Protein AF-0000000074165238 (afdb_homodimer)

Nearest PDB structures (foldseek):
  6v9z-assembly1_B  TM=7.334E-01  e=9.864E-16  Acetivibrio thermocellus ATCC 27405
  8vp5-assembly1_B  TM=7.350E-01  e=1.050E-14  Acetivibrio thermocellus ATCC 27405
  8vp8-assembly1_B  TM=8.083E-01  e=1.462E-13  Acetivibrio thermocellus ATCC 27405
  8vp6-assembly1_A  TM=7.340E-01  e=4.082E-13  Acetivibrio thermocellus ATCC 27405
  4ry2-assembly1_B  TM=6.539E-01  e=1.191E-12  Acetivibrio thermocellus ATCC 27405

Foldseek 3Di:
DLVVLVCVQLVDDPVLLVLLLVLLLLLLVLVCLVVVLVLVVVVPVVVDVDCVVVVVSVVVSVVSVVVSVVSLVVSVVSLVVSLVVSLVVLVVLLVVLVLQFAPVCVVVDDLVLLVVLNVLSVLLSVLSCCCSPQVSNLVSNLVVLLVVQVVQDVVSVVLSVVLVVLLCCLPPVLLVVLLVLLLQLVVLVSVLVVVVCVLCLPVVNNVVDDPVVVVVVSVVSVVSNVVSVVSNVVSLVVSVVSLVVSLVVSLVVLVVVLVVCVVVVNHDPSSSVSSNVSVVSSSVSSVVVSVCPVSVSSNSSSSVSSVVSSCSNVPPPDPPPQAADAPPDQFQKKWFADPPDPIDIDGCVVPLEAEDEDAPVRVVVVVSCLSPLPNPPGMDTPNHTNNNHDNVRSPLAEDEQDFQDFDWWFLVCLQAVPDPDPVLVVVLCVLCVLLVNNVCVVSVVVRDISSCLVVPVVNPRSNSSSSSVSSRVSSVHSEYEYEPAPCVVVPPPPRVVVSVVVVSRRYYYYYHD/DLVVLVCVQLVDDPVLLVLLLVLLLLLLVLVCLVVVLVLVVVVDVVVDVDCVVVVVSVVVSVVSVVVSVVSLVVSVVSLVVSLVVSLVVLVVLLVVLVLQFAPVCVVVDVLVLLCVLNVLSVLLSVLSCCCSPQVSNLVSNLVVLLVVQCVQDVVSVVLSVVLVVLLCCLPPVLLVVLLVLLLQLVVLVSVLVVVVCVLCLPVVNNVVDDPVVVVVVSVVSVVSNVVSVVSNVVSLVVSVVSLVVSLVVSLVVLVVVLVVCVVVVNHDPSSSVSSNVSVVSSSVSSVVVSVCPVSVSSNSSSSVSSVVSSCSNVPPPDPPPQAADAPPDQFQKKWFDDPPDPIDIDGCVVPLEAEAEDAPVRVVVVVSCLSPLPNPPGMATPNHTNNNHDNVNSPLAEDEQDFLDFDWWFLVCSQAVPDPDPVLVVVLCVLCVLLVNNVCVVSVVVRDIRSCLVVPVVNDRSNSSSSSVSSRVSSVHSEYEYECPPCPVVPPPPRVVVSVVVVSRRYYYYYHD

Solvent-accessible surface area (backbone atoms only — not comparable to full-atom values): 53451 Å² total; per-residue (Å²): 112,67,66,60,48,46,50,68,62,50,66,70,59,67,67,59,54,50,52,50,50,50,44,36,50,52,40,37,59,44,62,45,49,60,65,52,51,52,53,51,47,55,58,40,54,73,72,44,75,60,65,66,66,51,52,54,50,50,52,52,50,50,52,47,49,52,50,40,45,53,46,49,53,50,47,52,53,52,50,50,49,49,41,53,48,34,52,53,52,44,53,54,47,41,54,55,23,60,71,52,43,53,72,76,49,42,63,75,41,62,62,58,66,45,52,60,38,57,61,31,52,62,52,35,43,58,27,48,50,44,47,68,48,51,49,42,38,41,51,42,36,36,51,52,37,50,54,56,43,40,72,73,38,71,70,40,39,58,50,42,53,50,51,51,52,51,52,51,49,49,58,56,64,53,41,64,61,35,44,54,27,44,41,50,28,51,49,36,52,53,49,53,53,47,48,50,45,31,44,49,70,35,48,70,65,42,61,39,41,48,64,65,61,54,48,51,54,49,47,54,50,48,50,52,30,49,51,29,43,51,53,28,46,51,48,52,48,51,41,47,49,48,48,48,50,48,50,49,50,51,54,51,50,47,56,51,52,48,50,54,34,38,64,70,65,76,41,54,72,67,55,44,53,51,48,50,52,40,51,46,51,39,47,49,38,51,54,52,47,60,73,42,45,65,46,53,44,47,32,56,40,28,46,51,44,42,49,55,46,48,50,62,24,75,66,74,62,69,75,68,82,45,49,84,49,74,83,82,61,77,59,42,30,41,35,39,42,47,95,92,43,75,73,43,77,44,56,38,79,84,38,42,67,46,77,43,81,31,42,38,68,53,47,43,52,50,55,39,38,75,71,37,78,77,42,75,73,32,41,24,48,64,86,34,47,54,54,34,34,36,67,57,55,44,25,55,30,39,33,74,37,59,63,74,57,68,45,61,39,28,49,49,39,53,44,44,63,86,56,82,45,67,68,52,49,52,50,47,54,52,47,25,52,72,71,68,48,52,70,55,58,63,38,45,79,64,58,36,50,24,60,26,32,78,71,31,55,78,42,29,57,62,51,34,32,49,45,39,44,50,27,42,54,72,58,62,36,49,34,35,35,35,45,32,68,75,44,54,76,71,39,84,53,59,55,58,62,48,48,43,58,72,65,65,46,36,30,42,36,37,36,61,102,112,68,64,60,49,46,50,67,63,51,63,71,58,66,68,58,52,50,51,50,50,50,45,36,50,53,40,36,60,45,63,45,50,60,64,52,50,52,53,52,47,55,57,40,53,72,70,44,76,59,65,66,67,52,54,55,48,51,50,52,49,51,52,47,49,52,51,40,46,52,46,47,52,51,46,52,52,51,49,51,49,48,41,52,48,33,52,53,53,44,52,54,47,41,55,53,21,61,71,51,41,52,70,76,48,43,61,75,42,62,62,61,66,46,53,58,40,58,59,32,51,62,51,35,44,58,28,48,50,45,48,69,48,53,48,43,37,42,51,43,34,36,51,52,36,50,55,57,42,39,71,73,37,72,68,40,39,58,50,42,52,52,52,53,52,51,52,50,48,52,58,56,66,53,41,63,60,36,43,55,28,43,41,51,26,51,51,36,51,52,49,52,51,47,49,52,44,30,43,49,70,34,49,70,64,43,62,40,40,48,65,64,60,54,48,51,53,48,47,53,50,47,50,53,30,50,53,28,43,52,51,27,46,51,46,51,48,51,42,47,50,48,48,48,50,48,50,50,51,51,53,51,49,48,55,50,53,48,50,53,33,38,66,71,67,74,41,53,73,69,56,46,53,51,48,50,53,39,52,46,52,39,47,49,37,51,53,52,46,61,72,42,45,65,45,51,42,47,33,56,40,28,47,52,45,43,48,53,45,47,49,61,23,75,67,74,63,69,77,66,79,43,50,82,51,73,82,82,61,77,59,42,32,41,36,40,40,47,96,92,42,77,72,44,74,44,58,38,80,85,39,41,66,46,78,42,80,32,42,36,69,56,46,43,52,49,54,41,39,74,71,38,78,78,41,76,74,32,43,24,48,64,86,33,47,54,54,35,34,35,66,59,55,44,27,56,31,39,35,72,36,60,64,72,56,65,46,59,40,28,49,50,40,52,44,43,64,84,57,81,43,68,71,51,49,51,49,46,54,52,48,26,52,72,70,68,48,52,71,53,57,63,37,42,77,64,59,36,50,25,59,28,32,78,72,27,54,79,41,30,60,61,51,34,32,50,47,39,44,49,26,43,53,73,57,61,36,49,33,34,36,37,46,32,65,75,43,54,77,72,38,85,52,58,55,60,62,48,48,42,58,69,65,66,46,37,30,42,36,36,39,62,101

Secondary structure (DSSP, 8-state):
-HHHHHHHHH---HHHHHHHHHHHHHHHHHTTHHHHHHHHHHHHHHH---SHHHHHHHHHHHHHHHHHHHHHHHHHHHHHHHHHHHHHHHHHHHHHHHHT--GGGGGT--HHHHHGGGGHHHHHHHHHHIIIIIIHHHHHHHHHHHHHHHHH-HHHHHHHHHHHHHHHHHHHTTHHHHHHHHHHHHHHHHHHHHHHHHHHHTHHHHHHS-HHHHHHHHHHHHHHHHHHHHHHHHHHHHHHHHHHHHHHHHHHHHHHHHHHHHHTTSS-HHHHHHHHHHHHHHHHHHHHHHHTHHHHHHHHHHHHHHHHHHTT------------B---S---EEEE--TTSPPEEEETTT-SEEEEEE-HHHHHHHHHHHH-TT--SSEEETTEEGGGB-HHHHHHHEEEEESS---SSBHHHHHHTT---HHHHHHHHHHHHHTT-GGGHHHHHTT-BGGGGGT-TTS-HHHHHHHHHHHHHHT--SEEEEEETT-TTTSS-THHHHHHHHHT--EEEEEE-/-HHHHHHHHH---HHHHHHHHHHHHHHHHHTTHHHHHHHHHHHHHHH---SHHHHHHHHHHHHHHHHHHHHHHHHHHHHHHHHHHHHHHHHHHHHHHHHT--HHHHTT--HHHHHGGGGHHHHHHHHHHIIIIIIHHHHHHHHHHHHHHHHH-HHHHHHHHHHHHHHHHHHHTTHHHHHHHHHHHHHHHHHHHHHHHHHHHTHHHHHHS-HHHHHHHHHHHHHHHHHHHHHHHHHHHHHHHHHHHHHHHHHHHHHHHHHHHHHTTSS-HHHHHHHHHHHHHHHHHHHHHHHTHHHHHHHHHHHHHHHHHHTT------------B---S---EEEE--TTS--EEEETTT-SEEEEEE-HHHHHHHHHHHH-TT--SSEEETTEEGGGB-HHHHHHHEEEEESS---SSBHHHHHHTT---HHHHHHHHHHHHHHT-GGGHHHHHTT-BGGGGGT-TTS-HHHHHHHHHHHHHHT--SEEEEEETT-TTTSS-THHHHHHHHHT--EEEEEE-

Organism: Francisella tularensis subsp. tularensis (strain SCHU S4 / Schu 4) (NCBI:txid177416)

Sequence (1026 aa):
MLYRQIKTVLKIPKHTVYSLVIYSILLGFLSLTVPVSVQTLVNLVGVSLSIRPVISLITILFIFLTAAFFVRIFQLKLVEDIQRKVFVETVLRIISAIYKVDFNDLIRVNVREKINRAFELKFLQKSVSVIFIILLDIFLQTLFCVIILAFYHPMFLVFDILLITCIVLVIFVPMRAGYEAGLKESTNIYDIVYWFEEKTAEFLSFRQRPEESSVKKVDAKLCNYLDARANFFSVVLRQHVYIGLTYIFINILLLGIGSYLIINGQLSIGQLIAAEILVNIVLLGLLKFSQYLYDCYGFMVAVRKILDLLEISKKDSPTSEHKNAKLETEVTSLEIALPDYQKARFDYTQNHFNNLCLTRQQAQKLLNAFFDDNSEEIIKINNVCLSNYSKEEICNKIHIASGIEVVAGTVLDNLCENDFSQEKLKYLSELLDAFGVSFLEKYFEKKIDSQTIKYNLEFDTMVVLKMNLIRAILKHPKLLILIDSYGLTNRSNMTITQILQKLAVPTLIISIQMLYRQIKTVLKIPKHTVYSLVIYSILLGFLSLTVPVSVQTLVNLVGVSLSIRPVISLITILFIFLTAAFFVRIFQLKLVEDIQRKVFVETVLRIISAIYKVDFNDLIRVNVREKINRAFELKFLQKSVSVIFIILLDIFLQTLFCVIILAFYHPMFLVFDILLITCIVLVIFVPMRAGYEAGLKESTNIYDIVYWFEEKTAEFLSFRQRPEESSVKKVDAKLCNYLDARANFFSVVLRQHVYIGLTYIFINILLLGIGSYLIINGQLSIGQLIAAEILVNIVLLGLLKFSQYLYDCYGFMVAVRKILDLLEISKKDSPTSEHKNAKLETEVTSLEIALPDYQKARFDYTQNHFNNLCLTRQQAQKLLNAFFDDNSEEIIKINNVCLSNYSKEEICNKIHIASGIEVVAGTVLDNLCENDFSQEKLKYLSELLDAFGVSFLEKYFEKKIDSQTIKYNLEFDTMVVLKMNLIRAILKHPKLLILIDSYGLTNRSNMTITQILQKLAVPTLIISIQ

Structure (mmCIF, N/CA/C/O backbone):
data_AF-0000000074165238-model_v1
#
loop_
_entity.id
_entity.type
_entity.pdbx_description
1 polymer 'Conserved hypothetical membrane protein'
#
loop_
_atom_site.group_PDB
_atom_site.id
_atom_site.type_symbol
_atom_site.label_atom_id
_atom_site.label_alt_id
_atom_site.label_comp_id
_atom_site.label_asym_id
_atom_site.label_entity_id
_atom_site.label_seq_id
_atom_site.pdbx_PDB_ins_code
_atom_site.Cartn_x
_atom_site.Cartn_y
_atom_site.Cartn_z
_atom_site.occupancy
_atom_site.B_iso_or_equiv
_atom_site.auth_seq_id
_atom_site.auth_comp_id
_atom_site.auth_asym_id
_atom_site.auth_atom_id
_atom_site.pdbx_PDB_model_num
ATOM 1 N N . MET A 1 1 ? 7.246 3.232 -24.578 1 67.06 1 MET A N 1
ATOM 2 C CA . MET A 1 1 ? 6.926 4.184 -23.531 1 67.06 1 MET A CA 1
ATOM 3 C C . MET A 1 1 ? 6.941 3.506 -22.156 1 67.06 1 MET A C 1
ATOM 5 O O . MET A 1 1 ? 7.672 3.928 -21.266 1 67.06 1 MET A O 1
ATOM 9 N N . LEU A 1 2 ? 6.398 2.256 -22.047 1 76.62 2 LEU A N 1
ATOM 10 C CA . LEU A 1 2 ? 6.34 1.551 -20.781 1 76.62 2 LEU A CA 1
ATOM 11 C C . LEU A 1 2 ? 7.719 1.035 -20.375 1 76.62 2 LEU A C 1
ATOM 13 O O . LEU A 1 2 ? 8.109 1.132 -19.219 1 76.62 2 LEU A O 1
ATOM 17 N N . TYR A 1 3 ? 8.438 0.688 -21.391 1 79.62 3 TYR A N 1
ATOM 18 C CA . TYR A 1 3 ? 9.766 0.15 -21.141 1 79.62 3 TYR A CA 1
ATOM 19 C C . TYR A 1 3 ? 10.688 1.218 -20.562 1 79.62 3 TYR A C 1
ATOM 21 O O . TYR A 1 3 ? 11.43 0.955 -19.609 1 79.62 3 TYR A O 1
ATOM 29 N N . ARG A 1 4 ? 10.633 2.359 -21.031 1 81.75 4 ARG A N 1
ATOM 30 C CA . ARG A 1 4 ? 11.469 3.457 -20.547 1 81.75 4 ARG A CA 1
ATOM 31 C C . ARG A 1 4 ? 11.102 3.84 -19.125 1 81.75 4 ARG A C 1
ATOM 33 O O . ARG A 1 4 ? 11.977 4.141 -18.297 1 81.75 4 ARG A O 1
ATOM 40 N N . GLN A 1 5 ? 9.859 3.717 -18.812 1 87.12 5 GLN A N 1
ATOM 41 C CA . GLN A 1 5 ? 9.383 4.039 -17.484 1 87.12 5 GLN A CA 1
ATOM 42 C C . GLN A 1 5 ? 9.883 3.018 -16.453 1 87.12 5 GLN A C 1
ATOM 44 O O . GLN A 1 5 ? 10.328 3.385 -15.375 1 87.12 5 GLN A O 1
ATOM 49 N N . ILE A 1 6 ? 9.844 1.865 -16.938 1 88.25 6 ILE A N 1
ATOM 50 C CA . ILE A 1 6 ? 10.258 0.778 -16.047 1 88.25 6 ILE A CA 1
ATOM 51 C C . ILE A 1 6 ? 11.766 0.869 -15.797 1 88.25 6 ILE A C 1
ATOM 53 O O . ILE A 1 6 ? 12.211 0.72 -14.656 1 88.25 6 ILE A O 1
ATOM 57 N N . LYS A 1 7 ? 12.461 1.187 -16.812 1 87.12 7 LYS A N 1
ATOM 58 C CA . LYS A 1 7 ? 13.914 1.293 -16.703 1 87.12 7 LYS A CA 1
ATOM 59 C C . LYS A 1 7 ? 14.312 2.465 -15.805 1 87.12 7 LYS A C 1
ATOM 61 O O . LYS A 1 7 ? 15.289 2.379 -15.055 1 87.12 7 LYS A O 1
ATOM 66 N N . THR A 1 8 ? 13.547 3.439 -15.773 1 85.44 8 THR A N 1
ATOM 67 C CA . THR A 1 8 ? 13.844 4.633 -14.984 1 85.44 8 THR A CA 1
ATOM 68 C C . THR A 1 8 ? 13.586 4.383 -13.5 1 85.44 8 THR A C 1
ATOM 70 O O . THR A 1 8 ? 14.336 4.863 -12.648 1 85.44 8 THR A O 1
ATOM 73 N N . VAL A 1 9 ? 12.625 3.602 -13.273 1 87.69 9 VAL A N 1
ATOM 74 C CA . VAL A 1 9 ? 12.242 3.395 -11.875 1 87.69 9 VAL A CA 1
ATOM 75 C C . VAL A 1 9 ? 13.109 2.297 -11.258 1 87.69 9 VAL A C 1
ATOM 77 O O . VAL A 1 9 ? 13.609 2.447 -10.141 1 87.69 9 VAL A O 1
ATOM 80 N N . LEU A 1 10 ? 13.328 1.205 -11.922 1 88.19 10 LEU A N 1
ATOM 81 C CA . LEU A 1 10 ? 14.023 0.057 -11.352 1 88.19 10 LEU A CA 1
ATOM 82 C C . LEU A 1 10 ? 15.531 0.23 -11.453 1 88.19 10 LEU A C 1
ATOM 84 O O . LEU A 1 10 ? 16.266 -0.161 -10.539 1 88.19 10 LEU A O 1
ATOM 88 N N . LYS A 1 11 ? 16.094 0.854 -12.391 1 86.5 11 LYS A N 1
ATOM 89 C CA . LYS A 1 11 ? 17.516 1.073 -12.633 1 86.5 11 LYS A CA 1
ATOM 90 C C . LYS A 1 11 ? 18.328 -0.158 -12.25 1 86.5 11 LYS A C 1
ATOM 92 O O . LYS A 1 11 ? 19.297 -0.058 -11.492 1 86.5 11 LYS A O 1
ATOM 97 N N . ILE A 1 12 ? 18 -1.318 -12.734 1 87 12 ILE A N 1
ATOM 98 C CA . ILE A 1 12 ? 18.719 -2.564 -12.469 1 87 12 ILE A CA 1
ATOM 99 C C . ILE A 1 12 ? 19.938 -2.668 -13.383 1 87 12 ILE A C 1
ATOM 101 O O . ILE A 1 12 ? 19.828 -2.469 -14.594 1 87 12 ILE A O 1
ATOM 105 N N . PRO A 1 13 ? 21 -2.994 -12.805 1 86.44 13 PRO A N 1
ATOM 106 C CA . PRO A 1 13 ? 22.188 -3.16 -13.648 1 86.44 13 PRO A CA 1
ATOM 107 C C . PRO A 1 13 ? 22.047 -4.289 -14.664 1 86.44 13 PRO A C 1
ATOM 109 O O . PRO A 1 13 ? 21.422 -5.312 -14.367 1 86.44 13 PRO A O 1
ATOM 112 N N . LYS A 1 14 ? 22.703 -4.156 -15.773 1 87.31 14 LYS A N 1
ATOM 113 C CA . LYS A 1 14 ? 22.578 -5.109 -16.875 1 87.31 14 LYS A CA 1
ATOM 114 C C . LYS A 1 14 ? 23.156 -6.469 -16.484 1 87.31 14 LYS A C 1
ATOM 116 O O . LYS A 1 14 ? 22.609 -7.508 -16.859 1 87.31 14 LYS A O 1
ATOM 121 N N . HIS A 1 15 ? 24.125 -6.492 -15.719 1 90.19 15 HIS A N 1
ATOM 122 C CA . HIS A 1 15 ? 24.766 -7.746 -15.336 1 90.19 15 HIS A CA 1
ATOM 123 C C . HIS A 1 15 ? 23.844 -8.594 -14.477 1 90.19 15 HIS A C 1
ATOM 125 O O . HIS A 1 15 ? 23.828 -9.82 -14.578 1 90.19 15 HIS A O 1
ATOM 131 N N . THR A 1 16 ? 23.141 -7.973 -13.742 1 89.75 16 THR A N 1
ATOM 132 C CA . THR A 1 16 ? 22.203 -8.688 -12.875 1 89.75 16 THR A CA 1
ATOM 133 C C . THR A 1 16 ? 21.062 -9.273 -13.688 1 89.75 16 THR A C 1
ATOM 135 O O . THR A 1 16 ? 20.594 -10.383 -13.414 1 89.75 16 THR A O 1
ATOM 138 N N . VAL A 1 17 ? 20.672 -8.57 -14.641 1 85.94 17 VAL A N 1
ATOM 139 C CA . VAL A 1 17 ? 19.594 -9.062 -15.5 1 85.94 17 VAL A CA 1
ATOM 140 C C . VAL A 1 17 ? 20.094 -10.273 -16.297 1 85.94 17 VAL A C 1
ATOM 142 O O . VAL A 1 17 ? 19.359 -11.25 -16.453 1 85.94 17 VAL A O 1
ATOM 145 N N . TYR A 1 18 ? 21.281 -10.234 -16.688 1 90.12 18 TYR A N 1
ATOM 146 C CA . TYR A 1 18 ? 21.844 -11.352 -17.438 1 90.12 18 TYR A CA 1
ATOM 147 C C . TYR A 1 18 ? 21.953 -12.594 -16.562 1 90.12 18 TYR A C 1
ATOM 149 O O . TYR A 1 18 ? 21.672 -13.703 -17.016 1 90.12 18 TYR A O 1
ATOM 157 N N . SER A 1 19 ? 22.375 -12.383 -15.422 1 91.88 19 SER A N 1
ATOM 158 C CA . SER A 1 19 ? 22.469 -13.508 -14.5 1 91.88 19 SER A CA 1
ATOM 159 C C . SER A 1 19 ? 21.094 -14.133 -14.25 1 91.88 19 SER A C 1
ATOM 161 O O . SER A 1 19 ? 20.969 -15.359 -14.164 1 91.88 19 SER A O 1
ATOM 163 N N . LEU A 1 20 ? 20.156 -13.32 -14.203 1 90.12 20 LEU A N 1
ATOM 164 C CA . LEU A 1 20 ? 18.812 -13.812 -13.984 1 90.12 20 LEU A CA 1
ATOM 165 C C . LEU A 1 20 ? 18.328 -14.617 -15.18 1 90.12 20 LEU A C 1
ATOM 167 O O . LEU A 1 20 ? 17.672 -15.656 -15.016 1 90.12 20 LEU A O 1
ATOM 171 N N . VAL A 1 21 ? 18.656 -14.164 -16.297 1 88.44 21 VAL A N 1
ATOM 172 C CA . VAL A 1 21 ? 18.25 -14.852 -17.516 1 88.44 21 VAL A CA 1
ATOM 173 C C . VAL A 1 21 ? 18.969 -16.203 -17.625 1 88.44 21 VAL A C 1
ATOM 175 O O . VAL A 1 21 ? 18.359 -17.203 -18 1 88.44 21 VAL A O 1
ATOM 178 N N . ILE A 1 22 ? 20.156 -16.219 -17.234 1 91.25 22 ILE A N 1
ATOM 179 C CA . ILE A 1 22 ? 20.938 -17.453 -17.281 1 91.25 22 ILE A CA 1
ATOM 180 C C . ILE A 1 22 ? 20.344 -18.469 -16.312 1 91.25 22 ILE A C 1
ATOM 182 O O . ILE A 1 22 ? 20.188 -19.641 -16.656 1 91.25 22 ILE A O 1
ATOM 186 N N . TYR A 1 23 ? 20.062 -18.016 -15.156 1 90.56 23 TYR A N 1
ATOM 187 C CA . TYR A 1 23 ? 19.453 -18.906 -14.18 1 90.56 23 TYR A CA 1
ATOM 188 C C . TYR A 1 23 ? 18.109 -19.438 -14.68 1 90.56 23 TYR A C 1
ATOM 190 O O . TYR A 1 23 ? 17.797 -20.609 -14.508 1 90.56 23 TYR A O 1
ATOM 198 N N . SER A 1 24 ? 17.406 -18.578 -15.32 1 88.5 24 SER A N 1
ATOM 199 C CA . SER A 1 24 ? 16.094 -19 -15.812 1 88.5 24 SER A CA 1
ATOM 200 C C . SER A 1 24 ? 16.219 -19.984 -16.969 1 88.5 24 SER A C 1
ATOM 202 O O . SER A 1 24 ? 15.414 -20.906 -17.109 1 88.5 24 SER A O 1
ATOM 204 N N . ILE A 1 25 ? 17.172 -19.766 -17.766 1 89.25 25 ILE A N 1
ATOM 205 C CA . ILE A 1 25 ? 17.422 -20.688 -18.859 1 89.25 25 ILE A CA 1
ATOM 206 C C . ILE A 1 25 ? 17.812 -22.062 -18.312 1 89.25 25 ILE A C 1
ATOM 208 O O . ILE A 1 25 ? 17.312 -23.094 -18.766 1 89.25 25 ILE A O 1
ATOM 212 N N . LEU A 1 26 ? 18.625 -22.031 -17.375 1 89.5 26 LEU A N 1
ATOM 213 C CA . LEU A 1 26 ? 19.062 -23.281 -16.75 1 89.5 26 LEU A CA 1
ATOM 214 C C . LEU A 1 26 ? 17.875 -23.984 -16.094 1 89.5 26 LEU A C 1
ATOM 216 O O . LEU A 1 26 ? 17.75 -25.219 -16.203 1 89.5 26 LEU A O 1
ATOM 220 N N . LEU A 1 27 ? 17.047 -23.266 -15.5 1 87.88 27 LEU A N 1
ATOM 221 C CA . LEU A 1 27 ? 15.875 -23.844 -14.844 1 87.88 27 LEU A CA 1
ATOM 222 C C . LEU A 1 27 ? 14.883 -24.375 -15.867 1 87.88 27 LEU A C 1
ATOM 224 O O . LEU A 1 27 ? 14.227 -25.391 -15.633 1 87.88 27 LEU A O 1
ATOM 228 N N . GLY A 1 28 ? 14.75 -23.562 -16.906 1 81.19 28 GLY A N 1
ATOM 229 C CA . GLY A 1 28 ? 13.906 -24.062 -17.984 1 81.19 28 GLY A CA 1
ATOM 230 C C . GLY A 1 28 ? 14.352 -25.406 -18.516 1 81.19 28 GLY A C 1
ATOM 231 O O . GLY A 1 28 ? 13.531 -26.297 -18.734 1 81.19 28 GLY A O 1
ATOM 232 N N . PHE A 1 29 ? 15.547 -25.578 -18.594 1 81.19 29 PHE A N 1
ATOM 233 C CA . PHE A 1 29 ? 16.125 -26.828 -19.078 1 81.19 29 PHE A CA 1
ATOM 234 C C . PHE A 1 29 ? 15.953 -27.938 -18.047 1 81.19 29 PHE A C 1
ATOM 236 O O . PHE A 1 29 ? 15.578 -29.062 -18.391 1 81.19 29 PHE A O 1
ATOM 243 N N . LEU A 1 30 ? 16.141 -27.594 -16.828 1 83.31 30 LEU A N 1
ATOM 244 C CA . LEU A 1 30 ? 16.094 -28.578 -15.758 1 83.31 30 LEU A CA 1
ATOM 245 C C . LEU A 1 30 ? 14.656 -28.969 -15.438 1 83.31 30 LEU A C 1
ATOM 247 O O . LEU A 1 30 ? 14.406 -30.016 -14.844 1 83.31 30 LEU A O 1
ATOM 251 N N . SER A 1 31 ? 13.727 -28.125 -15.852 1 78.81 31 SER A N 1
ATOM 252 C CA . SER A 1 31 ? 12.32 -28.406 -15.586 1 78.81 31 SER A CA 1
ATOM 253 C C . SER A 1 31 ? 11.828 -29.594 -16.422 1 78.81 31 SER A C 1
ATOM 255 O O . SER A 1 31 ? 10.805 -30.203 -16.094 1 78.81 31 SER A O 1
ATOM 257 N N . LEU A 1 32 ? 12.57 -29.984 -17.391 1 75.25 32 LEU A N 1
ATOM 258 C CA . LEU A 1 32 ? 12.203 -31.094 -18.266 1 75.25 32 LEU A CA 1
ATOM 259 C C . LEU A 1 32 ? 12.688 -32.406 -17.688 1 75.25 32 LEU A C 1
ATOM 261 O O . LEU A 1 32 ? 12.352 -33.469 -18.219 1 75.25 32 LEU A O 1
ATOM 265 N N . THR A 1 33 ? 13.352 -32.312 -16.594 1 74.81 33 THR A N 1
ATOM 266 C CA . THR A 1 33 ? 13.977 -33.5 -16 1 74.81 33 THR A CA 1
ATOM 267 C C . THR A 1 33 ? 12.922 -34.5 -15.586 1 74.81 33 THR A C 1
ATOM 269 O O . THR A 1 33 ? 13.062 -35.719 -15.852 1 74.81 33 THR A O 1
ATOM 272 N N . VAL A 1 34 ? 11.828 -34 -15.062 1 69.69 34 VAL A N 1
ATOM 273 C CA . VAL A 1 34 ? 10.82 -34.906 -14.539 1 69.69 34 VAL A CA 1
ATOM 274 C C . VAL A 1 34 ? 10.055 -35.562 -15.688 1 69.69 34 VAL A C 1
ATOM 276 O O . VAL A 1 34 ? 9.969 -36.812 -15.773 1 69.69 34 VAL A O 1
ATOM 279 N N . PRO A 1 35 ? 9.578 -34.812 -16.625 1 68.56 35 PRO A N 1
ATOM 280 C CA . PRO A 1 35 ? 8.891 -35.438 -17.75 1 68.56 35 PRO A CA 1
ATOM 281 C C . PRO A 1 35 ? 9.781 -36.406 -18.531 1 68.56 35 PRO A C 1
ATOM 283 O O . PRO A 1 35 ? 9.328 -37.469 -18.938 1 68.56 35 PRO A O 1
ATOM 286 N N . VAL A 1 36 ? 11.023 -36.094 -18.688 1 70.19 36 VAL A N 1
ATOM 287 C CA . VAL A 1 36 ? 11.938 -36.938 -19.438 1 70.19 36 VAL A CA 1
ATOM 288 C C . VAL A 1 36 ? 12.242 -38.219 -18.656 1 70.19 36 VAL A C 1
ATOM 290 O O . VAL A 1 36 ? 12.359 -39.312 -19.219 1 70.19 36 VAL A O 1
ATOM 293 N N . SER A 1 37 ? 12.375 -38.094 -17.359 1 71.81 37 SER A N 1
ATOM 294 C CA . SER A 1 37 ? 12.625 -39.25 -16.516 1 71.81 37 SER A CA 1
ATOM 295 C C . SER A 1 37 ? 11.461 -40.25 -16.547 1 71.81 37 SER A C 1
ATOM 297 O O . SER A 1 37 ? 11.656 -41.469 -16.594 1 71.81 37 SER A O 1
ATOM 299 N N . VAL A 1 38 ? 10.281 -39.719 -16.547 1 65.94 38 VAL A N 1
ATOM 300 C CA . VAL A 1 38 ? 9.102 -40.562 -16.594 1 65.94 38 VAL A CA 1
ATOM 301 C C . VAL A 1 38 ? 9.031 -41.281 -17.938 1 65.94 38 VAL A C 1
ATOM 303 O O . VAL A 1 38 ? 8.758 -42.5 -17.984 1 65.94 38 VAL A O 1
ATOM 306 N N . GLN A 1 39 ? 9.312 -40.594 -18.953 1 66.5 39 GLN A N 1
ATOM 307 C CA . GLN A 1 39 ? 9.312 -41.188 -20.281 1 66.5 39 GLN A CA 1
ATOM 308 C C . GLN A 1 39 ? 10.352 -42.312 -20.391 1 66.5 39 GLN A C 1
ATOM 310 O O . GLN A 1 39 ? 10.07 -43.375 -20.938 1 66.5 39 GLN A O 1
ATOM 315 N N . THR A 1 40 ? 11.508 -42.094 -19.891 1 70.81 40 THR A N 1
ATOM 316 C CA . THR A 1 40 ? 12.594 -43.062 -19.938 1 70.81 40 THR A CA 1
ATOM 317 C C . THR A 1 40 ? 12.25 -44.312 -19.125 1 70.81 40 THR A C 1
ATOM 319 O O . THR A 1 40 ? 12.57 -45.406 -19.516 1 70.81 40 THR A O 1
ATOM 322 N N . LEU A 1 41 ? 11.625 -44.031 -18.047 1 71.69 41 LEU A N 1
ATOM 323 C CA . LEU A 1 41 ? 11.234 -45.156 -17.203 1 71.69 41 LEU A CA 1
ATOM 324 C C . LEU A 1 41 ? 10.219 -46.031 -17.906 1 71.69 41 LEU A C 1
ATOM 326 O O . LEU A 1 41 ? 10.344 -47.281 -17.859 1 71.69 41 LEU A O 1
ATOM 330 N N . VAL A 1 42 ? 9.227 -45.469 -18.547 1 64.88 42 VAL A N 1
ATOM 331 C CA . VAL A 1 42 ? 8.211 -46.219 -19.281 1 64.88 42 VAL A CA 1
ATOM 332 C C . VAL A 1 42 ? 8.875 -47.062 -20.375 1 64.88 42 VAL A C 1
ATOM 334 O O . VAL A 1 42 ? 8.523 -48.219 -20.578 1 64.88 42 VAL A O 1
ATOM 337 N N . ASN A 1 43 ? 9.836 -46.469 -20.969 1 67.81 43 ASN A N 1
ATOM 338 C CA . ASN A 1 43 ? 10.508 -47.188 -22.062 1 67.81 43 ASN A CA 1
ATOM 339 C C . ASN A 1 43 ? 11.367 -48.344 -21.531 1 67.81 43 ASN A C 1
ATOM 341 O O . ASN A 1 43 ? 11.469 -49.375 -22.172 1 67.81 43 ASN A O 1
ATOM 345 N N . LEU A 1 44 ? 11.945 -48.094 -20.422 1 71.31 44 LEU A N 1
ATOM 346 C CA . LEU A 1 44 ? 12.828 -49.125 -19.844 1 71.31 44 LEU A CA 1
ATOM 347 C C . LEU A 1 44 ? 12.031 -50.281 -19.281 1 71.31 44 LEU A C 1
ATOM 349 O O . LEU A 1 44 ? 12.398 -51.438 -19.469 1 71.31 44 LEU A O 1
ATOM 353 N N . VAL A 1 45 ? 11.047 -49.969 -18.531 1 62.97 45 VAL A N 1
ATOM 354 C CA . VAL A 1 45 ? 10.242 -51.031 -17.875 1 62.97 45 VAL A CA 1
ATOM 355 C C . VAL A 1 45 ? 9.477 -51.812 -18.938 1 62.97 45 VAL A C 1
ATOM 357 O O . VAL A 1 45 ? 9.227 -53 -18.766 1 62.97 45 VAL A O 1
ATOM 360 N N . GLY A 1 46 ? 9.055 -51.156 -19.969 1 58.22 46 GLY A N 1
ATOM 361 C CA . GLY A 1 46 ? 8.414 -51.875 -21.062 1 58.22 46 GLY A CA 1
ATOM 362 C C . GLY A 1 46 ? 9.305 -52.938 -21.688 1 58.22 46 GLY A C 1
ATOM 363 O O . GLY A 1 46 ? 8.82 -53.938 -22.172 1 58.22 46 GLY A O 1
ATOM 364 N N . VAL A 1 47 ? 10.609 -52.656 -21.594 1 58.22 47 VAL A N 1
ATOM 365 C CA . VAL A 1 47 ? 11.523 -53.562 -22.281 1 58.22 47 VAL A CA 1
ATOM 366 C C . VAL A 1 47 ? 12.148 -54.531 -21.281 1 58.22 47 VAL A C 1
ATOM 368 O O . VAL A 1 47 ? 12.258 -55.75 -21.547 1 58.22 47 VAL A O 1
ATOM 371 N N . SER A 1 48 ? 12.797 -53.969 -20.25 1 61.62 48 SER A N 1
ATOM 372 C CA . SER A 1 48 ? 13.539 -54.844 -19.344 1 61.62 48 SER A CA 1
ATOM 373 C C . SER A 1 48 ? 13.125 -54.594 -17.891 1 61.62 48 SER A C 1
ATOM 375 O O . SER A 1 48 ? 13 -53.438 -17.469 1 61.62 48 SER A O 1
ATOM 377 N N . LEU A 1 49 ? 12.625 -55.531 -17.297 1 64.31 49 LEU A N 1
ATOM 378 C CA . LEU A 1 49 ? 12.242 -55.5 -15.883 1 64.31 49 LEU A CA 1
ATOM 379 C C . LEU A 1 49 ? 13.477 -55.562 -14.984 1 64.31 49 LEU A C 1
ATOM 381 O O . LEU A 1 49 ? 13.406 -56.062 -13.859 1 64.31 49 LEU A O 1
ATOM 385 N N . SER A 1 50 ? 14.656 -55.031 -15.531 1 71.25 50 SER A N 1
ATOM 386 C CA . SER A 1 50 ? 15.852 -55.094 -14.688 1 71.25 50 SER A CA 1
ATOM 387 C C . SER A 1 50 ? 15.93 -53.906 -13.75 1 71.25 50 SER A C 1
ATOM 389 O O . SER A 1 50 ? 15.453 -52.812 -14.078 1 71.25 50 SER A O 1
ATOM 391 N N . ILE A 1 51 ? 16.438 -54.094 -12.57 1 77.31 51 ILE A N 1
ATOM 392 C CA . ILE A 1 51 ? 16.531 -53.125 -11.484 1 77.31 51 ILE A CA 1
ATOM 393 C C . ILE A 1 51 ? 17.672 -52.125 -11.758 1 77.31 51 ILE A C 1
ATOM 395 O O . ILE A 1 51 ? 17.625 -50.969 -11.32 1 77.31 51 ILE A O 1
ATOM 399 N N . ARG A 1 52 ? 18.75 -52.469 -12.469 1 81.75 52 ARG A N 1
ATOM 400 C CA . ARG A 1 52 ? 19.953 -51.656 -12.625 1 81.75 52 ARG A CA 1
ATOM 401 C C . ARG A 1 52 ? 19.656 -50.375 -13.383 1 81.75 52 ARG A C 1
ATOM 403 O O . ARG A 1 52 ? 20.047 -49.281 -12.945 1 81.75 52 ARG A O 1
ATOM 410 N N . PRO A 1 53 ? 18.953 -50.406 -14.453 1 81.44 53 PRO A N 1
ATOM 411 C CA . PRO A 1 53 ? 18.641 -49.156 -15.156 1 81.44 53 PRO A CA 1
ATOM 412 C C . PRO A 1 53 ? 17.734 -48.25 -14.352 1 81.44 53 PRO A C 1
ATOM 414 O O . PRO A 1 53 ? 17.812 -47.031 -14.484 1 81.44 53 PRO A O 1
ATOM 417 N N . VAL A 1 54 ? 17.031 -48.844 -13.492 1 81.88 54 VAL A N 1
ATOM 418 C CA . VAL A 1 54 ? 16.125 -48.062 -12.664 1 81.88 54 VAL A CA 1
ATOM 419 C C . VAL A 1 54 ? 16.922 -47.281 -11.633 1 81.88 54 VAL A C 1
ATOM 421 O O . VAL A 1 54 ? 16.625 -46.094 -11.367 1 81.88 54 VAL A O 1
ATOM 424 N N . ILE A 1 55 ? 17.906 -47.875 -11.047 1 85 55 ILE A N 1
ATOM 425 C CA . ILE A 1 55 ? 18.75 -47.219 -10.062 1 85 55 ILE A CA 1
ATOM 426 C C . ILE A 1 55 ? 19.516 -46.094 -10.734 1 85 55 ILE A C 1
ATOM 428 O O . ILE A 1 55 ? 19.703 -45 -10.148 1 85 55 ILE A O 1
ATOM 432 N N . SER A 1 56 ? 20.047 -46.375 -11.938 1 86 56 SER A N 1
ATOM 433 C CA . SER A 1 56 ? 20.766 -45.344 -12.664 1 86 56 SER A CA 1
ATOM 434 C C . SER A 1 56 ? 19.844 -44.156 -12.977 1 86 56 SER A C 1
ATOM 436 O O . SER A 1 56 ? 20.266 -43 -12.891 1 86 56 SER A O 1
ATOM 438 N N . LEU A 1 57 ? 18.609 -44.375 -13.266 1 85.25 57 LEU A N 1
ATOM 439 C CA . LEU A 1 57 ? 17.656 -43.312 -13.578 1 85.25 57 LEU A CA 1
ATOM 440 C C . LEU A 1 57 ? 17.328 -42.469 -12.336 1 85.25 57 LEU A C 1
ATOM 442 O O . LEU A 1 57 ? 17.234 -41.25 -12.414 1 85.25 57 LEU A O 1
ATOM 446 N N . ILE A 1 58 ? 17.188 -43.156 -11.227 1 87 58 ILE A N 1
ATOM 447 C CA . ILE A 1 58 ? 16.891 -42.469 -9.969 1 87 58 ILE A CA 1
ATOM 448 C C . ILE A 1 58 ? 18.047 -41.562 -9.578 1 87 58 ILE A C 1
ATOM 450 O O . ILE A 1 58 ? 17.844 -40.438 -9.102 1 87 58 ILE A O 1
ATOM 454 N N . THR A 1 59 ? 19.234 -42.062 -9.805 1 89.25 59 THR A N 1
ATOM 455 C CA . THR A 1 59 ? 20.422 -41.281 -9.461 1 89.25 59 THR A CA 1
ATOM 456 C C . THR A 1 59 ? 20.531 -40.062 -10.359 1 89.25 59 THR A C 1
ATOM 458 O O . THR A 1 59 ? 20.844 -38.969 -9.883 1 89.25 59 THR A O 1
ATOM 461 N N . ILE A 1 60 ? 20.297 -40.188 -11.609 1 88.44 60 ILE A N 1
ATOM 462 C CA . ILE A 1 60 ? 20.359 -39.062 -12.547 1 88.44 60 ILE A CA 1
ATOM 463 C C . ILE A 1 60 ? 19.281 -38.062 -12.203 1 88.44 60 ILE A C 1
ATOM 465 O O . ILE A 1 60 ? 19.531 -36.844 -12.227 1 88.44 60 ILE A O 1
ATOM 469 N N . LEU A 1 61 ? 18.109 -38.562 -11.93 1 88.19 61 LEU A N 1
ATOM 470 C CA . LEU A 1 61 ? 17.016 -37.688 -11.547 1 88.19 61 LEU A CA 1
ATOM 471 C C . LEU A 1 61 ? 17.375 -36.875 -10.289 1 88.19 61 LEU A C 1
ATOM 473 O O . LEU A 1 61 ? 17.094 -35.688 -10.203 1 88.19 61 LEU A O 1
ATOM 477 N N . PHE A 1 62 ? 17.969 -37.562 -9.32 1 90.75 62 PHE A N 1
ATOM 478 C CA . PHE A 1 62 ? 18.375 -36.906 -8.078 1 90.75 62 PHE A CA 1
ATOM 479 C C . PHE A 1 62 ? 19.375 -35.812 -8.344 1 90.75 62 PHE A C 1
ATOM 481 O O . PHE A 1 62 ? 19.25 -34.719 -7.785 1 90.75 62 PHE A O 1
ATOM 488 N N . ILE A 1 63 ? 20.281 -36 -9.18 1 92.38 63 ILE A N 1
ATOM 489 C CA . ILE A 1 63 ? 21.328 -35.031 -9.484 1 92.38 63 ILE A CA 1
ATOM 490 C C . ILE A 1 63 ? 20.703 -33.812 -10.18 1 92.38 63 ILE A C 1
ATOM 492 O O . ILE A 1 63 ? 21 -32.688 -9.82 1 92.38 63 ILE A O 1
ATOM 496 N N . PHE A 1 64 ? 19.844 -34 -11.117 1 91.44 64 PHE A N 1
ATOM 497 C CA . PHE A 1 64 ? 19.25 -32.906 -11.875 1 91.44 64 PHE A CA 1
ATOM 498 C C . PHE A 1 64 ? 18.281 -32.094 -11.016 1 91.44 64 PHE A C 1
ATOM 500 O O . PHE A 1 64 ? 18.219 -30.875 -11.109 1 91.44 64 PHE A O 1
ATOM 507 N N . LEU A 1 65 ? 17.531 -32.781 -10.211 1 91.81 65 LEU A N 1
ATOM 508 C CA . LEU A 1 65 ? 16.594 -32.094 -9.336 1 91.81 65 LEU A CA 1
ATOM 509 C C . LEU A 1 65 ? 17.344 -31.266 -8.289 1 91.81 65 LEU A C 1
ATOM 511 O O . LEU A 1 65 ? 16.938 -30.156 -7.953 1 91.81 65 LEU A O 1
ATOM 515 N N . THR A 1 66 ? 18.438 -31.844 -7.773 1 93.25 66 THR A N 1
ATOM 516 C CA . THR A 1 66 ? 19.25 -31.125 -6.809 1 93.25 66 THR A CA 1
ATOM 517 C C . THR A 1 66 ? 19.906 -29.906 -7.461 1 93.25 66 THR A C 1
ATOM 519 O O . THR A 1 66 ? 19.984 -28.828 -6.855 1 93.25 66 THR A O 1
ATOM 522 N N . ALA A 1 67 ? 20.359 -30.031 -8.641 1 93.31 67 ALA A N 1
ATOM 523 C CA . ALA A 1 67 ? 20.938 -28.922 -9.383 1 93.31 67 ALA A CA 1
ATOM 524 C C . ALA A 1 67 ? 19.906 -27.828 -9.633 1 93.31 67 ALA A C 1
ATOM 526 O O . ALA A 1 67 ? 20.188 -26.641 -9.477 1 93.31 67 ALA A O 1
ATOM 527 N N . ALA A 1 68 ? 18.719 -28.219 -10.023 1 91.44 68 ALA A N 1
ATOM 528 C CA . ALA A 1 68 ? 17.641 -27.266 -10.25 1 91.44 68 ALA A CA 1
ATOM 529 C C . ALA A 1 68 ? 17.297 -26.5 -8.969 1 91.44 68 ALA A C 1
ATOM 531 O O . ALA A 1 68 ? 17 -25.312 -9.016 1 91.44 68 ALA A O 1
ATOM 532 N N . PHE A 1 69 ? 17.391 -27.203 -7.922 1 92.06 69 PHE A N 1
ATOM 533 C CA . PHE A 1 69 ? 17.094 -26.625 -6.621 1 92.06 69 PHE A CA 1
ATOM 534 C C . PHE A 1 69 ? 18.125 -25.562 -6.262 1 92.06 69 PHE A C 1
ATOM 536 O O . PHE A 1 69 ? 17.766 -24.469 -5.809 1 92.06 69 PHE A O 1
ATOM 543 N N . PHE A 1 70 ? 19.328 -25.828 -6.492 1 93.88 70 PHE A N 1
ATOM 544 C CA . PHE A 1 70 ? 20.375 -24.875 -6.18 1 93.88 70 PHE A CA 1
ATOM 545 C C . PHE A 1 70 ? 20.281 -23.641 -7.082 1 93.88 70 PHE A C 1
ATOM 547 O O . PHE A 1 70 ? 20.453 -22.516 -6.625 1 93.88 70 PHE A O 1
ATOM 554 N N . VAL A 1 71 ? 19.984 -23.828 -8.266 1 93.06 71 VAL A N 1
ATOM 555 C CA . VAL A 1 71 ? 19.828 -22.703 -9.195 1 93.06 71 VAL A CA 1
ATOM 556 C C . VAL A 1 71 ? 18.656 -21.844 -8.758 1 93.06 71 VAL A C 1
ATOM 558 O O . VAL A 1 71 ? 18.734 -20.609 -8.805 1 93.06 71 VAL A O 1
ATOM 561 N N . ARG A 1 72 ? 17.641 -22.469 -8.344 1 92.94 72 ARG A N 1
ATOM 562 C CA . ARG A 1 72 ? 16.469 -21.734 -7.883 1 92.94 72 ARG A CA 1
ATOM 563 C C . ARG A 1 72 ? 16.781 -20.906 -6.648 1 92.94 72 ARG A C 1
ATOM 565 O O . ARG A 1 72 ? 16.344 -19.75 -6.535 1 92.94 72 ARG A O 1
ATOM 572 N N . ILE A 1 73 ? 17.531 -21.438 -5.797 1 94 73 ILE A N 1
ATOM 573 C CA . ILE A 1 73 ? 17.922 -20.734 -4.582 1 94 73 ILE A CA 1
ATOM 574 C C . ILE A 1 73 ? 18.766 -19.516 -4.938 1 94 73 ILE A C 1
ATOM 576 O O . ILE A 1 73 ? 18.578 -18.438 -4.379 1 94 73 ILE A O 1
ATOM 580 N N . PHE A 1 74 ? 19.594 -19.703 -5.895 1 94.06 74 PHE A N 1
ATOM 581 C CA . PHE A 1 74 ? 20.438 -18.578 -6.309 1 94.06 74 PHE A CA 1
ATOM 582 C C . PHE A 1 74 ? 19.609 -17.516 -7.012 1 94.06 74 PHE A C 1
ATOM 584 O O . PHE A 1 74 ? 19.859 -16.312 -6.852 1 94.06 74 PHE A O 1
ATOM 591 N N . GLN A 1 75 ? 18.703 -17.938 -7.699 1 93.06 75 GLN A N 1
ATOM 592 C CA . GLN A 1 75 ? 17.812 -16.984 -8.367 1 93.06 75 GLN A CA 1
ATOM 593 C C . GLN A 1 75 ? 17.016 -16.188 -7.348 1 93.06 75 GLN A C 1
ATOM 595 O O . GLN A 1 75 ? 16.859 -14.969 -7.496 1 93.06 75 GLN A O 1
ATOM 600 N N . LEU A 1 76 ? 16.547 -16.844 -6.336 1 93.25 76 LEU A N 1
ATOM 601 C CA . LEU A 1 76 ? 15.766 -16.188 -5.289 1 93.25 76 LEU A CA 1
ATOM 602 C C . LEU A 1 76 ? 16.609 -15.164 -4.547 1 93.25 76 LEU A C 1
ATOM 604 O O . LEU A 1 76 ? 16.141 -14.07 -4.238 1 93.25 76 LEU A O 1
ATOM 608 N N . LYS A 1 77 ? 17.797 -15.523 -4.297 1 94.5 77 LYS A N 1
ATOM 609 C CA . LYS A 1 77 ? 18.703 -14.609 -3.607 1 94.5 77 LYS A CA 1
ATOM 610 C C . LYS A 1 77 ? 19.016 -13.391 -4.469 1 94.5 77 LYS A C 1
ATOM 612 O O . LYS A 1 77 ? 19.094 -12.266 -3.963 1 94.5 77 LYS A O 1
ATOM 617 N N . LEU A 1 78 ? 19.188 -13.633 -5.688 1 94.19 78 LEU A N 1
ATOM 618 C CA . LEU A 1 78 ? 19.484 -12.539 -6.602 1 94.19 78 LEU A CA 1
ATOM 619 C C . LEU A 1 78 ? 18.297 -11.586 -6.715 1 94.19 78 LEU A C 1
ATOM 621 O O . LEU A 1 78 ? 18.484 -10.367 -6.738 1 94.19 78 LEU A O 1
ATOM 625 N N . VAL A 1 79 ? 17.172 -12.094 -6.828 1 92.81 79 VAL A N 1
ATOM 626 C CA . VAL A 1 79 ? 15.961 -11.266 -6.945 1 92.81 79 VAL A CA 1
ATOM 627 C C . VAL A 1 79 ? 15.758 -10.477 -5.656 1 92.81 79 VAL A C 1
ATOM 629 O O . VAL A 1 79 ? 15.32 -9.32 -5.695 1 92.81 79 VAL A O 1
ATOM 632 N N . GLU A 1 80 ? 16.016 -11.086 -4.523 1 93.56 80 GLU A N 1
ATOM 633 C CA . GLU A 1 80 ? 15.922 -10.383 -3.244 1 93.56 80 GLU A CA 1
ATOM 634 C C . GLU A 1 80 ? 16.891 -9.203 -3.191 1 93.56 80 GLU A C 1
ATOM 636 O O . GLU A 1 80 ? 16.547 -8.133 -2.691 1 93.56 80 GLU A O 1
ATOM 641 N N . ASP A 1 81 ? 18.016 -9.406 -3.73 1 93.12 81 ASP A N 1
ATOM 642 C CA . ASP A 1 81 ? 19 -8.32 -3.779 1 93.12 81 ASP A CA 1
ATOM 643 C C . ASP A 1 81 ? 18.516 -7.176 -4.66 1 93.12 81 ASP A C 1
ATOM 645 O O . ASP A 1 81 ? 18.719 -6.004 -4.332 1 93.12 81 ASP A O 1
ATOM 649 N N . ILE A 1 82 ? 17.938 -7.496 -5.68 1 92.38 82 ILE A N 1
ATOM 650 C CA . ILE A 1 82 ? 17.391 -6.484 -6.582 1 92.38 82 ILE A CA 1
ATOM 651 C C . ILE A 1 82 ? 16.281 -5.715 -5.879 1 92.38 82 ILE A C 1
ATOM 653 O O . ILE A 1 82 ? 16.203 -4.488 -5.977 1 92.38 82 ILE A O 1
ATOM 657 N N . GLN A 1 83 ? 15.461 -6.484 -5.211 1 92.62 83 GLN A N 1
ATOM 658 C CA . GLN A 1 83 ? 14.344 -5.852 -4.516 1 92.62 83 GLN A CA 1
ATOM 659 C C . GLN A 1 83 ? 14.844 -4.863 -3.467 1 92.62 83 GLN A C 1
ATOM 661 O O . GLN A 1 83 ? 14.328 -3.748 -3.361 1 92.62 83 GLN A O 1
ATOM 666 N N . ARG A 1 84 ? 15.805 -5.25 -2.75 1 92.94 84 ARG A N 1
ATOM 667 C CA . ARG A 1 84 ? 16.375 -4.395 -1.713 1 92.94 84 ARG A CA 1
ATOM 668 C C . ARG A 1 84 ? 17.031 -3.158 -2.32 1 92.94 84 ARG A C 1
ATOM 670 O O . ARG A 1 84 ? 16.844 -2.045 -1.829 1 92.94 84 ARG A O 1
ATOM 677 N N . LYS A 1 85 ? 17.688 -3.346 -3.301 1 92.44 85 LYS A N 1
ATOM 678 C CA . LYS A 1 85 ? 18.375 -2.238 -3.955 1 92.44 85 LYS A CA 1
ATOM 679 C C . LYS A 1 85 ? 17.391 -1.25 -4.562 1 92.44 85 LYS A C 1
ATOM 681 O O . LYS A 1 85 ? 17.562 -0.035 -4.441 1 92.44 85 LYS A O 1
ATOM 686 N N . VAL A 1 86 ? 16.438 -1.732 -5.207 1 90.94 86 VAL A N 1
ATOM 687 C CA . VAL A 1 86 ? 15.438 -0.879 -5.844 1 90.94 86 VAL A CA 1
ATOM 688 C C . VAL A 1 86 ? 14.711 -0.052 -4.785 1 90.94 86 VAL A C 1
ATOM 690 O O . VAL A 1 86 ? 14.469 1.141 -4.98 1 90.94 86 VAL A O 1
ATOM 693 N N . PHE A 1 87 ? 14.383 -0.686 -3.699 1 93.62 87 PHE A N 1
ATOM 694 C CA . PHE A 1 87 ? 13.68 0.019 -2.635 1 93.62 87 PHE A CA 1
ATOM 695 C C . PHE A 1 87 ? 14.531 1.159 -2.086 1 93.62 87 PHE A C 1
ATOM 697 O O . PHE A 1 87 ? 14.062 2.295 -1.986 1 93.62 87 PHE A O 1
ATOM 704 N N . VAL A 1 88 ? 15.773 0.887 -1.771 1 94 88 VAL A N 1
ATOM 705 C CA . VAL A 1 88 ? 16.672 1.862 -1.158 1 94 88 VAL A CA 1
ATOM 706 C C . VAL A 1 88 ? 16.953 2.994 -2.143 1 94 88 VAL A C 1
ATOM 708 O O . VAL A 1 88 ? 16.859 4.172 -1.786 1 94 88 VAL A O 1
ATOM 711 N N . GLU A 1 89 ? 17.219 2.633 -3.309 1 92.56 89 GLU A N 1
ATOM 712 C CA . GLU A 1 89 ? 17.547 3.637 -4.316 1 92.56 89 GLU A CA 1
ATOM 713 C C . GLU A 1 89 ? 16.359 4.539 -4.605 1 92.56 89 GLU A C 1
ATOM 715 O O . GLU A 1 89 ? 16.5 5.746 -4.785 1 92.56 89 GLU A O 1
ATOM 720 N N . THR A 1 90 ? 15.219 3.963 -4.672 1 92.19 90 THR A N 1
ATOM 721 C CA . THR A 1 90 ? 14.023 4.75 -4.961 1 92.19 90 THR A CA 1
ATOM 722 C C . THR A 1 90 ? 13.711 5.695 -3.807 1 92.19 90 THR A C 1
ATOM 724 O O . THR A 1 90 ? 13.328 6.848 -4.027 1 92.19 90 THR A O 1
ATOM 727 N N . VAL A 1 91 ? 13.844 5.227 -2.637 1 93.38 91 VAL A N 1
ATOM 728 C CA . VAL A 1 91 ? 13.578 6.066 -1.473 1 93.38 91 VAL A CA 1
ATOM 729 C C . VAL A 1 91 ? 14.547 7.246 -1.458 1 93.38 91 VAL A C 1
ATOM 731 O O . VAL A 1 91 ? 14.148 8.383 -1.2 1 93.38 91 VAL A O 1
ATOM 734 N N . LEU A 1 92 ? 15.766 7.004 -1.755 1 91.81 92 LEU A N 1
ATOM 735 C CA . LEU A 1 92 ? 16.781 8.062 -1.792 1 91.81 92 LEU A CA 1
ATOM 736 C C . LEU A 1 92 ? 16.484 9.055 -2.916 1 91.81 92 LEU A C 1
ATOM 738 O O . LEU A 1 92 ? 16.672 10.258 -2.752 1 91.81 92 LEU A O 1
ATOM 742 N N . ARG A 1 93 ? 16.047 8.578 -4.004 1 90.38 93 ARG A N 1
ATOM 743 C CA . ARG A 1 93 ? 15.688 9.453 -5.121 1 90.38 93 ARG A CA 1
ATOM 744 C C . ARG A 1 93 ? 14.461 10.289 -4.781 1 90.38 93 ARG A C 1
ATOM 746 O O . ARG A 1 93 ? 14.336 11.43 -5.227 1 90.38 93 ARG A O 1
ATOM 753 N N . ILE A 1 94 ? 13.57 9.758 -3.998 1 89.38 94 ILE A N 1
ATOM 754 C CA . ILE A 1 94 ? 12.375 10.492 -3.58 1 89.38 94 ILE A CA 1
ATOM 755 C C . ILE A 1 94 ? 12.781 11.672 -2.697 1 89.38 94 ILE A C 1
ATOM 757 O O . ILE A 1 94 ? 12.266 12.781 -2.863 1 89.38 94 ILE A O 1
ATOM 761 N N . ILE A 1 95 ? 13.68 11.461 -1.836 1 85.56 95 ILE A N 1
ATOM 762 C CA . ILE A 1 95 ? 14.141 12.539 -0.965 1 85.56 95 ILE A CA 1
ATOM 763 C C . ILE A 1 95 ? 14.773 13.641 -1.805 1 85.56 95 ILE A C 1
ATOM 765 O O . ILE A 1 95 ? 14.523 14.828 -1.566 1 85.56 95 ILE A O 1
ATOM 769 N N . SER A 1 96 ? 15.508 13.188 -2.709 1 84.75 96 SER A N 1
ATOM 770 C CA . SER A 1 96 ? 16.172 14.164 -3.568 1 84.75 96 SER A CA 1
ATOM 771 C C . SER A 1 96 ? 15.156 14.938 -4.41 1 84.75 96 SER A C 1
ATOM 773 O O . SER A 1 96 ? 15.32 16.141 -4.633 1 84.75 96 SER A O 1
ATOM 775 N N . ALA A 1 97 ? 14.188 14.32 -4.832 1 85.81 97 ALA A N 1
ATOM 776 C CA . ALA A 1 97 ? 13.148 14.953 -5.648 1 85.81 97 ALA A CA 1
ATOM 777 C C . ALA A 1 97 ? 12.352 15.961 -4.828 1 85.81 97 ALA A C 1
ATOM 779 O O . ALA A 1 97 ? 11.969 17.016 -5.332 1 85.81 97 ALA A O 1
ATOM 780 N N . ILE A 1 98 ? 12.109 15.656 -3.633 1 80.88 98 ILE A N 1
ATOM 781 C CA . ILE A 1 98 ? 11.328 16.531 -2.77 1 80.88 98 ILE A CA 1
ATOM 782 C C . ILE A 1 98 ? 12.125 17.797 -2.465 1 80.88 98 ILE A C 1
ATOM 784 O O . ILE A 1 98 ? 11.562 18.891 -2.402 1 80.88 98 ILE A O 1
ATOM 788 N N . TYR A 1 99 ? 13.367 17.625 -2.297 1 76.69 99 TYR A N 1
ATOM 789 C CA . TYR A 1 99 ? 14.219 18.766 -1.979 1 76.69 99 TYR A CA 1
ATOM 790 C C . TYR A 1 99 ? 14.367 19.688 -3.184 1 76.69 99 TYR A C 1
ATOM 792 O O . TYR A 1 99 ? 14.672 20.875 -3.033 1 76.69 99 TYR A O 1
ATOM 800 N N . LYS A 1 100 ? 14.023 19.141 -4.285 1 77.31 100 LYS A N 1
ATOM 801 C CA . LYS A 1 100 ? 14.195 19.938 -5.5 1 77.31 100 LYS A CA 1
ATOM 802 C C . LYS A 1 100 ? 12.891 20.625 -5.898 1 77.31 100 LYS A C 1
ATOM 804 O O . LYS A 1 100 ? 12.859 21.375 -6.867 1 77.31 100 LYS A O 1
ATOM 809 N N . VAL A 1 101 ? 11.891 20.406 -5.168 1 74.81 101 VAL A N 1
ATOM 810 C CA . VAL A 1 101 ? 10.602 21.016 -5.488 1 74.81 101 VAL A CA 1
ATOM 811 C C . VAL A 1 101 ? 10.68 22.531 -5.281 1 74.81 101 VAL A C 1
ATOM 813 O O . VAL A 1 101 ? 11.203 23 -4.27 1 74.81 101 VAL A O 1
ATOM 816 N N . ASP A 1 102 ? 10.203 23.156 -6.301 1 65.94 102 ASP A N 1
ATOM 817 C CA . ASP A 1 102 ? 10.172 24.625 -6.223 1 65.94 102 ASP A CA 1
ATOM 818 C C . ASP A 1 102 ? 9.031 25.094 -5.324 1 65.94 102 ASP A C 1
ATOM 820 O O . ASP A 1 102 ? 7.941 24.516 -5.34 1 65.94 102 ASP A O 1
ATOM 824 N N . PHE A 1 103 ? 9.289 26.062 -4.562 1 62.22 103 PHE A N 1
ATOM 825 C CA . PHE A 1 103 ? 8.297 26.625 -3.658 1 62.22 103 PHE A CA 1
ATOM 826 C C . PHE A 1 103 ? 7.086 27.141 -4.434 1 62.22 103 PHE A C 1
ATOM 828 O O . PHE A 1 103 ? 5.961 27.094 -3.934 1 62.22 103 PHE A O 1
ATOM 835 N N . ASN A 1 104 ? 7.375 27.547 -5.578 1 59.38 104 ASN A N 1
ATOM 836 C CA . ASN A 1 104 ? 6.281 28.078 -6.387 1 59.38 104 ASN A CA 1
ATOM 837 C C . ASN A 1 104 ? 5.324 26.969 -6.82 1 59.38 104 ASN A C 1
ATOM 839 O O . ASN A 1 104 ? 4.137 27.219 -7.031 1 59.38 104 ASN A O 1
ATOM 843 N N . ASP A 1 105 ? 5.926 25.875 -6.875 1 64.19 105 ASP A N 1
ATOM 844 C CA . ASP A 1 105 ? 5.109 24.75 -7.332 1 64.19 105 ASP A CA 1
ATOM 845 C C . ASP A 1 105 ? 4.305 24.156 -6.18 1 64.19 105 ASP A C 1
ATOM 847 O O . ASP A 1 105 ? 3.367 23.391 -6.406 1 64.19 105 ASP A O 1
ATOM 851 N N . LEU A 1 106 ? 4.676 24.656 -5.039 1 62.31 106 LEU A N 1
ATOM 852 C CA . LEU A 1 106 ? 3.988 24.109 -3.871 1 62.31 106 LEU A CA 1
ATOM 853 C C . LEU A 1 106 ? 2.533 24.562 -3.84 1 62.31 106 LEU A C 1
ATOM 855 O O . LEU A 1 106 ? 1.691 23.938 -3.203 1 62.31 106 LEU A O 1
ATOM 859 N N . ILE A 1 107 ? 2.381 25.641 -4.465 1 57.78 107 ILE A N 1
ATOM 860 C CA . ILE A 1 107 ? 1.02 26.156 -4.535 1 57.78 107 ILE A CA 1
ATOM 861 C C . ILE A 1 107 ? 0.14 25.203 -5.332 1 57.78 107 ILE A C 1
ATOM 863 O O . ILE A 1 107 ? -1.062 25.094 -5.078 1 57.78 107 ILE A O 1
ATOM 867 N N . ARG A 1 108 ? 0.828 24.484 -6.156 1 58.91 108 ARG A N 1
ATOM 868 C CA . ARG A 1 108 ? 0.051 23.688 -7.105 1 58.91 108 ARG A CA 1
ATOM 869 C C . ARG A 1 108 ? 0.057 22.219 -6.723 1 58.91 108 ARG A C 1
ATOM 871 O O . ARG A 1 108 ? -0.833 21.453 -7.117 1 58.91 108 ARG A O 1
ATOM 878 N N . VAL A 1 109 ? 1.031 21.969 -6.016 1 64.25 109 VAL A N 1
ATOM 879 C CA . VAL A 1 109 ? 1.177 20.531 -5.797 1 64.25 109 VAL A CA 1
ATOM 880 C C . VAL A 1 109 ? 1.06 20.219 -4.305 1 64.25 109 VAL A C 1
ATOM 882 O O . VAL A 1 109 ? 1.69 20.875 -3.477 1 64.25 109 VAL A O 1
ATOM 885 N N . ASN A 1 110 ? 0.096 19.328 -4.016 1 67.62 110 ASN A N 1
ATOM 886 C CA . ASN A 1 110 ? 0.043 18.797 -2.652 1 67.62 110 ASN A CA 1
ATOM 887 C C . ASN A 1 110 ? 1.084 17.719 -2.426 1 67.62 110 ASN A C 1
ATOM 889 O O . ASN A 1 110 ? 0.833 16.547 -2.715 1 67.62 110 ASN A O 1
ATOM 893 N N . VAL A 1 111 ? 2.199 18.109 -1.95 1 72.25 111 VAL A N 1
ATOM 894 C CA . VAL A 1 111 ? 3.34 17.219 -1.782 1 72.25 111 VAL A CA 1
ATOM 895 C C . VAL A 1 111 ? 2.965 16.078 -0.842 1 72.25 111 VAL A C 1
ATOM 897 O O . VAL A 1 111 ? 3.381 14.93 -1.048 1 72.25 111 VAL A O 1
ATOM 900 N N . ARG A 1 112 ? 2.131 16.312 0.036 1 71.75 112 ARG A N 1
ATOM 901 C CA . ARG A 1 112 ? 1.748 15.297 1.011 1 71.75 112 ARG A CA 1
ATOM 902 C C . ARG A 1 112 ? 0.932 14.188 0.356 1 71.75 112 ARG A C 1
ATOM 904 O O . ARG A 1 112 ? 1.097 13.016 0.684 1 71.75 112 ARG A O 1
ATOM 911 N N . GLU A 1 113 ? 0.097 14.664 -0.451 1 76.69 113 GLU A N 1
ATOM 912 C CA . GLU A 1 113 ? -0.699 13.68 -1.173 1 76.69 113 GLU A CA 1
ATOM 913 C C . GLU A 1 113 ? 0.177 12.82 -2.084 1 76.69 113 GLU A C 1
ATOM 915 O O . GLU A 1 113 ? -0.046 11.617 -2.215 1 76.69 113 GLU A O 1
ATOM 920 N N . LYS A 1 114 ? 1.132 13.43 -2.639 1 83.19 114 LYS A N 1
ATOM 921 C CA . LYS A 1 114 ? 1.987 12.719 -3.584 1 83.19 114 LYS A CA 1
ATOM 922 C C . LYS A 1 114 ? 2.896 11.727 -2.865 1 83.19 114 LYS A C 1
ATOM 924 O O . LYS A 1 114 ? 3.258 10.688 -3.426 1 83.19 114 LYS A O 1
ATOM 929 N N . ILE A 1 115 ? 3.172 12.008 -1.665 1 86.25 115 ILE A N 1
ATOM 930 C CA . ILE A 1 115 ? 4.066 11.148 -0.9 1 86.25 115 ILE A CA 1
ATOM 931 C C . ILE A 1 115 ? 3.379 9.812 -0.617 1 86.25 115 ILE A C 1
ATOM 933 O O . ILE A 1 115 ? 4.047 8.789 -0.458 1 86.25 115 ILE A O 1
ATOM 937 N N . ASN A 1 116 ? 2.076 9.773 -0.595 1 87.5 116 ASN A N 1
ATOM 938 C CA . ASN A 1 116 ? 1.331 8.539 -0.381 1 87.5 116 ASN A CA 1
ATOM 939 C C . ASN A 1 116 ? 1.652 7.496 -1.45 1 87.5 116 ASN A C 1
ATOM 941 O O . ASN A 1 116 ? 1.513 6.297 -1.215 1 87.5 116 ASN A O 1
ATOM 945 N N . ARG A 1 117 ? 2.135 8.016 -2.551 1 90.19 117 ARG A N 1
ATOM 946 C CA . ARG A 1 117 ? 2.463 7.109 -3.648 1 90.19 117 ARG A CA 1
ATOM 947 C C . ARG A 1 117 ? 3.699 6.281 -3.322 1 90.19 117 ARG A C 1
ATOM 949 O O . ARG A 1 117 ? 3.979 5.281 -3.992 1 90.19 117 ARG A O 1
ATOM 956 N N . ALA A 1 118 ? 4.344 6.641 -2.27 1 90.06 118 ALA A N 1
ATOM 957 C CA . ALA A 1 118 ? 5.512 5.871 -1.84 1 90.06 118 ALA A CA 1
ATOM 958 C C . ALA A 1 118 ? 5.102 4.488 -1.344 1 90.06 118 ALA A C 1
ATOM 960 O O . ALA A 1 118 ? 5.914 3.557 -1.347 1 90.06 118 ALA A O 1
ATOM 961 N N . PHE A 1 119 ? 3.857 4.32 -1.01 1 90.06 119 PHE A N 1
ATOM 962 C CA . PHE A 1 119 ? 3.379 3.02 -0.559 1 90.06 119 PHE A CA 1
ATOM 963 C C . PHE A 1 119 ? 3.363 2.02 -1.71 1 90.06 119 PHE A C 1
ATOM 965 O O . PHE A 1 119 ? 3.344 0.808 -1.486 1 90.06 119 PHE A O 1
ATOM 972 N N . GLU A 1 120 ? 3.426 2.537 -2.898 1 90.75 120 GLU A N 1
ATOM 973 C CA . GLU A 1 120 ? 3.486 1.672 -4.074 1 90.75 120 GLU A CA 1
ATOM 974 C C . GLU A 1 120 ? 4.809 0.915 -4.133 1 90.75 120 GLU A C 1
ATOM 976 O O . GLU A 1 120 ? 4.918 -0.099 -4.828 1 90.75 120 GLU A O 1
ATOM 981 N N . LEU A 1 121 ? 5.762 1.436 -3.406 1 90.25 121 LEU A N 1
ATOM 982 C CA . LEU A 1 121 ? 7.055 0.758 -3.393 1 90.25 121 LEU A CA 1
ATOM 983 C C . LEU A 1 121 ? 6.922 -0.651 -2.826 1 90.25 121 LEU A C 1
ATOM 985 O O . LEU A 1 121 ? 7.609 -1.571 -3.273 1 90.25 121 LEU A O 1
ATOM 989 N N . LYS A 1 122 ? 6.082 -0.785 -1.88 1 87.62 122 LYS A N 1
ATOM 990 C CA . LYS A 1 122 ? 5.832 -2.109 -1.317 1 87.62 122 LYS A CA 1
ATOM 991 C C . LYS A 1 122 ? 5.219 -3.041 -2.359 1 87.62 122 LYS A C 1
ATOM 993 O O . LYS A 1 122 ? 5.602 -4.207 -2.457 1 87.62 122 LYS A O 1
ATOM 998 N N . PHE A 1 123 ? 4.387 -2.527 -3.127 1 85.5 123 PHE A N 1
ATOM 999 C CA . PHE A 1 123 ? 3.746 -3.307 -4.18 1 85.5 123 PHE A CA 1
ATOM 1000 C C . PHE A 1 123 ? 4.727 -3.604 -5.309 1 85.5 123 PHE A C 1
ATOM 1002 O O . PHE A 1 123 ? 4.707 -4.691 -5.883 1 85.5 123 PHE A O 1
ATOM 1009 N N . LEU A 1 124 ? 5.484 -2.627 -5.582 1 88.5 124 LEU A N 1
ATOM 1010 C CA . LEU A 1 124 ? 6.477 -2.781 -6.641 1 88.5 124 LEU A CA 1
ATOM 1011 C C . LEU A 1 124 ? 7.469 -3.891 -6.305 1 88.5 124 LEU A C 1
ATOM 1013 O O . LEU A 1 124 ? 7.828 -4.688 -7.172 1 88.5 124 LEU A O 1
ATOM 1017 N N . GLN A 1 125 ? 7.836 -3.918 -5.117 1 85.69 125 GLN A N 1
ATOM 1018 C CA . GLN A 1 125 ? 8.773 -4.945 -4.684 1 85.69 125 GLN A CA 1
ATOM 1019 C C . GLN A 1 125 ? 8.195 -6.344 -4.887 1 85.69 125 GLN A C 1
ATOM 1021 O O . GLN A 1 125 ? 8.867 -7.223 -5.434 1 85.69 125 GLN A O 1
ATOM 1026 N N . LYS A 1 126 ? 7.027 -6.57 -4.5 1 80.12 126 LYS A N 1
ATOM 1027 C CA . LYS A 1 126 ? 6.383 -7.871 -4.656 1 80.12 126 LYS A CA 1
ATOM 1028 C C . LYS A 1 126 ? 6.199 -8.219 -6.133 1 80.12 126 LYS A C 1
ATOM 1030 O O . LYS A 1 126 ? 6.402 -9.367 -6.531 1 80.12 126 LYS A O 1
ATOM 1035 N N . SER A 1 127 ? 5.875 -7.258 -6.902 1 84.56 127 SER A N 1
ATOM 1036 C CA . SER A 1 127 ? 5.617 -7.492 -8.32 1 84.56 127 SER A CA 1
ATOM 1037 C C . SER A 1 127 ? 6.91 -7.773 -9.078 1 84.56 127 SER A C 1
ATOM 1039 O O . SER A 1 127 ? 6.91 -8.5 -10.07 1 84.56 127 SER A O 1
ATOM 1041 N N . VAL A 1 128 ? 8.008 -7.277 -8.617 1 84.12 128 VAL A N 1
ATOM 1042 C CA . VAL A 1 128 ? 9.305 -7.535 -9.234 1 84.12 128 VAL A CA 1
ATOM 1043 C C . VAL A 1 128 ? 9.656 -9.016 -9.109 1 84.12 128 VAL A C 1
ATOM 1045 O O . VAL A 1 128 ? 10.172 -9.617 -10.047 1 84.12 128 VAL A O 1
ATOM 1048 N N . SER A 1 129 ? 9.328 -9.516 -8 1 84.44 129 SER A N 1
ATOM 1049 C CA . SER A 1 129 ? 9.57 -10.945 -7.812 1 84.44 129 SER A CA 1
ATOM 1050 C C . SER A 1 129 ? 8.719 -11.781 -8.758 1 84.44 129 SER A C 1
ATOM 1052 O O . SER A 1 129 ? 9.188 -12.781 -9.297 1 84.44 129 SER A O 1
ATOM 1054 N N . VAL A 1 130 ? 7.539 -11.422 -8.953 1 85.44 130 VAL A N 1
ATOM 1055 C CA . VAL A 1 130 ? 6.629 -12.156 -9.828 1 85.44 130 VAL A CA 1
ATOM 1056 C C . VAL A 1 130 ? 7.121 -12.078 -11.266 1 85.44 130 VAL A C 1
ATOM 1058 O O . VAL A 1 130 ? 7.129 -13.086 -11.984 1 85.44 130 VAL A O 1
ATOM 1061 N N . ILE A 1 131 ? 7.609 -10.977 -11.664 1 85.81 131 ILE A N 1
ATOM 1062 C CA . ILE A 1 131 ? 8.016 -10.766 -13.047 1 85.81 131 ILE A CA 1
ATOM 1063 C C . ILE A 1 131 ? 9.32 -11.516 -13.32 1 85.81 131 ILE A C 1
ATOM 1065 O O . ILE A 1 131 ? 9.438 -12.227 -14.32 1 85.81 131 ILE A O 1
ATOM 1069 N N . PHE A 1 132 ? 10.227 -11.484 -12.445 1 86.31 132 PHE A N 1
ATOM 1070 C CA . PHE A 1 132 ? 11.57 -11.977 -12.742 1 86.31 132 PHE A CA 1
ATOM 1071 C C . PHE A 1 132 ? 11.695 -13.453 -12.375 1 86.31 132 PHE A C 1
ATOM 1073 O O . PHE A 1 132 ? 12.586 -14.141 -12.859 1 86.31 132 PHE A O 1
ATOM 1080 N N . ILE A 1 133 ? 10.797 -13.867 -11.57 1 85.75 133 ILE A N 1
ATOM 1081 C CA . ILE A 1 133 ? 10.867 -15.281 -11.227 1 85.75 133 ILE A CA 1
ATOM 1082 C C . ILE A 1 133 ? 9.797 -16.047 -11.984 1 85.75 133 ILE A C 1
ATOM 1084 O O . ILE A 1 133 ? 10.109 -16.875 -12.852 1 85.75 133 ILE A O 1
ATOM 1088 N N . ILE A 1 134 ? 8.633 -15.617 -11.805 1 85.94 134 ILE A N 1
ATOM 1089 C CA . ILE A 1 134 ? 7.523 -16.438 -12.289 1 85.94 134 ILE A CA 1
ATOM 1090 C C . ILE A 1 134 ? 7.32 -16.203 -13.781 1 85.94 134 ILE A C 1
ATOM 1092 O O . ILE A 1 134 ? 7.316 -17.156 -14.57 1 85.94 134 ILE A O 1
ATOM 1096 N N . LEU A 1 135 ? 7.215 -14.977 -14.188 1 87.62 135 LEU A N 1
ATOM 1097 C CA . LEU A 1 135 ? 6.91 -14.688 -15.578 1 87.62 135 LEU A CA 1
ATOM 1098 C C . LEU A 1 135 ? 8.086 -15.039 -16.484 1 87.62 135 LEU A C 1
ATOM 1100 O O . LEU A 1 135 ? 7.898 -15.555 -17.594 1 87.62 135 LEU A O 1
ATOM 1104 N N . LEU A 1 136 ? 9.219 -14.797 -15.992 1 88.06 136 LEU A N 1
ATOM 1105 C CA . LEU A 1 136 ? 10.398 -15.164 -16.766 1 88.06 136 LEU A CA 1
ATOM 1106 C C . LEU A 1 136 ? 10.508 -16.688 -16.906 1 88.06 136 LEU A C 1
ATOM 1108 O O . LEU A 1 136 ? 10.852 -17.188 -17.969 1 88.06 136 LEU A O 1
ATOM 1112 N N . ASP A 1 137 ? 10.156 -17.328 -15.852 1 85.56 137 ASP A N 1
ATOM 1113 C CA . ASP A 1 137 ? 10.156 -18.781 -15.883 1 85.56 137 ASP A CA 1
ATOM 1114 C C . ASP A 1 137 ? 9.148 -19.312 -16.891 1 85.56 137 ASP A C 1
ATOM 1116 O O . ASP A 1 137 ? 9.453 -20.219 -17.672 1 85.56 137 ASP A O 1
ATOM 1120 N N . ILE A 1 138 ? 8.016 -18.75 -16.844 1 87.38 138 ILE A N 1
ATOM 1121 C CA . ILE A 1 138 ? 6.957 -19.188 -17.75 1 87.38 138 ILE A CA 1
ATOM 1122 C C . ILE A 1 138 ? 7.379 -18.938 -19.188 1 87.38 138 ILE A C 1
ATOM 1124 O O . ILE A 1 138 ? 7.188 -19.781 -20.062 1 87.38 138 ILE A O 1
ATOM 1128 N N . PHE A 1 139 ? 7.973 -17.875 -19.453 1 88.88 139 PHE A N 1
ATOM 1129 C CA . PHE A 1 139 ? 8.383 -17.484 -20.781 1 88.88 139 PHE A CA 1
ATOM 1130 C C . PHE A 1 139 ? 9.461 -18.422 -21.328 1 88.88 139 PHE A C 1
ATOM 1132 O O . PHE A 1 139 ? 9.352 -18.938 -22.438 1 88.88 139 PHE A O 1
ATOM 1139 N N . LEU A 1 140 ? 10.438 -18.641 -20.562 1 87.06 140 LEU A N 1
ATOM 1140 C CA . LEU A 1 140 ? 11.555 -19.469 -21.016 1 87.06 140 LEU A CA 1
ATOM 1141 C C . LEU A 1 140 ? 11.141 -20.922 -21.141 1 87.06 140 LEU A C 1
ATOM 1143 O O . LEU A 1 140 ? 11.57 -21.625 -22.062 1 87.06 140 LEU A O 1
ATOM 1147 N N . GLN A 1 141 ? 10.32 -21.312 -20.188 1 84 141 GLN A N 1
ATOM 1148 C CA . GLN A 1 141 ? 9.805 -22.672 -20.281 1 84 141 GLN A CA 1
ATOM 1149 C C . GLN A 1 141 ? 8.977 -22.859 -21.547 1 84 141 GLN A C 1
ATOM 1151 O O . GLN A 1 141 ? 9.07 -23.891 -22.219 1 84 141 GLN A O 1
ATOM 1156 N N . THR A 1 142 ? 8.188 -21.891 -21.859 1 88.31 142 THR A N 1
ATOM 1157 C CA . THR A 1 142 ? 7.387 -21.938 -23.078 1 88.31 142 THR A CA 1
ATOM 1158 C C . THR A 1 142 ? 8.281 -21.969 -24.312 1 88.31 142 THR A C 1
ATOM 1160 O O . THR A 1 142 ? 8.031 -22.75 -25.234 1 88.31 142 THR A O 1
ATOM 1163 N N . LEU A 1 143 ? 9.281 -21.234 -24.281 1 88.12 143 LEU A N 1
ATOM 1164 C CA . LEU A 1 143 ? 10.211 -21.188 -25.406 1 88.12 143 LEU A CA 1
ATOM 1165 C C . LEU A 1 143 ? 10.891 -22.531 -25.625 1 88.12 143 LEU A C 1
ATOM 1167 O O . LEU A 1 143 ? 10.977 -23.016 -26.75 1 88.12 143 LEU A O 1
ATOM 1171 N N . PHE A 1 144 ? 11.273 -23.172 -24.594 1 86.88 144 PHE A N 1
ATOM 1172 C CA . PHE A 1 144 ? 11.945 -24.469 -24.703 1 86.88 144 PHE A CA 1
ATOM 1173 C C . PHE A 1 144 ? 10.984 -25.547 -25.188 1 86.88 144 PHE A C 1
ATOM 1175 O O . PHE A 1 144 ? 11.352 -26.391 -26.016 1 86.88 144 PHE A O 1
ATOM 1182 N N . CYS A 1 145 ? 9.797 -25.484 -24.641 1 86.38 145 CYS A N 1
ATOM 1183 C CA . CYS A 1 145 ? 8.812 -26.484 -25.031 1 86.38 145 CYS A CA 1
ATOM 1184 C C . CYS A 1 145 ? 8.445 -26.344 -26.5 1 86.38 145 CYS A C 1
ATOM 1186 O O . CYS A 1 145 ? 8.305 -27.344 -27.219 1 86.38 145 CYS A O 1
ATOM 1188 N N . VAL A 1 146 ? 8.328 -25.156 -26.953 1 88.12 146 VAL A N 1
ATOM 1189 C CA . VAL A 1 146 ? 7.969 -24.906 -28.344 1 88.12 146 VAL A CA 1
ATOM 1190 C C . VAL A 1 146 ? 9.109 -25.359 -29.266 1 88.12 146 VAL A C 1
ATOM 1192 O O . VAL A 1 146 ? 8.867 -25.938 -30.328 1 88.12 146 VAL A O 1
ATOM 1195 N N . ILE A 1 147 ? 10.328 -25.156 -28.828 1 87.62 147 ILE A N 1
ATOM 1196 C CA . ILE A 1 147 ? 11.492 -25.531 -29.609 1 87.62 147 ILE A CA 1
ATOM 1197 C C . ILE A 1 147 ? 11.555 -27.062 -29.734 1 87.62 147 ILE A C 1
ATOM 1199 O O . ILE A 1 147 ? 11.742 -27.594 -30.828 1 87.62 147 ILE A O 1
ATOM 1203 N N . ILE A 1 148 ? 11.328 -27.766 -28.641 1 84 148 ILE A N 1
ATOM 1204 C CA . ILE A 1 148 ? 11.391 -29.219 -28.641 1 84 148 ILE A CA 1
ATOM 1205 C C . ILE A 1 148 ? 10.25 -29.781 -29.484 1 84 148 ILE A C 1
ATOM 1207 O O . ILE A 1 148 ? 10.453 -30.734 -30.25 1 84 148 ILE A O 1
ATOM 1211 N N . LEU A 1 149 ? 9.102 -29.188 -29.375 1 86.56 149 LEU A N 1
ATOM 1212 C CA . LEU A 1 149 ? 7.93 -29.641 -30.125 1 86.56 149 LEU A CA 1
ATOM 1213 C C . LEU A 1 149 ? 8.141 -29.469 -31.625 1 86.56 149 LEU A C 1
ATOM 1215 O O . LEU A 1 149 ? 7.691 -30.297 -32.406 1 86.56 149 LEU A O 1
ATOM 1219 N N . ALA A 1 150 ? 8.844 -28.469 -32 1 86.44 150 ALA A N 1
ATOM 1220 C CA . ALA A 1 150 ? 9.086 -28.172 -33.406 1 86.44 150 ALA A CA 1
ATOM 1221 C C . ALA A 1 150 ? 9.961 -29.234 -34.062 1 86.44 150 ALA A C 1
ATOM 1223 O O . ALA A 1 150 ? 9.867 -29.484 -35.281 1 86.44 150 ALA A O 1
ATOM 1224 N N . PHE A 1 151 ? 10.719 -29.969 -33.312 1 84.12 151 PHE A N 1
ATOM 1225 C CA . PHE A 1 151 ? 11.633 -30.969 -33.844 1 84.12 151 PHE A CA 1
ATOM 1226 C C . PHE A 1 151 ? 10.945 -32.312 -33.969 1 84.12 151 PHE A C 1
ATOM 1228 O O . PHE A 1 151 ? 11.453 -33.219 -34.625 1 84.12 151 PHE A O 1
ATOM 1235 N N . TYR A 1 152 ? 9.797 -32.5 -33.438 1 81.5 152 TYR A N 1
ATOM 1236 C CA . TYR A 1 152 ? 9.125 -33.781 -33.469 1 81.5 152 TYR A CA 1
ATOM 1237 C C . TYR A 1 152 ? 8.508 -34.031 -34.844 1 81.5 152 TYR A C 1
ATOM 1239 O O . TYR A 1 152 ? 8.617 -35.125 -35.375 1 81.5 152 TYR A O 1
ATOM 1247 N N . HIS A 1 153 ? 7.801 -33.062 -35.406 1 84 153 HIS A N 1
ATOM 1248 C CA . HIS A 1 153 ? 7.105 -33.188 -36.688 1 84 153 HIS A CA 1
ATOM 1249 C C . HIS A 1 153 ? 6.793 -31.828 -37.281 1 84 153 HIS A C 1
ATOM 1251 O O . HIS A 1 153 ? 6.562 -30.859 -36.562 1 84 153 HIS A O 1
ATOM 1257 N N . PRO A 1 154 ? 6.773 -31.797 -38.531 1 85.69 154 PRO A N 1
ATOM 1258 C CA . PRO A 1 154 ? 6.461 -30.516 -39.188 1 85.69 154 PRO A CA 1
ATOM 1259 C C . PRO A 1 154 ? 5.059 -30.016 -38.844 1 85.69 154 PRO A C 1
ATOM 1261 O O . PRO A 1 154 ? 4.836 -28.812 -38.781 1 85.69 154 PRO A O 1
ATOM 1264 N N . MET A 1 155 ? 4.152 -30.859 -38.656 1 86.06 155 MET A N 1
ATOM 1265 C CA . MET A 1 155 ? 2.803 -30.438 -38.281 1 86.06 155 MET A CA 1
ATOM 1266 C C . MET A 1 155 ? 2.795 -29.734 -36.938 1 86.06 155 MET A C 1
ATOM 1268 O O . MET A 1 155 ? 1.948 -28.875 -36.688 1 86.06 155 MET A O 1
ATOM 1272 N N . PHE A 1 156 ? 3.725 -30.125 -36.125 1 88.31 156 PHE A N 1
ATOM 1273 C CA . PHE A 1 156 ? 3.816 -29.484 -34.812 1 88.31 156 PHE A CA 1
ATOM 1274 C C . PHE A 1 156 ? 4.43 -28.094 -34.938 1 88.31 156 PHE A C 1
ATOM 1276 O O . PHE A 1 156 ? 4.23 -27.25 -34.062 1 88.31 156 PHE A O 1
ATOM 1283 N N . LEU A 1 157 ? 5.09 -27.812 -36.031 1 86.31 157 LEU A N 1
ATOM 1284 C CA . LEU A 1 157 ? 5.586 -26.469 -36.281 1 86.31 157 LEU A CA 1
ATOM 1285 C C . LEU A 1 157 ? 4.434 -25.5 -36.531 1 86.31 157 LEU A C 1
ATOM 1287 O O . LEU A 1 157 ? 4.426 -24.391 -36.031 1 86.31 157 LEU A O 1
ATOM 1291 N N . VAL A 1 158 ? 3.5 -25.984 -37.344 1 85.94 158 VAL A N 1
ATOM 1292 C CA . VAL A 1 158 ? 2.322 -25.17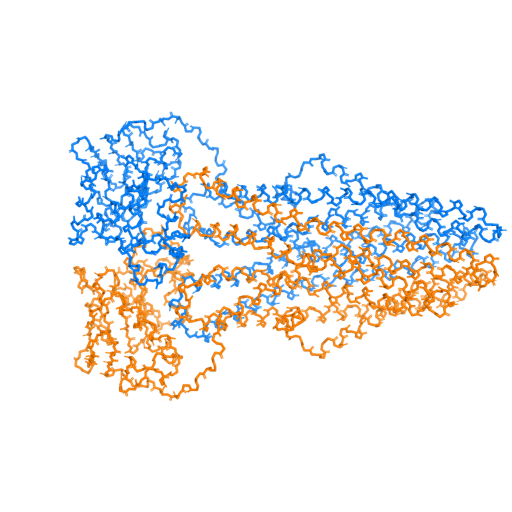2 -37.625 1 85.94 158 VAL A CA 1
ATOM 1293 C C . VAL A 1 158 ? 1.509 -24.969 -36.344 1 85.94 158 VAL A C 1
ATOM 1295 O O . VAL A 1 158 ? 1.018 -23.875 -36.094 1 85.94 158 VAL A O 1
ATOM 1298 N N . PHE A 1 159 ? 1.465 -26.031 -35.562 1 89 159 PHE A N 1
ATOM 1299 C CA . PHE A 1 159 ? 0.775 -25.984 -34.281 1 89 159 PHE A CA 1
ATOM 1300 C C . PHE A 1 159 ? 1.43 -24.969 -33.344 1 89 159 PHE A C 1
ATOM 1302 O O . PHE A 1 159 ? 0.74 -24.203 -32.688 1 89 159 PHE A O 1
ATOM 1309 N N . ASP A 1 160 ? 2.693 -24.875 -33.438 1 91.25 160 ASP A N 1
ATOM 1310 C CA . ASP A 1 160 ? 3.451 -23.969 -32.594 1 91.25 160 ASP A CA 1
ATOM 1311 C C . ASP A 1 160 ? 3.203 -22.516 -32.969 1 91.25 160 ASP A C 1
ATOM 1313 O O . ASP A 1 160 ? 3.094 -21.641 -32.094 1 91.25 160 ASP A O 1
ATOM 1317 N N . ILE A 1 161 ? 3.127 -22.281 -34.188 1 91.75 161 ILE A N 1
ATOM 1318 C CA . ILE A 1 161 ? 2.881 -20.922 -34.656 1 91.75 161 ILE A CA 1
ATOM 1319 C C . ILE A 1 161 ? 1.5 -20.453 -34.188 1 91.75 161 ILE A C 1
ATOM 1321 O O . ILE A 1 161 ? 1.338 -19.312 -33.75 1 91.75 161 ILE A O 1
ATOM 1325 N N . LEU A 1 162 ? 0.618 -21.344 -34.25 1 91.88 162 LEU A N 1
ATOM 1326 C CA . LEU A 1 162 ? -0.732 -21.016 -33.812 1 91.88 162 LEU A CA 1
ATOM 1327 C C . LEU A 1 162 ? -0.757 -20.781 -32.312 1 91.88 162 LEU A C 1
ATOM 1329 O O . LEU A 1 162 ? -1.383 -19.828 -31.828 1 91.88 162 LEU A O 1
ATOM 1333 N N . LEU A 1 163 ? -0.079 -21.625 -31.609 1 92.19 163 LEU A N 1
ATOM 1334 C CA . LEU A 1 163 ? -0.017 -21.516 -30.156 1 92.19 163 LEU A CA 1
ATOM 1335 C C . LEU A 1 163 ? 0.607 -20.188 -29.734 1 92.19 163 LEU A C 1
ATOM 1337 O O . LEU A 1 163 ? 0.052 -19.484 -28.906 1 92.19 163 LEU A O 1
ATOM 1341 N N . ILE A 1 164 ? 1.678 -19.797 -30.328 1 91.88 164 ILE A N 1
ATOM 1342 C CA . ILE A 1 164 ? 2.387 -18.578 -29.984 1 91.88 164 ILE A CA 1
ATOM 1343 C C . ILE A 1 164 ? 1.531 -17.359 -30.359 1 91.88 164 ILE A C 1
ATOM 1345 O O . ILE A 1 164 ? 1.482 -16.375 -29.609 1 91.88 164 ILE A O 1
ATOM 1349 N N . THR A 1 165 ? 0.913 -17.453 -31.453 1 92.62 165 THR A N 1
ATOM 1350 C CA . THR A 1 165 ? 0.053 -16.359 -31.891 1 92.62 165 THR A CA 1
ATOM 1351 C C . THR A 1 165 ? -1.095 -16.141 -30.906 1 92.62 165 THR A C 1
ATOM 1353 O O . THR A 1 165 ? -1.413 -15.008 -30.562 1 92.62 165 THR A O 1
ATOM 1356 N N . CYS A 1 166 ? -1.628 -17.203 -30.438 1 91.69 166 CYS A N 1
ATOM 1357 C CA . CYS A 1 166 ? -2.717 -17.125 -29.469 1 91.69 166 CYS A CA 1
ATOM 1358 C C . CYS A 1 166 ? -2.236 -16.516 -28.156 1 91.69 166 CYS A C 1
ATOM 1360 O O . CYS A 1 166 ? -2.912 -15.672 -27.562 1 91.69 166 CYS A O 1
ATOM 1362 N N . ILE A 1 167 ? -1.107 -16.938 -27.766 1 91.81 167 ILE A N 1
ATOM 1363 C CA . ILE A 1 167 ? -0.555 -16.453 -26.5 1 91.81 167 ILE A CA 1
ATOM 1364 C C . ILE A 1 167 ? -0.276 -14.961 -26.594 1 91.81 167 ILE A C 1
ATOM 1366 O O . ILE A 1 167 ? -0.635 -14.203 -25.688 1 91.81 167 ILE A O 1
ATOM 1370 N N . VAL A 1 168 ? 0.269 -14.547 -27.688 1 90.62 168 VAL A N 1
ATOM 1371 C CA . VAL A 1 168 ? 0.626 -13.148 -27.875 1 90.62 168 VAL A CA 1
ATOM 1372 C C . VAL A 1 168 ? -0.638 -12.297 -27.922 1 90.62 168 VAL A C 1
ATOM 1374 O O . VAL A 1 168 ? -0.692 -11.211 -27.328 1 90.62 168 VAL A O 1
ATOM 1377 N N . LEU A 1 169 ? -1.637 -12.758 -28.484 1 91.88 169 LEU A N 1
ATOM 1378 C CA . LEU A 1 169 ? -2.883 -12.016 -28.609 1 91.88 169 LEU A CA 1
ATOM 1379 C C . LEU A 1 169 ? -3.582 -11.891 -27.25 1 91.88 169 LEU A C 1
ATOM 1381 O O . LEU A 1 169 ? -4.098 -10.828 -26.906 1 91.88 169 LEU A O 1
ATOM 1385 N N . VAL A 1 170 ? -3.525 -12.898 -26.516 1 91.75 170 VAL A N 1
ATOM 1386 C CA . VAL A 1 170 ? -4.219 -12.938 -25.234 1 91.75 170 VAL A CA 1
ATOM 1387 C C . VAL A 1 170 ? -3.516 -12.016 -24.25 1 91.75 170 VAL A C 1
ATOM 1389 O O . VAL A 1 170 ? -4.164 -11.383 -23.406 1 91.75 170 VAL A O 1
ATOM 1392 N N . ILE A 1 171 ? -2.258 -11.875 -24.391 1 89.19 171 ILE A N 1
ATOM 1393 C CA . ILE A 1 171 ? -1.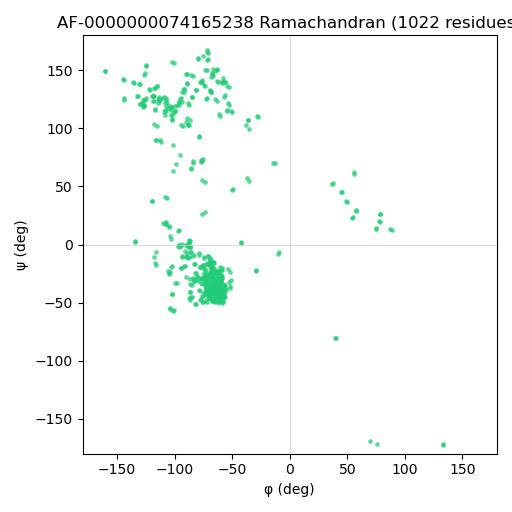481 -11.102 -23.422 1 89.19 171 ILE A CA 1
ATOM 1394 C C . ILE A 1 171 ? -1.491 -9.625 -23.797 1 89.19 171 ILE A C 1
ATOM 1396 O O . ILE A 1 171 ? -1.726 -8.758 -22.953 1 89.19 171 ILE A O 1
ATOM 1400 N N . PHE A 1 172 ? -1.365 -9.289 -25.109 1 89.38 172 PHE A N 1
ATOM 1401 C CA . PHE A 1 172 ? -1.024 -7.922 -25.469 1 89.38 172 PHE A CA 1
ATOM 1402 C C . PHE A 1 172 ? -2.258 -7.164 -25.953 1 89.38 172 PHE A C 1
ATOM 1404 O O . PHE A 1 172 ? -2.295 -5.934 -25.891 1 89.38 172 PHE A O 1
ATOM 1411 N N . VAL A 1 173 ? -3.273 -7.789 -26.328 1 89 173 VAL A N 1
ATOM 1412 C CA . VAL A 1 173 ? -4.449 -7.098 -26.844 1 89 173 VAL A CA 1
ATOM 1413 C C . VAL A 1 173 ? -5.156 -6.352 -25.719 1 89 173 VAL A C 1
ATOM 1415 O O . VAL A 1 173 ? -5.434 -5.156 -25.828 1 89 173 VAL A O 1
ATOM 1418 N N . PRO A 1 174 ? -5.363 -6.934 -24.609 1 92.69 174 PRO A N 1
ATOM 1419 C CA . PRO A 1 174 ? -6.07 -6.219 -23.547 1 92.69 174 PRO A CA 1
ATOM 1420 C C . PRO A 1 174 ? -5.137 -5.391 -22.672 1 92.69 174 PRO A C 1
ATOM 1422 O O . PRO A 1 174 ? -5.594 -4.695 -21.75 1 92.69 174 PRO A O 1
ATOM 1425 N N . MET A 1 175 ? -3.959 -5.352 -22.922 1 90.12 175 MET A N 1
ATOM 1426 C CA . MET A 1 175 ? -2.957 -4.801 -22.016 1 90.12 175 MET A CA 1
ATOM 1427 C C . MET A 1 175 ? -3.162 -3.301 -21.828 1 90.12 175 MET A C 1
ATOM 1429 O O . MET A 1 175 ? -3.072 -2.793 -20.703 1 90.12 175 MET A O 1
ATOM 1433 N N . ARG A 1 176 ? -3.439 -2.588 -22.875 1 91.81 176 ARG A N 1
ATOM 1434 C CA . ARG A 1 176 ? -3.609 -1.142 -22.781 1 91.81 176 ARG A CA 1
ATOM 1435 C C . ARG A 1 176 ? -4.863 -0.788 -21.984 1 91.81 176 ARG A C 1
ATOM 1437 O O . ARG A 1 176 ? -4.828 0.087 -21.109 1 91.81 176 ARG A O 1
ATOM 1444 N N . ALA A 1 177 ? -5.863 -1.508 -22.281 1 94.19 177 ALA A N 1
ATOM 1445 C CA . ALA A 1 177 ? -7.117 -1.262 -21.562 1 94.19 177 ALA A CA 1
ATOM 1446 C C . ALA A 1 177 ? -6.992 -1.62 -20.094 1 94.19 177 ALA A C 1
ATOM 1448 O O . ALA A 1 177 ? -7.527 -0.922 -19.219 1 94.19 177 ALA A O 1
ATOM 1449 N N . GLY A 1 178 ? -6.316 -2.664 -19.859 1 94.69 178 GLY A N 1
ATOM 1450 C CA . GLY A 1 178 ? -6.102 -3.07 -18.484 1 94.69 178 GLY A CA 1
ATOM 1451 C C . GLY A 1 178 ? -5.254 -2.088 -17.688 1 94.69 178 GLY A C 1
ATOM 1452 O O . GLY A 1 178 ? -5.535 -1.812 -16.531 1 94.69 178 GLY A O 1
ATOM 1453 N N . TYR A 1 179 ? -4.309 -1.556 -18.328 1 94.19 179 TYR A N 1
ATOM 1454 C CA . TYR A 1 179 ? -3.426 -0.58 -17.703 1 94.19 179 TYR A CA 1
ATOM 1455 C C . TYR A 1 179 ? -4.188 0.689 -17.344 1 94.19 179 TYR A C 1
ATOM 1457 O O . TYR A 1 179 ? -4.082 1.181 -16.219 1 94.19 179 TYR A O 1
ATOM 1465 N N . GLU A 1 180 ? -4.938 1.165 -18.203 1 95.19 180 GLU A N 1
ATOM 1466 C CA . GLU A 1 180 ? -5.684 2.396 -17.969 1 95.19 180 GLU A CA 1
ATOM 1467 C C . GLU A 1 180 ? -6.742 2.199 -16.891 1 95.19 180 GLU A C 1
ATOM 1469 O O . GLU A 1 180 ? -6.926 3.064 -16.031 1 95.19 180 GLU A O 1
ATOM 1474 N N . ALA A 1 181 ? -7.371 1.081 -16.953 1 96.06 181 ALA A N 1
ATOM 1475 C CA . ALA A 1 181 ? -8.383 0.788 -15.938 1 96.06 181 ALA A CA 1
ATOM 1476 C C . ALA A 1 181 ? -7.75 0.598 -14.562 1 96.06 181 ALA A C 1
ATOM 1478 O O . ALA A 1 181 ? -8.312 1.021 -13.555 1 96.06 181 ALA A O 1
ATOM 1479 N N . GLY A 1 182 ? -6.637 -0.054 -14.57 1 94.44 182 GLY A N 1
ATOM 1480 C CA . GLY A 1 182 ? -5.922 -0.232 -13.312 1 94.44 182 GLY A CA 1
ATOM 1481 C C . GLY A 1 182 ? -5.449 1.075 -12.703 1 94.44 182 GLY A C 1
ATOM 1482 O O . GLY A 1 182 ? -5.484 1.247 -11.484 1 94.44 182 GLY A O 1
ATOM 1483 N N . LEU A 1 183 ? -5.012 1.938 -13.516 1 95.19 183 LEU A N 1
ATOM 1484 C CA . LEU A 1 183 ? -4.566 3.25 -13.055 1 95.19 183 LEU A CA 1
ATOM 1485 C C . LEU A 1 183 ? -5.723 4.035 -12.453 1 95.19 183 LEU A C 1
ATOM 1487 O O . LEU A 1 183 ? -5.559 4.695 -11.422 1 95.19 183 LEU A O 1
ATOM 1491 N N . LYS A 1 184 ? -6.82 3.941 -13.07 1 95.38 184 LYS A N 1
ATOM 1492 C CA . LYS A 1 184 ? -8 4.637 -12.57 1 95.38 184 LYS A CA 1
ATOM 1493 C C . LYS A 1 184 ? -8.445 4.074 -11.227 1 95.38 184 LYS A C 1
ATOM 1495 O O . LYS A 1 184 ? -8.82 4.824 -10.328 1 95.38 184 LYS A O 1
ATOM 1500 N N . GLU A 1 185 ? -8.461 2.779 -11.117 1 94.62 185 GLU A N 1
ATOM 1501 C CA . GLU A 1 185 ? -8.812 2.141 -9.852 1 94.62 185 GLU A CA 1
ATOM 1502 C C . GLU A 1 185 ? -7.871 2.578 -8.734 1 94.62 185 GLU A C 1
ATOM 1504 O O . GLU A 1 185 ? -8.32 2.932 -7.637 1 94.62 185 GLU A O 1
ATOM 1509 N N . SER A 1 186 ? -6.59 2.541 -9.023 1 92.56 186 SER A N 1
ATOM 1510 C CA . SER A 1 186 ? -5.594 2.916 -8.023 1 92.56 186 SER A CA 1
ATOM 1511 C C . SER A 1 186 ? -5.746 4.379 -7.617 1 92.56 186 SER A C 1
ATOM 1513 O O . SER A 1 186 ? -5.598 4.719 -6.441 1 92.56 186 SER A O 1
ATOM 1515 N N . THR A 1 187 ? -6.004 5.207 -8.547 1 92.56 187 THR A N 1
ATOM 1516 C CA . THR A 1 187 ? -6.172 6.629 -8.258 1 92.56 187 THR A CA 1
ATOM 1517 C C . THR A 1 187 ? -7.359 6.855 -7.324 1 92.56 187 THR A C 1
ATOM 1519 O O . THR A 1 187 ? -7.309 7.715 -6.441 1 92.56 187 THR A O 1
ATOM 1522 N N . ASN A 1 188 ? -8.375 6.105 -7.516 1 93.56 188 ASN A N 1
ATOM 1523 C CA . ASN A 1 188 ? -9.539 6.238 -6.652 1 93.56 188 ASN A CA 1
ATOM 1524 C C . ASN A 1 188 ? -9.25 5.766 -5.23 1 93.56 188 ASN A C 1
ATOM 1526 O O . ASN A 1 188 ? -9.781 6.32 -4.266 1 93.56 188 ASN A O 1
ATOM 1530 N N . ILE A 1 189 ? -8.477 4.793 -5.102 1 92.31 189 ILE A N 1
ATOM 1531 C CA . ILE A 1 189 ? -8.086 4.32 -3.777 1 92.31 189 ILE A CA 1
ATOM 1532 C C . ILE A 1 189 ? -7.289 5.402 -3.059 1 92.31 189 ILE A C 1
ATOM 1534 O O . ILE A 1 189 ? -7.535 5.688 -1.884 1 92.31 189 ILE A O 1
ATOM 1538 N N . TYR A 1 190 ? -6.352 5.98 -3.762 1 89.5 190 TYR A N 1
ATOM 1539 C CA . TYR A 1 190 ? -5.535 7.039 -3.176 1 89.5 190 TYR A CA 1
ATOM 1540 C C . TYR A 1 190 ? -6.383 8.258 -2.83 1 89.5 190 TYR A C 1
ATOM 1542 O O . TYR A 1 190 ? -6.109 8.953 -1.85 1 89.5 190 TYR A O 1
ATOM 1550 N N . ASP A 1 191 ? -7.383 8.453 -3.617 1 87.25 191 ASP A N 1
ATOM 1551 C CA . ASP A 1 191 ? -8.281 9.57 -3.355 1 87.25 191 ASP A CA 1
ATOM 1552 C C . ASP A 1 191 ? -9.078 9.352 -2.072 1 87.25 191 ASP A C 1
ATOM 1554 O O . ASP A 1 191 ? -9.336 10.297 -1.323 1 87.25 191 ASP A O 1
ATOM 1558 N N . ILE A 1 192 ? -9.477 8.188 -1.862 1 89.88 192 ILE A N 1
ATOM 1559 C CA . ILE A 1 192 ? -10.234 7.855 -0.658 1 89.88 192 ILE A CA 1
ATOM 1560 C C . ILE A 1 192 ? -9.344 8.039 0.572 1 89.88 192 ILE A C 1
ATOM 1562 O O . ILE A 1 192 ? -9.758 8.648 1.559 1 89.88 192 ILE A O 1
ATOM 1566 N N . VAL A 1 193 ? -8.125 7.535 0.506 1 87.75 193 VAL A N 1
ATOM 1567 C CA . VAL A 1 193 ? -7.227 7.617 1.653 1 87.75 193 VAL A CA 1
ATOM 1568 C C . VAL A 1 193 ? -6.812 9.07 1.884 1 87.75 193 VAL A C 1
ATOM 1570 O O . VAL A 1 193 ? -6.707 9.516 3.029 1 87.75 193 VAL A O 1
ATOM 1573 N N . TYR A 1 194 ? -6.594 9.703 0.813 1 81.12 194 TYR A N 1
ATOM 1574 C CA . TYR A 1 194 ? -6.262 11.117 0.916 1 81.12 194 TYR A CA 1
ATOM 1575 C C . TYR A 1 194 ? -7.383 11.891 1.602 1 81.12 194 TYR A C 1
ATOM 1577 O O . TYR A 1 194 ? -7.121 12.797 2.395 1 81.12 194 TYR A O 1
ATOM 1585 N N . TRP A 1 195 ? -8.523 11.57 1.262 1 80.31 195 TRP A N 1
ATOM 1586 C CA . TRP A 1 195 ? -9.672 12.219 1.886 1 80.31 195 TRP A CA 1
ATOM 1587 C C . TRP A 1 195 ? -9.68 11.977 3.391 1 80.31 195 TRP A C 1
ATOM 1589 O O . TRP A 1 195 ? -9.953 12.891 4.172 1 80.31 195 TRP A O 1
ATOM 1599 N N . PHE A 1 196 ? -9.375 10.789 3.783 1 82.06 196 PHE A N 1
ATOM 1600 C CA . PHE A 1 196 ? -9.312 10.461 5.203 1 82.06 196 PHE A CA 1
ATOM 1601 C C . PHE A 1 196 ? -8.211 11.25 5.895 1 82.06 196 PHE A C 1
ATOM 1603 O O . PHE A 1 196 ? -8.406 11.766 6.996 1 82.06 196 PHE A O 1
ATOM 1610 N N . GLU A 1 197 ? -7.129 11.336 5.258 1 77.38 197 GLU A N 1
ATOM 1611 C CA . GLU A 1 197 ? -5.98 12.031 5.832 1 77.38 197 GLU A CA 1
ATOM 1612 C C . GLU A 1 197 ? -6.273 13.516 6.016 1 77.38 197 GLU A C 1
ATOM 1614 O O . GLU A 1 197 ? -5.922 14.102 7.043 1 77.38 197 GLU A O 1
ATOM 1619 N N . GLU A 1 198 ? -6.875 13.984 5.082 1 70.62 198 GLU A N 1
ATOM 1620 C CA . GLU A 1 198 ? -7.168 15.414 5.121 1 70.62 198 GLU A CA 1
ATOM 1621 C C . GLU A 1 198 ? -8.25 15.727 6.156 1 70.62 198 GLU A C 1
ATOM 1623 O O . GLU A 1 198 ? -8.164 16.734 6.855 1 70.62 198 GLU A O 1
ATOM 1628 N N . LYS A 1 199 ? -9.133 14.922 6.176 1 71.06 199 LYS A N 1
ATOM 1629 C CA . LYS A 1 199 ? -10.25 15.172 7.086 1 71.06 199 LYS A CA 1
ATOM 1630 C C . LYS A 1 199 ? -9.828 14.961 8.539 1 71.06 199 LYS A C 1
ATOM 1632 O O . LYS A 1 199 ? -10.32 15.633 9.438 1 71.06 199 LYS A O 1
ATOM 1637 N N . THR A 1 200 ? -8.891 14.117 8.703 1 70.81 200 THR A N 1
ATOM 1638 C CA . THR A 1 200 ? -8.477 13.82 10.07 1 70.81 200 THR A CA 1
ATOM 1639 C C . THR A 1 200 ? -7.312 14.711 10.484 1 70.81 200 THR A C 1
ATOM 1641 O O . THR A 1 200 ? -6.898 14.695 11.648 1 70.81 200 THR A O 1
ATOM 1644 N N . ALA A 1 201 ? -6.773 15.391 9.469 1 64.25 201 ALA A N 1
ATOM 1645 C CA . ALA A 1 201 ? -5.699 16.312 9.812 1 64.25 201 ALA A CA 1
ATOM 1646 C C . ALA A 1 201 ? -6.16 17.344 10.852 1 64.25 201 ALA A C 1
ATOM 1648 O O . ALA A 1 201 ? -5.387 17.734 11.719 1 64.25 201 ALA A O 1
ATOM 1649 N N . GLU A 1 202 ? -7.406 17.688 10.602 1 59.84 202 GLU A N 1
ATOM 1650 C CA . GLU A 1 202 ? -8.023 18.562 11.594 1 59.84 202 GLU A CA 1
ATOM 1651 C C . GLU A 1 202 ? -9.125 17.828 12.359 1 59.84 202 GLU A C 1
ATOM 1653 O O . GLU A 1 202 ? -10.305 17.922 12 1 59.84 202 GLU A O 1
ATOM 1658 N N . PHE A 1 203 ? -8.781 17.25 13.305 1 61.44 203 PHE A N 1
ATOM 1659 C CA . PHE A 1 203 ? -9.641 16.312 14.008 1 61.44 203 PHE A CA 1
ATOM 1660 C C . PHE A 1 203 ? -10.836 17.016 14.641 1 61.44 203 PHE A C 1
ATOM 1662 O O . PHE A 1 203 ? -11.945 16.484 14.664 1 61.44 203 PHE A O 1
ATOM 1669 N N . LEU A 1 204 ? -10.586 18.281 15.133 1 62.09 204 LEU A N 1
ATOM 1670 C CA . LEU A 1 204 ? -11.688 19 15.766 1 62.09 204 LEU A CA 1
ATOM 1671 C C . LEU A 1 204 ? -12.781 19.312 14.75 1 62.09 204 LEU A C 1
ATOM 1673 O O . LEU A 1 204 ? -13.969 19.141 15.039 1 62.09 204 LEU A O 1
ATOM 1677 N N . SER A 1 205 ? -12.281 19.734 13.633 1 62.19 205 SER A N 1
ATOM 1678 C CA . SER A 1 205 ? -13.25 20.031 12.586 1 62.19 205 SER A CA 1
ATOM 1679 C C . SER A 1 205 ? -13.945 18.766 12.094 1 62.19 205 SER A C 1
ATOM 1681 O O . SER A 1 205 ? -15.125 18.812 11.727 1 62.19 205 SER A O 1
ATOM 1683 N N . PHE A 1 206 ? -13.234 17.734 12.188 1 67.06 206 PHE A N 1
ATOM 1684 C CA . PHE A 1 206 ? -13.781 16.469 11.719 1 67.06 206 PHE A CA 1
ATOM 1685 C C . PHE A 1 206 ? -14.867 15.961 12.664 1 67.06 206 PHE A C 1
ATOM 1687 O O . PHE A 1 206 ? -15.891 15.438 12.211 1 67.06 206 PHE A O 1
ATOM 1694 N N . ARG A 1 207 ? -14.672 16.234 13.797 1 64.25 207 ARG A N 1
ATOM 1695 C CA . ARG A 1 207 ? -15.625 15.742 14.781 1 64.25 207 ARG A CA 1
ATOM 1696 C C . ARG A 1 207 ? -16.875 16.609 14.82 1 64.25 207 ARG A C 1
ATOM 1698 O O . ARG A 1 207 ? -17.953 16.156 15.219 1 64.25 207 ARG A O 1
ATOM 1705 N N . GLN A 1 208 ? -16.625 17.797 14.469 1 63.03 208 GLN A N 1
ATOM 1706 C CA . GLN A 1 208 ? -17.766 18.719 14.508 1 63.03 208 GLN A CA 1
ATOM 1707 C C . GLN A 1 208 ? -18.719 18.469 13.344 1 63.03 208 GLN A C 1
ATOM 1709 O O . GLN A 1 208 ? -19.859 18.938 13.359 1 63.03 208 GLN A O 1
ATOM 1714 N N . ARG A 1 209 ? -18.203 17.625 12.391 1 65.19 209 ARG A N 1
ATOM 1715 C CA . ARG A 1 209 ? -19.047 17.297 11.25 1 65.19 209 ARG A CA 1
ATOM 1716 C C . ARG A 1 209 ? -19.859 16.031 11.516 1 65.19 209 ARG A C 1
ATOM 1718 O O . ARG A 1 209 ? -19.375 15.086 12.125 1 65.19 209 ARG A O 1
ATOM 1725 N N . PRO A 1 210 ? -21.078 16.281 11.141 1 64.06 210 PRO A N 1
ATOM 1726 C CA . PRO A 1 210 ? -21.906 15.086 11.336 1 64.06 210 PRO A CA 1
ATOM 1727 C C . PRO A 1 210 ? -21.344 13.867 10.602 1 64.06 210 PRO A C 1
ATOM 1729 O O . PRO A 1 210 ? -20.812 14 9.492 1 64.06 210 PRO A O 1
ATOM 1732 N N . GLU A 1 211 ? -21.438 12.828 11.258 1 73.56 211 GLU A N 1
ATOM 1733 C CA . GLU A 1 211 ? -20.953 11.57 10.703 1 73.56 211 GLU A CA 1
ATOM 1734 C C . GLU A 1 211 ? -21.641 11.258 9.367 1 73.56 211 GLU A C 1
ATOM 1736 O O . GLU A 1 211 ? -21 10.734 8.453 1 73.56 211 GLU A O 1
ATOM 1741 N N . GLU A 1 212 ? -22.891 11.602 9.25 1 75.44 212 GLU A N 1
ATOM 1742 C CA . GLU A 1 212 ? -23.656 11.273 8.055 1 75.44 212 GLU A CA 1
ATOM 1743 C C . GLU A 1 212 ? -23.109 12 6.832 1 75.44 212 GLU A C 1
ATOM 1745 O O . GLU A 1 212 ? -23.078 11.438 5.734 1 75.44 212 GLU A O 1
ATOM 1750 N N . SER A 1 213 ? -22.734 13.18 7.094 1 71.19 213 SER A N 1
ATOM 1751 C CA . SER A 1 213 ? -22.172 13.938 5.977 1 71.19 213 SER A CA 1
ATOM 1752 C C . SER A 1 213 ? -20.859 13.344 5.508 1 71.19 213 SER A C 1
ATOM 1754 O O . SER A 1 213 ? -20.594 13.289 4.305 1 71.19 213 SER A O 1
ATOM 1756 N N . SER A 1 214 ? -20.109 12.953 6.453 1 76.44 214 SER A N 1
ATOM 1757 C CA . SER A 1 214 ? -18.844 12.32 6.113 1 76.44 214 SER A CA 1
ATOM 1758 C C . SER A 1 214 ? -19.062 10.977 5.434 1 76.44 214 SER A C 1
ATOM 1760 O O . SER A 1 214 ? -18.328 10.617 4.5 1 76.44 214 SER A O 1
ATOM 1762 N N . VAL A 1 215 ? -20.094 10.281 5.852 1 82.88 215 VAL A N 1
ATOM 1763 C CA . VAL A 1 215 ? -20.406 8.984 5.27 1 82.88 215 VAL A CA 1
ATOM 1764 C C . VAL A 1 215 ? -20.906 9.164 3.836 1 82.88 215 VAL A C 1
ATOM 1766 O O . VAL A 1 215 ? -20.578 8.367 2.955 1 82.88 215 VAL A O 1
ATOM 1769 N N . LYS A 1 216 ? -21.625 10.18 3.641 1 82.44 216 LYS A N 1
ATOM 1770 C CA . LYS A 1 216 ? -22.141 10.445 2.299 1 82.44 216 LYS A CA 1
ATOM 1771 C C . LYS A 1 216 ? -21 10.773 1.332 1 82.44 216 LYS A C 1
ATOM 1773 O O . LYS A 1 216 ? -21.016 10.328 0.181 1 82.44 216 LYS A O 1
ATOM 1778 N N . LYS A 1 217 ? -20.094 11.523 1.76 1 80.31 217 LYS A N 1
ATOM 1779 C CA . LYS A 1 217 ? -18.969 11.875 0.905 1 80.31 217 LYS A CA 1
ATOM 1780 C C . LYS A 1 217 ? -18.094 10.648 0.606 1 80.31 217 LYS A C 1
ATOM 1782 O O . LYS A 1 217 ? -17.641 10.469 -0.522 1 80.31 217 LYS A O 1
ATOM 1787 N N . VAL A 1 218 ? -17.922 9.93 1.592 1 86.06 218 VAL A N 1
ATOM 1788 C CA . VAL A 1 218 ? -17.141 8.719 1.399 1 86.06 218 VAL A CA 1
ATOM 1789 C C . VAL A 1 218 ? -17.891 7.75 0.486 1 86.06 218 VAL A C 1
ATOM 1791 O O . VAL A 1 218 ? -17.281 7.051 -0.324 1 86.06 218 VAL A O 1
ATOM 1794 N N . ASP A 1 219 ? -19.156 7.703 0.61 1 90 219 ASP A N 1
ATOM 1795 C CA . ASP A 1 219 ? -19.984 6.832 -0.232 1 90 219 ASP A CA 1
ATOM 1796 C C . ASP A 1 219 ? -19.844 7.215 -1.704 1 90 219 ASP A C 1
ATOM 1798 O O . ASP A 1 219 ? -19.797 6.344 -2.576 1 90 219 ASP A O 1
ATOM 1802 N N . ALA A 1 220 ? -19.812 8.477 -1.894 1 89.38 220 ALA A N 1
ATOM 1803 C CA . ALA A 1 220 ? -19.641 8.938 -3.271 1 89.38 220 ALA A CA 1
ATOM 1804 C C . ALA A 1 220 ? -18.281 8.492 -3.824 1 89.38 220 ALA A C 1
ATOM 1806 O O . ALA A 1 220 ? -18.188 8.055 -4.973 1 89.38 220 ALA A O 1
ATOM 1807 N N . LYS A 1 221 ? -17.312 8.672 -3.047 1 91.12 221 LYS A N 1
ATOM 1808 C CA . LYS A 1 221 ? -15.984 8.25 -3.469 1 91.12 221 LYS A CA 1
ATOM 1809 C C . LYS A 1 221 ? -15.914 6.738 -3.639 1 91.12 221 LYS A C 1
ATOM 1811 O O . LYS A 1 221 ? -15.219 6.238 -4.527 1 91.12 221 LYS A O 1
ATOM 1816 N N . LEU A 1 222 ? -16.641 6.039 -2.795 1 94.5 222 LEU A N 1
ATOM 1817 C CA . LEU A 1 222 ? -16.688 4.582 -2.889 1 94.5 222 LEU A CA 1
ATOM 1818 C C . LEU A 1 222 ? -17.422 4.145 -4.152 1 94.5 222 LEU A C 1
ATOM 1820 O O . LEU A 1 222 ? -17.062 3.141 -4.766 1 94.5 222 LEU A O 1
ATOM 1824 N N . CYS A 1 223 ? -18.359 4.844 -4.52 1 94.5 223 CYS A N 1
ATOM 1825 C CA . CYS A 1 223 ? -19.078 4.531 -5.75 1 94.5 223 CYS A CA 1
ATOM 1826 C C . CYS A 1 223 ? -18.172 4.703 -6.965 1 94.5 223 CYS A C 1
ATOM 1828 O O . CYS A 1 223 ? -18.203 3.889 -7.887 1 94.5 223 CYS A O 1
ATOM 1830 N N . ASN A 1 224 ? -17.406 5.703 -6.93 1 93.19 224 ASN A N 1
ATOM 1831 C CA . ASN A 1 224 ? -16.438 5.902 -8.008 1 93.19 224 ASN A CA 1
ATOM 1832 C C . ASN A 1 224 ? -15.406 4.777 -8.047 1 93.19 224 ASN A C 1
ATOM 1834 O O . ASN A 1 224 ? -15.031 4.316 -9.125 1 93.19 224 ASN A O 1
ATOM 1838 N N . TYR A 1 225 ? -15.008 4.387 -6.895 1 95 225 TYR A N 1
ATOM 1839 C CA . TYR A 1 225 ? -14.078 3.27 -6.805 1 95 225 TYR A CA 1
ATOM 1840 C C . TYR A 1 225 ? -14.703 1.989 -7.348 1 95 225 TYR A C 1
ATOM 1842 O O . TYR A 1 225 ? -14.062 1.248 -8.102 1 95 225 TYR A O 1
ATOM 1850 N N . LEU A 1 226 ? -15.938 1.769 -7.02 1 96.12 226 LEU A N 1
ATOM 1851 C CA . LEU A 1 226 ? -16.609 0.55 -7.445 1 96.12 226 LEU A CA 1
ATOM 1852 C C . LEU A 1 226 ? -16.797 0.526 -8.961 1 96.12 226 LEU A C 1
ATOM 1854 O O . LEU A 1 226 ? -16.656 -0.527 -9.586 1 96.12 226 LEU A O 1
ATOM 1858 N N . ASP A 1 227 ? -17.031 1.642 -9.469 1 96.06 227 ASP A N 1
ATOM 1859 C CA . ASP A 1 227 ? -17.156 1.722 -10.922 1 96.06 227 ASP A CA 1
ATOM 1860 C C . ASP A 1 227 ? -15.82 1.458 -11.602 1 96.06 227 ASP A C 1
ATOM 1862 O O . ASP A 1 227 ? -15.758 0.743 -12.609 1 96.06 227 ASP A O 1
ATOM 1866 N N . ALA A 1 228 ? -14.828 2.037 -11.102 1 96 228 ALA A N 1
ATOM 1867 C CA . ALA A 1 228 ? -13.492 1.824 -11.656 1 96 228 ALA A CA 1
ATOM 1868 C C . ALA A 1 228 ? -13.062 0.37 -11.5 1 96 228 ALA A C 1
ATOM 1870 O O . ALA A 1 228 ? -12.461 -0.208 -12.406 1 96 228 ALA A O 1
ATOM 1871 N N . ARG A 1 229 ? -13.398 -0.174 -10.352 1 95.81 229 ARG A N 1
ATOM 1872 C CA . ARG A 1 229 ? -13.055 -1.568 -10.094 1 95.81 229 ARG A CA 1
ATOM 1873 C C . ARG A 1 229 ? -13.82 -2.504 -11.023 1 95.81 229 ARG A C 1
ATOM 1875 O O . ARG A 1 229 ? -13.273 -3.49 -11.516 1 95.81 229 ARG A O 1
ATOM 1882 N N . ALA A 1 230 ? -15.039 -2.225 -11.211 1 96.25 230 ALA A N 1
ATOM 1883 C CA . ALA A 1 230 ? -15.852 -3.035 -12.117 1 96.25 230 ALA A CA 1
ATOM 1884 C C . ALA A 1 230 ? -15.305 -2.988 -13.539 1 96.25 230 ALA A C 1
ATOM 1886 O O . ALA A 1 230 ? -15.297 -4 -14.242 1 96.25 230 ALA A O 1
ATOM 1887 N N . ASN A 1 231 ? -14.898 -1.861 -13.922 1 96 231 ASN A N 1
ATOM 1888 C CA . ASN A 1 231 ? -14.305 -1.726 -15.25 1 96 231 ASN A CA 1
ATOM 1889 C C . ASN A 1 231 ? -12.984 -2.492 -15.352 1 96 231 ASN A C 1
ATOM 1891 O O . ASN A 1 231 ? -12.711 -3.127 -16.375 1 96 231 ASN A O 1
ATOM 1895 N N . PHE A 1 232 ? -12.203 -2.311 -14.391 1 96.12 232 PHE A N 1
ATOM 1896 C CA . PHE A 1 232 ? -10.945 -3.039 -14.359 1 96.12 232 PHE A CA 1
ATOM 1897 C C . PHE A 1 232 ? -11.188 -4.543 -14.391 1 96.12 232 PHE A C 1
ATOM 1899 O O . PHE A 1 232 ? -10.523 -5.27 -15.133 1 96.12 232 PHE A O 1
ATOM 1906 N N . PHE A 1 233 ? -12.094 -5.043 -13.641 1 95.38 233 PHE A N 1
ATOM 1907 C CA . PHE A 1 233 ? -12.406 -6.465 -13.594 1 95.38 233 PHE A CA 1
ATOM 1908 C C . PHE A 1 233 ? -12.961 -6.945 -14.93 1 95.38 233 PHE A C 1
ATOM 1910 O O . PHE A 1 233 ? -12.695 -8.078 -15.344 1 95.38 233 PHE A O 1
ATOM 1917 N N . SER A 1 234 ? -13.703 -6.121 -15.523 1 95.88 234 SER A N 1
ATOM 1918 C CA . SER A 1 234 ? -14.25 -6.512 -16.828 1 95.88 234 SER A CA 1
ATOM 1919 C C . SER A 1 234 ? -13.141 -6.809 -17.828 1 95.88 234 SER A C 1
ATOM 1921 O O . SER A 1 234 ? -13.242 -7.75 -18.609 1 95.88 234 SER A O 1
ATOM 1923 N N . VAL A 1 235 ? -12.148 -6.039 -17.812 1 95.19 235 VAL A N 1
ATOM 1924 C CA . VAL A 1 235 ? -11.023 -6.262 -18.719 1 95.19 235 VAL A CA 1
ATOM 1925 C C . VAL A 1 235 ? -10.273 -7.527 -18.297 1 95.19 235 VAL A C 1
ATOM 1927 O O . VAL A 1 235 ? -9.914 -8.344 -19.156 1 95.19 235 VAL A O 1
ATOM 1930 N N . VAL A 1 236 ? -10.062 -7.691 -17.031 1 93.81 236 VAL A N 1
ATOM 1931 C CA . VAL A 1 236 ? -9.359 -8.867 -16.531 1 93.81 236 VAL A CA 1
ATOM 1932 C C . VAL A 1 236 ? -10.18 -10.125 -16.812 1 93.81 236 VAL A C 1
ATOM 1934 O O . VAL A 1 236 ? -9.617 -11.156 -17.188 1 93.81 236 VAL A O 1
ATOM 1937 N N . LEU A 1 237 ? -11.445 -10.008 -16.656 1 94.62 237 LEU A N 1
ATOM 1938 C CA . LEU A 1 237 ? -12.32 -11.141 -16.938 1 94.62 237 LEU A CA 1
ATOM 1939 C C . LEU A 1 237 ? -12.258 -11.523 -18.406 1 94.62 237 LEU A C 1
ATOM 1941 O O . LEU A 1 237 ? -12.227 -12.711 -18.75 1 94.62 237 LEU A O 1
ATOM 1945 N N . ARG A 1 238 ? -12.305 -10.578 -19.219 1 94.38 238 ARG A N 1
ATOM 1946 C CA . ARG A 1 238 ? -12.195 -10.859 -20.641 1 94.38 238 ARG A CA 1
ATOM 1947 C C . ARG A 1 238 ? -10.891 -11.57 -20.969 1 94.38 238 ARG A C 1
ATOM 1949 O O . ARG A 1 238 ? -10.852 -12.477 -21.812 1 94.38 238 ARG A O 1
ATOM 1956 N N . GLN A 1 239 ? -9.914 -11.141 -20.359 1 94.25 239 GLN A N 1
ATOM 1957 C CA . GLN A 1 239 ? -8.617 -11.781 -20.578 1 94.25 239 GLN A CA 1
ATOM 1958 C C . GLN A 1 239 ? -8.625 -13.219 -20.078 1 94.25 239 GLN A C 1
ATOM 1960 O O . GLN A 1 239 ? -8.047 -14.109 -20.703 1 94.25 239 GLN A O 1
ATOM 1965 N N . HIS A 1 240 ? -9.227 -13.445 -18.938 1 93.88 240 HIS A N 1
ATOM 1966 C CA . HIS A 1 240 ? -9.367 -14.805 -18.438 1 93.88 240 HIS A CA 1
ATOM 1967 C C . HIS A 1 240 ? -10.164 -15.672 -19.406 1 93.88 240 HIS A C 1
ATOM 1969 O O . HIS A 1 240 ? -9.859 -16.859 -19.594 1 93.88 240 HIS A O 1
ATOM 1975 N N . VAL A 1 241 ? -11.117 -15.086 -20 1 94.06 241 VAL A N 1
ATOM 1976 C CA . VAL A 1 241 ? -11.945 -15.812 -20.953 1 94.06 241 VAL A CA 1
ATOM 1977 C C . VAL A 1 241 ? -11.117 -16.172 -22.188 1 94.06 241 VAL A C 1
ATOM 1979 O O . VAL A 1 241 ? -11.18 -17.312 -22.672 1 94.06 241 VAL A O 1
ATOM 1982 N N . TYR A 1 242 ? -10.352 -15.234 -22.641 1 93.75 242 TYR A N 1
ATOM 1983 C CA . TYR A 1 242 ? -9.5 -15.508 -23.781 1 93.75 242 TYR A CA 1
ATOM 1984 C C . TYR A 1 242 ? -8.492 -16.609 -23.469 1 93.75 242 TYR A C 1
ATOM 1986 O O . TYR A 1 242 ? -8.242 -17.484 -24.297 1 93.75 242 TYR A O 1
ATOM 1994 N N . ILE A 1 243 ? -7.957 -16.594 -22.328 1 94 243 ILE A N 1
ATOM 1995 C CA . ILE A 1 243 ? -6.973 -17.594 -21.938 1 94 243 ILE A CA 1
ATOM 1996 C C . ILE A 1 243 ? -7.645 -18.953 -21.812 1 94 243 ILE A C 1
ATOM 1998 O O . ILE A 1 243 ? -7.105 -19.969 -22.266 1 94 243 ILE A O 1
ATOM 2002 N N . GLY A 1 244 ? -8.828 -18.922 -21.203 1 91.81 244 GLY A N 1
ATOM 2003 C CA . GLY A 1 244 ? -9.562 -20.172 -21.062 1 91.81 244 GLY A CA 1
ATOM 2004 C C . GLY A 1 244 ? -9.953 -20.781 -22.406 1 91.81 244 GLY A C 1
ATOM 2005 O O . GLY A 1 244 ? -9.812 -21.984 -22.594 1 91.81 244 GLY A O 1
ATOM 2006 N N . LEU A 1 245 ? -10.367 -19.984 -23.328 1 92.88 245 LEU A N 1
ATOM 2007 C CA . LEU A 1 245 ? -10.742 -20.453 -24.656 1 92.88 245 LEU A CA 1
ATOM 2008 C C . LEU A 1 245 ? -9.523 -20.984 -25.406 1 92.88 245 LEU A C 1
ATOM 2010 O O . LEU A 1 245 ? -9.617 -21.984 -26.109 1 92.88 245 LEU A O 1
ATOM 2014 N N . THR A 1 246 ? -8.461 -20.266 -25.234 1 92.25 246 THR A N 1
ATOM 2015 C CA . THR A 1 246 ? -7.23 -20.734 -25.859 1 92.25 246 THR A CA 1
ATOM 2016 C C . THR A 1 246 ? -6.801 -22.078 -25.266 1 92.25 246 THR A C 1
ATOM 2018 O O . THR A 1 246 ? -6.383 -22.984 -26 1 92.25 246 THR A O 1
ATOM 2021 N N . TYR A 1 247 ? -6.871 -22.219 -23.969 1 92.12 247 TYR A N 1
ATOM 2022 C CA . TYR A 1 247 ? -6.523 -23.453 -23.281 1 92.12 247 TYR A CA 1
ATOM 2023 C C . TYR A 1 247 ? -7.336 -24.625 -23.828 1 92.12 247 TYR A C 1
ATOM 2025 O O . TYR A 1 247 ? -6.785 -25.688 -24.141 1 92.12 247 TYR A O 1
ATOM 2033 N N . ILE A 1 248 ? -8.664 -24.438 -24.016 1 91.31 248 ILE A N 1
ATOM 2034 C CA . ILE A 1 248 ? -9.555 -25.484 -24.5 1 91.31 248 ILE A CA 1
ATOM 2035 C C . ILE A 1 248 ? -9.258 -25.797 -25.953 1 91.31 248 ILE A C 1
ATOM 2037 O O . ILE A 1 248 ? -9.094 -26.953 -26.344 1 91.31 248 ILE A O 1
ATOM 2041 N N . PHE A 1 249 ? -9.117 -24.781 -26.703 1 92.5 249 PHE A N 1
ATOM 2042 C CA . PHE A 1 249 ? -8.914 -24.922 -28.141 1 92.5 249 PHE A CA 1
ATOM 2043 C C . PHE A 1 249 ? -7.613 -25.656 -28.438 1 92.5 249 PHE A C 1
ATOM 2045 O O . PHE A 1 249 ? -7.59 -26.594 -29.25 1 92.5 249 PHE A O 1
ATOM 2052 N N . ILE A 1 250 ? -6.578 -25.297 -27.781 1 91.06 250 ILE A N 1
ATOM 2053 C CA . ILE A 1 250 ? -5.266 -25.875 -28.062 1 91.06 250 ILE A CA 1
ATOM 2054 C C . ILE A 1 250 ? -5.219 -27.328 -27.578 1 91.06 250 ILE A C 1
ATOM 2056 O O . ILE A 1 250 ? -4.617 -28.172 -28.234 1 91.06 250 ILE A O 1
ATOM 2060 N N . ASN A 1 251 ? -5.824 -27.641 -26.484 1 87.62 251 ASN A N 1
ATOM 2061 C CA . ASN A 1 251 ? -5.852 -29.016 -26 1 87.62 251 ASN A CA 1
ATOM 2062 C C . ASN A 1 251 ? -6.602 -29.938 -26.953 1 87.62 251 ASN A C 1
ATOM 2064 O O . ASN A 1 251 ? -6.148 -31.047 -27.234 1 87.62 251 ASN A O 1
ATOM 2068 N N . ILE A 1 252 ? -7.711 -29.438 -27.469 1 87.19 252 ILE A N 1
ATOM 2069 C CA . ILE A 1 252 ? -8.516 -30.219 -28.406 1 87.19 252 ILE A CA 1
ATOM 2070 C C . ILE A 1 252 ? -7.77 -30.391 -29.719 1 87.19 252 ILE A C 1
ATOM 2072 O O . ILE A 1 252 ? -7.762 -31.469 -30.312 1 87.19 252 ILE A O 1
ATOM 2076 N N . LEU A 1 253 ? -7.199 -29.344 -30.141 1 88.38 253 LEU A N 1
ATOM 2077 C CA . LEU A 1 253 ? -6.465 -29.359 -31.391 1 88.38 253 LEU A CA 1
ATOM 2078 C C . LEU A 1 253 ? -5.273 -30.312 -31.312 1 88.38 253 LEU A C 1
ATOM 2080 O O . LEU A 1 253 ? -4.984 -31.031 -32.281 1 88.38 253 LEU A O 1
ATOM 2084 N N . LEU A 1 254 ? -4.574 -30.328 -30.203 1 87 254 LEU A N 1
ATOM 2085 C CA . LEU A 1 254 ? -3.424 -31.203 -30.016 1 87 254 LEU A CA 1
ATOM 2086 C C . LEU A 1 254 ? -3.854 -32.656 -30.031 1 87 254 LEU A C 1
ATOM 2088 O O . LEU A 1 254 ? -3.207 -33.5 -30.672 1 87 254 LEU A O 1
ATOM 2092 N N . LEU A 1 255 ? -4.871 -32.938 -29.281 1 81.31 255 LEU A N 1
ATOM 2093 C CA . LEU A 1 255 ? -5.375 -34.312 -29.25 1 81.31 255 LEU A CA 1
ATOM 2094 C C . LEU A 1 255 ? -5.84 -34.75 -30.625 1 81.31 255 LEU A C 1
ATOM 2096 O O . LEU A 1 255 ? -5.637 -35.906 -31.016 1 81.31 255 LEU A O 1
ATOM 2100 N N . GLY A 1 256 ? -6.465 -33.844 -31.375 1 82.75 256 GLY A N 1
ATOM 2101 C CA . GLY A 1 256 ? -6.918 -34.156 -32.719 1 82.75 256 GLY A CA 1
ATOM 2102 C C . GLY A 1 256 ? -5.781 -34.406 -33.688 1 82.75 256 GLY A C 1
ATOM 2103 O O . GLY A 1 256 ? -5.746 -35.438 -34.375 1 82.75 256 GLY A O 1
ATOM 2104 N N . ILE A 1 257 ? -4.82 -33.531 -33.688 1 84.12 257 ILE A N 1
ATOM 2105 C CA . ILE A 1 257 ? -3.684 -33.625 -34.594 1 84.12 257 ILE A CA 1
ATOM 2106 C C . ILE A 1 257 ? -2.826 -34.844 -34.219 1 84.12 257 ILE A C 1
ATOM 2108 O O . ILE A 1 257 ? -2.381 -35.594 -35.094 1 84.12 257 ILE A O 1
ATOM 2112 N N . GLY A 1 258 ? -2.541 -35.031 -32.938 1 81.62 258 GLY A N 1
ATOM 2113 C CA . GLY A 1 258 ? -1.746 -36.156 -32.469 1 81.62 258 GLY A CA 1
ATOM 2114 C C . GLY A 1 258 ? -2.35 -37.5 -32.812 1 81.62 258 GLY A C 1
ATOM 2115 O O . GLY A 1 258 ? -1.642 -38.406 -33.281 1 81.62 258 GLY A O 1
ATOM 2116 N N . SER A 1 259 ? -3.646 -37.594 -32.656 1 80.12 259 SER A N 1
ATOM 2117 C CA . SER A 1 259 ? -4.324 -38.844 -33 1 80.12 259 SER A CA 1
ATOM 2118 C C . SER A 1 259 ? -4.281 -39.125 -34.5 1 80.12 259 SER A C 1
ATOM 2120 O O . SER A 1 259 ? -4.109 -40.25 -34.906 1 80.12 259 SER A O 1
ATOM 2122 N N . TYR A 1 260 ? -4.473 -38.062 -35.219 1 82.81 260 TYR A N 1
ATOM 2123 C CA . TYR A 1 260 ? -4.43 -38.188 -36.656 1 82.81 260 TYR A CA 1
ATOM 2124 C C . TYR A 1 260 ? -3.061 -38.656 -37.125 1 82.81 260 TYR A C 1
ATOM 2126 O O . TYR A 1 260 ? -2.961 -39.531 -38 1 82.81 260 TYR A O 1
ATOM 2134 N N . LEU A 1 261 ? -2.023 -38.25 -36.531 1 84.5 261 LEU A N 1
ATOM 2135 C CA . LEU A 1 261 ? -0.665 -38.594 -36.938 1 84.5 261 LEU A CA 1
ATOM 2136 C C . LEU A 1 261 ? -0.315 -40.031 -36.5 1 84.5 261 LEU A C 1
ATOM 2138 O O . LEU A 1 261 ? 0.445 -40.719 -37.188 1 84.5 261 LEU A O 1
ATOM 2142 N N . ILE A 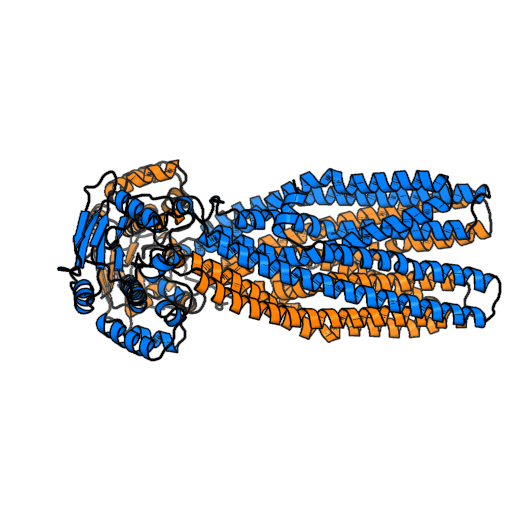1 262 ? -0.85 -40.5 -35.469 1 79.88 262 ILE A N 1
ATOM 2143 C CA . ILE A 1 262 ? -0.589 -41.844 -35 1 79.88 262 ILE A CA 1
ATOM 2144 C C . ILE A 1 262 ? -1.317 -42.875 -35.875 1 79.88 262 ILE A C 1
ATOM 2146 O O . ILE A 1 262 ? -0.766 -43.906 -36.219 1 79.88 262 ILE A O 1
ATOM 2150 N N . ILE A 1 263 ? -2.543 -42.562 -36.156 1 79.12 263 ILE A N 1
ATOM 2151 C CA . ILE A 1 263 ? -3.344 -43.438 -36.969 1 79.12 263 ILE A CA 1
ATOM 2152 C C . ILE A 1 263 ? -2.697 -43.625 -38.344 1 79.12 263 ILE A C 1
ATOM 2154 O O . ILE A 1 263 ? -2.729 -44.688 -38.938 1 79.12 263 ILE A O 1
ATOM 2158 N N . ASN A 1 264 ? -2.02 -42.562 -38.812 1 83.94 264 ASN A N 1
ATOM 2159 C CA . ASN A 1 264 ? -1.362 -42.594 -40.125 1 83.94 264 ASN A CA 1
ATOM 2160 C C . ASN A 1 264 ? 0.067 -43.125 -40 1 83.94 264 ASN A C 1
ATOM 2162 O O . ASN A 1 264 ? 0.801 -43.156 -41 1 83.94 264 ASN A O 1
ATOM 2166 N N . GLY A 1 265 ? 0.528 -43.469 -38.844 1 80.75 265 GLY A N 1
ATOM 2167 C CA . GLY A 1 265 ? 1.826 -44.094 -38.625 1 80.75 265 GLY A CA 1
ATOM 2168 C C . GLY A 1 265 ? 2.975 -43.094 -38.688 1 80.75 265 GLY A C 1
ATOM 2169 O O . GLY A 1 265 ? 4.121 -43.5 -38.906 1 80.75 265 GLY A O 1
ATOM 2170 N N . GLN A 1 266 ? 2.723 -41.906 -38.531 1 84.81 266 GLN A N 1
ATOM 2171 C CA . GLN A 1 266 ? 3.758 -40.906 -38.656 1 84.81 266 GLN A CA 1
ATOM 2172 C C . GLN A 1 266 ? 4.359 -40.562 -37.312 1 84.81 266 GLN A C 1
ATOM 2174 O O . GLN A 1 266 ? 5.438 -39.969 -37.219 1 84.81 266 GLN A O 1
ATOM 2179 N N . LEU A 1 267 ? 3.592 -40.875 -36.25 1 80.31 267 LEU A N 1
ATOM 2180 C CA . LEU A 1 267 ? 4.039 -40.562 -34.906 1 80.31 267 LEU A CA 1
ATOM 2181 C C . LEU A 1 267 ? 3.906 -41.812 -34 1 80.31 267 LEU A C 1
ATOM 2183 O O . LEU A 1 267 ? 2.965 -42.594 -34.156 1 80.31 267 LEU A O 1
ATOM 2187 N N . SER A 1 268 ? 4.934 -42.031 -33.156 1 76.88 268 SER A N 1
ATOM 2188 C CA . SER A 1 268 ? 4.84 -43.094 -32.188 1 76.88 268 SER A CA 1
ATOM 2189 C C . SER A 1 268 ? 4.008 -42.688 -30.984 1 76.88 268 SER A C 1
ATOM 2191 O O . SER A 1 268 ? 3.764 -41.5 -30.766 1 76.88 268 SER A O 1
ATOM 2193 N N . ILE A 1 269 ? 3.531 -43.625 -30.266 1 70.38 269 ILE A N 1
ATOM 2194 C CA . ILE A 1 269 ? 2.742 -43.375 -29.078 1 70.38 269 ILE A CA 1
ATOM 2195 C C . ILE A 1 269 ? 3.584 -42.625 -28.047 1 70.38 269 ILE A C 1
ATOM 2197 O O . ILE A 1 269 ? 3.086 -41.688 -27.391 1 70.38 269 ILE A O 1
ATOM 2201 N N . GLY A 1 270 ? 4.891 -42.906 -27.938 1 68.19 270 GLY A N 1
ATOM 2202 C CA . GLY A 1 270 ? 5.781 -42.188 -27.047 1 68.19 270 GLY A CA 1
ATOM 2203 C C . GLY A 1 270 ? 5.973 -40.75 -27.422 1 68.19 270 GLY A C 1
ATOM 2204 O O . GLY A 1 270 ? 6.008 -39.875 -26.547 1 68.19 270 GLY A O 1
ATOM 2205 N N . GLN A 1 271 ? 5.969 -40.531 -28.703 1 72.69 271 GLN A N 1
ATOM 2206 C CA . GLN A 1 271 ? 6.141 -39.156 -29.188 1 72.69 271 GLN A CA 1
ATOM 2207 C C . GLN A 1 271 ? 4.887 -38.344 -28.938 1 72.69 271 GLN A C 1
ATOM 2209 O O . GLN A 1 271 ? 4.977 -37.125 -28.656 1 72.69 271 GLN A O 1
ATOM 2214 N N . LEU A 1 272 ? 3.795 -38.906 -29 1 75.06 272 LEU A N 1
ATOM 2215 C CA . LEU A 1 272 ? 2.551 -38.219 -28.719 1 75.06 272 LEU A CA 1
ATOM 2216 C C . LEU A 1 272 ? 2.441 -37.844 -27.234 1 75.06 272 LEU A C 1
ATOM 2218 O O . LEU A 1 272 ? 2.025 -36.75 -26.891 1 75.06 272 LEU A O 1
ATOM 2222 N N . ILE A 1 273 ? 2.775 -38.812 -26.406 1 72.25 273 ILE A N 1
ATOM 2223 C CA . ILE A 1 273 ? 2.736 -38.562 -24.969 1 72.25 273 ILE A CA 1
ATOM 2224 C C . ILE A 1 273 ? 3.705 -37.438 -24.625 1 72.25 273 ILE A C 1
ATOM 2226 O O . ILE A 1 273 ? 3.377 -36.562 -23.812 1 72.25 273 ILE A O 1
ATOM 2230 N N . ALA A 1 274 ? 4.809 -37.438 -25.234 1 74.12 274 ALA A N 1
ATOM 2231 C CA . ALA A 1 274 ? 5.797 -36.406 -24.984 1 74.12 274 ALA A CA 1
ATOM 2232 C C . ALA A 1 274 ? 5.281 -35.031 -25.453 1 74.12 274 ALA A C 1
ATOM 2234 O O . ALA A 1 274 ? 5.473 -34.031 -24.766 1 74.12 274 ALA A O 1
ATOM 2235 N N . ALA A 1 275 ? 4.645 -35 -26.547 1 79.38 275 ALA A N 1
ATOM 2236 C CA . ALA A 1 275 ? 4.09 -33.75 -27.062 1 79.38 275 ALA A CA 1
ATOM 2237 C C . ALA A 1 275 ? 2.98 -33.219 -26.156 1 79.38 275 ALA A C 1
ATOM 2239 O O . ALA A 1 275 ? 2.875 -32 -25.922 1 79.38 275 ALA A O 1
ATOM 2240 N N . GLU A 1 276 ? 2.232 -34.062 -25.656 1 77.44 276 GLU A N 1
ATOM 2241 C CA . GLU A 1 276 ? 1.148 -33.688 -24.75 1 77.44 276 GLU A CA 1
ATOM 2242 C C . GLU A 1 276 ? 1.69 -33.094 -23.453 1 77.44 276 GLU A C 1
ATOM 2244 O O . GLU A 1 276 ? 1.136 -32.125 -22.922 1 77.44 276 GLU A O 1
ATOM 2249 N N . ILE A 1 277 ? 2.713 -33.688 -22.984 1 75.38 277 ILE A N 1
ATOM 2250 C CA . ILE A 1 277 ? 3.326 -33.188 -21.766 1 75.38 277 ILE A CA 1
ATOM 2251 C C . ILE A 1 277 ? 3.896 -31.797 -22 1 75.38 277 ILE A C 1
ATOM 2253 O O . ILE A 1 277 ? 3.701 -30.891 -21.172 1 75.38 277 ILE A O 1
ATOM 2257 N N . LEU A 1 278 ? 4.527 -31.609 -23.109 1 81.81 278 LEU A N 1
ATOM 2258 C CA . LEU A 1 278 ? 5.148 -30.328 -23.422 1 81.81 278 LEU A CA 1
ATOM 2259 C C . LEU A 1 278 ? 4.094 -29.234 -23.594 1 81.81 278 LEU A C 1
ATOM 2261 O O . LEU A 1 278 ? 4.227 -28.141 -23.031 1 81.81 278 LEU A O 1
ATOM 2265 N N . VAL A 1 279 ? 3.07 -29.562 -24.297 1 85.12 279 VAL A N 1
ATOM 2266 C CA . VAL A 1 279 ? 2.02 -28.578 -24.547 1 85.12 279 VAL A CA 1
ATOM 2267 C C . VAL A 1 279 ? 1.279 -28.281 -23.234 1 85.12 279 VAL A C 1
ATOM 2269 O O . VAL A 1 279 ? 0.883 -27.141 -22.984 1 85.12 279 VAL A O 1
ATOM 2272 N N . ASN A 1 280 ? 1.149 -29.266 -22.453 1 82.38 280 ASN A N 1
ATOM 2273 C CA . ASN A 1 280 ? 0.486 -29.062 -21.172 1 82.38 280 ASN A CA 1
ATOM 2274 C C . ASN A 1 280 ? 1.3 -28.156 -20.25 1 82.38 280 ASN A C 1
ATOM 2276 O O . ASN A 1 280 ? 0.734 -27.375 -19.484 1 82.38 280 ASN A O 1
ATOM 2280 N N . ILE A 1 281 ? 2.541 -28.281 -20.312 1 82.06 281 ILE A N 1
ATOM 2281 C CA . ILE A 1 281 ? 3.395 -27.391 -19.531 1 82.06 281 ILE A CA 1
ATOM 2282 C C . ILE A 1 281 ? 3.182 -25.938 -19.984 1 82.06 281 ILE A C 1
ATOM 2284 O O . ILE A 1 281 ? 3.061 -25.047 -19.141 1 82.06 281 ILE A O 1
ATOM 2288 N N . VAL A 1 282 ? 3.088 -25.75 -21.266 1 88.06 282 VAL A N 1
ATOM 2289 C CA . VAL A 1 282 ? 2.895 -24.406 -21.812 1 88.06 282 VAL A CA 1
ATOM 2290 C C . VAL A 1 282 ? 1.518 -23.875 -21.422 1 88.06 282 VAL A C 1
ATOM 2292 O O . VAL A 1 282 ? 1.387 -22.734 -21 1 88.06 282 VAL A O 1
ATOM 2295 N N . LEU A 1 283 ? 0.543 -24.734 -21.547 1 89.62 283 LEU A N 1
ATOM 2296 C CA . LEU A 1 283 ? -0.824 -24.312 -21.25 1 89.62 283 LEU A CA 1
ATOM 2297 C C . LEU A 1 283 ? -1.007 -24.062 -19.766 1 89.62 283 LEU A C 1
ATOM 2299 O O . LEU A 1 283 ? -1.721 -23.141 -19.359 1 89.62 283 LEU A O 1
ATOM 2303 N N . LEU A 1 284 ? -0.385 -24.844 -18.984 1 85.25 284 LEU A N 1
ATOM 2304 C CA . LEU A 1 284 ? -0.416 -24.594 -17.547 1 85.25 284 LEU A CA 1
ATOM 2305 C C . LEU A 1 284 ? 0.311 -23.312 -17.203 1 85.25 284 LEU A C 1
ATOM 2307 O O . LEU A 1 284 ? -0.082 -22.594 -16.266 1 85.25 284 LEU A O 1
ATOM 2311 N N . GLY A 1 285 ? 1.369 -23.125 -17.906 1 87.56 285 GLY A N 1
ATOM 2312 C CA . GLY A 1 285 ? 2.043 -21.844 -17.75 1 87.56 285 GLY A CA 1
ATOM 2313 C C . GLY A 1 285 ? 1.152 -20.656 -18.094 1 87.56 285 GLY A C 1
ATOM 2314 O O . GLY A 1 285 ? 1.179 -19.641 -17.391 1 87.56 285 GLY A O 1
ATOM 2315 N N . LEU A 1 286 ? 0.384 -20.828 -19.078 1 90.06 286 LEU A N 1
ATOM 2316 C CA . LEU A 1 286 ? -0.547 -19.781 -19.484 1 90.06 286 LEU A CA 1
ATOM 2317 C C . LEU A 1 286 ? -1.623 -19.578 -18.422 1 90.06 286 LEU A C 1
ATOM 2319 O O . LEU A 1 286 ? -2.004 -18.438 -18.125 1 90.06 286 LEU A O 1
ATOM 2323 N N . LEU A 1 287 ? -2.086 -20.625 -17.875 1 88.12 287 LEU A N 1
ATOM 2324 C CA . LEU A 1 287 ? -3.07 -20.516 -16.797 1 88.12 287 LEU A CA 1
ATOM 2325 C C . LEU A 1 287 ? -2.463 -19.859 -15.562 1 88.12 287 LEU A C 1
ATOM 2327 O O . LEU A 1 287 ? -3.125 -19.078 -14.883 1 88.12 287 LEU A O 1
ATOM 2331 N N . LYS A 1 288 ? -1.319 -20.266 -15.352 1 85.5 288 LYS A N 1
ATOM 2332 C CA . LYS A 1 288 ? -0.603 -19.641 -14.242 1 85.5 288 LYS A CA 1
ATOM 2333 C C . LYS A 1 288 ? -0.443 -18.141 -14.469 1 85.5 288 LYS A C 1
ATOM 2335 O O . LYS A 1 288 ? -0.57 -17.344 -13.531 1 85.5 288 LYS A O 1
ATOM 2340 N N . PHE A 1 289 ? -0.161 -17.781 -15.617 1 88.94 289 PHE A N 1
ATOM 2341 C CA . PHE A 1 289 ? -0.051 -16.375 -15.977 1 88.94 289 PHE A CA 1
ATOM 2342 C C . PHE A 1 289 ? -1.35 -15.641 -15.672 1 88.94 289 PHE A C 1
ATOM 2344 O O . PHE A 1 289 ? -1.327 -14.516 -15.18 1 88.94 289 PHE A O 1
ATOM 2351 N N . SER A 1 290 ? -2.422 -16.25 -16 1 89.12 290 SER A N 1
ATOM 2352 C CA . SER A 1 290 ? -3.725 -15.617 -15.781 1 89.12 290 SER A CA 1
ATOM 2353 C C . SER A 1 290 ? -3.947 -15.305 -14.305 1 89.12 290 SER A C 1
ATOM 2355 O O . SER A 1 290 ? -4.633 -14.336 -13.969 1 89.12 290 SER A O 1
ATOM 2357 N N . GLN A 1 291 ? -3.342 -16.016 -13.477 1 85.88 291 GLN A N 1
ATOM 2358 C CA . GLN A 1 291 ? -3.506 -15.828 -12.047 1 85.88 291 GLN A CA 1
ATOM 2359 C C . GLN A 1 291 ? -2.689 -14.633 -11.555 1 85.88 291 GLN A C 1
ATOM 2361 O O . GLN A 1 291 ? -2.971 -14.078 -10.492 1 85.88 291 GLN A O 1
ATOM 2366 N N . TYR A 1 292 ? -1.707 -14.266 -12.375 1 87.88 292 TYR A N 1
ATOM 2367 C CA . TYR A 1 292 ? -0.832 -13.172 -11.969 1 87.88 292 TYR A CA 1
ATOM 2368 C C . TYR A 1 292 ? -1.157 -11.898 -12.734 1 87.88 292 TYR A C 1
ATOM 2370 O O . TYR A 1 292 ? -0.351 -10.969 -12.773 1 87.88 292 TYR A O 1
ATOM 2378 N N . LEU A 1 293 ? -2.289 -11.906 -13.328 1 89.06 293 LEU A N 1
ATOM 2379 C CA . LEU A 1 293 ? -2.668 -10.742 -14.125 1 89.06 293 LEU A CA 1
ATOM 2380 C C . LEU A 1 293 ? -2.742 -9.492 -13.258 1 89.06 293 LEU A C 1
ATOM 2382 O O . LEU A 1 293 ? -2.256 -8.43 -13.648 1 89.06 293 LEU A O 1
ATOM 2386 N N . TYR A 1 294 ? -3.279 -9.625 -12.102 1 86.88 294 TYR A N 1
ATOM 2387 C CA . TYR A 1 294 ? -3.4 -8.484 -11.203 1 86.88 294 TYR A CA 1
ATOM 2388 C C . TYR A 1 294 ? -2.029 -7.965 -10.789 1 86.88 294 TYR A C 1
ATOM 2390 O O . TYR A 1 294 ? -1.833 -6.758 -10.648 1 86.88 294 TYR A O 1
ATOM 2398 N N . ASP A 1 295 ? -1.141 -8.82 -10.609 1 87.56 295 ASP A N 1
ATOM 2399 C CA . ASP A 1 295 ? 0.214 -8.438 -10.234 1 87.56 295 ASP A CA 1
ATOM 2400 C C . ASP A 1 295 ? 0.925 -7.727 -11.383 1 87.56 295 ASP A C 1
ATOM 2402 O O . ASP A 1 295 ? 1.677 -6.773 -11.172 1 87.56 295 ASP A O 1
ATOM 2406 N N . CYS A 1 296 ? 0.642 -8.172 -12.555 1 90.81 296 CYS A N 1
ATOM 2407 C CA . CYS A 1 296 ? 1.259 -7.555 -13.727 1 90.81 296 CYS A CA 1
ATOM 2408 C C . CYS A 1 296 ? 0.748 -6.133 -13.922 1 90.81 296 CYS A C 1
ATOM 2410 O O . CYS A 1 296 ? 1.537 -5.203 -14.117 1 90.81 296 CYS A O 1
ATOM 2412 N N . TYR A 1 297 ? -0.511 -6.023 -13.867 1 91.56 297 TYR A N 1
ATOM 2413 C CA . TYR A 1 297 ? -1.074 -4.688 -14.008 1 91.56 297 TYR A CA 1
ATOM 2414 C C . TYR A 1 297 ? -0.682 -3.805 -12.828 1 91.56 297 TYR A C 1
ATOM 2416 O O . TYR A 1 297 ? -0.427 -2.609 -12.992 1 91.56 297 TYR A O 1
ATOM 2424 N N . GLY A 1 298 ? -0.714 -4.414 -11.695 1 89.19 298 GLY A N 1
ATOM 2425 C CA . GLY A 1 298 ? -0.279 -3.682 -10.516 1 89.19 298 GLY A CA 1
ATOM 2426 C C . GLY A 1 298 ? 1.148 -3.178 -10.625 1 89.19 298 GLY A C 1
ATOM 2427 O O . GLY A 1 298 ? 1.462 -2.084 -10.148 1 89.19 298 GLY A O 1
ATOM 2428 N N . PHE A 1 299 ? 1.982 -3.926 -11.234 1 92 299 PHE A N 1
ATOM 2429 C CA . PHE A 1 299 ? 3.373 -3.541 -11.453 1 92 299 PHE A CA 1
ATOM 2430 C C . PHE A 1 299 ? 3.459 -2.295 -12.32 1 92 299 PHE A C 1
ATOM 2432 O O . PHE A 1 299 ? 4.172 -1.345 -11.992 1 92 299 PHE A O 1
ATOM 2439 N N . MET A 1 300 ? 2.701 -2.297 -13.383 1 92.62 300 MET A N 1
ATOM 2440 C CA . MET A 1 300 ? 2.717 -1.171 -14.312 1 92.62 300 MET A CA 1
ATOM 2441 C C . MET A 1 300 ? 2.164 0.088 -13.648 1 92.62 300 MET A C 1
ATOM 2443 O O . MET A 1 300 ? 2.703 1.18 -13.836 1 92.62 300 MET A O 1
ATOM 2447 N N . VAL A 1 301 ? 1.172 -0.1 -12.883 1 93 301 VAL A N 1
ATOM 2448 C CA . VAL A 1 301 ? 0.545 1.026 -12.203 1 93 301 VAL A CA 1
ATOM 2449 C C . VAL A 1 301 ? 1.49 1.575 -11.141 1 93 301 VAL A C 1
ATOM 2451 O O . VAL A 1 301 ? 1.626 2.793 -10.984 1 93 301 VAL A O 1
ATOM 2454 N N . ALA A 1 302 ? 2.129 0.682 -10.414 1 93.12 302 ALA A N 1
ATOM 2455 C CA . ALA A 1 302 ? 3.068 1.1 -9.375 1 93.12 302 ALA A CA 1
ATOM 2456 C C . ALA A 1 302 ? 4.223 1.897 -9.977 1 93.12 302 ALA A C 1
ATOM 2458 O O . ALA A 1 302 ? 4.652 2.902 -9.398 1 93.12 302 ALA A O 1
ATOM 2459 N N . VAL A 1 303 ? 4.711 1.479 -11.117 1 93.56 303 VAL A N 1
ATOM 2460 C CA . VAL A 1 303 ? 5.809 2.166 -11.789 1 93.56 303 VAL A CA 1
ATOM 2461 C C . VAL A 1 303 ? 5.375 3.58 -12.172 1 93.56 303 VAL A C 1
ATOM 2463 O O . VAL A 1 303 ? 6.117 4.543 -11.953 1 93.56 303 VAL A O 1
ATOM 2466 N N . ARG A 1 304 ? 4.223 3.68 -12.641 1 93.44 304 ARG A N 1
ATOM 2467 C CA . ARG A 1 304 ? 3.723 4.984 -13.062 1 93.44 304 ARG A CA 1
ATOM 2468 C C . ARG A 1 304 ? 3.545 5.914 -11.867 1 93.44 304 ARG A C 1
ATOM 2470 O O . ARG A 1 304 ? 3.898 7.094 -11.93 1 93.44 304 ARG A O 1
ATOM 2477 N N . LYS A 1 305 ? 3.029 5.41 -10.852 1 92.5 305 LYS A N 1
ATOM 2478 C CA . LYS A 1 305 ? 2.787 6.234 -9.672 1 92.5 305 LYS A CA 1
ATOM 2479 C C . LYS A 1 305 ? 4.102 6.676 -9.031 1 92.5 305 LYS A C 1
ATOM 2481 O O . LYS A 1 305 ? 4.211 7.809 -8.555 1 92.5 305 LYS A O 1
ATOM 2486 N N . ILE A 1 306 ? 5.035 5.84 -9 1 92.81 306 ILE A N 1
ATOM 2487 C CA . ILE A 1 306 ? 6.34 6.188 -8.445 1 92.81 306 ILE A CA 1
ATOM 2488 C C . ILE A 1 306 ? 7.016 7.234 -9.328 1 92.81 306 ILE A C 1
ATOM 2490 O O . ILE A 1 306 ? 7.664 8.156 -8.828 1 92.81 306 ILE A O 1
ATOM 2494 N N . LEU A 1 307 ? 6.844 7.051 -10.594 1 92.56 307 LEU A N 1
ATOM 2495 C CA . LEU A 1 307 ? 7.41 8.023 -11.523 1 92.56 307 LEU A CA 1
ATOM 2496 C C . LEU A 1 307 ? 6.777 9.398 -11.32 1 92.56 307 LEU A C 1
ATOM 2498 O O . LEU A 1 307 ? 7.457 10.422 -11.414 1 92.56 307 LEU A O 1
ATOM 2502 N N . ASP A 1 308 ? 5.551 9.367 -11.031 1 88.81 308 ASP A N 1
ATOM 2503 C CA . ASP A 1 308 ? 4.84 10.609 -10.758 1 88.81 308 ASP A CA 1
ATOM 2504 C C . ASP A 1 308 ? 5.406 11.305 -9.516 1 88.81 308 ASP A C 1
ATOM 2506 O O . ASP A 1 308 ? 5.438 12.531 -9.445 1 88.81 308 ASP A O 1
ATOM 2510 N N . LEU A 1 309 ? 5.75 10.523 -8.609 1 89.81 309 LEU A N 1
ATOM 2511 C CA . LEU A 1 309 ? 6.352 11.055 -7.391 1 89.81 309 LEU A CA 1
ATOM 2512 C C . LEU A 1 309 ? 7.762 11.57 -7.66 1 89.81 309 LEU A C 1
ATOM 2514 O O . LEU A 1 309 ? 8.156 12.617 -7.145 1 89.81 309 LEU A O 1
ATOM 2518 N N . LEU A 1 310 ? 8.5 10.922 -8.484 1 89 310 LEU A N 1
ATOM 2519 C CA . LEU A 1 310 ? 9.867 11.312 -8.805 1 89 310 LEU A CA 1
ATOM 2520 C C . LEU A 1 310 ? 9.891 12.547 -9.695 1 89 310 LEU A C 1
ATOM 2522 O O . LEU A 1 310 ? 10.859 13.305 -9.688 1 89 310 LEU A O 1
ATOM 2526 N N . GLU A 1 311 ? 8.82 12.766 -10.359 1 85.12 311 GLU A N 1
ATOM 2527 C CA . GLU A 1 311 ? 8.734 13.891 -11.281 1 85.12 311 GLU A CA 1
ATOM 2528 C C . GLU A 1 311 ? 8.07 15.094 -10.617 1 85.12 311 GLU A C 1
ATOM 2530 O O . GLU A 1 311 ? 7.613 16.016 -11.305 1 85.12 311 GLU A O 1
ATOM 2535 N N . ILE A 1 312 ? 7.957 15.008 -9.43 1 79.69 312 ILE A N 1
ATOM 2536 C CA . ILE A 1 312 ? 7.359 16.125 -8.719 1 79.69 312 ILE A CA 1
ATOM 2537 C C . ILE A 1 312 ? 8.18 17.391 -8.977 1 79.69 312 ILE A C 1
ATOM 2539 O O . ILE A 1 312 ? 7.617 18.484 -9.102 1 79.69 312 ILE A O 1
ATOM 2543 N N . SER A 1 313 ? 9.43 17.219 -8.961 1 72.75 313 SER A N 1
ATOM 2544 C CA . SER A 1 313 ? 10.289 18.359 -9.266 1 72.75 313 SER A CA 1
ATOM 2545 C C . SER A 1 313 ? 10.547 18.469 -10.766 1 72.75 313 SER A C 1
ATOM 2547 O O . SER A 1 313 ? 10.859 17.469 -11.422 1 72.75 313 SER A O 1
ATOM 2549 N N . LYS A 1 314 ? 9.828 19.453 -11.398 1 62.19 314 LYS A N 1
ATOM 2550 C CA . LYS A 1 314 ? 10.062 19.594 -12.828 1 62.19 314 LYS A CA 1
ATOM 2551 C C . LYS A 1 314 ? 11.523 19.922 -13.117 1 62.19 314 LYS A C 1
ATOM 2553 O O . LYS A 1 314 ? 11.969 19.875 -14.266 1 62.19 314 LYS A O 1
ATOM 2558 N N . LYS A 1 315 ? 12.148 20.625 -12.281 1 54.84 315 LYS A N 1
ATOM 2559 C CA . LYS A 1 315 ? 13.359 21.328 -12.688 1 54.84 315 LYS A CA 1
ATOM 2560 C C . LYS A 1 315 ? 14.547 20.375 -12.781 1 54.84 315 LYS A C 1
ATOM 2562 O O . LYS A 1 315 ? 14.945 19.781 -11.781 1 54.84 315 LYS A O 1
ATOM 2567 N N . ASP A 1 316 ? 14.484 19.609 -13.727 1 48.84 316 ASP A N 1
ATOM 2568 C CA . ASP A 1 316 ? 15.797 19.047 -14.055 1 48.84 316 ASP A CA 1
ATOM 2569 C C . ASP A 1 316 ? 16.875 20.125 -13.984 1 48.84 316 ASP A C 1
ATOM 2571 O O . ASP A 1 316 ? 17.922 20 -14.633 1 48.84 316 ASP A O 1
ATOM 2575 N N . SER A 1 317 ? 16.5 21.344 -13.625 1 45.38 317 SER A N 1
ATOM 2576 C CA . SER A 1 317 ? 17.562 22.281 -13.953 1 45.38 317 SER A CA 1
ATOM 2577 C C . SER A 1 317 ? 18.875 21.875 -13.289 1 45.38 317 SER A C 1
ATOM 2579 O O . SER A 1 317 ? 18.875 21.406 -12.156 1 45.38 317 SER A O 1
ATOM 2581 N N . PRO A 1 318 ? 19.844 21.812 -14.055 1 42.78 318 PRO A N 1
ATOM 2582 C CA . PRO A 1 318 ? 21.219 21.672 -13.602 1 42.78 318 PRO A CA 1
ATOM 2583 C C . PRO A 1 318 ? 21.516 22.469 -12.336 1 42.78 318 PRO A C 1
ATOM 2585 O O . PRO A 1 318 ? 21.047 23.594 -12.18 1 42.78 318 PRO A O 1
ATOM 2588 N N . THR A 1 319 ? 21.594 21.828 -11.172 1 45.78 319 THR A N 1
ATOM 2589 C CA . THR A 1 319 ? 22.25 22.453 -10.031 1 45.78 319 THR A CA 1
ATOM 2590 C C . THR A 1 319 ? 23.078 23.656 -10.477 1 45.78 319 THR A C 1
ATOM 2592 O O . THR A 1 319 ? 24.047 23.5 -11.219 1 45.78 319 THR A O 1
ATOM 2595 N N . SER A 1 320 ? 22.547 24.672 -10.859 1 43.72 320 SER A N 1
ATOM 2596 C CA . SER A 1 320 ? 23.422 25.797 -11.133 1 43.72 320 SER A CA 1
ATOM 2597 C C . SER A 1 320 ? 24.688 25.75 -10.273 1 43.72 320 SER A C 1
ATOM 2599 O O . SER A 1 320 ? 24.609 25.422 -9.086 1 43.72 320 SER A O 1
ATOM 2601 N N . GLU A 1 321 ? 25.703 25.516 -10.891 1 45.97 321 GLU A N 1
ATOM 2602 C CA . GLU A 1 321 ? 27.047 25.625 -10.32 1 45.97 321 GLU A CA 1
ATOM 2603 C C . GLU A 1 321 ? 27.156 26.797 -9.359 1 45.97 321 GLU A C 1
ATOM 2605 O O . GLU A 1 321 ? 27.25 27.953 -9.789 1 45.97 321 GLU A O 1
ATOM 2610 N N . HIS A 1 322 ? 26.375 26.906 -8.312 1 51.22 322 HIS A N 1
ATOM 2611 C CA . HIS A 1 322 ? 26.516 27.906 -7.262 1 51.22 322 HIS A CA 1
ATOM 2612 C C . HIS A 1 322 ? 27.984 28.203 -6.977 1 51.22 322 HIS A C 1
ATOM 2614 O O . HIS A 1 322 ? 28.812 27.281 -6.914 1 51.22 322 HIS A O 1
ATOM 2620 N N . LYS A 1 323 ? 28.484 29.25 -7.336 1 57.66 323 LYS A N 1
ATOM 2621 C CA . LYS A 1 323 ? 29.812 29.688 -6.945 1 57.66 323 LYS A CA 1
ATOM 2622 C C . LYS A 1 323 ? 30 29.625 -5.43 1 57.66 323 LYS A C 1
ATOM 2624 O O . LYS A 1 323 ? 29.031 29.797 -4.68 1 57.66 323 LYS A O 1
ATOM 2629 N N . ASN A 1 324 ? 30.812 28.859 -4.949 1 60.5 324 ASN A N 1
ATOM 2630 C CA . ASN A 1 324 ? 31.188 28.469 -3.598 1 60.5 324 ASN A CA 1
ATOM 2631 C C . ASN A 1 324 ? 31.422 29.672 -2.697 1 60.5 324 ASN A C 1
ATOM 2633 O O . ASN A 1 324 ? 32.562 29.953 -2.305 1 60.5 324 ASN A O 1
ATOM 2637 N N . ALA A 1 325 ? 30.5 30.734 -2.646 1 65.81 325 ALA A N 1
ATOM 2638 C CA . ALA A 1 325 ? 30.703 31.75 -1.618 1 65.81 325 ALA A CA 1
ATOM 2639 C C . ALA A 1 325 ? 30.344 31.219 -0.235 1 65.81 325 ALA A C 1
ATOM 2641 O O . ALA A 1 325 ? 29.453 30.375 -0.102 1 65.81 325 ALA A O 1
ATOM 2642 N N . LYS A 1 326 ? 31.266 31.312 0.661 1 73.31 326 LYS A N 1
ATOM 2643 C CA . LYS A 1 326 ? 31.062 30.891 2.047 1 73.31 326 LYS A CA 1
ATOM 2644 C C . LYS A 1 326 ? 30.672 32.062 2.922 1 73.31 326 LYS A C 1
ATOM 2646 O O . LYS A 1 326 ? 31.203 33.188 2.768 1 73.31 326 LYS A O 1
ATOM 2651 N N . LEU A 1 327 ? 29.531 31.953 3.559 1 73.31 327 LEU A N 1
ATOM 2652 C CA . LEU A 1 327 ? 29.109 32.938 4.535 1 73.31 327 LEU A CA 1
ATOM 2653 C C . LEU A 1 327 ? 29.906 32.812 5.832 1 73.31 327 LEU A C 1
ATOM 2655 O O . LEU A 1 327 ? 29.359 32.344 6.84 1 73.31 327 LEU A O 1
ATOM 2659 N N . GLU A 1 328 ? 31.188 32.844 5.73 1 64.75 328 GLU A N 1
ATOM 2660 C CA . GLU A 1 328 ? 32.062 32.594 6.875 1 64.75 328 GLU A CA 1
ATOM 2661 C C . GLU A 1 328 ? 31.969 33.75 7.879 1 64.75 328 GLU A C 1
ATOM 2663 O O . GLU A 1 328 ? 32.188 33.562 9.078 1 64.75 328 GLU A O 1
ATOM 2668 N N . THR A 1 329 ? 31.547 34.938 7.391 1 67.44 329 THR A N 1
ATOM 2669 C CA . THR A 1 329 ? 31.531 36.094 8.258 1 67.44 329 THR A CA 1
ATOM 2670 C C . THR A 1 329 ? 30.109 36.406 8.75 1 67.44 329 THR A C 1
ATOM 2672 O O . THR A 1 329 ? 29.141 35.875 8.195 1 67.44 329 THR A O 1
ATOM 2675 N N . GLU A 1 330 ? 30.016 37.094 9.859 1 78.81 330 GLU A N 1
ATOM 2676 C CA . GLU A 1 330 ? 28.75 37.594 10.391 1 78.81 330 GLU A CA 1
ATOM 2677 C C . GLU A 1 330 ? 28.016 38.438 9.352 1 78.81 330 GLU A C 1
ATOM 2679 O O . GLU A 1 330 ? 28.641 39 8.453 1 78.81 330 GLU A O 1
ATOM 2684 N N . VAL A 1 331 ? 26.859 38.219 9.281 1 86.25 331 VAL A N 1
ATOM 2685 C CA . VAL A 1 331 ? 26.031 39 8.375 1 86.25 331 VAL A CA 1
ATOM 2686 C C . VAL A 1 331 ? 26.094 40.5 8.773 1 86.25 331 VAL A C 1
ATOM 2688 O O . VAL A 1 331 ? 25.688 40.844 9.883 1 86.25 331 VAL A O 1
ATOM 2691 N N . THR A 1 332 ? 26.734 41.281 7.914 1 84.81 332 THR A N 1
ATOM 2692 C CA . THR A 1 332 ? 26.906 42.688 8.219 1 84.81 332 THR A CA 1
ATOM 2693 C C . THR A 1 332 ? 25.844 43.531 7.508 1 84.81 332 THR A C 1
ATOM 2695 O O . THR A 1 332 ? 25.438 44.562 8.008 1 84.81 332 THR A O 1
ATOM 2698 N N . SER A 1 333 ? 25.516 43.031 6.383 1 87.75 333 SER A N 1
ATOM 2699 C CA . SER A 1 333 ? 24.531 43.812 5.629 1 87.75 333 SER A CA 1
ATOM 2700 C C . SER A 1 333 ? 23.594 42.906 4.852 1 87.75 333 SER A C 1
ATOM 2702 O O . SER A 1 333 ? 24 41.844 4.379 1 87.75 333 SER A O 1
ATOM 2704 N N . LEU A 1 334 ? 22.375 43.312 4.82 1 89.81 334 LEU A N 1
ATOM 2705 C CA . LEU A 1 334 ? 21.328 42.625 4.055 1 89.81 334 LEU A CA 1
ATOM 2706 C C . LEU A 1 334 ? 20.594 43.594 3.145 1 89.81 334 LEU A C 1
ATOM 2708 O O . LEU A 1 334 ? 20.156 44.656 3.59 1 89.81 334 LEU A O 1
ATOM 2712 N N . GLU A 1 335 ? 20.656 43.312 1.853 1 89 335 GLU A N 1
ATOM 2713 C CA . GLU A 1 335 ? 19.938 44.125 0.881 1 89 335 GLU A CA 1
ATOM 2714 C C . GLU A 1 335 ? 18.812 43.344 0.22 1 89 335 GLU A C 1
ATOM 2716 O O . GLU A 1 335 ? 19.016 42.188 -0.225 1 89 335 GLU A O 1
ATOM 2721 N N . ILE A 1 336 ? 17.641 43.875 0.31 1 89.38 336 ILE A N 1
ATOM 2722 C CA . ILE A 1 336 ? 16.469 43.25 -0.304 1 89.38 336 ILE A CA 1
ATOM 2723 C C . ILE A 1 336 ? 15.914 44.188 -1.385 1 89.38 336 ILE A C 1
ATOM 2725 O O . ILE A 1 336 ? 15.555 45.312 -1.107 1 89.38 336 ILE A O 1
ATOM 2729 N N . ALA A 1 337 ? 15.953 43.719 -2.584 1 86.19 337 ALA A N 1
ATOM 2730 C CA . ALA A 1 337 ? 15.43 44.5 -3.709 1 86.19 337 ALA A CA 1
ATOM 2731 C C . ALA A 1 337 ? 14.234 43.781 -4.348 1 86.19 337 ALA A C 1
ATOM 2733 O O . ALA A 1 337 ? 14.406 42.969 -5.25 1 86.19 337 ALA A O 1
ATOM 2734 N N . LEU A 1 338 ? 13.117 44.094 -3.84 1 83.06 338 LEU A N 1
ATOM 2735 C CA . LEU A 1 338 ? 11.906 43.531 -4.418 1 83.06 338 LEU A CA 1
ATOM 2736 C C . LEU A 1 338 ? 11.367 44.406 -5.535 1 83.06 338 LEU A C 1
ATOM 2738 O O . LEU A 1 338 ? 11.523 45.625 -5.492 1 83.06 338 LEU A O 1
ATOM 2742 N N . PRO A 1 339 ? 10.891 43.938 -6.676 1 74.69 339 PRO A N 1
ATOM 2743 C CA . PRO A 1 339 ? 10.445 44.75 -7.812 1 74.69 339 PRO A CA 1
ATOM 2744 C C . PRO A 1 339 ? 9.438 45.812 -7.414 1 74.69 339 PRO A C 1
ATOM 2746 O O . PRO A 1 339 ? 9.5 46.938 -7.922 1 74.69 339 PRO A O 1
ATOM 2749 N N . ASP A 1 340 ? 8.531 45.656 -6.512 1 68.88 340 ASP A N 1
ATOM 2750 C CA . ASP A 1 340 ? 7.488 46.625 -6.164 1 68.88 340 ASP A CA 1
ATOM 2751 C C . ASP A 1 340 ? 7.738 47.219 -4.789 1 68.88 340 ASP A C 1
ATOM 2753 O O . ASP A 1 340 ? 6.809 47.719 -4.141 1 68.88 340 ASP A O 1
ATOM 2757 N N . TYR A 1 341 ? 8.93 47.062 -4.418 1 71 341 TYR A N 1
ATOM 2758 C CA . TYR A 1 341 ? 9.297 47.625 -3.117 1 71 341 TYR A CA 1
ATOM 2759 C C . TYR A 1 341 ? 10.633 48.344 -3.186 1 71 341 TYR A C 1
ATOM 2761 O O . TYR A 1 341 ? 11.5 48 -3.99 1 71 341 TYR A O 1
ATOM 2769 N N . GLN A 1 342 ? 10.734 49.406 -2.562 1 73.25 342 GLN A N 1
ATOM 2770 C CA . GLN A 1 342 ? 12 50.125 -2.488 1 73.25 342 GLN A CA 1
ATOM 2771 C C . GLN A 1 342 ? 13.094 49.281 -1.883 1 73.25 342 GLN A C 1
ATOM 2773 O O . GLN A 1 342 ? 12.828 48.438 -1.021 1 73.25 342 GLN A O 1
ATOM 2778 N N . LYS A 1 343 ? 14.281 49.406 -2.475 1 81.75 343 LYS A N 1
ATOM 2779 C CA . LYS A 1 343 ? 15.461 48.688 -1.983 1 81.75 343 LYS A CA 1
ATOM 2780 C C . LYS A 1 343 ? 15.703 48.969 -0.508 1 81.75 343 LYS A C 1
ATOM 2782 O O . LYS A 1 343 ? 15.781 50.156 -0.109 1 81.75 343 LYS A O 1
ATOM 2787 N N . ALA A 1 344 ? 15.594 47.906 0.3 1 86.62 344 ALA A N 1
ATOM 2788 C CA . ALA A 1 344 ? 15.828 48.062 1.735 1 86.62 344 ALA A CA 1
ATOM 2789 C C . ALA A 1 344 ? 17.203 47.5 2.125 1 86.62 344 ALA A C 1
ATOM 2791 O O . ALA A 1 344 ? 17.578 46.406 1.708 1 86.62 344 ALA A O 1
ATOM 2792 N N . ARG A 1 345 ? 17.984 48.438 2.645 1 88.19 345 ARG A N 1
ATOM 2793 C CA . ARG A 1 345 ? 19.297 48.031 3.148 1 88.19 345 ARG A CA 1
ATOM 2794 C C . ARG A 1 345 ? 19.328 48.062 4.672 1 88.19 345 ARG A C 1
ATOM 2796 O O . ARG A 1 345 ? 18.922 49.031 5.297 1 88.19 345 ARG A O 1
ATOM 2803 N N . PHE A 1 346 ? 19.703 46.875 5.168 1 89.5 346 PHE A N 1
ATOM 2804 C CA . PHE A 1 346 ? 19.812 46.75 6.613 1 89.5 346 PHE A CA 1
ATOM 2805 C C . PHE A 1 346 ? 21.266 46.531 7.035 1 89.5 346 PHE A C 1
ATOM 2807 O O . PHE A 1 346 ? 21.969 45.688 6.469 1 89.5 346 PHE A O 1
ATOM 2814 N N . ASP A 1 347 ? 21.703 47.375 7.953 1 84.75 347 ASP A N 1
ATOM 2815 C CA . ASP A 1 347 ? 23.062 47.281 8.484 1 84.75 347 ASP A CA 1
ATOM 2816 C C . ASP A 1 347 ? 23.062 46.656 9.867 1 84.75 347 ASP A C 1
ATOM 2818 O O . ASP A 1 347 ? 22.516 47.188 10.812 1 84.75 347 ASP A O 1
ATOM 2822 N N . TYR A 1 348 ? 23.641 45.531 10.031 1 86.38 348 TYR A N 1
ATOM 2823 C CA . TYR A 1 348 ? 23.609 44.75 11.273 1 86.38 348 TYR A CA 1
ATOM 2824 C C . TYR A 1 348 ? 24.828 45.062 12.133 1 86.38 348 TYR A C 1
ATOM 2826 O O . TYR A 1 348 ? 24.984 44.531 13.227 1 86.38 348 TYR A O 1
ATOM 2834 N N . THR A 1 349 ? 25.703 45.938 11.641 1 78.81 349 THR A N 1
ATOM 2835 C CA . THR A 1 349 ? 26.844 46.344 12.453 1 78.81 349 THR A CA 1
ATOM 2836 C C . THR A 1 349 ? 26.406 47.312 13.57 1 78.81 349 THR A C 1
ATOM 2838 O O . THR A 1 349 ? 26.984 47.312 14.648 1 78.81 349 THR A O 1
ATOM 2841 N N . GLN A 1 350 ? 25.359 48 13.352 1 74.06 350 GLN A N 1
ATOM 2842 C CA . GLN A 1 350 ? 24.875 48.969 14.328 1 74.06 350 GLN A CA 1
ATOM 2843 C C . GLN A 1 350 ? 23.688 48.406 15.117 1 74.06 350 GLN A C 1
ATOM 2845 O O . GLN A 1 350 ? 23.609 48.594 16.328 1 74.06 350 GLN A O 1
ATOM 2850 N N . ASN A 1 351 ? 22.766 47.719 14.289 1 78 351 ASN A N 1
ATOM 2851 C CA . ASN A 1 351 ? 21.531 47.219 14.891 1 78 351 ASN A CA 1
ATOM 2852 C C . ASN A 1 351 ? 21.297 45.75 14.539 1 78 351 ASN A C 1
ATOM 2854 O O . ASN A 1 351 ? 21.203 45.406 13.359 1 78 351 ASN A O 1
ATOM 2858 N N . HIS A 1 352 ? 21.234 45.062 15.578 1 80.94 352 HIS A N 1
ATOM 2859 C CA . HIS A 1 352 ? 21.062 43.625 15.352 1 80.94 352 HIS A CA 1
ATOM 2860 C C . HIS A 1 352 ? 19.609 43.281 15.008 1 80.94 352 HIS A C 1
ATOM 2862 O O . HIS A 1 352 ? 19.328 42.188 14.508 1 80.94 352 HIS A O 1
ATOM 2868 N N . PHE A 1 353 ? 18.797 44.281 15.172 1 83.06 353 PHE A N 1
ATOM 2869 C CA . PHE A 1 353 ? 17.375 44 14.953 1 83.06 353 PHE A CA 1
ATOM 2870 C C . PHE A 1 353 ? 16.797 45 13.945 1 83.06 353 PHE A C 1
ATOM 2872 O O . PHE A 1 353 ? 16.891 46.219 14.117 1 83.06 353 PHE A O 1
ATOM 2879 N N . ASN A 1 354 ? 16.312 44.469 12.883 1 85.38 354 ASN A N 1
ATOM 2880 C CA . ASN A 1 354 ? 15.695 45.281 11.852 1 85.38 354 ASN A CA 1
ATOM 2881 C C . ASN A 1 354 ? 14.289 44.781 11.516 1 85.38 354 ASN A C 1
ATOM 2883 O O . ASN A 1 354 ? 13.977 43.594 11.695 1 85.38 354 ASN A O 1
ATOM 2887 N N . ASN A 1 355 ? 13.453 45.688 11.203 1 83.12 355 ASN A N 1
ATOM 2888 C CA . ASN A 1 355 ? 12.07 45.375 10.844 1 83.12 355 ASN A CA 1
ATOM 2889 C C . ASN A 1 355 ? 11.758 45.781 9.406 1 83.12 355 ASN A C 1
ATOM 2891 O O . ASN A 1 355 ? 12.234 46.812 8.945 1 83.12 355 ASN A O 1
ATOM 2895 N N . LEU A 1 356 ? 11.141 44.906 8.758 1 85.31 356 LEU A N 1
ATOM 2896 C CA . LEU A 1 356 ? 10.68 45.188 7.398 1 85.31 356 LEU A CA 1
ATOM 2897 C C . LEU A 1 356 ? 9.18 44.938 7.277 1 85.31 356 LEU A C 1
ATOM 2899 O O . LEU A 1 356 ? 8.688 43.875 7.699 1 85.31 356 LEU A O 1
ATOM 2903 N N . CYS A 1 357 ? 8.461 45.906 6.824 1 82.75 357 CYS A N 1
ATOM 2904 C CA . CYS A 1 357 ? 7.023 45.781 6.602 1 82.75 357 CYS A CA 1
ATOM 2905 C C . CYS A 1 357 ? 6.719 45.531 5.129 1 82.75 357 CYS A C 1
ATOM 2907 O O . CYS A 1 357 ? 7.078 46.344 4.273 1 82.75 357 CYS A O 1
ATOM 2909 N N . LEU A 1 358 ? 6.227 44.438 4.883 1 81.25 358 LEU A N 1
ATOM 2910 C CA . LEU A 1 358 ? 5.91 44.062 3.506 1 81.25 358 LEU A CA 1
ATOM 2911 C C . LEU A 1 358 ? 4.445 43.656 3.371 1 81.25 358 LEU A C 1
ATOM 2913 O O . LEU A 1 358 ? 3.795 43.344 4.363 1 81.25 358 LEU A O 1
ATOM 2917 N N . THR A 1 359 ? 3.979 43.844 2.141 1 75.69 359 THR A N 1
ATOM 2918 C CA . THR A 1 359 ? 2.676 43.281 1.819 1 75.69 359 THR A CA 1
ATOM 2919 C C . THR A 1 359 ? 2.768 41.75 1.704 1 75.69 359 THR A C 1
ATOM 2921 O O . THR A 1 359 ? 3.863 41.188 1.604 1 75.69 359 THR A O 1
ATOM 2924 N N . ARG A 1 360 ? 1.763 41.156 1.682 1 69.81 360 ARG A N 1
ATOM 2925 C CA . ARG A 1 360 ? 1.7 39.688 1.601 1 69.81 360 ARG A CA 1
ATOM 2926 C C . ARG A 1 360 ? 2.404 39.188 0.348 1 69.81 360 ARG A C 1
ATOM 2928 O O . ARG A 1 360 ? 3.156 38.219 0.406 1 69.81 360 ARG A O 1
ATOM 2935 N N . GLN A 1 361 ? 2.025 39.781 -0.673 1 71.81 361 GLN A N 1
ATOM 2936 C CA . GLN A 1 361 ? 2.602 39.375 -1.947 1 71.81 361 GLN A CA 1
ATOM 2937 C C . GLN A 1 361 ? 4.117 39.531 -1.948 1 71.81 361 GLN A C 1
ATOM 2939 O O . GLN A 1 361 ? 4.844 38.688 -2.467 1 71.81 361 GLN A O 1
ATOM 2944 N N . GLN A 1 362 ? 4.512 40.594 -1.397 1 76.5 362 GLN A N 1
ATOM 2945 C CA . GLN A 1 362 ? 5.941 40.875 -1.334 1 76.5 362 GLN A CA 1
ATOM 2946 C C . GLN A 1 362 ? 6.664 39.875 -0.432 1 76.5 362 GLN A C 1
ATOM 2948 O O . GLN A 1 362 ? 7.773 39.469 -0.741 1 76.5 362 GLN A O 1
ATOM 2953 N N . ALA A 1 363 ? 6.016 39.594 0.605 1 75.19 363 ALA A N 1
ATOM 2954 C CA . ALA A 1 363 ? 6.609 38.625 1.536 1 75.19 363 ALA A CA 1
ATOM 2955 C C . ALA A 1 363 ? 6.777 37.25 0.883 1 75.19 363 ALA A C 1
ATOM 2957 O O . ALA A 1 363 ? 7.781 36.562 1.104 1 75.19 363 ALA A O 1
ATOM 2958 N N . GLN A 1 364 ? 5.801 36.906 0.13 1 73 364 GLN A N 1
ATOM 2959 C CA . GLN A 1 364 ? 5.879 35.625 -0.576 1 73 364 GLN A CA 1
ATOM 2960 C C . GLN A 1 364 ? 7.023 35.625 -1.587 1 73 364 GLN A C 1
ATOM 2962 O O . GLN A 1 364 ? 7.734 34.625 -1.726 1 73 364 GLN A O 1
ATOM 2967 N N . LYS A 1 365 ? 7.113 36.656 -2.279 1 74.19 365 LYS A N 1
ATOM 2968 C CA . LYS A 1 365 ? 8.203 36.781 -3.25 1 74.19 365 LYS A CA 1
ATOM 2969 C C . LYS A 1 365 ? 9.562 36.688 -2.562 1 74.19 365 LYS A C 1
ATOM 2971 O O . LYS A 1 365 ? 10.508 36.125 -3.102 1 74.19 365 LYS A O 1
ATOM 2976 N N . LEU A 1 366 ? 9.594 37.312 -1.5 1 78.25 366 LEU A N 1
ATOM 2977 C CA . LEU A 1 366 ? 10.836 37.281 -0.735 1 78.25 366 LEU A CA 1
ATOM 2978 C C . LEU A 1 366 ? 11.172 35.875 -0.279 1 78.25 366 LEU A C 1
ATOM 2980 O O . LEU A 1 366 ? 12.32 35.438 -0.375 1 78.25 366 LEU A O 1
ATOM 2984 N N . LEU A 1 367 ? 10.18 35.25 0.177 1 74.5 367 LEU A N 1
ATOM 2985 C CA . LEU A 1 367 ? 10.383 33.875 0.641 1 74.5 367 LEU A CA 1
ATOM 2986 C C . LEU A 1 367 ? 10.812 32.969 -0.509 1 74.5 367 LEU A C 1
ATOM 2988 O O . LEU A 1 367 ? 11.672 32.094 -0.338 1 74.5 367 LEU A O 1
ATOM 2992 N N . ASN A 1 368 ? 10.227 33.188 -1.557 1 72.75 368 ASN A N 1
ATOM 2993 C CA . ASN A 1 368 ? 10.602 32.438 -2.736 1 72.75 368 ASN A CA 1
ATOM 2994 C C . ASN A 1 368 ? 12.047 32.688 -3.143 1 72.75 368 ASN A C 1
ATOM 2996 O O . ASN A 1 368 ? 12.742 31.797 -3.621 1 72.75 368 ASN A O 1
ATOM 3000 N N . ALA A 1 369 ? 12.367 33.875 -2.943 1 74.5 369 ALA A N 1
ATOM 3001 C CA . ALA A 1 369 ? 13.711 34.25 -3.342 1 74.5 369 ALA A CA 1
ATOM 3002 C C . ALA A 1 369 ? 14.766 33.594 -2.475 1 74.5 369 ALA A C 1
ATOM 3004 O O . ALA A 1 369 ? 15.883 33.312 -2.932 1 74.5 369 ALA A O 1
ATOM 3005 N N . PHE A 1 370 ? 14.344 33.25 -1.326 1 73.44 370 PHE A N 1
ATOM 3006 C CA . PHE A 1 370 ? 15.289 32.594 -0.434 1 73.44 370 PHE A CA 1
ATOM 3007 C C . PHE A 1 370 ? 15.531 31.141 -0.874 1 73.44 370 PHE A C 1
ATOM 3009 O O . PHE A 1 370 ? 16.609 30.594 -0.642 1 73.44 370 PHE A O 1
ATOM 3016 N N . PHE A 1 371 ? 14.531 30.656 -1.574 1 67.5 371 PHE A N 1
ATOM 3017 C CA . PHE A 1 371 ? 14.656 29.219 -1.836 1 67.5 371 PHE A CA 1
ATOM 3018 C C . PHE A 1 371 ? 14.781 28.953 -3.332 1 67.5 371 PHE A C 1
ATOM 3020 O O . PHE A 1 371 ? 15.07 27.828 -3.744 1 67.5 371 PHE A O 1
ATOM 3027 N N . ASP A 1 372 ? 14.438 29.953 -4.059 1 63.19 372 ASP A N 1
ATOM 3028 C CA . ASP A 1 372 ? 14.5 29.781 -5.508 1 63.19 372 ASP A CA 1
ATOM 3029 C C . ASP A 1 372 ? 15.914 30.062 -6.027 1 63.19 372 ASP A C 1
ATOM 3031 O O . ASP A 1 372 ? 16.5 31.094 -5.711 1 63.19 372 ASP A O 1
ATOM 3035 N N . ASP A 1 373 ? 16.375 29.125 -6.727 1 58.97 373 ASP A N 1
ATOM 3036 C CA . ASP A 1 373 ? 17.719 29.266 -7.312 1 58.97 373 ASP A CA 1
ATOM 3037 C C . ASP A 1 373 ? 17.734 30.344 -8.391 1 58.97 373 ASP A C 1
ATOM 3039 O O . ASP A 1 373 ? 18.797 30.859 -8.742 1 58.97 373 ASP A O 1
ATOM 3043 N N . ASN A 1 374 ? 16.562 30.594 -8.914 1 57.47 374 ASN A N 1
ATOM 3044 C CA . ASN A 1 374 ? 16.562 31.484 -10.078 1 57.47 374 ASN A CA 1
ATOM 3045 C C . ASN A 1 374 ? 16.266 32.938 -9.68 1 57.47 374 ASN A C 1
ATOM 3047 O O . ASN A 1 374 ? 16.078 33.781 -10.539 1 57.47 374 ASN A O 1
ATOM 3051 N N . SER A 1 375 ? 16.031 33.094 -8.367 1 58.22 375 SER A N 1
ATOM 3052 C CA . SER A 1 375 ? 15.703 34.469 -7.996 1 58.22 375 SER A CA 1
ATOM 3053 C C . SER A 1 375 ? 16.938 35.375 -7.977 1 58.22 375 SER A C 1
ATOM 3055 O O . SER A 1 375 ? 17.734 35.312 -7.035 1 58.22 375 SER A O 1
ATOM 3057 N N . GLU A 1 376 ? 17.469 35.75 -9.203 1 61.12 376 GLU A N 1
ATOM 3058 C CA . GLU A 1 376 ? 18.656 36.594 -9.32 1 61.12 376 GLU A CA 1
ATOM 3059 C C . GLU A 1 376 ? 18.406 38 -8.758 1 61.12 376 GLU A C 1
ATOM 3061 O O . GLU A 1 376 ? 17.359 38.594 -9.008 1 61.12 376 GLU A O 1
ATOM 3066 N N . GLU A 1 377 ? 19.172 38.5 -7.84 1 65.31 377 GLU A N 1
ATOM 3067 C CA . GLU A 1 377 ? 19.469 39.875 -7.4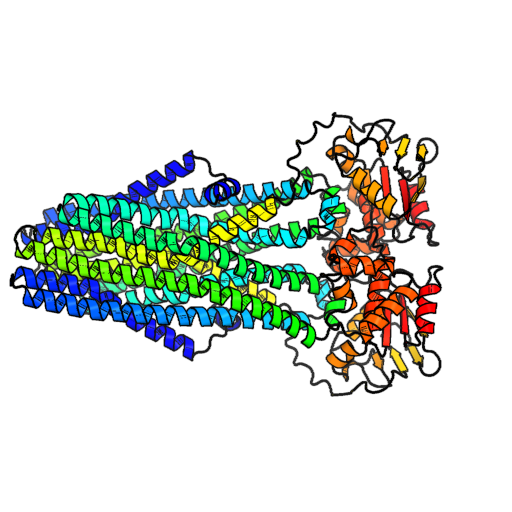57 1 65.31 377 GLU A CA 1
ATOM 3068 C C . GLU A 1 377 ? 18.453 40.406 -6.449 1 65.31 377 GLU A C 1
ATOM 3070 O O . GLU A 1 377 ? 18.438 41.594 -6.156 1 65.31 377 GLU A O 1
ATOM 3075 N N . ILE A 1 378 ? 17.625 39.5 -5.859 1 74.31 378 ILE A N 1
ATOM 3076 C CA . ILE A 1 378 ? 16.609 40.062 -4.957 1 74.31 378 ILE A CA 1
ATOM 3077 C C . ILE A 1 378 ? 17.203 40.219 -3.559 1 74.31 378 ILE A C 1
ATOM 3079 O O . ILE A 1 378 ? 16.953 41.219 -2.881 1 74.31 378 ILE A O 1
ATOM 3083 N N . ILE A 1 379 ? 18.062 39.281 -3.252 1 86.06 379 ILE A N 1
ATOM 3084 C CA . ILE A 1 379 ? 18.609 39.312 -1.899 1 86.06 379 ILE A CA 1
ATOM 3085 C C . ILE A 1 379 ? 20.141 39.312 -1.96 1 86.06 379 ILE A C 1
ATOM 3087 O O . ILE A 1 379 ? 20.734 38.5 -2.682 1 86.06 379 ILE A O 1
ATOM 3091 N N . LYS A 1 380 ? 20.766 40.281 -1.346 1 85.06 380 LYS A N 1
ATOM 3092 C CA . LYS A 1 380 ? 22.219 40.312 -1.197 1 85.06 380 LYS A CA 1
ATOM 3093 C C . LYS A 1 380 ? 22.625 40.281 0.275 1 85.06 380 LYS A C 1
ATOM 3095 O O . LYS A 1 380 ? 22.109 41.062 1.08 1 85.06 380 LYS A O 1
ATOM 3100 N N . ILE A 1 381 ? 23.438 39.406 0.556 1 87.12 381 ILE A N 1
ATOM 3101 C CA . ILE A 1 381 ? 24.016 39.344 1.896 1 87.12 381 ILE A CA 1
ATOM 3102 C C . ILE A 1 381 ? 25.484 39.75 1.855 1 87.12 381 ILE A C 1
ATOM 3104 O O . ILE A 1 381 ? 26.266 39.188 1.101 1 87.12 381 ILE A O 1
ATOM 3108 N N . ASN A 1 382 ? 25.875 40.656 2.629 1 86.81 382 ASN A N 1
ATOM 3109 C CA . ASN A 1 382 ? 27.234 41.219 2.617 1 86.81 382 ASN A CA 1
ATOM 3110 C C . ASN A 1 382 ? 27.672 41.594 1.205 1 86.81 382 ASN A C 1
ATOM 3112 O O . ASN A 1 382 ? 28.75 41.188 0.765 1 86.81 382 ASN A O 1
ATOM 3116 N N . ASN A 1 383 ? 26.797 42.062 0.48 1 81.75 383 ASN A N 1
ATOM 3117 C CA . ASN A 1 383 ? 27.031 42.562 -0.869 1 81.75 383 ASN A CA 1
ATOM 3118 C C . ASN A 1 383 ? 27.234 41.438 -1.87 1 81.75 383 ASN A C 1
ATOM 3120 O O . ASN A 1 383 ? 27.781 41.656 -2.951 1 81.75 383 ASN A O 1
ATOM 3124 N N . VAL A 1 384 ? 26.891 40.312 -1.413 1 84.62 384 VAL A N 1
ATOM 3125 C CA . VAL A 1 384 ? 26.938 39.156 -2.311 1 84.62 384 VAL A CA 1
ATOM 3126 C C . VAL A 1 384 ? 25.516 38.625 -2.533 1 84.62 384 VAL A C 1
ATOM 3128 O O . VAL A 1 384 ? 24.75 38.469 -1.584 1 84.62 384 VAL A O 1
ATOM 3131 N N . CYS A 1 385 ? 25.266 38.344 -3.695 1 83.5 385 CYS A N 1
ATOM 3132 C CA . CYS A 1 385 ? 23.953 37.812 -4.035 1 83.5 385 CYS A CA 1
ATOM 3133 C C . CYS A 1 385 ? 23.734 36.438 -3.438 1 83.5 385 CYS A C 1
ATOM 3135 O O . CYS A 1 385 ? 24.656 35.625 -3.404 1 83.5 385 CYS A O 1
ATOM 3137 N N . LEU A 1 386 ? 22.547 36.156 -3.049 1 82.12 386 LEU A N 1
ATOM 3138 C CA . LEU A 1 386 ? 22.172 34.906 -2.387 1 82.12 386 LEU A CA 1
ATOM 3139 C C . LEU A 1 386 ? 22.406 33.719 -3.309 1 82.12 386 LEU A C 1
ATOM 3141 O O . LEU A 1 386 ? 22.734 32.625 -2.844 1 82.12 386 LEU A O 1
ATOM 3145 N N . SER A 1 387 ? 22.25 33.969 -4.555 1 75.31 387 SER A N 1
ATOM 3146 C CA . SER A 1 387 ? 22.375 32.906 -5.531 1 75.31 387 SER A CA 1
ATOM 3147 C C . SER A 1 387 ? 23.812 32.375 -5.605 1 75.31 387 SER A C 1
ATOM 3149 O O . SER A 1 387 ? 24.047 31.266 -6.082 1 75.31 387 SER A O 1
ATOM 3151 N N . ASN A 1 388 ? 24.719 33.188 -5.023 1 76.31 388 ASN A N 1
ATOM 3152 C CA . ASN A 1 388 ? 26.109 32.812 -5.086 1 76.31 388 ASN A CA 1
ATOM 3153 C C . ASN A 1 388 ? 26.5 31.906 -3.912 1 76.31 388 ASN A C 1
ATOM 3155 O O . ASN A 1 388 ? 27.562 31.297 -3.914 1 76.31 388 ASN A O 1
ATOM 3159 N N . TYR A 1 389 ? 25.594 31.844 -2.975 1 76.44 389 TYR A N 1
ATOM 3160 C CA . TYR A 1 389 ? 25.844 30.953 -1.843 1 76.44 389 TYR A CA 1
ATOM 3161 C C . TYR A 1 389 ? 25.297 29.562 -2.115 1 76.44 389 TYR A C 1
ATOM 3163 O O . TYR A 1 389 ? 24.328 29.406 -2.859 1 76.44 389 TYR A O 1
ATOM 3171 N N . SER A 1 390 ? 26.047 28.625 -1.544 1 73.31 390 SER A N 1
ATOM 3172 C CA . SER A 1 390 ? 25.516 27.266 -1.658 1 73.31 390 SER A CA 1
ATOM 3173 C C . SER A 1 390 ? 24.234 27.109 -0.853 1 73.31 390 SER A C 1
ATOM 3175 O O . SER A 1 390 ? 24.047 27.75 0.181 1 73.31 390 SER A O 1
ATOM 3177 N N . LYS A 1 391 ? 23.344 26.344 -1.253 1 69.56 391 LYS A N 1
ATOM 3178 C CA . LYS A 1 391 ? 22.078 26.109 -0.577 1 69.56 391 LYS A CA 1
ATOM 3179 C C . LYS A 1 391 ? 22.297 25.547 0.83 1 69.56 391 LYS A C 1
ATOM 3181 O O . LYS A 1 391 ? 21.562 25.891 1.757 1 69.56 391 LYS A O 1
ATOM 3186 N N . GLU A 1 392 ? 23.266 24.797 0.897 1 70.5 392 GLU A N 1
ATOM 3187 C CA . GLU A 1 392 ? 23.578 24.219 2.201 1 70.5 392 GLU A CA 1
ATOM 3188 C C . GLU A 1 392 ? 24 25.297 3.199 1 70.5 392 GLU A C 1
ATOM 3190 O O . GLU A 1 392 ? 23.609 25.25 4.367 1 70.5 392 GLU A O 1
ATOM 3195 N N . GLU A 1 393 ? 24.75 26.188 2.611 1 73.06 393 GLU A N 1
ATOM 3196 C CA . GLU A 1 393 ? 25.219 27.266 3.473 1 73.06 393 GLU A CA 1
ATOM 3197 C C . GLU A 1 393 ? 24.062 28.172 3.902 1 73.06 393 GLU A C 1
ATOM 3199 O O . GLU A 1 393 ? 24 28.594 5.055 1 73.06 393 GLU A O 1
ATOM 3204 N N . ILE A 1 394 ? 23.219 28.375 3.016 1 74.56 394 ILE A N 1
ATOM 3205 C CA . ILE A 1 394 ? 22.078 29.25 3.314 1 74.56 394 ILE A CA 1
ATOM 3206 C C . ILE A 1 394 ? 21.172 28.562 4.324 1 74.56 394 ILE A C 1
ATOM 3208 O O . ILE A 1 394 ? 20.719 29.188 5.289 1 74.56 394 ILE A O 1
ATOM 3212 N N . CYS A 1 395 ? 21.047 27.391 4.184 1 72.38 395 CYS A N 1
ATOM 3213 C CA . CYS A 1 395 ? 20.141 26.656 5.055 1 72.38 395 CYS A CA 1
ATOM 3214 C C . CYS A 1 395 ? 20.719 26.516 6.457 1 72.38 395 CYS A C 1
ATOM 3216 O O . CYS A 1 395 ? 19.984 26.5 7.441 1 72.38 395 CYS A O 1
ATOM 3218 N N . ASN A 1 396 ? 21.953 26.484 6.473 1 74.81 396 ASN A N 1
ATOM 3219 C CA . ASN A 1 396 ? 22.609 26.312 7.766 1 74.81 396 ASN A CA 1
ATOM 3220 C C . ASN A 1 396 ? 22.75 27.625 8.516 1 74.81 396 ASN A C 1
ATOM 3222 O O . ASN A 1 396 ? 22.75 27.656 9.742 1 74.81 396 ASN A O 1
ATOM 3226 N N . LYS A 1 397 ? 22.859 28.625 7.715 1 82.19 397 LYS A N 1
ATOM 3227 C CA . LYS A 1 397 ? 23.219 29.875 8.359 1 82.19 397 LYS A CA 1
ATOM 3228 C C . LYS A 1 397 ? 22.031 30.812 8.461 1 82.19 397 LYS A C 1
ATOM 3230 O O . LYS A 1 397 ? 22 31.719 9.305 1 82.19 397 LYS A O 1
ATOM 3235 N N . ILE A 1 398 ? 21.125 30.594 7.57 1 82.69 398 ILE A N 1
ATOM 3236 C CA . ILE A 1 398 ? 19.938 31.438 7.594 1 82.69 398 ILE A CA 1
ATOM 3237 C C . ILE A 1 398 ? 18.719 30.594 7.953 1 82.69 398 ILE A C 1
ATOM 3239 O O . ILE A 1 398 ? 18.422 29.594 7.289 1 82.69 398 ILE A O 1
ATOM 3243 N N . HIS A 1 399 ? 18.062 31.016 9.008 1 82.5 399 HIS A N 1
ATOM 3244 C CA . HIS A 1 399 ? 16.875 30.281 9.43 1 82.5 399 HIS A CA 1
ATOM 3245 C C . HIS A 1 399 ? 15.633 31.156 9.406 1 82.5 399 HIS A C 1
ATOM 3247 O O . HIS A 1 399 ? 15.656 32.281 9.906 1 82.5 399 HIS A O 1
ATOM 3253 N N . ILE A 1 400 ? 14.734 30.609 8.758 1 77.5 400 ILE A N 1
ATOM 3254 C CA . ILE A 1 400 ? 13.461 31.312 8.664 1 77.5 400 ILE A CA 1
ATOM 3255 C C . ILE A 1 400 ? 12.445 30.672 9.609 1 77.5 400 ILE A C 1
ATOM 3257 O O . ILE A 1 400 ? 12.172 29.469 9.516 1 77.5 400 ILE A O 1
ATOM 3261 N N . ALA A 1 401 ? 12.086 31.328 10.57 1 72.81 401 ALA A N 1
ATOM 3262 C CA . ALA A 1 401 ? 11.039 30.875 11.484 1 72.81 401 ALA A CA 1
ATOM 3263 C C . ALA A 1 401 ? 9.68 31.438 11.07 1 72.81 401 ALA A C 1
ATOM 3265 O O . ALA A 1 401 ? 9.516 32.656 10.914 1 72.81 401 ALA A O 1
ATOM 3266 N N . SER A 1 402 ? 8.969 30.547 10.477 1 62.25 402 SER A N 1
ATOM 3267 C CA . SER A 1 402 ? 7.633 30.984 10.078 1 62.25 402 SER A CA 1
ATOM 3268 C C . SER A 1 402 ? 6.551 30.109 10.711 1 62.25 402 SER A C 1
ATOM 3270 O O . SER A 1 402 ? 6.684 28.891 10.75 1 62.25 402 SER A O 1
ATOM 3272 N N . GLY A 1 403 ? 5.559 30.781 11.25 1 59.59 403 GLY A N 1
ATOM 3273 C CA . GLY A 1 403 ? 4.246 30.188 11.445 1 59.59 403 GLY A CA 1
ATOM 3274 C C . GLY A 1 403 ? 4.23 29.109 12.516 1 59.59 403 GLY A C 1
ATOM 3275 O O . GLY A 1 403 ? 5.039 29.141 13.445 1 59.59 403 GLY A O 1
ATOM 3276 N N . ILE A 1 404 ? 3.236 28.391 12.641 1 57.78 404 ILE A N 1
ATOM 3277 C CA . ILE A 1 404 ? 2.889 27.328 13.586 1 57.78 404 ILE A CA 1
ATOM 3278 C C . ILE A 1 404 ? 3.156 25.969 12.969 1 57.78 404 ILE A C 1
ATOM 3280 O O . ILE A 1 404 ? 2.271 25.375 12.344 1 57.78 404 ILE A O 1
ATOM 3284 N N . GLU A 1 405 ? 4.473 25.797 12.844 1 58.5 405 GLU A N 1
ATOM 3285 C CA . GLU A 1 405 ? 4.805 24.516 12.234 1 58.5 405 GLU A CA 1
ATOM 3286 C C . GLU A 1 405 ? 5.211 23.484 13.289 1 58.5 405 GLU A C 1
ATOM 3288 O O . GLU A 1 405 ? 5.957 23.812 14.219 1 58.5 405 GLU A O 1
ATOM 3293 N N . VAL A 1 406 ? 4.43 22.406 13.328 1 58.09 406 VAL A N 1
ATOM 3294 C CA . VAL A 1 406 ? 4.84 21.359 14.242 1 58.09 406 VAL A CA 1
ATOM 3295 C C . VAL A 1 406 ? 5.379 20.172 13.453 1 58.09 406 VAL A C 1
ATOM 3297 O O . VAL A 1 406 ? 4.754 19.719 12.484 1 58.09 406 VAL A O 1
ATOM 3300 N N . VAL A 1 407 ? 6.688 19.953 13.586 1 58.94 407 VAL A N 1
ATOM 3301 C CA . VAL A 1 407 ? 7.324 18.812 12.922 1 58.94 407 VAL A CA 1
ATOM 3302 C C . VAL A 1 407 ? 7.031 17.531 13.695 1 58.94 407 VAL A C 1
ATOM 3304 O O . VAL A 1 407 ? 6.852 17.562 14.914 1 58.94 407 VAL A O 1
ATOM 3307 N N . ALA A 1 408 ? 6.801 16.562 12.953 1 54.47 408 ALA A N 1
ATOM 3308 C CA . ALA A 1 408 ? 6.504 15.273 13.57 1 54.47 408 ALA A CA 1
ATOM 3309 C C . ALA A 1 408 ? 7.695 14.773 14.383 1 54.47 408 ALA A C 1
ATOM 3311 O O . ALA A 1 408 ? 8.844 14.961 13.984 1 54.47 408 ALA A O 1
ATOM 3312 N N . GLY A 1 409 ? 7.52 14.211 15.461 1 62.38 409 GLY A N 1
ATOM 3313 C CA . GLY A 1 409 ? 8.484 13.664 16.391 1 62.38 409 GLY A CA 1
ATOM 3314 C C . GLY A 1 409 ? 8.227 14.078 17.828 1 62.38 409 GLY A C 1
ATOM 3315 O O . GLY A 1 409 ? 7.16 14.617 18.141 1 62.38 409 GLY A O 1
ATOM 3316 N N . THR A 1 410 ? 9.156 13.703 18.531 1 72 410 THR A N 1
ATOM 3317 C CA . THR A 1 410 ? 9.039 14.133 19.922 1 72 410 THR A CA 1
ATOM 3318 C C . THR A 1 410 ? 9.281 15.633 20.031 1 72 410 THR A C 1
ATOM 3320 O O . THR A 1 410 ? 9.867 16.25 19.141 1 72 410 THR A O 1
ATOM 3323 N N . VAL A 1 411 ? 8.844 16.188 21.031 1 74.88 411 VAL A N 1
ATOM 3324 C CA . VAL A 1 411 ? 9.031 17.609 21.281 1 74.88 411 VAL A CA 1
ATOM 3325 C C . VAL A 1 411 ? 10.523 17.938 21.281 1 74.88 411 VAL A C 1
ATOM 3327 O O . VAL A 1 411 ? 10.938 18.969 20.734 1 74.88 411 VAL A O 1
ATOM 3330 N N . LEU A 1 412 ? 11.289 16.984 21.781 1 77.25 412 LEU A N 1
ATOM 3331 C CA . LEU A 1 412 ? 12.727 17.203 21.828 1 77.25 412 LEU A CA 1
ATOM 3332 C C . LEU A 1 412 ? 13.336 17.125 20.438 1 77.25 412 LEU A C 1
ATOM 3334 O O . LEU A 1 412 ? 14.219 17.906 20.094 1 77.25 412 LEU A O 1
ATOM 3338 N N . ASP A 1 413 ? 12.844 16.266 19.656 1 74.25 413 ASP A N 1
ATOM 3339 C CA . ASP A 1 413 ? 13.336 16.109 18.297 1 74.25 413 ASP A CA 1
ATOM 3340 C C . ASP A 1 413 ? 12.992 17.328 17.453 1 74.25 413 ASP A C 1
ATOM 3342 O O . ASP A 1 413 ? 13.758 17.703 16.547 1 74.25 413 ASP A O 1
ATOM 3346 N N . ASN A 1 414 ? 11.891 17.812 17.781 1 74.94 414 ASN A N 1
ATOM 3347 C CA . ASN A 1 414 ? 11.477 19.016 17.062 1 74.94 414 ASN A CA 1
ATOM 3348 C C . ASN A 1 414 ? 12.383 20.188 17.375 1 74.94 414 ASN A C 1
ATOM 3350 O O . ASN A 1 414 ? 12.555 21.094 16.547 1 74.94 414 ASN A O 1
ATOM 3354 N N . LEU A 1 415 ? 12.828 20.156 18.562 1 78.12 415 LEU A N 1
ATOM 3355 C CA . LEU A 1 415 ? 13.641 21.297 18.984 1 78.12 415 LEU A CA 1
ATOM 3356 C C . LEU A 1 415 ? 15.109 21.078 18.625 1 78.12 415 LEU A C 1
ATOM 3358 O O . LEU A 1 415 ? 15.766 21.984 18.109 1 78.12 415 LEU A O 1
ATOM 3362 N N . CYS A 1 416 ? 15.625 19.891 18.922 1 76.94 416 CYS A N 1
ATOM 3363 C CA . CYS A 1 416 ? 17.047 19.656 18.75 1 76.94 416 CYS A CA 1
ATOM 3364 C C . CYS A 1 416 ? 17.328 18.844 17.484 1 76.94 416 CYS A C 1
ATOM 3366 O O . CYS A 1 416 ? 18.484 18.656 17.109 1 76.94 416 CYS A O 1
ATOM 3368 N N . GLU A 1 417 ? 16.375 18.578 16.734 1 67.44 417 GLU A N 1
ATOM 3369 C CA . GLU A 1 417 ? 16.469 17.766 15.531 1 67.44 417 GLU A CA 1
ATOM 3370 C C . GLU A 1 417 ? 17.391 16.562 15.734 1 67.44 417 GLU A C 1
ATOM 3372 O O . GLU A 1 417 ? 16.906 15.461 16.031 1 67.44 417 GLU A O 1
ATOM 3377 N N . ASN A 1 418 ? 18.859 16.641 15.664 1 60.91 418 ASN A N 1
ATOM 3378 C CA . ASN A 1 418 ? 19.719 15.469 15.727 1 60.91 418 ASN A CA 1
ATOM 3379 C C . ASN A 1 418 ? 20.906 15.688 16.672 1 60.91 418 ASN A C 1
ATOM 3381 O O . ASN A 1 418 ? 21.766 14.82 16.797 1 60.91 418 ASN A O 1
ATOM 3385 N N . ASP A 1 419 ? 20.922 16.812 17.297 1 66.56 419 ASP A N 1
ATOM 3386 C CA . ASP A 1 419 ? 22.094 17.094 18.141 1 66.56 419 ASP A CA 1
ATOM 3387 C C . ASP A 1 419 ? 21.672 17.25 19.594 1 66.56 419 ASP A C 1
ATOM 3389 O O . ASP A 1 419 ? 21.109 18.281 19.984 1 66.56 419 ASP A O 1
ATOM 3393 N N . PHE A 1 420 ? 22 16.141 20.281 1 74.25 420 PHE A N 1
ATOM 3394 C CA . PHE A 1 420 ? 21.625 16.156 21.688 1 74.25 420 PHE A CA 1
ATOM 3395 C C . PHE A 1 420 ? 22.875 16.297 22.578 1 74.25 420 PHE A C 1
ATOM 3397 O O . PHE A 1 420 ? 22.969 15.656 23.625 1 74.25 420 PHE A O 1
ATOM 3404 N N . SER A 1 421 ? 23.703 17.125 22.109 1 79.81 421 SER A N 1
ATOM 3405 C CA . SER A 1 421 ? 24.891 17.391 22.906 1 79.81 421 SER A CA 1
ATOM 3406 C C . SER A 1 421 ? 24.531 18.094 24.203 1 79.81 421 SER A C 1
ATOM 3408 O O . SER A 1 421 ? 23.516 18.766 24.297 1 79.81 421 SER A O 1
ATOM 3410 N N . GLN A 1 422 ? 25.359 17.828 25.172 1 83.44 422 GLN A N 1
ATOM 3411 C CA . GLN A 1 422 ? 25.109 18.422 26.484 1 83.44 422 GLN A CA 1
ATOM 3412 C C . GLN A 1 422 ? 25.078 19.938 26.406 1 83.44 422 GLN A C 1
ATOM 3414 O O . GLN A 1 422 ? 24.281 20.594 27.094 1 83.44 422 GLN A O 1
ATOM 3419 N N . GLU A 1 423 ? 25.969 20.5 25.688 1 84.44 423 GLU A N 1
ATOM 3420 C CA . GLU A 1 423 ? 26.016 21.953 25.547 1 84.44 423 GLU A CA 1
ATOM 3421 C C . GLU A 1 423 ? 24.719 22.469 24.922 1 84.44 423 GLU A C 1
ATOM 3423 O O . GLU A 1 423 ? 24.188 23.516 25.328 1 84.44 423 GLU A O 1
ATOM 3428 N N . LYS A 1 424 ? 24.25 21.75 23.984 1 87.12 424 LYS A N 1
ATOM 3429 C CA . LYS A 1 424 ? 23.031 22.172 23.297 1 87.12 424 LYS A CA 1
ATOM 3430 C C . LYS A 1 424 ? 21.812 22.016 24.203 1 87.12 424 LYS A C 1
ATOM 3432 O O . LYS A 1 424 ? 20.906 22.844 24.172 1 87.12 424 LYS A O 1
ATOM 3437 N N . LEU A 1 425 ? 21.906 20.969 25 1 88.12 425 LEU A N 1
ATOM 3438 C CA . LEU A 1 425 ? 20.781 20.734 25.906 1 88.12 425 LEU A CA 1
ATOM 3439 C C . LEU A 1 425 ? 20.75 21.781 27 1 88.12 425 LEU A C 1
ATOM 3441 O O . LEU A 1 425 ? 19.672 22.203 27.438 1 88.12 425 LEU A O 1
ATOM 3445 N N . LYS A 1 426 ? 21.891 22.094 27.422 1 87.5 426 LYS A N 1
ATOM 3446 C CA . LYS A 1 426 ? 21.969 23.172 28.406 1 87.5 426 LYS A CA 1
ATOM 3447 C C . LYS A 1 426 ? 21.469 24.484 27.812 1 87.5 426 LYS A C 1
ATOM 3449 O O . LYS A 1 426 ? 20.719 25.219 28.469 1 87.5 426 LYS A O 1
ATOM 3454 N N . TYR A 1 427 ? 21.906 24.781 26.656 1 88.88 427 TYR A N 1
ATOM 3455 C CA . TYR A 1 427 ? 21.453 25.984 25.984 1 88.88 427 TYR A CA 1
ATOM 3456 C C . TYR A 1 427 ? 19.953 25.953 25.75 1 88.88 427 TYR A C 1
ATOM 3458 O O . TYR A 1 427 ? 19.266 26.969 25.859 1 88.88 427 TYR A O 1
ATOM 3466 N N . LEU A 1 428 ? 19.484 24.797 25.453 1 91.5 428 LEU A N 1
ATOM 3467 C CA . LEU A 1 428 ? 18.047 24.641 25.266 1 91.5 428 LEU A CA 1
ATOM 3468 C C . LEU A 1 428 ? 17.281 24.969 26.547 1 91.5 428 LEU A C 1
ATOM 3470 O O . LEU A 1 428 ? 16.281 25.672 26.516 1 91.5 428 LEU A O 1
ATOM 3474 N N . SER A 1 429 ? 17.828 24.453 27.594 1 90.06 429 SER A N 1
ATOM 3475 C CA . SER A 1 429 ? 17.188 24.719 28.875 1 90.06 429 SER A CA 1
ATOM 3476 C C . SER A 1 429 ? 17.188 26.219 29.188 1 90.06 429 SER A C 1
ATOM 3478 O O . SER A 1 429 ? 16.203 26.75 29.703 1 90.06 429 SER A O 1
ATOM 3480 N N . GLU A 1 430 ? 18.203 26.875 28.828 1 89.25 430 GLU A N 1
ATOM 3481 C CA . GLU A 1 430 ? 18.297 28.328 29.031 1 89.25 430 GLU A CA 1
ATOM 3482 C C . GLU A 1 430 ? 17.312 29.078 28.156 1 89.25 430 GLU A C 1
ATOM 3484 O O . GLU A 1 430 ? 16.688 30.047 28.609 1 89.25 430 GLU A O 1
ATOM 3489 N N . LEU A 1 431 ? 17.188 28.609 26.984 1 90.88 431 LEU A N 1
ATOM 3490 C CA . LEU A 1 431 ? 16.266 29.266 26.062 1 90.88 431 LEU A CA 1
ATOM 3491 C C . LEU A 1 431 ? 14.812 29.031 26.484 1 90.88 431 LEU A C 1
ATOM 3493 O O . LEU A 1 431 ? 13.977 29.922 26.359 1 90.88 431 LEU A O 1
ATOM 3497 N N . LEU A 1 432 ? 14.594 27.828 26.938 1 90.62 432 LEU A N 1
ATOM 3498 C CA . LEU A 1 432 ? 13.242 27.531 27.406 1 90.62 432 LEU A CA 1
ATOM 3499 C C . LEU A 1 432 ? 12.844 28.438 28.562 1 90.62 432 LEU A C 1
ATOM 3501 O O . LEU A 1 432 ? 11.703 28.891 28.641 1 90.62 432 LEU A O 1
ATOM 3505 N N . ASP A 1 433 ? 13.789 28.672 29.312 1 86.88 433 ASP A N 1
ATOM 3506 C CA . ASP A 1 433 ? 13.555 29.547 30.453 1 86.88 433 ASP A CA 1
ATOM 3507 C C . ASP A 1 433 ? 13.398 31 29.984 1 86.88 433 ASP A C 1
ATOM 3509 O O . ASP A 1 433 ? 12.547 31.734 30.5 1 86.88 433 ASP A O 1
ATOM 3513 N N . ALA A 1 434 ? 14.195 31.375 29.094 1 86 434 ALA A N 1
ATOM 3514 C CA . ALA A 1 434 ? 14.164 32.75 28.609 1 86 434 ALA A CA 1
ATOM 3515 C C . ALA A 1 434 ? 12.836 33.062 27.922 1 86 434 ALA A C 1
ATOM 3517 O O . ALA A 1 434 ? 12.305 34.156 28.047 1 86 434 ALA A O 1
ATOM 3518 N N . PHE A 1 435 ? 12.336 32.062 27.234 1 87.44 435 PHE A N 1
ATOM 3519 C CA . PHE A 1 435 ? 11.102 32.25 26.5 1 87.44 435 PHE A CA 1
ATOM 3520 C C . PHE A 1 435 ? 9.891 31.922 27.359 1 87.44 435 PHE A C 1
ATOM 3522 O O . PHE A 1 435 ? 8.742 32.062 26.906 1 87.44 435 PHE A O 1
ATOM 3529 N N . GLY A 1 436 ? 10.078 31.422 28.484 1 81.94 436 GLY A N 1
ATOM 3530 C CA . GLY A 1 436 ? 8.992 31.125 29.422 1 81.94 436 GLY A CA 1
ATOM 3531 C C . GLY A 1 436 ? 8.242 29.859 29.078 1 81.94 436 GLY A C 1
ATOM 3532 O O . GLY A 1 436 ? 7.02 29.797 29.234 1 81.94 436 GLY A O 1
ATOM 3533 N N . VAL A 1 437 ? 8.867 28.984 28.438 1 85.06 437 VAL A N 1
ATOM 3534 C CA . VAL A 1 437 ? 8.211 27.734 28.078 1 85.06 437 VAL A CA 1
ATOM 3535 C C . VAL A 1 437 ? 8.953 26.547 28.703 1 85.06 437 VAL A C 1
ATOM 3537 O O . VAL A 1 437 ? 9.117 25.5 28.078 1 85.06 437 VAL A O 1
ATOM 3540 N N . SER A 1 438 ? 9.414 26.672 29.812 1 86.44 438 SER A N 1
ATOM 3541 C CA . SER A 1 438 ? 10.188 25.641 30.5 1 86.44 438 SER A CA 1
ATOM 3542 C C . SER A 1 438 ? 9.328 24.422 30.797 1 86.44 438 SER A C 1
ATOM 3544 O O . SER A 1 438 ? 9.852 23.328 31.016 1 86.44 438 SER A O 1
ATOM 3546 N N . PHE A 1 439 ? 8.117 24.547 30.719 1 78.56 439 PHE A N 1
ATOM 3547 C CA . PHE A 1 439 ? 7.219 23.438 31 1 78.56 439 PHE A CA 1
ATOM 3548 C C . PHE A 1 439 ? 7.352 22.344 29.938 1 78.56 439 PHE A C 1
ATOM 3550 O O . PHE A 1 439 ? 6.988 21.188 30.156 1 78.56 439 PHE A O 1
ATOM 3557 N N . LEU A 1 440 ? 7.836 22.703 28.844 1 82.12 440 LEU A N 1
ATOM 3558 C CA . LEU A 1 440 ? 7.992 21.75 27.75 1 82.12 440 LEU A CA 1
ATOM 3559 C C . LEU A 1 440 ? 8.938 20.625 28.141 1 82.12 440 LEU A C 1
ATOM 3561 O O . LEU A 1 440 ? 8.891 19.531 27.562 1 82.12 440 LEU A O 1
ATOM 3565 N N . GLU A 1 441 ? 9.742 20.828 29.047 1 83 441 GLU A N 1
ATOM 3566 C CA . GLU A 1 441 ? 10.711 19.828 29.469 1 83 441 GLU A CA 1
ATOM 3567 C C . GLU A 1 441 ? 10.016 18.578 30 1 83 441 GLU A C 1
ATOM 3569 O O . GLU A 1 441 ? 10.555 17.484 29.906 1 83 441 GLU A O 1
ATOM 3574 N N . LYS A 1 442 ? 8.906 18.797 30.484 1 77.94 442 LYS A N 1
ATOM 3575 C CA . LYS A 1 442 ? 8.133 17.656 30.969 1 77.94 442 LYS A CA 1
ATOM 3576 C C . LYS A 1 442 ? 7.758 16.719 29.812 1 77.94 442 LYS A C 1
ATOM 3578 O O . LYS A 1 442 ? 7.633 15.516 30 1 77.94 442 LYS A O 1
ATOM 3583 N N . TYR A 1 443 ? 7.633 17.312 28.734 1 74.31 443 TYR A N 1
ATOM 3584 C CA . TYR A 1 443 ? 7.211 16.547 27.578 1 74.31 443 TYR A CA 1
ATOM 3585 C C . TYR A 1 443 ? 8.391 15.82 26.938 1 74.31 443 TYR A C 1
ATOM 3587 O O . TYR A 1 443 ? 8.211 14.867 26.188 1 74.31 443 TYR A O 1
ATOM 3595 N N . PHE A 1 444 ? 9.578 16.297 27.328 1 75.88 444 PHE A N 1
ATOM 3596 C CA . PHE A 1 444 ? 10.766 15.617 26.828 1 75.88 444 PHE A CA 1
ATOM 3597 C C . PHE A 1 444 ? 10.883 14.219 27.422 1 75.88 444 PHE A C 1
ATOM 3599 O O . PHE A 1 444 ? 11.156 13.258 26.688 1 75.88 444 PHE A O 1
ATOM 3606 N N . GLU A 1 445 ? 10.656 14.219 28.609 1 69.81 445 GLU A N 1
ATOM 3607 C CA . GLU A 1 445 ? 10.812 12.969 29.344 1 69.81 445 GLU A CA 1
ATOM 3608 C C . GLU A 1 445 ? 9.773 11.938 28.906 1 69.81 445 GLU A C 1
ATOM 3610 O O . GLU A 1 445 ? 10.078 10.75 28.812 1 69.81 445 GLU A O 1
ATOM 3615 N N . LYS A 1 446 ? 8.664 12.516 28.594 1 66.88 446 LYS A N 1
ATOM 3616 C CA . LYS A 1 446 ? 7.57 11.617 28.234 1 66.88 446 LYS A CA 1
ATOM 3617 C C . LYS A 1 446 ? 7.613 11.25 26.75 1 66.88 446 LYS A C 1
ATOM 3619 O O . LYS A 1 446 ? 6.805 10.445 26.281 1 66.88 446 LYS A O 1
ATOM 3624 N N . LYS A 1 447 ? 8.594 11.703 26.062 1 67.44 447 LYS A N 1
ATOM 3625 C CA . LYS A 1 447 ? 8.766 11.43 24.641 1 67.44 447 LYS A CA 1
ATOM 3626 C C . LYS A 1 447 ? 7.453 11.609 23.891 1 67.44 447 LYS A C 1
ATOM 3628 O O . LYS A 1 447 ? 7.059 10.742 23.109 1 67.44 447 LYS A O 1
ATOM 3633 N N . ILE A 1 448 ? 6.762 12.773 24.25 1 64.38 448 ILE A N 1
ATOM 3634 C CA . ILE A 1 448 ? 5.465 13.047 23.641 1 64.38 448 ILE A CA 1
ATOM 3635 C C . ILE A 1 448 ? 5.656 13.5 22.203 1 64.38 448 ILE A C 1
ATOM 3637 O O . ILE A 1 448 ? 6.59 14.25 21.906 1 64.38 448 ILE A O 1
ATOM 3641 N N . ASP A 1 449 ? 4.797 12.945 21.406 1 63.69 449 ASP A N 1
ATOM 3642 C CA . ASP A 1 449 ? 4.84 13.305 19.984 1 63.69 449 ASP A CA 1
ATOM 3643 C C . ASP A 1 449 ? 4.379 14.75 19.781 1 63.69 449 ASP A C 1
ATOM 3645 O O . ASP A 1 449 ? 3.391 15.18 20.375 1 63.69 449 ASP A O 1
ATOM 3649 N N . SER A 1 450 ? 5.145 15.469 19.016 1 63.56 450 SER A N 1
ATOM 3650 C CA . SER A 1 450 ? 4.891 16.891 18.797 1 63.56 450 SER A CA 1
ATOM 3651 C C . SER A 1 450 ? 3.559 17.109 18.078 1 63.56 450 SER A C 1
ATOM 3653 O O . SER A 1 450 ? 2.975 18.188 18.156 1 63.56 450 SER A O 1
ATOM 3655 N N . GLN A 1 451 ? 3.168 16.078 17.422 1 60.91 451 GLN A N 1
ATOM 3656 C CA . GLN A 1 451 ? 1.92 16.266 16.688 1 60.91 451 GLN A CA 1
ATOM 3657 C C . GLN A 1 451 ? 0.744 16.453 17.641 1 60.91 451 GLN A C 1
ATOM 3659 O O . GLN A 1 451 ? -0.279 17.031 17.266 1 60.91 451 GLN A O 1
ATOM 3664 N N . THR A 1 452 ? 1.01 15.953 18.844 1 60.06 452 THR A N 1
ATOM 3665 C CA . THR A 1 452 ? -0.038 16.125 19.844 1 60.06 452 THR A CA 1
ATOM 3666 C C . THR A 1 452 ? -0.169 17.594 20.25 1 60.06 452 THR A C 1
ATOM 3668 O O . THR A 1 452 ? -1.195 18.016 20.797 1 60.06 452 THR A O 1
ATOM 3671 N N . ILE A 1 453 ? 0.816 18.281 19.812 1 60.47 453 ILE A N 1
ATOM 3672 C CA . ILE A 1 453 ? 0.848 19.703 20.156 1 60.47 453 ILE A CA 1
ATOM 3673 C C . ILE A 1 453 ? -0.319 20.422 19.484 1 60.47 453 ILE A C 1
ATOM 3675 O O . ILE A 1 453 ? -0.917 21.328 20.078 1 60.47 453 ILE A O 1
ATOM 3679 N N . LYS A 1 454 ? -0.53 19.828 18.438 1 59.09 454 LYS A N 1
ATOM 3680 C CA . LYS A 1 454 ? -1.55 20.516 17.656 1 59.09 454 LYS A CA 1
ATOM 3681 C C . LYS A 1 454 ? -2.914 20.453 18.328 1 59.09 454 LYS A C 1
ATOM 3683 O O . LYS A 1 454 ? -3.756 21.328 18.156 1 59.09 454 LYS A O 1
ATOM 3688 N N . TYR A 1 455 ? -2.873 19.484 19.203 1 57.31 455 TYR A N 1
ATOM 3689 C CA . TYR A 1 455 ? -4.199 19.281 19.781 1 57.31 455 TYR A CA 1
ATOM 3690 C C . TYR A 1 455 ? -4.191 19.547 21.281 1 57.31 455 TYR A C 1
ATOM 3692 O O . TYR A 1 455 ? -5.246 19.562 21.922 1 57.31 455 TYR A O 1
ATOM 3700 N N . ASN A 1 456 ? -2.926 19.641 21.594 1 55.59 456 ASN A N 1
ATOM 3701 C CA . ASN A 1 456 ? -2.811 19.953 23 1 55.59 456 ASN A CA 1
ATOM 3702 C C . ASN A 1 456 ? -2.885 21.453 23.25 1 55.59 456 ASN A C 1
ATOM 3704 O O . ASN A 1 456 ? -2.053 22.219 22.75 1 55.59 456 ASN A O 1
ATOM 3708 N N . LEU A 1 457 ? -3.932 21.828 23.766 1 56.28 457 LEU A N 1
ATOM 3709 C CA . LEU A 1 457 ? -4.199 23.234 24 1 56.28 457 LEU A CA 1
ATOM 3710 C C . LEU A 1 457 ? -3.068 23.875 24.781 1 56.28 457 LEU A C 1
ATOM 3712 O O . LEU A 1 457 ? -2.926 25.109 24.797 1 56.28 457 LEU A O 1
ATOM 3716 N N . GLU A 1 458 ? -2.354 22.906 25.438 1 56.97 458 GLU A N 1
ATOM 3717 C CA . GLU A 1 458 ? -1.214 23.5 26.125 1 56.97 458 GLU A CA 1
ATOM 3718 C C . GLU A 1 458 ? -0.232 24.125 25.141 1 56.97 458 GLU A C 1
ATOM 3720 O O . GLU A 1 458 ? 0.528 25.031 25.5 1 56.97 458 GLU A O 1
ATOM 3725 N N . PHE A 1 459 ? -0.43 23.531 24.062 1 59.12 459 PHE A N 1
ATOM 3726 C CA . PHE A 1 459 ? 0.44 24.031 23 1 59.12 459 PHE A CA 1
ATOM 3727 C C . PHE A 1 459 ? -0.278 25.094 22.156 1 59.12 459 PHE A C 1
ATOM 3729 O O . PHE A 1 459 ? -0.876 24.766 21.125 1 59.12 459 PHE A O 1
ATOM 3736 N N . ASP A 1 460 ? -0.292 26.188 22.812 1 61.75 460 ASP A N 1
ATOM 3737 C CA . ASP A 1 460 ? -0.933 27.266 22.062 1 61.75 460 ASP A CA 1
ATOM 3738 C C . ASP A 1 460 ? -0.054 27.719 20.891 1 61.75 460 ASP A C 1
ATOM 3740 O O . ASP A 1 460 ? 1.095 27.297 20.781 1 61.75 460 ASP A O 1
ATOM 3744 N N . THR A 1 461 ? -0.571 28.375 20.062 1 60.22 461 THR A N 1
ATOM 3745 C CA . THR A 1 461 ? 0.109 28.891 18.875 1 60.22 461 THR A CA 1
ATOM 3746 C C . THR A 1 461 ? 1.382 29.641 19.266 1 60.22 461 THR A C 1
ATOM 3748 O O . THR A 1 461 ? 2.396 29.547 18.562 1 60.22 461 THR A O 1
ATOM 3751 N N . MET A 1 462 ? 1.242 30.234 20.453 1 67.06 462 MET A N 1
ATOM 3752 C CA . MET A 1 462 ? 2.402 31 20.906 1 67.06 462 MET A CA 1
ATOM 3753 C C . MET A 1 462 ? 3.543 30.078 21.312 1 67.06 462 MET A C 1
ATOM 3755 O O . MET A 1 462 ? 4.711 30.391 21.078 1 67.06 462 MET A O 1
ATOM 3759 N N . VAL A 1 463 ? 3.078 29.094 21.922 1 72.62 463 VAL A N 1
ATOM 3760 C CA . VAL A 1 463 ? 4.094 28.125 22.359 1 72.62 463 VAL A CA 1
ATOM 3761 C C . VAL A 1 463 ? 4.762 27.516 21.125 1 72.62 463 VAL A C 1
ATOM 3763 O O . VAL A 1 463 ? 5.984 27.328 21.109 1 72.62 463 VAL A O 1
ATOM 3766 N N . VAL A 1 464 ? 3.969 27.25 20.156 1 73.38 464 VAL A N 1
ATOM 3767 C CA . VAL A 1 464 ? 4.508 26.641 18.953 1 73.38 464 VAL A CA 1
ATOM 3768 C C . VAL A 1 464 ? 5.426 27.625 18.234 1 73.38 464 VAL A C 1
ATOM 3770 O O . VAL A 1 464 ? 6.465 27.25 17.703 1 73.38 464 VAL A O 1
ATOM 3773 N N . LEU A 1 465 ? 5.059 28.766 18.219 1 72.75 465 LEU A N 1
ATOM 3774 C CA . LEU A 1 465 ? 5.898 29.797 17.625 1 72.75 465 LEU A CA 1
ATOM 3775 C C . LEU A 1 465 ? 7.223 29.906 18.375 1 72.75 465 LEU A C 1
ATOM 3777 O O . LEU A 1 465 ? 8.281 30.047 17.75 1 72.75 465 LEU A O 1
ATOM 3781 N N . LYS A 1 466 ? 7.074 30 19.688 1 78.31 466 LYS A N 1
ATOM 3782 C CA . LYS A 1 466 ? 8.281 30.078 20.5 1 78.31 466 LYS A CA 1
ATOM 3783 C C . LYS A 1 466 ? 9.18 28.859 20.266 1 78.31 466 LYS A C 1
ATOM 3785 O O . LYS A 1 466 ? 10.406 29 20.219 1 78.31 466 LYS A O 1
ATOM 3790 N N . MET A 1 467 ? 8.516 27.797 20.141 1 80.25 467 MET A N 1
ATOM 3791 C CA . MET A 1 467 ? 9.273 26.578 19.844 1 80.25 467 MET A CA 1
ATOM 3792 C C . MET A 1 467 ? 10.016 26.703 18.516 1 80.25 467 MET A C 1
ATOM 3794 O O . MET A 1 467 ? 11.164 26.266 18.406 1 80.25 467 MET A O 1
ATOM 3798 N N . ASN A 1 468 ? 9.359 27.203 17.609 1 78.38 468 ASN A N 1
ATOM 3799 C CA . ASN A 1 468 ? 9.984 27.391 16.297 1 78.38 468 ASN A CA 1
ATOM 3800 C C . ASN A 1 468 ? 11.172 28.344 16.375 1 78.38 468 ASN A C 1
ATOM 3802 O O . ASN A 1 468 ? 12.188 28.141 15.711 1 78.38 468 ASN A O 1
ATOM 3806 N N . LEU A 1 469 ? 10.984 29.328 17.141 1 81.56 469 LEU A N 1
ATOM 3807 C CA . LEU A 1 469 ? 12.07 30.281 17.312 1 81.56 469 LEU A CA 1
ATOM 3808 C C . LEU A 1 469 ? 13.25 29.656 18.031 1 81.56 469 LEU A C 1
ATOM 3810 O O . LEU A 1 469 ? 14.406 29.875 17.656 1 81.56 469 LEU A O 1
ATOM 3814 N N . ILE A 1 470 ? 12.914 28.984 19.094 1 85.38 470 ILE A N 1
ATOM 3815 C CA . ILE A 1 470 ? 13.961 28.312 19.844 1 85.38 470 ILE A CA 1
ATOM 3816 C C . ILE A 1 470 ? 14.727 27.359 18.938 1 85.38 470 ILE A C 1
ATOM 3818 O O . ILE A 1 470 ? 15.953 27.281 19 1 85.38 470 ILE A O 1
ATOM 3822 N N . ARG A 1 471 ? 14.016 26.719 18.156 1 82.62 471 ARG A N 1
ATOM 3823 C CA . ARG A 1 471 ? 14.625 25.766 17.219 1 82.62 471 ARG A CA 1
ATOM 3824 C C . ARG A 1 471 ? 15.586 26.484 16.266 1 82.62 471 ARG A C 1
ATOM 3826 O O . ARG A 1 471 ? 16.672 25.969 15.984 1 82.62 471 ARG A O 1
ATOM 3833 N N . ALA A 1 472 ? 15.109 27.516 15.789 1 80.88 472 ALA A N 1
ATOM 3834 C CA . ALA A 1 472 ? 15.938 28.297 14.867 1 80.88 472 ALA A CA 1
ATOM 3835 C C . ALA A 1 472 ? 17.188 28.828 15.57 1 80.88 472 ALA A C 1
ATOM 3837 O O . ALA A 1 472 ? 18.281 28.812 14.992 1 80.88 472 ALA A O 1
ATOM 3838 N N . ILE A 1 473 ? 17.047 29.281 16.797 1 85.69 473 ILE A N 1
ATOM 3839 C CA . ILE A 1 473 ? 18.156 29.875 17.547 1 85.69 473 ILE A CA 1
ATOM 3840 C C . ILE A 1 473 ? 19.156 28.781 17.922 1 85.69 473 ILE A C 1
ATOM 3842 O O . ILE A 1 473 ? 20.375 29.016 17.938 1 85.69 473 ILE A O 1
ATOM 3846 N N . LEU A 1 474 ? 18.672 27.672 18.266 1 85.94 474 LEU A N 1
ATOM 3847 C CA . LEU A 1 474 ? 19.516 26.562 18.672 1 85.94 474 LEU A CA 1
ATOM 3848 C C . LEU A 1 474 ? 20.484 26.172 17.562 1 85.94 474 LEU A C 1
ATOM 3850 O O . LEU A 1 474 ? 21.516 25.562 17.828 1 85.94 474 LEU A O 1
ATOM 3854 N N . LYS A 1 475 ? 20.141 26.562 16.406 1 81.44 475 LYS A N 1
ATOM 3855 C CA . LYS A 1 475 ? 21 26.234 15.273 1 81.44 475 LYS A CA 1
ATOM 3856 C C . LYS A 1 475 ? 22.094 27.281 15.094 1 81.44 475 LYS A C 1
ATOM 3858 O O . LYS A 1 475 ? 22.953 27.156 14.211 1 81.44 475 LYS A O 1
ATOM 3863 N N . HIS A 1 476 ? 22.094 28.266 15.875 1 82.25 476 HIS A N 1
ATOM 3864 C CA . HIS A 1 476 ? 23.078 29.344 15.844 1 82.25 476 HIS A CA 1
ATOM 3865 C C . HIS A 1 476 ? 23.141 30 14.469 1 82.25 476 HIS A C 1
ATOM 3867 O O . HIS A 1 476 ? 24.203 30.016 13.836 1 82.25 476 HIS A O 1
ATOM 3873 N N . PRO A 1 477 ? 22.016 30.531 14.094 1 86.19 477 PRO A N 1
ATOM 3874 C CA . PRO A 1 477 ? 22 31.172 12.773 1 86.19 477 PRO A CA 1
ATOM 3875 C C . PRO A 1 477 ? 22.781 32.5 12.742 1 86.19 477 PRO A C 1
ATOM 3877 O O . PRO A 1 477 ? 22.891 33.188 13.766 1 86.19 477 PRO A O 1
ATOM 3880 N N . LYS A 1 478 ? 23.297 32.781 11.609 1 87 478 LYS A N 1
ATOM 3881 C CA . LYS A 1 478 ? 23.922 34.094 11.414 1 87 478 LYS A CA 1
ATOM 3882 C C . LYS A 1 478 ? 22.891 35.156 11.109 1 87 478 LYS A C 1
ATOM 3884 O O . LYS A 1 478 ? 23.141 36.344 11.32 1 87 478 LYS A O 1
ATOM 3889 N N . LEU A 1 479 ? 21.844 34.656 10.609 1 87.75 479 LEU A N 1
ATOM 3890 C CA . LEU A 1 479 ? 20.703 35.562 10.359 1 87.75 479 LEU A CA 1
ATOM 3891 C C . LEU A 1 479 ? 19.391 34.844 10.625 1 87.75 479 LEU A C 1
ATOM 3893 O O . LEU A 1 479 ? 19.156 33.719 10.133 1 87.75 479 LEU A O 1
ATOM 3897 N N . LEU A 1 480 ? 18.625 35.438 11.43 1 87.94 480 LEU A N 1
ATOM 3898 C CA . LEU A 1 480 ? 17.297 34.906 11.734 1 87.94 480 LEU A CA 1
ATOM 3899 C C . LEU A 1 480 ? 16.219 35.781 11.086 1 87.94 480 LEU A C 1
ATOM 3901 O O . LEU A 1 480 ? 16.219 37 11.227 1 87.94 480 LEU A O 1
ATOM 3905 N N . ILE A 1 481 ? 15.461 35.125 10.281 1 83.38 481 ILE A N 1
ATOM 3906 C CA . ILE A 1 481 ? 14.336 35.812 9.664 1 83.38 481 ILE A CA 1
ATOM 3907 C C . ILE A 1 481 ? 13.031 35.375 10.312 1 83.38 481 ILE A C 1
ATOM 3909 O O . ILE A 1 481 ? 12.711 34.188 10.297 1 83.38 481 ILE A O 1
ATOM 3913 N N . LEU A 1 482 ? 12.367 36.25 10.891 1 80.19 482 LEU A N 1
ATOM 3914 C CA . LEU A 1 482 ? 11.086 35.969 11.523 1 80.19 482 LEU A CA 1
ATOM 3915 C C . LEU A 1 482 ? 9.938 36.562 10.711 1 80.19 482 LEU A C 1
ATOM 3917 O O . LEU A 1 482 ? 9.875 37.75 10.516 1 80.19 482 LEU A O 1
ATOM 3921 N N . ILE A 1 483 ? 9.195 35.688 10.242 1 74.06 483 ILE A N 1
ATOM 3922 C CA . ILE A 1 483 ? 7.988 36.125 9.555 1 74.06 483 ILE A CA 1
ATOM 3923 C C . ILE A 1 483 ? 6.844 36.281 10.555 1 74.06 483 ILE A C 1
ATOM 3925 O O . ILE A 1 483 ? 6.32 35.281 11.047 1 74.06 483 ILE A O 1
ATOM 3929 N N . ASP A 1 484 ? 6.574 37.438 10.883 1 66.88 484 ASP A N 1
ATOM 3930 C CA . ASP A 1 484 ? 5.547 37.719 11.883 1 66.88 484 ASP A CA 1
ATOM 3931 C C . ASP A 1 484 ? 4.16 37.75 11.25 1 66.88 484 ASP A C 1
ATOM 3933 O O . ASP A 1 484 ? 3.578 38.812 11.055 1 66.88 484 ASP A O 1
ATOM 3937 N N . SER A 1 485 ? 3.84 36.594 10.922 1 58.59 485 SER A N 1
ATOM 3938 C CA . SER A 1 485 ? 2.508 36.5 10.336 1 58.59 485 SER A CA 1
ATOM 3939 C C . SER A 1 485 ? 1.422 36.688 11.383 1 58.59 485 SER A C 1
ATOM 3941 O O . SER A 1 485 ? 0.28 37.031 11.055 1 58.59 485 SER A O 1
ATOM 3943 N N . TYR A 1 486 ? 1.802 36.562 12.695 1 55.41 486 TYR A N 1
ATOM 3944 C CA . TYR A 1 486 ? 0.8 36.531 13.758 1 55.41 486 TYR A CA 1
ATOM 3945 C C . TYR A 1 486 ? 0.831 37.844 14.555 1 55.41 486 TYR A C 1
ATOM 3947 O O . TYR A 1 486 ? 0.094 38 15.531 1 55.41 486 TYR A O 1
ATOM 3955 N N . GLY A 1 487 ? 1.404 38.781 13.969 1 54.34 487 GLY A N 1
ATOM 3956 C CA . GLY A 1 487 ? 1.529 40.031 14.711 1 54.34 487 GLY A CA 1
ATOM 3957 C C . GLY A 1 487 ? 2.189 39.844 16.062 1 54.34 487 GLY A C 1
ATOM 3958 O O . GLY A 1 487 ? 1.816 40.5 17.047 1 54.34 487 GLY A O 1
ATOM 3959 N N . LEU A 1 488 ? 2.883 38.906 16.219 1 54.19 488 LEU A N 1
ATOM 3960 C CA . LEU A 1 488 ? 3.514 38.562 17.484 1 54.19 488 LEU A CA 1
ATOM 3961 C C . LEU A 1 488 ? 4.395 39.719 18 1 54.19 488 LEU A C 1
ATOM 3963 O O . LEU A 1 488 ? 4.535 39.906 19.203 1 54.19 488 LEU A O 1
ATOM 3967 N N . THR A 1 489 ? 4.98 40.344 17.016 1 53.91 489 THR A N 1
ATOM 3968 C CA . THR A 1 489 ? 5.871 41.438 17.438 1 53.91 489 THR A CA 1
ATOM 3969 C C . THR A 1 489 ? 5.078 42.625 17.922 1 53.91 489 THR A C 1
ATOM 3971 O O . THR A 1 489 ? 5.602 43.469 18.641 1 53.91 489 THR A O 1
ATOM 3974 N N . ASN A 1 490 ? 3.857 42.75 17.234 1 48.81 490 ASN A N 1
ATOM 3975 C CA . ASN A 1 490 ? 3.098 43.938 17.641 1 48.81 490 ASN A CA 1
ATOM 3976 C C . ASN A 1 490 ? 2.365 43.688 18.969 1 48.81 490 ASN A C 1
ATOM 3978 O O . ASN A 1 490 ? 1.792 44.625 19.531 1 48.81 490 ASN A O 1
ATOM 3982 N N . ARG A 1 491 ? 2.02 42.531 19.141 1 48.53 491 ARG A N 1
ATOM 3983 C CA . ARG A 1 491 ? 1.326 42.312 20.406 1 48.53 491 ARG A CA 1
ATOM 3984 C C . ARG A 1 491 ? 2.199 42.719 21.594 1 48.53 491 ARG A C 1
ATOM 3986 O O . ARG A 1 491 ? 3.42 42.812 21.453 1 48.53 491 ARG A O 1
ATOM 3993 N N . SER A 1 492 ? 1.576 43.219 22.469 1 43.03 492 SER A N 1
ATOM 3994 C CA . SER A 1 492 ? 2.182 43.719 23.703 1 43.03 492 SER A CA 1
ATOM 3995 C C . SER A 1 492 ? 3.445 42.938 24.047 1 43.03 492 SER A C 1
ATOM 3997 O O . SER A 1 492 ? 4.184 43.312 24.953 1 43.03 492 SER A O 1
ATOM 3999 N N . ASN A 1 493 ? 3.559 41.781 23.562 1 44.34 493 ASN A N 1
ATOM 4000 C CA . ASN A 1 493 ? 4.578 41.062 24.312 1 44.34 493 ASN A CA 1
ATOM 4001 C C . ASN A 1 493 ? 5.977 41.344 23.766 1 44.34 493 ASN A C 1
ATOM 4003 O O . ASN A 1 493 ? 6.391 40.719 22.781 1 44.34 493 ASN A O 1
ATOM 4007 N N . MET A 1 494 ? 6.465 42.469 23.828 1 48.47 494 MET A N 1
ATOM 4008 C CA . MET A 1 494 ? 7.781 43.062 24 1 48.47 494 MET A CA 1
ATOM 4009 C C . MET A 1 494 ? 8.812 42 24.391 1 48.47 494 MET A C 1
ATOM 4011 O O . MET A 1 494 ? 10.016 42.219 24.234 1 48.47 494 MET A O 1
ATOM 4015 N N . THR A 1 495 ? 8.234 40.844 24.641 1 60.16 495 THR A N 1
ATOM 4016 C CA . THR A 1 495 ? 9.125 39.906 25.328 1 60.16 495 THR A CA 1
ATOM 4017 C C . THR A 1 495 ? 9.961 39.125 24.344 1 60.16 495 THR A C 1
ATOM 4019 O O . THR A 1 495 ? 11.164 38.938 24.531 1 60.16 495 THR A O 1
ATOM 4022 N N . ILE A 1 496 ? 9.359 38.906 23.062 1 70.31 496 ILE A N 1
ATOM 4023 C CA . ILE A 1 496 ? 10.164 38.094 22.156 1 70.31 496 ILE A CA 1
ATOM 4024 C C . ILE A 1 496 ? 11.273 38.938 21.547 1 70.31 496 ILE A C 1
ATOM 4026 O O . ILE A 1 496 ? 12.414 38.469 21.422 1 70.31 496 ILE A O 1
ATOM 4030 N N . THR A 1 497 ? 10.836 40.125 21.25 1 70.69 497 THR A N 1
ATOM 4031 C CA . THR A 1 497 ? 11.836 41.031 20.688 1 70.69 497 THR A CA 1
ATOM 4032 C C . THR A 1 497 ? 12.93 41.344 21.719 1 70.69 497 THR A C 1
ATOM 4034 O O . THR A 1 497 ? 14.109 41.438 21.359 1 70.69 497 THR A O 1
ATOM 4037 N N . GLN A 1 498 ? 12.445 41.438 22.891 1 74.81 498 GLN A N 1
ATOM 4038 C CA . GLN A 1 498 ? 13.414 41.688 23.953 1 74.81 498 GLN A CA 1
ATOM 4039 C C . GLN A 1 498 ? 14.352 40.5 24.141 1 74.81 498 GLN A C 1
ATOM 4041 O O . GLN A 1 498 ? 15.547 40.688 24.375 1 74.81 498 GLN A O 1
ATOM 4046 N N . ILE A 1 499 ? 13.75 39.406 24.016 1 77.94 499 ILE A N 1
ATOM 4047 C CA . ILE A 1 499 ? 14.547 38.188 24.172 1 77.94 499 ILE A CA 1
ATOM 4048 C C . ILE A 1 499 ? 15.539 38.094 23.016 1 77.94 499 ILE A C 1
ATOM 4050 O O . ILE A 1 499 ? 16.719 37.781 23.234 1 77.94 499 ILE A O 1
ATOM 4054 N N . LEU A 1 500 ? 15.102 38.375 21.906 1 77.75 500 LEU A N 1
ATOM 4055 C CA . LEU A 1 500 ? 15.961 38.281 20.734 1 77.75 500 LEU A CA 1
ATOM 4056 C C . LEU A 1 500 ? 17.062 39.312 20.766 1 77.75 500 LEU A C 1
ATOM 4058 O O . LEU A 1 500 ? 18.188 39.062 20.328 1 77.75 500 LEU A O 1
ATOM 4062 N N . GLN A 1 501 ? 16.734 40.438 21.297 1 76.44 501 GLN A N 1
ATOM 4063 C CA . GLN A 1 501 ? 17.734 41.469 21.453 1 76.44 501 GLN A CA 1
ATOM 4064 C C . GLN A 1 501 ? 18.812 41.062 22.469 1 76.44 501 GLN A C 1
ATOM 4066 O O . GLN A 1 501 ? 19.984 41.344 22.266 1 76.44 501 GLN A O 1
ATOM 4071 N N . LYS A 1 502 ? 18.312 40.438 23.438 1 77 502 LYS A N 1
ATOM 4072 C CA . LYS A 1 502 ? 19.25 40 24.469 1 77 502 LYS A CA 1
ATOM 4073 C C . LYS A 1 502 ? 20.172 38.906 23.938 1 77 502 LYS A C 1
ATOM 4075 O O . LYS A 1 502 ? 21.328 38.812 24.359 1 77 502 LYS A O 1
ATOM 4080 N N . LEU A 1 503 ? 19.719 38.219 23.047 1 78.31 503 LEU A N 1
ATOM 4081 C CA . LEU A 1 503 ? 20.5 37.125 22.516 1 78.31 503 LEU A CA 1
ATOM 4082 C C . LEU A 1 503 ? 21.438 37.594 21.422 1 78.31 503 LEU A C 1
ATOM 4084 O O . LEU A 1 503 ? 22.328 36.844 21 1 78.31 503 LEU A O 1
ATOM 4088 N N . ALA A 1 504 ? 21.375 38.781 21 1 76.06 504 ALA A N 1
ATOM 4089 C CA . ALA A 1 504 ? 22.266 39.406 20.031 1 76.06 504 ALA A CA 1
ATOM 4090 C C . ALA A 1 504 ? 22.297 38.656 18.719 1 76.06 504 ALA A C 1
ATOM 4092 O O . ALA A 1 504 ? 23.375 38.469 18.125 1 76.06 504 ALA A O 1
ATOM 4093 N N . VAL A 1 505 ? 21.297 38.031 18.391 1 78.88 505 VAL A N 1
ATOM 4094 C CA . VAL A 1 505 ? 21.203 37.375 17.094 1 78.88 505 VAL A CA 1
ATOM 4095 C C . VAL A 1 505 ? 20.672 38.344 16.047 1 78.88 505 VAL A C 1
ATOM 4097 O O . VAL A 1 505 ? 19.625 38.938 16.234 1 78.88 505 VAL A O 1
ATOM 4100 N N . PRO A 1 506 ? 21.5 38.594 14.961 1 84.56 506 PRO A N 1
ATOM 4101 C CA . PRO A 1 506 ? 20.922 39.438 13.906 1 84.56 506 PRO A CA 1
ATOM 4102 C C . PRO A 1 506 ? 19.578 38.906 13.406 1 84.56 506 PRO A C 1
ATOM 4104 O O . PRO A 1 506 ? 19.469 37.75 12.984 1 84.56 506 PRO A O 1
ATOM 4107 N N . THR A 1 507 ? 18.594 39.719 13.523 1 87.5 507 THR A N 1
ATOM 4108 C CA . THR A 1 507 ? 17.234 39.281 13.234 1 87.5 507 THR A CA 1
ATOM 4109 C C . THR A 1 507 ? 16.531 40.281 12.32 1 87.5 507 THR A C 1
ATOM 4111 O O . THR A 1 507 ? 16.656 41.469 12.5 1 87.5 507 THR A O 1
ATOM 4114 N N . LEU A 1 508 ? 16.016 39.719 11.273 1 86.56 508 LEU A N 1
ATOM 4115 C CA . LEU A 1 508 ? 15.117 40.5 10.43 1 86.56 508 LEU A CA 1
ATOM 4116 C C . LEU A 1 508 ? 13.664 40.094 10.672 1 86.56 508 LEU A C 1
ATOM 4118 O O . LEU A 1 508 ? 13.297 38.938 10.508 1 86.56 508 LEU A O 1
ATOM 4122 N N . ILE A 1 509 ? 12.875 40.969 11.133 1 82.38 509 ILE A N 1
ATOM 4123 C CA . ILE A 1 509 ? 11.461 40.719 11.359 1 82.38 509 ILE A CA 1
ATOM 4124 C C . ILE A 1 509 ? 10.648 41.25 10.172 1 82.38 509 ILE A C 1
ATOM 4126 O O . ILE A 1 509 ? 10.727 42.438 9.82 1 82.38 509 ILE A O 1
ATOM 4130 N N . ILE A 1 510 ? 9.984 40.344 9.602 1 81 510 ILE A N 1
ATOM 4131 C CA . ILE A 1 510 ? 9.117 40.719 8.484 1 81 510 ILE A CA 1
ATOM 4132 C C . ILE A 1 510 ? 7.668 40.781 8.953 1 81 510 ILE A C 1
ATOM 4134 O O . ILE A 1 510 ? 7.082 39.75 9.297 1 81 510 ILE A O 1
ATOM 4138 N N . SER A 1 511 ? 7.152 41.938 9.055 1 75.81 511 SER A N 1
ATOM 4139 C CA . SER A 1 511 ? 5.746 42.125 9.391 1 75.81 511 SER A CA 1
ATOM 4140 C C . SER A 1 511 ? 4.883 42.25 8.141 1 75.81 511 SER A C 1
ATOM 4142 O O . SER A 1 511 ? 5.258 42.906 7.18 1 75.81 511 SER A O 1
ATOM 4144 N N . ILE A 1 512 ? 3.883 41.531 8.156 1 69 512 ILE A N 1
ATOM 4145 C CA . ILE A 1 512 ? 2.992 41.531 7.004 1 69 512 ILE A CA 1
ATOM 4146 C C . ILE A 1 512 ? 1.845 42.531 7.246 1 69 512 ILE A C 1
ATOM 4148 O O . ILE A 1 512 ? 1.188 42.469 8.289 1 69 512 ILE A O 1
ATOM 4152 N N . GLN A 1 513 ? 1.6 43.469 6.371 1 62.38 513 GLN A N 1
ATOM 4153 C CA . GLN A 1 513 ? 0.524 44.469 6.438 1 62.38 513 GLN A CA 1
ATOM 4154 C C . GLN A 1 513 ? -0.61 44.094 5.484 1 62.38 513 GLN A C 1
ATOM 4156 O O . GLN A 1 513 ? -0.365 43.656 4.359 1 62.38 513 GLN A O 1
ATOM 4161 N N . MET B 1 1 ? -6.074 -17.562 17.188 1 65.62 1 MET B N 1
ATOM 4162 C CA . MET B 1 1 ? -5.891 -16.109 17.281 1 65.62 1 MET B CA 1
ATOM 4163 C C . MET B 1 1 ? -5.914 -15.469 15.891 1 65.62 1 MET B C 1
ATOM 4165 O O . MET B 1 1 ? -6.715 -14.57 15.633 1 65.62 1 MET B O 1
ATOM 4169 N N . LEU B 1 2 ? -5.277 -16.109 14.875 1 76.75 2 LEU B N 1
ATOM 4170 C CA . LEU B 1 2 ? -5.219 -15.547 13.531 1 76.75 2 LEU B CA 1
ATOM 4171 C C . LEU B 1 2 ? -6.562 -15.688 12.828 1 76.75 2 LEU B C 1
ATOM 4173 O O . LEU B 1 2 ? -7.016 -14.766 12.148 1 76.75 2 LEU B O 1
ATOM 4177 N N . TYR B 1 3 ? -7.199 -16.75 13.172 1 79.19 3 TYR B N 1
ATOM 4178 C CA . TYR B 1 3 ? -8.484 -17.016 12.539 1 79.19 3 TYR B CA 1
ATOM 4179 C C . TYR B 1 3 ? -9.523 -15.984 12.961 1 79.19 3 TYR B C 1
ATOM 4181 O O . TYR B 1 3 ? -10.289 -15.484 12.133 1 79.19 3 TYR B O 1
ATOM 4189 N N . ARG B 1 4 ? -9.57 -15.625 14.164 1 81.19 4 ARG B N 1
ATOM 4190 C CA . ARG B 1 4 ? -10.523 -14.648 14.68 1 81.19 4 ARG B CA 1
ATOM 4191 C C . ARG B 1 4 ? -10.25 -13.266 14.094 1 81.19 4 ARG B C 1
ATOM 4193 O O . ARG B 1 4 ? -11.188 -12.523 13.781 1 81.19 4 ARG B O 1
ATOM 4200 N N . GLN B 1 5 ? -9.016 -12.992 13.852 1 86.81 5 GLN B N 1
ATOM 4201 C CA . GLN B 1 5 ? -8.641 -11.703 13.273 1 86.81 5 GLN B CA 1
ATOM 4202 C C . GLN B 1 5 ? -9.094 -11.602 11.82 1 86.81 5 GLN B C 1
ATOM 4204 O O . GLN B 1 5 ? -9.625 -10.57 11.406 1 86.81 5 GLN B O 1
ATOM 4209 N N . ILE B 1 6 ? -8.93 -12.68 11.219 1 88 6 ILE B N 1
ATOM 4210 C CA . ILE B 1 6 ? -9.289 -12.719 9.805 1 88 6 ILE B CA 1
ATOM 4211 C C . ILE B 1 6 ? -10.805 -12.602 9.656 1 88 6 ILE B C 1
ATOM 4213 O O . ILE B 1 6 ? -11.289 -11.852 8.805 1 88 6 ILE B O 1
ATOM 4217 N N . LYS B 1 7 ? -11.477 -13.25 10.508 1 86.81 7 LYS B N 1
ATOM 4218 C CA . LYS B 1 7 ? -12.938 -13.227 10.461 1 86.81 7 LYS B CA 1
ATOM 4219 C C . LYS B 1 7 ? -13.477 -11.844 10.797 1 86.81 7 LYS B C 1
ATOM 4221 O O . LYS B 1 7 ? -14.477 -11.406 10.219 1 86.81 7 LYS B O 1
ATOM 4226 N N . THR B 1 8 ? -12.805 -11.133 11.555 1 85.31 8 THR B N 1
ATOM 4227 C CA . THR B 1 8 ? -13.25 -9.812 11.977 1 85.31 8 THR B CA 1
ATOM 4228 C C . THR B 1 8 ? -13.039 -8.789 10.867 1 85.31 8 THR B C 1
ATOM 4230 O O . THR B 1 8 ? -13.859 -7.891 10.672 1 85.31 8 THR B O 1
ATOM 4233 N N . VAL B 1 9 ? -12.031 -9.008 10.156 1 87.31 9 VAL B N 1
ATOM 4234 C CA . VAL B 1 9 ? -11.695 -8.016 9.133 1 87.31 9 VAL B CA 1
ATOM 4235 C C . VAL B 1 9 ? -12.484 -8.305 7.863 1 87.31 9 VAL B C 1
ATOM 4237 O O . VAL B 1 9 ? -13.055 -7.395 7.25 1 87.31 9 VAL B O 1
ATOM 4240 N N . LEU B 1 10 ? -12.562 -9.531 7.414 1 88 10 LEU B N 1
ATOM 4241 C CA . LEU B 1 10 ? -13.164 -9.867 6.129 1 88 10 LEU B CA 1
ATOM 4242 C C . LEU B 1 10 ? -14.68 -9.984 6.254 1 88 10 LEU B C 1
ATOM 4244 O O . LEU B 1 10 ? -15.414 -9.602 5.344 1 88 10 LEU B O 1
ATOM 4248 N N . LYS B 1 11 ? -15.25 -10.367 7.301 1 86.31 11 LYS B N 1
ATOM 4249 C CA . LYS B 1 11 ? -16.688 -10.555 7.551 1 86.31 11 LYS B CA 1
ATOM 4250 C C . LYS B 1 11 ? -17.391 -11.102 6.316 1 86.31 11 LYS B C 1
ATOM 4252 O O . LYS B 1 11 ? -18.391 -10.547 5.871 1 86.31 11 LYS B O 1
ATOM 4257 N N . ILE B 1 12 ? -16.922 -12.164 5.746 1 86.69 12 ILE B N 1
ATOM 4258 C CA . ILE B 1 12 ? -17.531 -12.797 4.578 1 86.69 12 ILE B CA 1
ATOM 4259 C C . ILE B 1 12 ? -18.688 -13.688 5.016 1 86.69 12 ILE B C 1
ATOM 4261 O O . ILE B 1 12 ? -18.562 -14.492 5.941 1 86.69 12 ILE B O 1
ATOM 4265 N N . PRO B 1 13 ? -19.734 -13.539 4.344 1 86 13 PRO B N 1
ATOM 4266 C CA . PRO B 1 13 ? -20.875 -14.406 4.688 1 86 13 PRO B CA 1
ATOM 4267 C C . PRO B 1 13 ? -20.578 -15.883 4.457 1 86 13 PRO B C 1
ATOM 4269 O O . PRO B 1 13 ? -19.875 -16.234 3.504 1 86 13 PRO B O 1
ATOM 4272 N N . LYS B 1 14 ? -21.203 -16.719 5.223 1 87.06 14 LYS B N 1
ATOM 4273 C CA . LYS B 1 14 ? -20.953 -18.156 5.184 1 87.06 14 LYS B CA 1
ATOM 4274 C C . LYS B 1 14 ? -21.406 -18.75 3.859 1 87.06 14 LYS B C 1
ATOM 4276 O O . LYS B 1 14 ? -20.75 -19.656 3.318 1 87.06 14 LYS B O 1
ATOM 4281 N N . HIS B 1 15 ? -22.406 -18.281 3.322 1 89.94 15 HIS B N 1
ATOM 4282 C CA . HIS B 1 15 ? -22.938 -18.828 2.08 1 89.94 15 HIS B CA 1
ATOM 4283 C C . HIS B 1 15 ? -21.969 -18.609 0.922 1 89.94 15 HIS B C 1
ATOM 4285 O O . HIS B 1 15 ? -21.859 -19.469 0.038 1 89.94 15 HIS B O 1
ATOM 4291 N N . THR B 1 16 ? -21.375 -17.594 0.97 1 89.56 16 THR B N 1
ATOM 4292 C CA . THR B 1 16 ? -20.406 -17.281 -0.087 1 89.56 16 THR B CA 1
ATOM 4293 C C . THR B 1 16 ? -19.172 -18.172 0.022 1 89.56 16 THR B C 1
ATOM 4295 O O . THR B 1 16 ? -18.625 -18.609 -0.992 1 89.56 16 THR B O 1
ATOM 4298 N N . VAL B 1 17 ? -18.812 -18.422 1.195 1 85.81 17 VAL B N 1
ATOM 4299 C CA . VAL B 1 17 ? -17.672 -19.297 1.412 1 85.81 17 VAL B CA 1
ATOM 4300 C C . VAL B 1 17 ? -18 -20.703 0.953 1 85.81 17 VAL B C 1
ATOM 4302 O O . VAL B 1 17 ? -17.172 -21.375 0.329 1 85.81 17 VAL B O 1
ATOM 4305 N N . TYR B 1 18 ? -19.172 -21.109 1.169 1 90.19 18 TYR B N 1
ATOM 4306 C CA . TYR B 1 18 ? -19.594 -22.453 0.75 1 90.19 18 TYR B CA 1
ATOM 4307 C C . TYR B 1 18 ? -19.609 -22.562 -0.77 1 90.19 18 TYR B C 1
ATOM 4309 O O . TYR B 1 18 ? -19.203 -23.578 -1.327 1 90.19 18 TYR B O 1
ATOM 4317 N N . SER B 1 19 ? -20.109 -21.578 -1.354 1 91.75 19 SER B N 1
ATOM 4318 C CA . SER B 1 19 ? -20.141 -21.594 -2.812 1 91.75 19 SER B CA 1
ATOM 4319 C C . SER B 1 19 ? -18.719 -21.656 -3.385 1 91.75 19 SER B C 1
ATOM 4321 O O . SER B 1 19 ? -18.484 -22.344 -4.383 1 91.75 19 SER B O 1
ATOM 4323 N N . LEU B 1 20 ? -17.875 -21.016 -2.746 1 90.19 20 LEU B N 1
ATOM 4324 C CA . LEU B 1 20 ? -16.484 -21.031 -3.203 1 90.19 20 LEU B CA 1
ATOM 4325 C C . LEU B 1 20 ? -15.875 -22.406 -3.049 1 90.19 20 LEU B C 1
ATOM 4327 O O . LEU B 1 20 ? -15.141 -22.875 -3.926 1 90.19 20 LEU B O 1
ATOM 4331 N N . VAL B 1 21 ? -16.203 -23.031 -1.993 1 88.62 21 VAL B N 1
ATOM 4332 C CA . VAL B 1 21 ? -15.672 -24.359 -1.737 1 88.62 21 VAL B CA 1
ATOM 4333 C C . VAL B 1 21 ? -16.25 -25.344 -2.746 1 88.62 21 VAL B C 1
ATOM 4335 O O . VAL B 1 21 ? -15.539 -26.219 -3.26 1 88.62 21 VAL B O 1
ATOM 4338 N N . ILE B 1 22 ? -17.438 -25.172 -3.049 1 91.38 22 ILE B N 1
ATOM 4339 C CA . ILE B 1 22 ? -18.094 -26.062 -4.008 1 91.38 22 ILE B CA 1
ATOM 4340 C C . ILE B 1 22 ? -17.453 -25.891 -5.387 1 91.38 22 ILE B C 1
ATOM 4342 O O . ILE B 1 22 ? -17.156 -26.875 -6.066 1 91.38 22 ILE B O 1
ATOM 4346 N N . TYR B 1 23 ? -17.281 -24.688 -5.762 1 90.62 23 TYR B N 1
ATOM 4347 C CA . TYR B 1 23 ? -16.641 -24.438 -7.047 1 90.62 23 TYR B CA 1
ATOM 4348 C C . TYR B 1 23 ? -15.234 -25.016 -7.07 1 90.62 23 TYR B C 1
ATOM 4350 O O . TYR B 1 23 ? -14.805 -25.594 -8.078 1 90.62 23 TYR B O 1
ATOM 4358 N N . SER B 1 24 ? -14.562 -24.906 -5.984 1 88.69 24 SER B N 1
ATOM 4359 C CA . SER B 1 24 ? -13.203 -25.422 -5.93 1 88.69 24 SER B CA 1
ATOM 4360 C C . SER B 1 24 ? -13.188 -26.953 -5.969 1 88.69 24 SER B C 1
ATOM 4362 O O . SER B 1 24 ? -12.281 -27.562 -6.551 1 88.69 24 SER B O 1
ATOM 4364 N N . ILE B 1 25 ? -14.125 -27.516 -5.34 1 89.44 25 ILE B N 1
ATOM 4365 C CA . ILE B 1 25 ? -14.234 -28.969 -5.371 1 89.44 25 ILE B CA 1
ATOM 4366 C C . ILE B 1 25 ? -14.516 -29.438 -6.797 1 89.44 25 ILE B C 1
ATOM 4368 O O . ILE B 1 25 ? -13.891 -30.375 -7.281 1 89.44 25 ILE B O 1
ATOM 4372 N N . LEU B 1 26 ? -15.375 -28.766 -7.406 1 89.81 26 LEU B N 1
ATOM 4373 C CA . LEU B 1 26 ? -15.711 -29.109 -8.781 1 89.81 26 LEU B CA 1
ATOM 4374 C C . LEU B 1 26 ? -14.5 -28.938 -9.695 1 89.81 26 LEU B C 1
ATOM 4376 O O . LEU B 1 26 ? -14.242 -29.766 -10.562 1 89.81 26 LEU B O 1
ATOM 4380 N N . LEU B 1 27 ? -13.758 -27.938 -9.461 1 87.94 27 LEU B N 1
ATOM 4381 C CA . LEU B 1 27 ? -12.578 -27.672 -10.273 1 87.94 27 LEU B CA 1
ATOM 4382 C C . LEU B 1 27 ? -11.484 -28.703 -9.992 1 87.94 27 LEU B C 1
ATOM 4384 O O . LEU B 1 27 ? -10.75 -29.109 -10.891 1 87.94 27 LEU B O 1
ATOM 4388 N N . GLY B 1 28 ? -11.383 -28.984 -8.711 1 81.62 28 GLY B N 1
ATOM 4389 C CA . GLY B 1 28 ? -10.453 -30.047 -8.367 1 81.62 28 GLY B CA 1
ATOM 4390 C C . GLY B 1 28 ? -10.742 -31.359 -9.086 1 81.62 28 GLY B C 1
ATOM 4391 O O . GLY B 1 28 ? -9.836 -32 -9.602 1 81.62 28 GLY B O 1
ATOM 4392 N N . PHE B 1 29 ? -11.906 -31.625 -9.242 1 81.88 29 PHE B N 1
ATOM 4393 C CA . PHE B 1 29 ? -12.336 -32.844 -9.93 1 81.88 29 PHE B CA 1
ATOM 4394 C C . PHE B 1 29 ? -12.109 -32.719 -11.43 1 81.88 29 PHE B C 1
ATOM 4396 O O . PHE B 1 29 ? -11.609 -33.656 -12.07 1 81.88 29 PHE B O 1
ATOM 4403 N N . LEU B 1 30 ? -12.391 -31.594 -11.93 1 84 30 LEU B N 1
ATOM 4404 C CA . LEU B 1 30 ? -12.297 -31.359 -13.367 1 84 30 LEU B CA 1
ATOM 4405 C C . LEU B 1 30 ? -10.836 -31.219 -13.805 1 84 30 LEU B C 1
ATOM 4407 O O . LEU B 1 30 ? -10.516 -31.391 -14.984 1 84 30 LEU B O 1
ATOM 4411 N N . SER B 1 31 ? -9.977 -30.922 -12.859 1 79.19 31 SER B N 1
ATOM 4412 C CA . SER B 1 31 ? -8.562 -30.766 -13.18 1 79.19 31 SER B CA 1
ATOM 4413 C C . SER B 1 31 ? -7.922 -32.094 -13.547 1 79.19 31 SER B C 1
ATOM 4415 O O . SER B 1 31 ? -6.859 -32.125 -14.18 1 79.19 31 SER B O 1
ATOM 4417 N N . LEU B 1 32 ? -8.578 -33.156 -13.25 1 76.25 32 LEU B N 1
ATOM 4418 C CA . LEU B 1 32 ? -8.07 -34.5 -13.547 1 76.25 32 LEU B CA 1
ATOM 4419 C C . LEU B 1 32 ? -8.453 -34.938 -14.961 1 76.25 32 LEU B C 1
ATOM 4421 O O . LEU B 1 32 ? -8 -35.969 -15.438 1 76.25 32 LEU B O 1
ATOM 4425 N N . THR B 1 33 ? -9.164 -34.062 -15.609 1 75.75 33 THR B N 1
ATOM 4426 C CA . THR B 1 33 ? -9.703 -34.406 -16.922 1 75.75 33 THR B CA 1
ATOM 4427 C C . THR B 1 33 ? -8.578 -34.625 -17.922 1 75.75 33 THR B C 1
ATOM 4429 O O . THR B 1 33 ? -8.602 -35.594 -18.688 1 75.75 33 THR B O 1
ATOM 4432 N N . VAL B 1 34 ? -7.559 -33.812 -17.828 1 69.88 34 VAL B N 1
ATOM 4433 C CA . VAL B 1 34 ? -6.5 -33.875 -18.844 1 69.88 34 VAL B CA 1
ATOM 4434 C C . VAL B 1 34 ? -5.629 -35.125 -18.578 1 69.88 34 VAL B C 1
ATOM 4436 O O . VAL B 1 34 ? -5.43 -35.938 -19.469 1 69.88 34 VAL B O 1
ATOM 4439 N N . PRO B 1 35 ? -5.188 -35.312 -17.359 1 69.06 35 PRO B N 1
ATOM 4440 C CA . PRO B 1 35 ? -4.395 -36.5 -17.109 1 69.06 35 PRO B CA 1
ATOM 4441 C C . PRO B 1 35 ? -5.156 -37.781 -17.422 1 69.06 35 PRO B C 1
ATOM 4443 O O . PRO B 1 35 ? -4.586 -38.75 -17.969 1 69.06 35 PRO B O 1
ATOM 4446 N N . VAL B 1 36 ? -6.414 -37.844 -17.125 1 70.44 36 VAL B N 1
ATOM 4447 C CA . VAL B 1 36 ? -7.215 -39.062 -17.344 1 70.44 36 VAL B CA 1
ATOM 4448 C C . VAL B 1 36 ? -7.434 -39.25 -18.844 1 70.44 36 VAL B C 1
ATOM 4450 O O . VAL B 1 36 ? -7.43 -40.406 -19.312 1 70.44 36 VAL B O 1
ATOM 4453 N N . SER B 1 37 ? -7.637 -38.219 -19.578 1 72.5 37 SER B N 1
ATOM 4454 C CA . SER B 1 37 ? -7.824 -38.312 -21.016 1 72.5 37 SER B CA 1
ATOM 4455 C C . SER B 1 37 ? -6.57 -38.844 -21.703 1 72.5 37 SER B C 1
ATOM 4457 O O . SER B 1 37 ? -6.656 -39.656 -22.625 1 72.5 37 SER B O 1
ATOM 4459 N N . VAL B 1 38 ? -5.449 -38.375 -21.25 1 66.12 38 VAL B N 1
ATOM 4460 C CA . VAL B 1 38 ? -4.191 -38.844 -21.844 1 66.12 38 VAL B CA 1
ATOM 4461 C C . VAL B 1 38 ? -3.986 -40.312 -21.547 1 66.12 38 VAL B C 1
ATOM 4463 O O . VAL B 1 38 ? -3.602 -41.094 -22.422 1 66.12 38 VAL B O 1
ATOM 4466 N N . GLN B 1 39 ? -4.277 -40.719 -20.359 1 66.5 39 GLN B N 1
ATOM 4467 C CA . GLN B 1 39 ? -4.156 -42.125 -19.984 1 66.5 39 GLN B CA 1
ATOM 4468 C C . GLN B 1 39 ? -5.078 -43 -20.828 1 66.5 39 GLN B C 1
ATOM 4470 O O . GLN B 1 39 ? -4.672 -44.062 -21.297 1 66.5 39 GLN B O 1
ATOM 4475 N N . THR B 1 40 ? -6.281 -42.562 -21.016 1 70.94 40 THR B N 1
ATOM 4476 C CA . THR B 1 40 ? -7.266 -43.344 -21.781 1 70.94 40 THR B CA 1
ATOM 4477 C C . THR B 1 40 ? -6.848 -43.438 -23.25 1 70.94 40 THR B C 1
ATOM 4479 O O . THR B 1 40 ? -7.043 -44.469 -23.875 1 70.94 40 THR B O 1
ATOM 4482 N N . LEU B 1 41 ? -6.312 -42.375 -23.688 1 72 41 LEU B N 1
ATOM 4483 C CA . LEU B 1 41 ? -5.859 -42.375 -25.078 1 72 41 LEU B CA 1
ATOM 4484 C C . LEU B 1 41 ? -4.734 -43.375 -25.281 1 72 41 LEU B C 1
ATOM 4486 O O . LEU B 1 41 ? -4.734 -44.125 -26.266 1 72 41 LEU B O 1
ATOM 4490 N N . VAL B 1 42 ? -3.756 -43.438 -24.391 1 65.25 42 VAL B N 1
ATOM 4491 C CA . VAL B 1 42 ? -2.639 -44.375 -24.469 1 65.25 42 VAL B CA 1
ATOM 4492 C C . VAL B 1 42 ? -3.162 -45.812 -24.438 1 65.25 42 VAL B C 1
ATOM 4494 O O . VAL B 1 42 ? -2.693 -46.656 -25.203 1 65.25 42 VAL B O 1
ATOM 4497 N N . ASN B 1 43 ? -4.148 -46 -23.672 1 68.12 43 ASN B N 1
ATOM 4498 C CA . ASN B 1 43 ? -4.699 -47.344 -23.562 1 68.12 43 ASN B CA 1
ATOM 4499 C C . ASN B 1 43 ? -5.465 -47.75 -24.828 1 68.12 43 ASN B C 1
ATOM 4501 O O . ASN B 1 43 ? -5.434 -48.906 -25.234 1 68.12 43 ASN B O 1
ATOM 4505 N N . LEU B 1 44 ? -6.113 -46.812 -25.359 1 71.44 44 LEU B N 1
ATOM 4506 C CA . LEU B 1 44 ? -6.922 -47.062 -26.547 1 71.44 44 LEU B CA 1
ATOM 4507 C C . LEU B 1 44 ? -6.035 -47.281 -27.766 1 71.44 44 LEU B C 1
ATOM 4509 O O . LEU B 1 44 ? -6.273 -48.188 -28.562 1 71.44 44 LEU B O 1
ATOM 4513 N N . VAL B 1 45 ? -5.117 -46.406 -27.969 1 63.62 45 VAL B N 1
ATOM 4514 C CA . VAL B 1 45 ? -4.25 -46.5 -29.156 1 63.62 45 VAL B CA 1
ATOM 4515 C C . VAL B 1 45 ? -3.359 -47.719 -29.062 1 63.62 45 VAL B C 1
ATOM 4517 O O . VAL B 1 45 ? -3.004 -48.312 -30.094 1 63.62 45 VAL B O 1
ATOM 4520 N N . GLY B 1 46 ? -2.949 -48.062 -27.875 1 58.31 46 GLY B N 1
ATOM 4521 C CA . GLY B 1 46 ? -2.189 -49.281 -27.719 1 58.31 46 GLY B CA 1
ATOM 4522 C C . GLY B 1 46 ? -2.943 -50.531 -28.188 1 58.31 46 GLY B C 1
ATOM 4523 O O . GLY B 1 46 ? -2.338 -51.5 -28.672 1 58.31 46 GLY B O 1
ATOM 4524 N N . VAL B 1 47 ? -4.281 -50.438 -28.109 1 58.41 47 VAL B N 1
ATOM 4525 C CA . VAL B 1 47 ? -5.059 -51.625 -28.422 1 58.41 47 VAL B CA 1
ATOM 4526 C C . VAL B 1 47 ? -5.629 -51.5 -29.844 1 58.41 47 VAL B C 1
ATOM 4528 O O . VAL B 1 47 ? -5.609 -52.469 -30.594 1 58.41 47 VAL B O 1
ATOM 4531 N N . SER B 1 48 ? -6.379 -50.438 -30.078 1 61.91 48 SER B N 1
ATOM 4532 C CA . SER B 1 48 ? -7.062 -50.344 -31.375 1 61.91 48 SER B CA 1
ATOM 4533 C C . SER B 1 48 ? -6.773 -49 -32.062 1 61.91 48 SER B C 1
ATOM 4535 O O . SER B 1 48 ? -6.801 -47.969 -31.422 1 61.91 48 SER B O 1
ATOM 4537 N N . LEU B 1 49 ? -6.254 -49.062 -33.156 1 64.44 49 LEU B N 1
ATOM 4538 C CA . LEU B 1 49 ? -5.949 -47.906 -33.969 1 64.44 49 LEU B CA 1
ATOM 4539 C C . LEU B 1 49 ? -7.215 -47.344 -34.625 1 64.44 49 LEU B C 1
ATOM 4541 O O . LEU B 1 49 ? -7.152 -46.719 -35.688 1 64.44 49 LEU B O 1
ATOM 4545 N N . SER B 1 50 ? -8.414 -47.594 -33.938 1 71.75 50 SER B N 1
ATOM 4546 C CA . SER B 1 50 ? -9.625 -47.094 -34.562 1 71.75 50 SER B CA 1
ATOM 4547 C C . SER B 1 50 ? -9.859 -45.625 -34.219 1 71.75 50 SER B C 1
ATOM 4549 O O . SER B 1 50 ? -9.484 -45.156 -33.156 1 71.75 50 SER B O 1
ATOM 4551 N N . ILE B 1 51 ? -10.398 -44.875 -35.156 1 77.5 51 ILE B N 1
ATOM 4552 C CA . ILE B 1 51 ? -10.625 -43.438 -35.094 1 77.5 51 ILE B CA 1
ATOM 4553 C C . ILE B 1 51 ? -11.836 -43.125 -34.219 1 77.5 51 ILE B C 1
ATOM 4555 O O . ILE B 1 51 ? -11.914 -42.062 -33.594 1 77.5 51 ILE B O 1
ATOM 4559 N N . ARG B 1 52 ? -12.859 -44 -34.094 1 82.06 52 ARG B N 1
ATOM 4560 C CA . ARG B 1 52 ? -14.125 -43.719 -33.406 1 82.06 52 ARG B CA 1
ATOM 4561 C C . ARG B 1 52 ? -13.906 -43.469 -31.922 1 82.06 52 ARG B C 1
ATOM 4563 O O . ARG B 1 52 ? -14.414 -42.5 -31.359 1 82.06 52 ARG B O 1
ATOM 4570 N N . PRO B 1 53 ? -13.148 -44.281 -31.25 1 81.69 53 PRO B N 1
ATOM 4571 C CA . PRO B 1 53 ? -12.914 -44.031 -29.828 1 81.69 53 PRO B CA 1
ATOM 4572 C C . PRO B 1 53 ? -12.133 -42.719 -29.578 1 81.69 53 PRO B C 1
ATOM 4574 O O . PRO B 1 53 ? -12.32 -42.062 -28.547 1 81.69 53 PRO B O 1
ATOM 4577 N N . VAL B 1 54 ? -11.422 -42.375 -30.547 1 81.94 54 VAL B N 1
ATOM 4578 C CA . VAL B 1 54 ? -10.633 -41.156 -30.422 1 81.94 54 VAL B CA 1
ATOM 4579 C C . VAL B 1 54 ? -11.555 -39.938 -30.484 1 81.94 54 VAL B C 1
ATOM 4581 O O . VAL B 1 54 ? -11.383 -38.969 -29.734 1 81.94 54 VAL B O 1
ATOM 4584 N N . ILE B 1 55 ? -12.492 -39.938 -31.391 1 85.19 55 ILE B N 1
ATOM 4585 C CA . ILE B 1 55 ? -13.445 -38.844 -31.531 1 85.19 55 ILE B CA 1
ATOM 4586 C C . ILE B 1 55 ? -14.289 -38.75 -30.266 1 85.19 55 ILE B C 1
ATOM 4588 O O . ILE B 1 55 ? -14.602 -37.625 -29.812 1 85.19 55 ILE B O 1
ATOM 4592 N N . SER B 1 56 ? -14.734 -39.906 -29.75 1 86.31 56 SER B N 1
ATOM 4593 C CA . SER B 1 56 ? -15.508 -39.875 -28.516 1 86.31 56 SER B CA 1
ATOM 4594 C C . SER B 1 56 ? -14.695 -39.312 -27.359 1 86.31 56 SER B C 1
ATOM 4596 O O . SER B 1 56 ? -15.219 -38.562 -26.547 1 86.31 56 SER B O 1
ATOM 4598 N N . LEU B 1 57 ? -13.445 -39.531 -27.281 1 85.31 57 LEU B N 1
ATOM 4599 C CA . LEU B 1 57 ? -12.57 -39.031 -26.219 1 85.31 57 LEU B CA 1
ATOM 4600 C C . LEU B 1 57 ? -12.391 -37.531 -26.344 1 85.31 57 LEU B C 1
ATOM 4602 O O . LEU B 1 57 ? -12.398 -36.812 -25.344 1 85.31 57 LEU B O 1
ATOM 4606 N N . ILE B 1 58 ? -12.227 -37.062 -27.562 1 87.06 58 ILE B N 1
ATOM 4607 C CA . ILE B 1 58 ? -12.047 -35.656 -27.812 1 87.06 58 ILE B CA 1
ATOM 4608 C C . ILE B 1 58 ? -13.305 -34.875 -27.422 1 87.06 58 ILE B C 1
ATOM 4610 O O . ILE B 1 58 ? -13.219 -33.812 -26.844 1 87.06 58 ILE B O 1
ATOM 4614 N N . THR B 1 59 ? -14.422 -35.5 -27.719 1 89.5 59 THR B N 1
ATOM 4615 C CA . THR B 1 59 ? -15.688 -34.844 -27.391 1 89.5 59 THR B CA 1
ATOM 4616 C C . THR B 1 59 ? -15.883 -34.781 -25.875 1 89.5 59 THR B C 1
ATOM 4618 O O . THR B 1 59 ? -16.312 -33.75 -25.344 1 89.5 59 THR B O 1
ATOM 4621 N N . ILE B 1 60 ? -15.578 -35.812 -25.172 1 88.69 60 ILE B N 1
ATOM 4622 C CA . ILE B 1 60 ? -15.703 -35.844 -23.719 1 88.69 60 ILE B CA 1
ATOM 4623 C C . ILE B 1 60 ? -14.734 -34.844 -23.094 1 88.69 60 ILE B C 1
ATOM 4625 O O . ILE B 1 60 ? -15.094 -34.125 -22.156 1 88.69 60 ILE B O 1
ATOM 4629 N N . LEU B 1 61 ? -13.547 -34.844 -23.609 1 88.38 61 LEU B N 1
ATOM 4630 C CA . LEU B 1 61 ? -12.562 -33.875 -23.125 1 88.38 61 LEU B CA 1
ATOM 4631 C C . LEU B 1 61 ? -13.047 -32.438 -23.312 1 88.38 61 LEU B C 1
ATOM 4633 O O . LEU B 1 61 ? -12.883 -31.609 -22.438 1 88.38 61 LEU B O 1
ATOM 4637 N N . PHE B 1 62 ? -13.617 -32.188 -24.484 1 90.75 62 PHE B N 1
ATOM 4638 C CA . PHE B 1 62 ? -14.133 -30.844 -24.781 1 90.75 62 PHE B CA 1
ATOM 4639 C C . PHE B 1 62 ? -15.227 -30.453 -23.781 1 90.75 62 PHE B C 1
ATOM 4641 O O . PHE B 1 62 ? -15.242 -29.328 -23.281 1 90.75 62 PHE B O 1
ATOM 4648 N N . ILE B 1 63 ? -16.062 -31.312 -23.469 1 92.56 63 ILE B N 1
ATOM 4649 C CA . ILE B 1 63 ? -17.188 -31.047 -22.562 1 92.56 63 ILE B CA 1
ATOM 4650 C C . ILE B 1 63 ? -16.656 -30.766 -21.156 1 92.56 63 ILE B C 1
ATOM 4652 O O . ILE B 1 63 ? -17.062 -29.812 -20.516 1 92.56 63 ILE B O 1
ATOM 4656 N N . PHE B 1 64 ? -15.734 -31.516 -20.656 1 91.56 64 PHE B N 1
ATOM 4657 C CA . PHE B 1 64 ? -15.211 -31.375 -19.312 1 91.56 64 PHE B CA 1
ATOM 4658 C C . PHE B 1 64 ? -14.359 -30.109 -19.188 1 91.56 64 PHE B C 1
ATOM 4660 O O . PHE B 1 64 ? -14.414 -29.406 -18.188 1 91.56 64 PHE B O 1
ATOM 4667 N N . LEU B 1 65 ? -13.586 -29.844 -20.203 1 91.94 65 LEU B N 1
ATOM 4668 C CA . LEU B 1 65 ? -12.773 -28.625 -20.172 1 91.94 65 LEU B CA 1
ATOM 4669 C C . LEU B 1 65 ? -13.641 -27.375 -20.219 1 91.94 65 LEU B C 1
ATOM 4671 O O . LEU B 1 65 ? -13.352 -26.391 -19.562 1 91.94 65 LEU B O 1
ATOM 4675 N N . THR B 1 66 ? -14.688 -27.453 -21.047 1 93.31 66 THR B N 1
ATOM 4676 C CA . THR B 1 66 ? -15.609 -26.328 -21.125 1 93.31 66 THR B CA 1
ATOM 4677 C C . THR B 1 66 ? -16.344 -26.141 -19.812 1 93.31 66 THR B C 1
ATOM 4679 O O . THR B 1 66 ? -16.547 -25.016 -19.359 1 93.31 66 THR B O 1
ATOM 4682 N N . ALA B 1 67 ? -16.734 -27.172 -19.172 1 93.38 67 ALA B N 1
ATOM 4683 C CA . ALA B 1 67 ? -17.375 -27.094 -17.875 1 93.38 67 ALA B CA 1
ATOM 4684 C C . ALA B 1 67 ? -16.438 -26.516 -16.828 1 93.38 67 ALA B C 1
ATOM 4686 O O . ALA B 1 67 ? -16.844 -25.672 -16.016 1 93.38 67 ALA B O 1
ATOM 4687 N N . ALA B 1 68 ? -15.211 -26.953 -16.828 1 91.69 68 ALA B N 1
ATOM 4688 C CA . ALA B 1 68 ? -14.211 -26.438 -15.898 1 91.69 68 ALA B CA 1
ATOM 4689 C C . ALA B 1 68 ? -14.008 -24.938 -16.109 1 91.69 68 ALA B C 1
ATOM 4691 O O . ALA B 1 68 ? -13.82 -24.188 -15.141 1 91.69 68 ALA B O 1
ATOM 4692 N N . PHE B 1 69 ? -14.078 -24.562 -17.312 1 92.12 69 PHE B N 1
ATOM 4693 C CA . PHE B 1 69 ? -13.898 -23.172 -17.672 1 92.12 69 PHE B CA 1
ATOM 4694 C C . PHE B 1 69 ? -15.039 -22.328 -17.125 1 92.12 69 PHE B C 1
ATOM 4696 O O . PHE B 1 69 ? -14.805 -21.25 -16.547 1 92.12 69 PHE B O 1
ATOM 4703 N N . PHE B 1 70 ? -16.203 -22.781 -17.234 1 94 70 PHE B N 1
ATOM 4704 C CA . PHE B 1 70 ? -17.359 -22.031 -16.734 1 94 70 PHE B CA 1
ATOM 4705 C C . PHE B 1 70 ? -17.328 -21.969 -15.219 1 94 70 PHE B C 1
ATOM 4707 O O . PHE B 1 70 ? -17.641 -20.922 -14.633 1 94 70 PHE B O 1
ATOM 4714 N N . VAL B 1 71 ? -16.969 -22.969 -14.586 1 93.12 71 VAL B N 1
ATOM 4715 C CA . VAL B 1 71 ? -16.875 -22.969 -13.133 1 93.12 71 VAL B CA 1
ATOM 4716 C C . VAL B 1 71 ? -15.812 -21.984 -12.68 1 93.12 71 VAL B C 1
ATOM 4718 O O . VAL B 1 71 ? -16 -21.25 -11.703 1 93.12 71 VAL B O 1
ATOM 4721 N N . ARG B 1 72 ? -14.758 -21.953 -13.398 1 93.12 72 ARG B N 1
ATOM 4722 C CA . ARG B 1 72 ? -13.68 -21.031 -13.062 1 93.12 72 ARG B CA 1
ATOM 4723 C C . ARG B 1 72 ? -14.133 -19.594 -13.211 1 93.12 72 ARG B C 1
ATOM 4725 O O . ARG B 1 72 ? -13.805 -18.734 -12.375 1 93.12 72 ARG B O 1
ATOM 4732 N N . ILE B 1 73 ? -14.859 -19.328 -14.195 1 94 73 ILE B N 1
ATOM 4733 C CA . ILE B 1 73 ? -15.359 -17.969 -14.43 1 94 73 ILE B CA 1
ATOM 4734 C C . ILE B 1 73 ? -16.297 -17.578 -13.297 1 94 73 ILE B C 1
ATOM 4736 O O . ILE B 1 73 ? -16.234 -16.438 -12.805 1 94 73 ILE B O 1
ATOM 4740 N N . PHE B 1 74 ? -17.062 -18.5 -12.875 1 94 74 PHE B N 1
ATOM 4741 C CA . PHE B 1 74 ? -17.984 -18.203 -11.789 1 94 74 PHE B CA 1
ATOM 4742 C C . PHE B 1 74 ? -17.234 -18 -10.477 1 94 74 PHE B C 1
ATOM 4744 O O . PHE B 1 74 ? -17.609 -17.156 -9.664 1 94 74 PHE B O 1
ATOM 4751 N N . GLN B 1 75 ? -16.266 -18.719 -10.312 1 93.06 75 GLN B N 1
ATOM 4752 C CA . GLN B 1 75 ? -15.438 -18.562 -9.125 1 93.06 75 GLN B CA 1
ATOM 4753 C C . GLN B 1 75 ? -14.766 -17.188 -9.102 1 93.06 75 GLN B C 1
ATOM 4755 O O . GLN B 1 75 ? -14.727 -16.531 -8.062 1 93.06 75 GLN B O 1
ATOM 4760 N N . LEU B 1 76 ? -14.297 -16.797 -10.25 1 93.19 76 LEU B N 1
ATOM 4761 C CA . LEU B 1 76 ? -13.625 -15.5 -10.359 1 93.19 76 LEU B CA 1
ATOM 4762 C C . LEU B 1 76 ? -14.602 -14.359 -10.07 1 93.19 76 LEU B C 1
ATOM 4764 O O . LEU B 1 76 ? -14.242 -13.398 -9.391 1 93.19 76 LEU B O 1
ATOM 4768 N N . LYS B 1 77 ? -15.75 -14.492 -10.555 1 94.5 77 LYS B N 1
ATOM 4769 C CA . LYS B 1 77 ? -16.766 -13.469 -10.32 1 94.5 77 LYS B CA 1
ATOM 4770 C C . LYS B 1 77 ? -17.156 -13.406 -8.852 1 94.5 77 LYS B C 1
ATOM 4772 O O . LYS B 1 77 ? -17.359 -12.32 -8.305 1 94.5 77 LYS B O 1
ATOM 4777 N N . LEU B 1 78 ? -17.266 -14.516 -8.289 1 94.19 78 LEU B N 1
ATOM 4778 C CA . LEU B 1 78 ? -17.625 -14.57 -6.871 1 94.19 78 LEU B CA 1
ATOM 4779 C C . LEU B 1 78 ? -16.516 -13.953 -6.012 1 94.19 78 LEU B C 1
ATOM 4781 O O . LEU B 1 78 ? -16.812 -13.227 -5.059 1 94.19 78 LEU B O 1
ATOM 4785 N N . VAL B 1 79 ? -15.336 -14.242 -6.277 1 92.81 79 VAL B N 1
ATOM 4786 C CA . VAL B 1 79 ? -14.2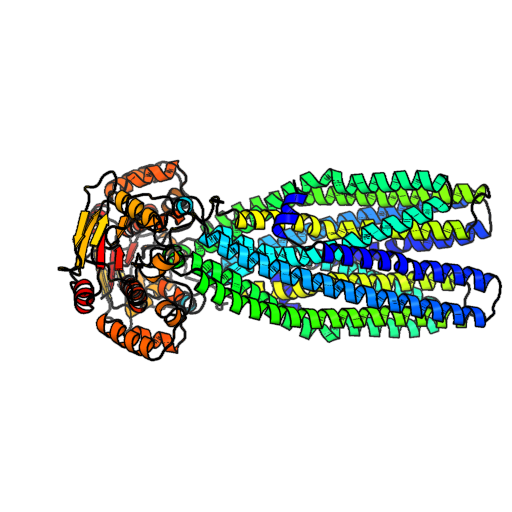11 -13.711 -5.516 1 92.81 79 VAL B CA 1
ATOM 4787 C C . VAL B 1 79 ? -14.141 -12.195 -5.699 1 92.81 79 VAL B C 1
ATOM 4789 O O . VAL B 1 79 ? -13.82 -11.461 -4.762 1 92.81 79 VAL B O 1
ATOM 4792 N N . GLU B 1 80 ? -14.391 -11.727 -6.891 1 93.56 80 GLU B N 1
ATOM 4793 C CA . GLU B 1 80 ? -14.422 -10.289 -7.152 1 93.56 80 GLU B CA 1
ATOM 4794 C C . GLU B 1 80 ? -15.5 -9.602 -6.316 1 93.56 80 GLU B C 1
ATOM 4796 O O . GLU B 1 80 ? -15.281 -8.516 -5.781 1 93.56 80 GLU B O 1
ATOM 4801 N N . ASP B 1 81 ? -16.578 -10.25 -6.191 1 93.12 81 ASP B N 1
ATOM 4802 C CA . ASP B 1 81 ? -17.656 -9.703 -5.371 1 93.12 81 ASP B CA 1
ATOM 4803 C C . ASP B 1 81 ? -17.234 -9.625 -3.904 1 93.12 81 ASP B C 1
ATOM 4805 O O . ASP B 1 81 ? -17.578 -8.664 -3.211 1 93.12 81 ASP B O 1
ATOM 4809 N N . ILE B 1 82 ? -16.609 -10.562 -3.475 1 92.31 82 ILE B N 1
ATOM 4810 C CA . ILE B 1 82 ? -16.125 -10.578 -2.098 1 92.31 82 ILE B CA 1
ATOM 4811 C C . ILE B 1 82 ? -15.117 -9.453 -1.891 1 92.31 82 ILE B C 1
ATOM 4813 O O . ILE B 1 82 ? -15.156 -8.75 -0.876 1 92.31 82 ILE B O 1
ATOM 4817 N N . GLN B 1 83 ? -14.258 -9.344 -2.877 1 92.56 83 GLN B N 1
ATOM 4818 C CA . GLN B 1 83 ? -13.242 -8.297 -2.773 1 92.56 83 GLN B CA 1
ATOM 4819 C C . GLN B 1 83 ? -13.875 -6.914 -2.688 1 92.56 83 GLN B C 1
ATOM 4821 O O . GLN B 1 83 ? -13.477 -6.09 -1.865 1 92.56 83 GLN B O 1
ATOM 4826 N N . ARG B 1 84 ? -14.82 -6.691 -3.486 1 92.94 84 ARG B N 1
ATOM 4827 C CA . ARG B 1 84 ? -15.508 -5.402 -3.5 1 92.94 84 ARG B CA 1
ATOM 4828 C C . ARG B 1 84 ? -16.25 -5.164 -2.191 1 92.94 84 ARG B C 1
ATOM 4830 O O . ARG B 1 84 ? -16.203 -4.07 -1.63 1 92.94 84 ARG B O 1
ATOM 4837 N N . LYS B 1 85 ? -16.859 -6.102 -1.743 1 92.44 85 LYS B N 1
ATOM 4838 C CA . LYS B 1 85 ? -17.609 -5.98 -0.504 1 92.44 85 LYS B CA 1
ATOM 4839 C C . LYS B 1 85 ? -16.688 -5.738 0.688 1 92.44 85 LYS B C 1
ATOM 4841 O O . LYS B 1 85 ? -16.984 -4.906 1.546 1 92.44 85 LYS B O 1
ATOM 4846 N N . VAL B 1 86 ? -15.68 -6.457 0.761 1 90.88 86 VAL B N 1
ATOM 4847 C CA . VAL B 1 86 ? -14.734 -6.32 1.866 1 90.88 86 VAL B CA 1
ATOM 4848 C C . VAL B 1 86 ? -14.148 -4.91 1.87 1 90.88 86 VAL B C 1
ATOM 4850 O O . VAL B 1 86 ? -14 -4.293 2.928 1 90.88 86 VAL B O 1
ATOM 4853 N N . PHE B 1 87 ? -13.805 -4.445 0.716 1 93.62 87 PHE B N 1
ATOM 4854 C CA . PHE B 1 87 ? -13.219 -3.111 0.622 1 93.62 87 PHE B CA 1
ATOM 4855 C C . PHE B 1 87 ? -14.203 -2.057 1.124 1 93.62 87 PHE B C 1
ATOM 4857 O O . PHE B 1 87 ? -13.852 -1.226 1.964 1 93.62 87 PHE B O 1
ATOM 4864 N N . VAL B 1 88 ? -15.43 -2.094 0.653 1 93.94 88 VAL B N 1
ATOM 4865 C CA . VAL B 1 88 ? -16.438 -1.096 0.982 1 93.94 88 VAL B CA 1
ATOM 4866 C C . VAL B 1 88 ? -16.781 -1.18 2.467 1 93.94 88 VAL B C 1
ATOM 4868 O O . VAL B 1 88 ? -16.828 -0.161 3.16 1 93.94 88 VAL B O 1
ATOM 4871 N N . GLU B 1 89 ? -16.969 -2.336 2.914 1 92.5 89 GLU B N 1
ATOM 4872 C CA . GLU B 1 89 ? -17.328 -2.521 4.316 1 92.5 89 GLU B CA 1
ATOM 4873 C C . GLU B 1 89 ? -16.219 -2.064 5.246 1 92.5 89 GLU B C 1
ATOM 4875 O O . GLU B 1 89 ? -16.469 -1.464 6.289 1 92.5 89 GLU B O 1
ATOM 4880 N N . THR B 1 90 ? -15.031 -2.367 4.891 1 92.19 90 THR B N 1
ATOM 4881 C CA . THR B 1 90 ? -13.906 -1.986 5.734 1 92.19 90 THR B CA 1
ATOM 4882 C C . THR B 1 90 ? -13.734 -0.47 5.758 1 92.19 90 THR B C 1
ATOM 4884 O O . THR B 1 90 ? -13.453 0.114 6.805 1 92.19 90 THR B O 1
ATOM 4887 N N . VAL B 1 91 ? -13.867 0.125 4.648 1 93.31 91 VAL B N 1
ATOM 4888 C CA . VAL B 1 91 ? -13.742 1.577 4.582 1 93.31 91 VAL B CA 1
ATOM 4889 C C . VAL B 1 91 ? -14.82 2.23 5.441 1 93.31 91 VAL B C 1
ATOM 4891 O O . VAL B 1 91 ? -14.547 3.18 6.18 1 93.31 91 VAL B O 1
ATOM 4894 N N . LEU B 1 92 ? -16 1.733 5.387 1 91.81 92 LEU B N 1
ATOM 4895 C CA . LEU B 1 92 ? -17.094 2.266 6.188 1 91.81 92 LEU B CA 1
ATOM 4896 C C . LEU B 1 92 ? -16.844 2.045 7.676 1 91.81 92 LEU B C 1
ATOM 4898 O O . LEU B 1 92 ? -17.156 2.908 8.5 1 91.81 92 LEU B O 1
ATOM 4902 N N . ARG B 1 93 ? -16.312 0.961 8.016 1 90.31 93 ARG B N 1
ATOM 4903 C CA . ARG B 1 93 ? -15.984 0.677 9.406 1 90.31 93 ARG B CA 1
ATOM 4904 C C . ARG B 1 93 ? -14.859 1.579 9.898 1 90.31 93 ARG B C 1
ATOM 4906 O O . ARG B 1 93 ? -14.828 1.964 11.07 1 90.31 93 ARG B O 1
ATOM 4913 N N . ILE B 1 94 ? -13.961 1.933 9.031 1 89.38 94 ILE B N 1
ATOM 4914 C CA . ILE B 1 94 ? -12.867 2.828 9.391 1 89.38 94 ILE B CA 1
ATOM 4915 C C . ILE B 1 94 ? -13.422 4.211 9.727 1 89.38 94 ILE B C 1
ATOM 4917 O O . ILE B 1 94 ? -13.008 4.824 10.719 1 89.38 94 ILE B O 1
ATOM 4921 N N . ILE B 1 95 ? -14.32 4.66 8.984 1 85.56 95 ILE B N 1
ATOM 4922 C CA . ILE B 1 95 ? -14.93 5.961 9.242 1 85.56 95 ILE B CA 1
ATOM 4923 C C . ILE B 1 95 ? -15.625 5.941 10.602 1 85.56 95 ILE B C 1
ATOM 4925 O O . ILE B 1 95 ? -15.5 6.891 11.383 1 85.56 95 ILE B O 1
ATOM 4929 N N . SER B 1 96 ? -16.281 4.898 10.789 1 84.69 96 SER B N 1
ATOM 4930 C CA . SER B 1 96 ? -16.984 4.777 12.055 1 84.69 96 SER B CA 1
ATOM 4931 C C . SER B 1 96 ? -16.016 4.711 13.234 1 84.69 96 SER B C 1
ATOM 4933 O O . SER B 1 96 ? -16.281 5.273 14.297 1 84.69 96 SER B O 1
ATOM 4935 N N . ALA B 1 97 ? -14.969 4.086 13.062 1 85.94 97 ALA B N 1
ATOM 4936 C CA . ALA B 1 97 ? -13.961 3.951 14.117 1 85.94 97 ALA B CA 1
ATOM 4937 C C . ALA B 1 97 ? -13.297 5.293 14.406 1 85.94 97 ALA B C 1
ATOM 4939 O O . ALA B 1 97 ? -13.008 5.605 15.562 1 85.94 97 ALA B O 1
ATOM 4940 N N . ILE B 1 98 ? -13.078 6.043 13.43 1 81.06 98 ILE B N 1
ATOM 4941 C CA . ILE B 1 98 ? -12.43 7.336 13.602 1 81.06 98 ILE B CA 1
ATOM 4942 C C . ILE B 1 98 ? -13.359 8.289 14.352 1 81.06 98 ILE B C 1
ATOM 4944 O O . ILE B 1 98 ? -12.906 9.078 15.188 1 81.06 98 ILE B O 1
ATOM 4948 N N . TYR B 1 99 ? -14.57 8.18 14.055 1 76.69 99 TYR B N 1
ATOM 4949 C CA . TYR B 1 99 ? -15.547 9.055 14.695 1 76.69 99 TYR B CA 1
ATOM 4950 C C . TYR B 1 99 ? -15.719 8.695 16.172 1 76.69 99 TYR B C 1
ATOM 4952 O O . TYR B 1 99 ? -16.125 9.523 16.969 1 76.69 99 TYR B O 1
ATOM 4960 N N . LYS B 1 100 ? -15.289 7.535 16.453 1 77.19 100 LYS B N 1
ATOM 4961 C CA . LYS B 1 100 ? -15.477 7.074 17.828 1 77.19 100 LYS B CA 1
ATOM 4962 C C . LYS B 1 100 ? -14.227 7.316 18.656 1 77.19 100 LYS B C 1
ATOM 4964 O O . LYS B 1 100 ? -14.219 7.055 19.859 1 77.19 100 LYS B O 1
ATOM 4969 N N . VAL B 1 101 ? -13.234 7.848 18.078 1 75.19 101 VAL B N 1
ATOM 4970 C CA . VAL B 1 101 ? -12 8.102 18.812 1 75.19 101 VAL B CA 1
ATOM 4971 C C . VAL B 1 101 ? -12.227 9.203 19.844 1 75.19 101 VAL B C 1
ATOM 4973 O O . VAL B 1 101 ? -12.836 10.227 19.547 1 75.19 101 VAL B O 1
ATOM 4976 N N . ASP B 1 102 ? -11.773 8.836 21.016 1 66.12 102 ASP B N 1
ATOM 4977 C CA . ASP B 1 102 ? -11.891 9.82 22.078 1 66.12 102 ASP B CA 1
ATOM 4978 C C . ASP B 1 102 ? -10.836 10.914 21.938 1 66.12 102 ASP B C 1
ATOM 4980 O O . ASP B 1 102 ? -9.703 10.641 21.547 1 66.12 102 ASP B O 1
ATOM 4984 N N . PHE B 1 103 ? -11.211 12.078 22.219 1 62.22 103 PHE B N 1
ATOM 4985 C CA . PHE B 1 103 ? -10.312 13.227 22.125 1 62.22 103 PHE B CA 1
ATOM 4986 C C . PHE B 1 103 ? -9.125 13.047 23.062 1 62.22 103 PHE B C 1
ATOM 4988 O O . PHE B 1 103 ? -8.023 13.508 22.766 1 62.22 103 PHE B O 1
ATOM 4995 N N . ASN B 1 104 ? -9.406 12.398 24.094 1 59.41 104 ASN B N 1
ATOM 4996 C CA . ASN B 1 104 ? -8.328 12.195 25.062 1 59.41 104 ASN B CA 1
ATOM 4997 C C . ASN B 1 104 ? -7.262 11.25 24.516 1 59.41 104 ASN B C 1
ATOM 4999 O O . ASN B 1 104 ? -6.094 11.344 24.891 1 59.41 104 ASN B O 1
ATOM 5003 N N . ASP B 1 105 ? -7.754 10.477 23.672 1 64.56 105 ASP B N 1
ATOM 5004 C CA . ASP B 1 105 ? -6.828 9.492 23.125 1 64.56 105 ASP B CA 1
ATOM 5005 C C . ASP B 1 105 ? -6.031 10.078 21.953 1 64.56 105 ASP B C 1
ATOM 5007 O O . ASP B 1 105 ? -5.012 9.523 21.547 1 64.56 105 ASP B O 1
ATOM 5011 N N . LEU B 1 106 ? -6.504 11.227 21.594 1 62.72 106 LEU B N 1
ATOM 5012 C CA . LEU B 1 106 ? -5.832 11.859 20.469 1 62.72 106 LEU B CA 1
ATOM 5013 C C . LEU B 1 106 ? -4.426 12.305 20.844 1 62.72 106 LEU B C 1
ATOM 5015 O O . LEU B 1 106 ? -3.559 12.461 19.984 1 62.72 106 LEU B O 1
ATOM 5019 N N . ILE B 1 107 ? -4.344 12.539 22.078 1 57.72 107 ILE B N 1
ATOM 5020 C CA . ILE B 1 107 ? -3.035 12.953 22.578 1 57.72 107 ILE B CA 1
ATOM 5021 C C . ILE B 1 107 ? -2.029 11.82 22.406 1 57.72 107 ILE B C 1
ATOM 5023 O O . ILE B 1 107 ? -0.836 12.062 22.203 1 57.72 107 ILE B O 1
ATOM 5027 N N . ARG B 1 108 ? -2.607 10.664 22.359 1 59.09 108 ARG B N 1
ATOM 5028 C CA . ARG B 1 108 ? -1.712 9.516 22.391 1 59.09 108 ARG B CA 1
ATOM 5029 C C . ARG B 1 108 ? -1.582 8.883 21 1 59.09 108 ARG B C 1
ATOM 5031 O O . ARG B 1 108 ? -0.591 8.211 20.719 1 59.09 108 ARG B O 1
ATOM 5038 N N . VAL B 1 109 ? -2.564 9.148 20.312 1 64.25 109 VAL B N 1
ATOM 5039 C CA . VAL B 1 109 ? -2.568 8.398 19.062 1 64.25 109 VAL B CA 1
ATOM 5040 C C . VAL B 1 109 ? -2.504 9.367 17.891 1 64.25 109 VAL B C 1
ATOM 5042 O O . VAL B 1 109 ? -3.25 10.352 17.828 1 64.25 109 VAL B O 1
ATOM 5045 N N . ASN B 1 110 ? -1.462 9.141 17.062 1 67.69 110 ASN B N 1
ATOM 5046 C CA . ASN B 1 110 ? -1.43 9.883 15.805 1 67.69 110 ASN B CA 1
ATOM 5047 C C . ASN B 1 110 ? -2.377 9.273 14.766 1 67.69 110 ASN B C 1
ATOM 5049 O O . ASN B 1 110 ? -2.006 8.336 14.055 1 67.69 110 ASN B O 1
ATOM 5053 N N . VAL B 1 111 ? -3.545 9.781 14.719 1 72.88 111 VAL B N 1
ATOM 5054 C CA . VAL B 1 111 ? -4.602 9.242 13.867 1 72.88 111 VAL B CA 1
ATOM 5055 C C . VAL B 1 111 ? -4.164 9.289 12.406 1 72.88 111 VAL B C 1
ATOM 5057 O O . VAL B 1 111 ? -4.457 8.375 11.633 1 72.88 111 VAL B O 1
ATOM 5060 N N . ARG B 1 112 ? -3.404 10.219 12.07 1 72 112 ARG B N 1
ATOM 5061 C CA . ARG B 1 112 ? -2.971 10.375 10.688 1 72 112 ARG B CA 1
ATOM 5062 C C . ARG B 1 112 ? -2.023 9.25 10.281 1 72 112 ARG B C 1
ATOM 5064 O O . ARG B 1 112 ? -2.092 8.75 9.156 1 72 112 ARG B O 1
ATOM 5071 N N . GLU B 1 113 ? -1.197 8.992 11.203 1 76.5 113 GLU B N 1
ATOM 5072 C CA . GLU B 1 113 ? -0.278 7.891 10.93 1 76.5 113 GLU B CA 1
ATOM 5073 C C . GLU B 1 113 ? -1.024 6.566 10.805 1 76.5 113 GLU B C 1
ATOM 5075 O O . GLU B 1 113 ? -0.678 5.727 9.969 1 76.5 113 GLU B O 1
ATOM 5080 N N . LYS B 1 114 ? -2.012 6.438 11.578 1 83.38 114 LYS B N 1
ATOM 5081 C CA . LYS B 1 114 ? -2.754 5.176 11.586 1 83.38 114 LYS B CA 1
ATOM 5082 C C . LYS B 1 114 ? -3.598 5.031 10.32 1 83.38 114 LYS B C 1
ATOM 5084 O O . LYS B 1 114 ? -3.828 3.918 9.852 1 83.38 114 LYS B O 1
ATOM 5089 N N . ILE B 1 115 ? -3.959 6.113 9.773 1 86.5 115 ILE B N 1
ATOM 5090 C CA . ILE B 1 115 ? -4.801 6.09 8.586 1 86.5 115 ILE B CA 1
ATOM 5091 C C . ILE B 1 115 ? -4.004 5.543 7.402 1 86.5 115 ILE B C 1
ATOM 5093 O O . ILE B 1 115 ? -4.57 4.961 6.477 1 86.5 115 ILE B O 1
ATOM 5097 N N . ASN B 1 116 ? -2.703 5.66 7.418 1 87.69 116 ASN B N 1
ATOM 5098 C CA . ASN B 1 116 ? -1.854 5.125 6.359 1 87.69 116 ASN B CA 1
ATOM 5099 C C . ASN B 1 116 ? -2.025 3.617 6.207 1 87.69 116 ASN B C 1
ATOM 5101 O O . ASN B 1 116 ? -1.78 3.064 5.137 1 87.69 116 ASN B O 1
ATOM 5105 N N . ARG B 1 117 ? -2.506 3.041 7.281 1 90.06 117 ARG B N 1
ATOM 5106 C CA . ARG B 1 117 ? -2.699 1.596 7.254 1 90.06 117 ARG B CA 1
ATOM 5107 C C . ARG B 1 117 ? -3.867 1.216 6.348 1 90.06 117 ARG B C 1
ATOM 5109 O O . ARG B 1 117 ? -4.023 0.049 5.984 1 90.06 117 ARG B O 1
ATOM 5116 N N . ALA B 1 118 ? -4.574 2.203 5.945 1 90.12 118 ALA B N 1
ATOM 5117 C CA . ALA B 1 118 ? -5.68 1.944 5.027 1 90.12 118 ALA B CA 1
ATOM 5118 C C . ALA B 1 118 ? -5.168 1.497 3.66 1 90.12 118 ALA B C 1
ATOM 5120 O O . ALA B 1 118 ? -5.883 0.831 2.908 1 90.12 118 ALA B O 1
ATOM 5121 N N . PHE B 1 119 ? -3.926 1.773 3.371 1 90.25 119 PHE B N 1
ATOM 5122 C CA . PHE B 1 119 ? -3.348 1.353 2.1 1 90.25 119 PHE B CA 1
ATOM 5123 C C . PHE B 1 119 ? -3.186 -0.162 2.055 1 90.25 119 PHE B C 1
ATOM 5125 O O . PHE B 1 119 ? -3.061 -0.747 0.978 1 90.25 119 PHE B O 1
ATOM 5132 N N . GLU B 1 120 ? -3.256 -0.767 3.207 1 90.75 120 GLU B N 1
ATOM 5133 C CA . GLU B 1 120 ? -3.182 -2.223 3.275 1 90.75 120 GLU B CA 1
ATOM 5134 C C . GLU B 1 120 ? -4.426 -2.867 2.666 1 90.75 120 GLU B C 1
ATOM 5136 O O . GLU B 1 120 ? -4.406 -4.047 2.312 1 90.75 120 GLU B O 1
ATOM 5141 N N . LEU B 1 121 ? -5.453 -2.07 2.568 1 90.25 121 LEU B N 1
ATOM 5142 C CA . LEU B 1 121 ? -6.676 -2.607 1.978 1 90.25 121 LEU B CA 1
ATOM 5143 C C . LEU B 1 121 ? -6.438 -3.035 0.533 1 90.25 121 LEU B C 1
ATOM 5145 O O . LEU B 1 121 ? -7.008 -4.023 0.072 1 90.25 121 LEU B O 1
ATOM 5149 N N . LYS B 1 122 ? -5.633 -2.309 -0.132 1 87.62 122 LYS B N 1
ATOM 5150 C CA . LYS B 1 122 ? -5.281 -2.672 -1.501 1 87.62 122 LYS B CA 1
ATOM 5151 C C . LYS B 1 122 ? -4.535 -4.004 -1.542 1 87.62 122 LYS B C 1
ATOM 5153 O O . LYS B 1 122 ? -4.797 -4.844 -2.406 1 87.62 122 LYS B O 1
ATOM 5158 N N . PHE B 1 123 ? -3.721 -4.191 -0.617 1 85.5 123 PHE B N 1
ATOM 5159 C CA . PHE B 1 123 ? -2.959 -5.434 -0.529 1 85.5 123 PHE B CA 1
ATOM 5160 C C . PHE B 1 123 ? -3.855 -6.586 -0.095 1 85.5 123 PHE B C 1
ATOM 5162 O O . PHE B 1 123 ? -3.705 -7.711 -0.577 1 85.5 123 PHE B O 1
ATOM 5169 N N . LEU B 1 124 ? -4.699 -6.27 0.803 1 88.38 124 LEU B N 1
ATOM 5170 C CA . LEU B 1 124 ? -5.621 -7.281 1.306 1 88.38 124 LEU B CA 1
ATOM 5171 C C . LEU B 1 124 ? -6.516 -7.805 0.188 1 88.38 124 LEU B C 1
ATOM 5173 O O . LEU B 1 124 ? -6.762 -9.008 0.096 1 88.38 124 LEU B O 1
ATOM 5177 N N . GLN B 1 125 ? -6.934 -6.934 -0.594 1 85.5 125 GLN B N 1
ATOM 5178 C CA . GLN B 1 125 ? -7.793 -7.328 -1.707 1 85.5 125 GLN B CA 1
ATOM 5179 C C . GLN B 1 125 ? -7.074 -8.305 -2.637 1 85.5 125 GLN B C 1
ATOM 5181 O O . GLN B 1 125 ? -7.629 -9.344 -3.002 1 85.5 125 GLN B O 1
ATOM 5186 N N . LYS B 1 126 ? -5.895 -8.031 -3.006 1 80.12 126 LYS B N 1
ATOM 5187 C CA . LYS B 1 126 ? -5.125 -8.906 -3.887 1 80.12 126 LYS B CA 1
ATOM 5188 C C . LYS B 1 126 ? -4.84 -10.25 -3.221 1 80.12 126 LYS B C 1
ATOM 5190 O O . LYS B 1 126 ? -4.914 -11.297 -3.867 1 80.12 126 LYS B O 1
ATOM 5195 N N . SER B 1 127 ? -4.586 -10.227 -1.982 1 84.62 127 SER B N 1
ATOM 5196 C CA . SER B 1 127 ? -4.246 -11.445 -1.259 1 84.62 127 SER B CA 1
ATOM 5197 C C . SER B 1 127 ? -5.473 -12.336 -1.065 1 84.62 127 SER B C 1
ATOM 5199 O O . SER B 1 127 ? -5.352 -13.555 -1.005 1 84.62 127 SER B O 1
ATOM 5201 N N . VAL B 1 128 ? -6.633 -11.758 -1.022 1 84 128 VAL B N 1
ATOM 5202 C CA . VAL B 1 128 ? -7.871 -12.523 -0.896 1 84 128 VAL B CA 1
ATOM 5203 C C . VAL B 1 128 ? -8.07 -13.391 -2.141 1 84 128 VAL B C 1
ATOM 5205 O O . VAL B 1 128 ? -8.484 -14.547 -2.041 1 84 128 VAL B O 1
ATOM 5208 N N . SER B 1 129 ? -7.746 -12.812 -3.217 1 84.56 129 SER B N 1
ATOM 5209 C CA . SER B 1 129 ? -7.863 -13.578 -4.453 1 84.56 129 SER B CA 1
ATOM 5210 C C . SER B 1 129 ? -6.887 -14.75 -4.469 1 84.56 129 SER B C 1
ATOM 5212 O O . SER B 1 129 ? -7.234 -15.844 -4.922 1 84.56 129 SER B O 1
ATOM 5214 N N . VAL B 1 130 ? -5.738 -14.57 -3.998 1 85.38 130 VAL B N 1
ATOM 5215 C CA . VAL B 1 130 ? -4.723 -15.617 -3.973 1 85.38 130 VAL B CA 1
ATOM 5216 C C . VAL B 1 130 ? -5.152 -16.734 -3.025 1 85.38 130 VAL B C 1
ATOM 5218 O O . VAL B 1 130 ? -5.027 -17.922 -3.354 1 85.38 130 VAL B O 1
ATOM 5221 N N . ILE B 1 131 ? -5.73 -16.391 -1.948 1 85.81 131 ILE B N 1
ATOM 5222 C CA . ILE B 1 131 ? -6.094 -17.375 -0.929 1 85.81 131 ILE B CA 1
ATOM 5223 C C . ILE B 1 131 ? -7.301 -18.172 -1.397 1 85.81 131 ILE B C 1
ATOM 5225 O O . ILE B 1 131 ? -7.297 -19.406 -1.33 1 85.81 131 ILE B O 1
ATOM 5229 N N . PHE B 1 132 ? -8.25 -17.562 -1.971 1 86.31 132 PHE B N 1
ATOM 5230 C CA . PHE B 1 132 ? -9.516 -18.234 -2.23 1 86.31 132 PHE B CA 1
ATOM 5231 C C . PHE B 1 132 ? -9.516 -18.891 -3.611 1 86.31 132 PHE B C 1
ATOM 5233 O O . PHE B 1 132 ? -10.32 -19.781 -3.885 1 86.31 132 PHE B O 1
ATOM 5240 N N . ILE B 1 133 ? -8.617 -18.438 -4.398 1 85.81 133 ILE B N 1
ATOM 5241 C CA . ILE B 1 133 ? -8.57 -19.062 -5.719 1 85.81 133 ILE B CA 1
ATOM 5242 C C . ILE B 1 133 ? -7.391 -20.016 -5.793 1 85.81 133 ILE B C 1
ATOM 5244 O O . ILE B 1 133 ? -7.578 -21.234 -5.898 1 85.81 133 ILE B O 1
ATOM 5248 N N . ILE B 1 134 ? -6.285 -19.5 -5.5 1 85.88 134 ILE B N 1
ATOM 5249 C CA . ILE B 1 134 ? -5.078 -20.281 -5.777 1 85.88 134 ILE B CA 1
ATOM 5250 C C . ILE B 1 134 ? -4.836 -21.281 -4.645 1 85.88 134 ILE B C 1
ATOM 5252 O O . ILE B 1 134 ? -4.703 -22.484 -4.883 1 85.88 134 ILE B O 1
ATOM 5256 N N . LEU B 1 135 ? -4.836 -20.812 -3.438 1 87.56 135 LEU B N 1
ATOM 5257 C CA . LEU B 1 135 ? -4.5 -21.688 -2.314 1 87.56 135 LEU B CA 1
ATOM 5258 C C . LEU B 1 135 ? -5.594 -22.719 -2.082 1 87.56 135 LEU B C 1
ATOM 5260 O O . LEU B 1 135 ? -5.305 -23.875 -1.781 1 87.56 135 LEU B O 1
ATOM 5264 N N . LEU B 1 136 ? -6.758 -22.297 -2.256 1 88.12 136 LEU B N 1
ATOM 5265 C CA . LEU B 1 136 ? -7.859 -23.234 -2.111 1 88.12 136 LEU B CA 1
ATOM 5266 C C . LEU B 1 136 ? -7.812 -24.297 -3.207 1 88.12 136 LEU B C 1
ATOM 5268 O O . LEU B 1 136 ? -8.062 -25.469 -2.947 1 88.12 136 LEU B O 1
ATOM 5272 N N . ASP B 1 137 ? -7.457 -23.844 -4.352 1 85.94 137 ASP B N 1
ATOM 5273 C CA . ASP B 1 137 ? -7.32 -24.781 -5.465 1 85.94 137 ASP B CA 1
ATOM 5274 C C . ASP B 1 137 ? -6.219 -25.797 -5.191 1 85.94 137 ASP B C 1
ATOM 5276 O O . ASP B 1 137 ? -6.406 -27 -5.422 1 85.94 137 ASP B O 1
ATOM 5280 N N . ILE B 1 138 ? -5.141 -25.297 -4.73 1 87.5 138 ILE B N 1
ATOM 5281 C CA . ILE B 1 138 ? -4.012 -26.172 -4.449 1 87.5 138 ILE B CA 1
ATOM 5282 C C . ILE B 1 138 ? -4.391 -27.172 -3.363 1 87.5 138 ILE B C 1
ATOM 5284 O O . ILE B 1 138 ? -4.078 -28.359 -3.469 1 87.5 138 ILE B O 1
ATOM 5288 N N . PHE B 1 139 ? -5.074 -26.766 -2.414 1 89.06 139 PHE B N 1
ATOM 5289 C CA . PHE B 1 139 ? -5.461 -27.609 -1.284 1 89.06 139 PHE B CA 1
ATOM 5290 C C . PHE B 1 139 ? -6.422 -28.703 -1.727 1 89.06 139 PHE B C 1
ATOM 5292 O O . PHE B 1 139 ? -6.211 -29.875 -1.418 1 89.06 139 PHE B O 1
ATOM 5299 N N . LEU B 1 140 ? -7.398 -28.344 -2.428 1 87.31 140 LEU B N 1
ATOM 5300 C CA . LEU B 1 140 ? -8.414 -29.312 -2.832 1 87.31 140 LEU B CA 1
ATOM 5301 C C . LEU B 1 140 ? -7.855 -30.281 -3.871 1 87.31 140 LEU B C 1
ATOM 5303 O O . LEU B 1 140 ? -8.18 -31.469 -3.854 1 87.31 140 LEU B O 1
ATOM 5307 N N . GLN B 1 141 ? -7.051 -29.719 -4.73 1 84.19 141 GLN B N 1
ATOM 5308 C CA . GLN B 1 141 ? -6.402 -30.594 -5.703 1 84.19 141 GLN B CA 1
ATOM 5309 C C . GLN B 1 141 ? -5.508 -31.609 -5.008 1 84.19 141 GLN B C 1
ATOM 5311 O O . GLN B 1 141 ? -5.477 -32.781 -5.398 1 84.19 141 GLN B O 1
ATOM 5316 N N . THR B 1 142 ? -4.797 -31.172 -4.02 1 88.69 142 THR B N 1
ATOM 5317 C CA . THR B 1 142 ? -3.943 -32.062 -3.248 1 88.69 142 THR B CA 1
ATOM 5318 C C . THR B 1 142 ? -4.777 -33.125 -2.539 1 88.69 142 THR B C 1
ATOM 5320 O O . THR B 1 142 ? -4.422 -34.312 -2.551 1 88.69 142 THR B O 1
ATOM 5323 N N . LEU B 1 143 ? -5.848 -32.75 -2.037 1 88.38 143 LEU B N 1
ATOM 5324 C CA . LEU B 1 143 ? -6.73 -33.656 -1.327 1 88.38 143 LEU B CA 1
ATOM 5325 C C . LEU B 1 143 ? -7.266 -34.75 -2.268 1 88.38 143 LEU B C 1
ATOM 5327 O O . LEU B 1 143 ? -7.266 -35.938 -1.93 1 88.38 143 LEU B O 1
ATOM 5331 N N . PHE B 1 144 ? -7.637 -34.375 -3.438 1 87.06 144 PHE B N 1
ATOM 5332 C CA . PHE B 1 144 ? -8.18 -35.312 -4.402 1 87.06 144 PHE B CA 1
ATOM 5333 C C . PHE B 1 144 ? -7.102 -36.281 -4.891 1 87.06 144 PHE B C 1
ATOM 5335 O O . PHE B 1 144 ? -7.348 -37.469 -5.039 1 87.06 144 PHE B O 1
ATOM 5342 N N . CYS B 1 145 ? -5.941 -35.719 -5.133 1 86.69 145 CYS B N 1
ATOM 5343 C CA . CYS B 1 145 ? -4.848 -36.562 -5.617 1 86.69 145 CYS B CA 1
ATOM 5344 C C . CYS B 1 145 ? -4.434 -37.562 -4.562 1 86.69 145 CYS B C 1
ATOM 5346 O O . CYS B 1 145 ? -4.18 -38.719 -4.883 1 86.69 145 CYS B O 1
ATOM 5348 N N . VAL B 1 146 ? -4.418 -37.156 -3.354 1 88.38 146 VAL B N 1
ATOM 5349 C CA . VAL B 1 146 ? -4.016 -38.062 -2.268 1 88.38 146 VAL B CA 1
ATOM 5350 C C . VAL B 1 146 ? -5.066 -39.156 -2.084 1 88.38 146 VAL B C 1
ATOM 5352 O O . VAL B 1 146 ? -4.723 -40.312 -1.852 1 88.38 146 VAL B O 1
ATOM 5355 N N . ILE B 1 147 ? -6.32 -38.781 -2.256 1 87.94 147 ILE B N 1
ATOM 5356 C CA . ILE B 1 147 ? -7.402 -39.75 -2.102 1 87.94 147 ILE B CA 1
ATOM 5357 C C . ILE B 1 147 ? -7.32 -40.812 -3.211 1 87.94 147 ILE B C 1
ATOM 5359 O O . ILE B 1 147 ? -7.402 -42 -2.945 1 87.94 147 ILE B O 1
ATOM 5363 N N . ILE B 1 148 ? -7.086 -40.375 -4.43 1 84.12 148 ILE B N 1
ATOM 5364 C CA . ILE B 1 148 ? -7.012 -41.312 -5.566 1 84.12 148 ILE B CA 1
ATOM 5365 C C . ILE B 1 148 ? -5.789 -42.188 -5.418 1 84.12 148 ILE B C 1
ATOM 5367 O O . ILE B 1 148 ? -5.863 -43.406 -5.664 1 84.12 148 ILE B O 1
ATOM 5371 N N . LEU B 1 149 ? -4.699 -41.625 -4.977 1 86.62 149 LEU B N 1
ATOM 5372 C CA . LEU B 1 149 ? -3.457 -42.375 -4.809 1 86.62 149 LEU B CA 1
ATOM 5373 C C . LEU B 1 149 ? -3.611 -43.469 -3.736 1 86.62 149 LEU B C 1
ATOM 5375 O O . LEU B 1 149 ? -3.047 -44.531 -3.855 1 86.62 149 LEU B O 1
ATOM 5379 N N . ALA B 1 150 ? -4.387 -43.188 -2.73 1 86.5 150 ALA B N 1
ATOM 5380 C CA . ALA B 1 150 ? -4.59 -44.125 -1.621 1 86.5 150 ALA B CA 1
ATOM 5381 C C . ALA B 1 150 ? -5.328 -45.375 -2.082 1 86.5 150 ALA B C 1
ATOM 5383 O O . ALA B 1 150 ? -5.16 -46.438 -1.502 1 86.5 150 ALA B O 1
ATOM 5384 N N . PHE B 1 151 ? -6.047 -45.312 -3.164 1 84.5 151 PHE B N 1
ATOM 5385 C CA . PHE B 1 151 ? -6.844 -46.438 -3.646 1 84.5 151 PHE B CA 1
ATOM 5386 C C . PHE B 1 151 ? -6.027 -47.312 -4.586 1 84.5 151 PHE B C 1
ATOM 5388 O O . PHE B 1 151 ? -6.426 -48.438 -4.895 1 84.5 151 PHE B O 1
ATOM 5395 N N . TYR B 1 152 ? -4.887 -46.906 -4.984 1 81.69 152 TYR B N 1
ATOM 5396 C CA . TYR B 1 152 ? -4.098 -47.656 -5.93 1 81.69 152 TYR B CA 1
ATOM 5397 C C . TYR B 1 152 ? -3.4 -48.844 -5.234 1 81.69 152 TYR B C 1
ATOM 5399 O O . TYR B 1 152 ? -3.381 -49.969 -5.75 1 81.69 152 TYR B O 1
ATOM 5407 N N . HIS B 1 153 ? -2.756 -48.625 -4.094 1 84.25 153 HIS B N 1
ATOM 5408 C CA . HIS B 1 153 ? -2 -49.625 -3.352 1 84.25 153 HIS B CA 1
ATOM 5409 C C . HIS B 1 153 ? -1.795 -49.188 -1.901 1 84.25 153 HIS B C 1
ATOM 5411 O O . HIS B 1 153 ? -1.694 -48 -1.607 1 84.25 153 HIS B O 1
ATOM 5417 N N . PRO B 1 154 ? -1.731 -50.125 -1.099 1 85.88 154 PRO B N 1
ATOM 5418 C CA . PRO B 1 154 ? -1.514 -49.812 0.314 1 85.88 154 PRO B CA 1
ATOM 5419 C C . PRO B 1 154 ? -0.182 -49.094 0.562 1 85.88 154 PRO B C 1
ATOM 5421 O O . PRO B 1 154 ? -0.08 -48.25 1.465 1 85.88 154 PRO B O 1
ATOM 5424 N N . MET B 1 155 ? 0.801 -49.375 -0.178 1 86.38 155 MET B N 1
ATOM 5425 C CA . MET B 1 155 ? 2.088 -48.688 -0.02 1 86.38 155 MET B CA 1
ATOM 5426 C C . MET B 1 155 ? 1.968 -47.219 -0.334 1 86.38 155 MET B C 1
ATOM 5428 O O . MET B 1 155 ? 2.715 -46.406 0.208 1 86.38 155 MET B O 1
ATOM 5432 N N . PHE B 1 156 ? 1.05 -46.906 -1.188 1 88.44 156 PHE B N 1
ATOM 5433 C CA . PHE B 1 156 ? 0.839 -45.5 -1.524 1 88.44 156 PHE B CA 1
ATOM 5434 C C . PHE B 1 156 ? 0.102 -44.781 -0.401 1 88.44 156 PHE B C 1
ATOM 5436 O O . PHE B 1 156 ? 0.18 -43.562 -0.286 1 88.44 156 PHE B O 1
ATOM 5443 N N . LEU B 1 157 ? -0.522 -45.562 0.478 1 86.56 157 LEU B N 1
ATOM 5444 C CA . LEU B 1 157 ? -1.131 -44.938 1.658 1 86.56 157 LEU B CA 1
ATOM 5445 C C . LEU B 1 157 ? -0.063 -44.438 2.617 1 86.56 157 LEU B C 1
ATOM 5447 O O . LEU B 1 157 ? -0.185 -43.344 3.156 1 86.56 157 LEU B O 1
ATOM 5451 N N . VAL B 1 158 ? 0.941 -45.281 2.789 1 86.19 158 VAL B N 1
ATOM 5452 C CA . VAL B 1 158 ? 2.047 -44.875 3.652 1 86.19 158 VAL B CA 1
ATOM 5453 C C . VAL B 1 158 ? 2.779 -43.688 3.033 1 86.19 158 VAL B C 1
ATOM 5455 O O . VAL B 1 158 ? 3.156 -42.75 3.738 1 86.19 158 VAL B O 1
ATOM 5458 N N . PHE B 1 159 ? 2.885 -43.719 1.737 1 89.25 159 PHE B N 1
ATOM 5459 C CA . PHE B 1 159 ? 3.508 -42.625 0.994 1 89.25 159 PHE B CA 1
ATOM 5460 C C . PHE B 1 159 ? 2.717 -41.344 1.164 1 89.25 159 PHE B C 1
ATOM 5462 O O . PHE B 1 159 ? 3.299 -40.281 1.368 1 89.25 159 PHE B O 1
ATOM 5469 N N . ASP B 1 160 ? 1.456 -41.469 1.225 1 91.5 160 ASP B N 1
ATOM 5470 C CA . ASP B 1 160 ? 0.579 -40.312 1.358 1 91.5 160 ASP B CA 1
ATOM 5471 C C . ASP B 1 160 ? 0.706 -39.688 2.744 1 91.5 160 ASP B C 1
ATOM 5473 O O . ASP B 1 160 ? 0.693 -38.469 2.881 1 91.5 160 ASP B O 1
ATOM 5477 N N . ILE B 1 161 ? 0.81 -40.469 3.676 1 92 161 ILE B N 1
ATOM 5478 C CA . ILE B 1 161 ? 0.948 -39.969 5.039 1 92 161 ILE B CA 1
ATOM 5479 C C . ILE B 1 161 ? 2.256 -39.188 5.172 1 92 161 ILE B C 1
ATOM 5481 O O . ILE B 1 161 ? 2.287 -38.125 5.777 1 92 161 ILE B O 1
ATOM 5485 N N . LEU B 1 162 ? 3.215 -39.719 4.578 1 92 162 LEU B N 1
ATOM 5486 C CA . LEU B 1 162 ? 4.508 -39.031 4.602 1 92 162 LEU B CA 1
ATOM 5487 C C . LEU B 1 162 ? 4.441 -37.719 3.842 1 92 162 LEU B C 1
ATOM 5489 O O . LEU B 1 162 ? 4.957 -36.719 4.309 1 92 162 LEU B O 1
ATOM 5493 N N . LEU B 1 163 ? 3.814 -37.781 2.729 1 92.31 163 LEU B N 1
ATOM 5494 C CA . LEU B 1 163 ? 3.678 -36.594 1.892 1 92.31 163 LEU B CA 1
ATOM 5495 C C . LEU B 1 163 ? 2.91 -35.5 2.623 1 92.31 163 LEU B C 1
ATOM 5497 O O . LEU B 1 163 ? 3.357 -34.344 2.678 1 92.31 163 LEU B O 1
ATOM 5501 N N . ILE B 1 164 ? 1.845 -35.812 3.24 1 92 164 ILE B N 1
ATOM 5502 C CA . ILE B 1 164 ? 1.006 -34.844 3.945 1 92 164 ILE B CA 1
ATOM 5503 C C . ILE B 1 164 ? 1.758 -34.281 5.156 1 92 164 ILE B C 1
ATOM 5505 O O . ILE B 1 164 ? 1.68 -33.094 5.449 1 92 164 ILE B O 1
ATOM 5509 N N . THR B 1 165 ? 2.428 -35.156 5.812 1 92.81 165 THR B N 1
ATOM 5510 C CA . THR B 1 165 ? 3.197 -34.719 6.973 1 92.81 165 THR B CA 1
ATOM 5511 C C . THR B 1 165 ? 4.277 -33.719 6.574 1 92.81 165 THR B C 1
ATOM 5513 O O . THR B 1 165 ? 4.469 -32.719 7.242 1 92.81 165 THR B O 1
ATOM 5516 N N . CYS B 1 166 ? 4.887 -33.969 5.477 1 91.75 166 CYS B N 1
ATOM 5517 C CA . CYS B 1 166 ? 5.918 -33.062 4.984 1 91.75 166 CYS B CA 1
ATOM 5518 C C . CYS B 1 166 ? 5.32 -31.703 4.598 1 91.75 166 CYS B C 1
ATOM 5520 O O . CYS B 1 166 ? 5.883 -30.656 4.93 1 91.75 166 CYS B O 1
ATOM 5522 N N . ILE B 1 167 ? 4.223 -31.781 3.988 1 92 167 ILE B N 1
ATOM 5523 C CA . ILE B 1 167 ? 3.568 -30.547 3.531 1 92 167 ILE B CA 1
ATOM 5524 C C . ILE B 1 167 ? 3.152 -29.719 4.734 1 92 167 ILE B C 1
ATOM 5526 O O . ILE B 1 167 ? 3.396 -28.5 4.773 1 92 167 ILE B O 1
ATOM 5530 N N . VAL B 1 168 ? 2.623 -30.359 5.719 1 90.88 168 VAL B N 1
ATOM 5531 C CA . VAL B 1 168 ? 2.143 -29.656 6.906 1 90.88 168 VAL B CA 1
ATOM 5532 C C . VAL B 1 168 ? 3.32 -29.047 7.66 1 90.88 168 VAL B C 1
ATOM 5534 O O . VAL B 1 168 ? 3.244 -27.906 8.125 1 90.88 168 VAL B O 1
ATOM 5537 N N . LEU B 1 169 ? 4.387 -29.672 7.695 1 91.88 169 LEU B N 1
ATOM 5538 C CA . LEU B 1 169 ? 5.559 -29.188 8.414 1 91.88 169 LEU B CA 1
ATOM 5539 C C . LEU B 1 169 ? 6.184 -28 7.688 1 91.88 169 LEU B C 1
ATOM 5541 O O . LEU B 1 169 ? 6.586 -27.016 8.32 1 91.88 169 LEU B O 1
ATOM 5545 N N . VAL B 1 170 ? 6.188 -28.062 6.434 1 91.69 170 VAL B N 1
ATOM 5546 C CA . VAL B 1 170 ? 6.824 -27.016 5.637 1 91.69 170 VAL B CA 1
ATOM 5547 C C . VAL B 1 170 ? 5.992 -25.734 5.695 1 91.69 170 VAL B C 1
ATOM 5549 O O . VAL B 1 170 ? 6.543 -24.641 5.676 1 91.69 170 VAL B O 1
ATOM 5552 N N . ILE B 1 171 ? 4.734 -25.891 5.84 1 89.19 171 ILE B N 1
ATOM 5553 C CA . ILE B 1 171 ? 3.846 -24.734 5.793 1 89.19 171 ILE B CA 1
ATOM 5554 C C . ILE B 1 171 ? 3.734 -24.109 7.184 1 89.19 171 ILE B C 1
ATOM 5556 O O . ILE B 1 171 ? 3.85 -22.891 7.336 1 89.19 171 ILE B O 1
ATOM 5560 N N . PHE B 1 172 ? 3.646 -24.922 8.25 1 89.5 172 PHE B N 1
ATOM 5561 C CA . PHE B 1 172 ? 3.195 -24.375 9.523 1 89.5 172 PHE B CA 1
ATOM 5562 C C . PHE B 1 172 ? 4.371 -24.156 10.469 1 89.5 172 PHE B C 1
ATOM 5564 O O . PHE B 1 172 ? 4.289 -23.359 11.398 1 89.5 172 PHE B O 1
ATOM 5571 N N . VAL B 1 173 ? 5.461 -24.75 10.273 1 88.81 173 VAL B N 1
ATOM 5572 C CA . VAL B 1 173 ? 6.59 -24.609 11.188 1 88.81 173 VAL B CA 1
ATOM 5573 C C . VAL B 1 173 ? 7.172 -23.203 11.078 1 88.81 173 VAL B C 1
ATOM 5575 O O . VAL B 1 173 ? 7.336 -22.516 12.094 1 88.81 173 VAL B O 1
ATOM 5578 N N . PRO B 1 174 ? 7.383 -22.688 9.93 1 92.62 174 PRO B N 1
ATOM 5579 C CA . PRO B 1 174 ? 7.969 -21.359 9.844 1 92.62 174 PRO B CA 1
ATOM 5580 C C . PRO B 1 174 ? 6.922 -20.25 9.891 1 92.62 174 PRO B C 1
ATOM 5582 O O . PRO B 1 174 ? 7.266 -19.062 9.875 1 92.62 174 PRO B O 1
ATOM 5585 N N . MET B 1 175 ? 5.754 -20.531 10.031 1 90.12 175 MET B N 1
ATOM 5586 C CA . MET B 1 175 ? 4.664 -19.578 9.844 1 90.12 175 MET B CA 1
ATOM 5587 C C . MET B 1 175 ? 4.719 -18.484 10.898 1 90.12 175 MET B C 1
ATOM 5589 O O . MET B 1 175 ? 4.543 -17.297 10.578 1 90.12 175 MET B O 1
ATOM 5593 N N . ARG B 1 176 ? 4.977 -18.797 12.109 1 91.75 176 ARG B N 1
ATOM 5594 C CA . ARG B 1 176 ? 5.004 -17.812 13.18 1 91.75 176 ARG B CA 1
ATOM 5595 C C . ARG B 1 176 ? 6.184 -16.859 13.008 1 91.75 176 ARG B C 1
ATOM 5597 O O . ARG B 1 176 ? 6.027 -15.641 13.141 1 91.75 176 ARG B O 1
ATOM 5604 N N . ALA B 1 177 ? 7.262 -17.453 12.68 1 94.12 177 ALA B N 1
ATOM 5605 C CA . ALA B 1 177 ? 8.453 -16.625 12.484 1 94.12 177 ALA B CA 1
ATOM 5606 C C . ALA B 1 177 ? 8.297 -15.719 11.266 1 94.12 177 ALA B C 1
ATOM 5608 O O . ALA B 1 177 ? 8.727 -14.562 11.289 1 94.12 177 ALA B O 1
ATOM 5609 N N . GLY B 1 178 ? 7.707 -16.266 10.289 1 94.62 178 GLY B N 1
ATOM 5610 C CA . GLY B 1 178 ? 7.469 -15.461 9.094 1 94.62 178 GLY B CA 1
ATOM 5611 C C . GLY B 1 178 ? 6.5 -14.32 9.32 1 94.62 178 GLY B C 1
ATOM 5612 O O . GLY B 1 178 ? 6.703 -13.219 8.812 1 94.62 178 GLY B O 1
ATOM 5613 N N . TYR B 1 179 ? 5.539 -14.578 10.102 1 94.12 179 TYR B N 1
ATOM 5614 C CA . TYR B 1 179 ? 4.543 -13.562 10.422 1 94.12 179 TYR B CA 1
ATOM 5615 C C . TYR B 1 179 ? 5.168 -12.414 11.211 1 94.12 179 TYR B C 1
ATOM 5617 O O . TYR B 1 179 ? 4.965 -11.242 10.883 1 94.12 179 TYR B O 1
ATOM 5625 N N . GLU B 1 180 ? 5.906 -12.719 12.164 1 95.12 180 GLU B N 1
ATOM 5626 C CA . GLU B 1 180 ? 6.523 -11.695 13 1 95.12 180 GLU B CA 1
ATOM 5627 C C . GLU B 1 180 ? 7.547 -10.883 12.219 1 95.12 180 GLU B C 1
ATOM 5629 O O . GLU B 1 180 ? 7.609 -9.656 12.359 1 95.12 180 GLU B O 1
ATOM 5634 N N . ALA B 1 181 ? 8.273 -11.578 11.414 1 96.06 181 ALA B N 1
ATOM 5635 C CA . ALA B 1 181 ? 9.266 -10.875 10.594 1 96.06 181 ALA B CA 1
ATOM 5636 C C . ALA B 1 181 ? 8.586 -9.984 9.555 1 96.06 181 ALA B C 1
ATOM 5638 O O . ALA B 1 181 ? 9.062 -8.883 9.273 1 96.06 181 ALA B O 1
ATOM 5639 N N . GLY B 1 182 ? 7.539 -10.5 9 1 94.44 182 GLY B N 1
ATOM 5640 C CA . GLY B 1 182 ? 6.793 -9.703 8.039 1 94.44 182 GLY B CA 1
ATOM 5641 C C . GLY B 1 182 ? 6.172 -8.461 8.648 1 94.44 182 GLY B C 1
ATOM 5642 O O . GLY B 1 182 ? 6.133 -7.402 8.016 1 94.44 182 GLY B O 1
ATOM 5643 N N . LEU B 1 183 ? 5.699 -8.586 9.812 1 95.06 183 LEU B N 1
ATOM 5644 C CA . LEU B 1 183 ? 5.113 -7.457 10.523 1 95.06 183 LEU B CA 1
ATOM 5645 C C . LEU B 1 183 ? 6.16 -6.383 10.797 1 95.06 183 LEU B C 1
ATOM 5647 O O . LEU B 1 183 ? 5.883 -5.191 10.656 1 95.06 183 LEU B O 1
ATOM 5651 N N . LYS B 1 184 ? 7.281 -6.816 11.164 1 95.38 184 LYS B N 1
ATOM 5652 C CA . LYS B 1 184 ? 8.367 -5.879 11.445 1 95.38 184 LYS B CA 1
ATOM 5653 C C . LYS B 1 184 ? 8.797 -5.145 10.18 1 95.38 184 LYS B C 1
ATOM 5655 O O . LYS B 1 184 ? 9.062 -3.939 10.211 1 95.38 184 LYS B O 1
ATOM 5660 N N . GLU B 1 185 ? 8.938 -5.863 9.109 1 94.62 185 GLU B N 1
ATOM 5661 C CA . GLU B 1 185 ? 9.289 -5.246 7.832 1 94.62 185 GLU B CA 1
ATOM 5662 C C . GLU B 1 185 ? 8.258 -4.195 7.422 1 94.62 185 GLU B C 1
ATOM 5664 O O . GLU B 1 185 ? 8.617 -3.086 7.031 1 94.62 185 GLU B O 1
ATOM 5669 N N . SER B 1 186 ? 7.004 -4.574 7.516 1 92.69 186 SER B N 1
ATOM 5670 C CA . SER B 1 186 ? 5.93 -3.662 7.133 1 92.69 186 SER B CA 1
ATOM 5671 C C . SER B 1 186 ? 5.918 -2.418 8.016 1 92.69 186 SER B C 1
ATOM 5673 O O . SER B 1 186 ? 5.68 -1.311 7.531 1 92.69 186 SER B O 1
ATOM 5675 N N . THR B 1 187 ? 6.137 -2.586 9.25 1 92.5 187 THR B N 1
ATOM 5676 C CA . THR B 1 187 ? 6.148 -1.458 10.18 1 92.5 187 THR B CA 1
ATOM 5677 C C . THR B 1 187 ? 7.266 -0.479 9.82 1 92.5 187 THR B C 1
ATOM 5679 O O . THR B 1 187 ? 7.09 0.737 9.93 1 92.5 187 THR B O 1
ATOM 5682 N N . ASN B 1 188 ? 8.344 -0.993 9.406 1 93.62 188 ASN B N 1
ATOM 5683 C CA . ASN B 1 188 ? 9.453 -0.126 9.016 1 93.62 188 ASN B CA 1
ATOM 5684 C C . ASN B 1 188 ? 9.148 0.651 7.742 1 93.62 188 ASN B C 1
ATOM 5686 O O . ASN B 1 188 ? 9.57 1.796 7.59 1 93.62 188 ASN B O 1
ATOM 5690 N N . ILE B 1 189 ? 8.453 0.065 6.871 1 92.31 189 ILE B N 1
ATOM 5691 C CA . ILE B 1 189 ? 8.047 0.76 5.652 1 92.31 189 ILE B CA 1
ATOM 5692 C C . ILE B 1 189 ? 7.117 1.917 6.004 1 92.31 189 ILE B C 1
ATOM 5694 O O . ILE B 1 189 ? 7.281 3.029 5.496 1 92.31 189 ILE B O 1
ATOM 5698 N N . TYR B 1 190 ? 6.172 1.643 6.855 1 89.69 190 TYR B N 1
ATOM 5699 C CA . TYR B 1 190 ? 5.23 2.678 7.27 1 89.69 190 TYR B CA 1
ATOM 5700 C C . TYR B 1 190 ? 5.941 3.787 8.031 1 89.69 190 TYR B C 1
ATOM 5702 O O . TYR B 1 190 ? 5.559 4.957 7.945 1 89.69 190 TYR B O 1
ATOM 5710 N N . ASP B 1 191 ? 6.953 3.408 8.719 1 87.44 191 ASP B N 1
ATOM 5711 C CA . ASP B 1 191 ? 7.73 4.395 9.469 1 87.44 191 ASP B CA 1
ATOM 5712 C C . ASP B 1 191 ? 8.484 5.328 8.523 1 87.44 191 ASP B C 1
ATOM 5714 O O . ASP B 1 191 ? 8.617 6.523 8.797 1 87.44 191 ASP B O 1
ATOM 5718 N N . ILE B 1 192 ? 8.984 4.801 7.512 1 89.75 192 ILE B N 1
ATOM 5719 C CA . ILE B 1 192 ? 9.711 5.598 6.527 1 89.75 192 ILE B CA 1
ATOM 5720 C C . ILE B 1 192 ? 8.758 6.578 5.852 1 89.75 192 ILE B C 1
ATOM 5722 O O . ILE B 1 192 ? 9.062 7.766 5.723 1 89.75 192 ILE B O 1
ATOM 5726 N N . VAL B 1 193 ? 7.59 6.09 5.438 1 87.75 193 VAL B N 1
ATOM 5727 C CA . VAL B 1 193 ? 6.637 6.945 4.734 1 87.75 193 VAL B CA 1
ATOM 5728 C C . VAL B 1 193 ? 6.074 7.992 5.691 1 87.75 193 VAL B C 1
ATOM 5730 O O . VAL B 1 193 ? 5.871 9.148 5.312 1 87.75 193 VAL B O 1
ATOM 5733 N N . TYR B 1 194 ? 5.844 7.539 6.855 1 81.31 194 TYR B N 1
ATOM 5734 C CA . TYR B 1 194 ? 5.375 8.469 7.875 1 81.31 194 TYR B CA 1
ATOM 5735 C C . TYR B 1 194 ? 6.383 9.594 8.094 1 81.31 194 TYR B C 1
ATOM 5737 O O . TYR B 1 194 ? 6 10.75 8.281 1 81.31 194 TYR B O 1
ATOM 5745 N N . TRP B 1 195 ? 7.566 9.25 8.117 1 80 195 TRP B N 1
ATOM 5746 C CA . TRP B 1 195 ? 8.617 10.25 8.281 1 80 195 TRP B CA 1
ATOM 5747 C C . TRP B 1 195 ? 8.586 11.266 7.137 1 80 195 TRP B C 1
ATOM 5749 O O . TRP B 1 195 ? 8.727 12.469 7.363 1 80 195 TRP B O 1
ATOM 5759 N N . PHE B 1 196 ? 8.375 10.789 5.961 1 81.69 196 PHE B N 1
ATOM 5760 C CA . PHE B 1 196 ? 8.289 11.672 4.809 1 81.69 196 PHE B CA 1
ATOM 5761 C C . PHE B 1 196 ? 7.082 12.602 4.93 1 81.69 196 PHE B C 1
ATOM 5763 O O . PHE B 1 196 ? 7.184 13.797 4.641 1 81.69 196 PHE B O 1
ATOM 5770 N N . GLU B 1 197 ? 6.035 12.055 5.344 1 77.31 197 GLU B N 1
ATOM 5771 C CA . GLU B 1 197 ? 4.801 12.828 5.465 1 77.31 197 GLU B CA 1
ATOM 5772 C C . GLU B 1 197 ? 4.941 13.93 6.512 1 77.31 197 GLU B C 1
ATOM 5774 O O . GLU B 1 197 ? 4.496 15.062 6.297 1 77.31 197 GLU B O 1
ATOM 5779 N N . GLU B 1 198 ? 5.531 13.555 7.5 1 70.31 198 GLU B N 1
ATOM 5780 C CA . GLU B 1 198 ? 5.684 14.508 8.594 1 70.31 198 GLU B CA 1
ATOM 5781 C C . GLU B 1 198 ? 6.68 15.609 8.227 1 70.31 198 GLU B C 1
ATOM 5783 O O . GLU B 1 198 ? 6.473 16.781 8.562 1 70.31 198 GLU B O 1
ATOM 5788 N N . LYS B 1 199 ? 7.645 15.195 7.629 1 70.75 199 LYS B N 1
ATOM 5789 C CA . LYS B 1 199 ? 8.688 16.156 7.289 1 70.75 199 LYS B CA 1
ATOM 5790 C C . LYS B 1 199 ? 8.211 17.109 6.191 1 70.75 199 LYS B C 1
ATOM 5792 O O . LYS B 1 199 ? 8.602 18.281 6.168 1 70.75 199 LYS B O 1
ATOM 5797 N N . THR B 1 200 ? 7.359 16.625 5.398 1 70.38 200 THR B N 1
ATOM 5798 C CA . THR B 1 200 ? 6.914 17.453 4.281 1 70.38 200 THR B CA 1
ATOM 5799 C C . THR B 1 200 ? 5.652 18.219 4.656 1 70.38 200 THR B C 1
ATOM 5801 O O . THR B 1 200 ? 5.188 19.062 3.889 1 70.38 200 THR B O 1
ATOM 5804 N N . ALA B 1 201 ? 5.098 17.828 5.816 1 63.97 201 ALA B N 1
ATOM 5805 C CA . ALA B 1 201 ? 3.922 18.562 6.266 1 63.97 201 ALA B CA 1
ATOM 5806 C C . ALA B 1 201 ? 4.23 20.047 6.414 1 63.97 201 ALA B C 1
ATOM 5808 O O . ALA B 1 201 ? 3.381 20.891 6.137 1 63.97 201 ALA B O 1
ATOM 5809 N N . GLU B 1 202 ? 5.457 20.188 6.891 1 59.5 202 GLU B N 1
ATOM 5810 C CA . GLU B 1 202 ? 5.934 21.562 6.969 1 59.5 202 GLU B CA 1
ATOM 5811 C C . GLU B 1 202 ? 7.074 21.812 5.984 1 59.5 202 GLU B C 1
ATOM 5813 O O . GLU B 1 202 ? 8.25 21.703 6.348 1 59.5 202 GLU B O 1
ATOM 5818 N N . PHE B 1 203 ? 6.742 22.172 4.938 1 60.94 203 PHE B N 1
ATOM 5819 C CA . PHE B 1 203 ? 7.664 22.203 3.809 1 60.94 203 PHE B CA 1
ATOM 5820 C C . PHE B 1 203 ? 8.75 23.25 4.031 1 60.94 203 PHE B C 1
ATOM 5822 O O . PHE B 1 203 ? 9.906 23.047 3.658 1 60.94 203 PHE B O 1
ATOM 5829 N N . LEU B 1 204 ? 8.352 24.391 4.684 1 61.72 204 LEU B N 1
ATOM 5830 C CA . LEU B 1 204 ? 9.352 25.438 4.902 1 61.72 204 LEU B CA 1
ATOM 5831 C C . LEU B 1 204 ? 10.453 24.938 5.84 1 61.72 204 LEU B C 1
ATOM 5833 O O . LEU B 1 204 ? 11.633 25.172 5.586 1 61.72 204 LEU B O 1
ATOM 5837 N N . SER B 1 205 ? 9.961 24.297 6.84 1 61.75 205 SER B N 1
ATOM 5838 C CA . SER B 1 205 ? 10.938 23.766 7.781 1 61.75 205 SER B CA 1
ATOM 5839 C C . SER B 1 205 ? 11.781 22.656 7.145 1 61.75 205 SER B C 1
ATOM 5841 O O . SER B 1 205 ? 12.961 22.5 7.461 1 61.75 205 SER B O 1
ATOM 5843 N N . PHE B 1 206 ? 11.18 22.016 6.23 1 66.62 206 PHE B N 1
ATOM 5844 C CA . PHE B 1 206 ? 11.859 20.922 5.559 1 66.62 206 PHE B CA 1
ATOM 5845 C C . PHE B 1 206 ? 12.953 21.438 4.641 1 66.62 206 PHE B C 1
ATOM 5847 O O . PHE B 1 206 ? 14.039 20.859 4.566 1 66.62 206 PHE B O 1
ATOM 5854 N N . ARG B 1 207 ? 12.688 22.469 4.145 1 64 207 ARG B N 1
ATOM 5855 C CA . ARG B 1 207 ? 13.648 23.016 3.188 1 64 207 ARG B CA 1
ATOM 5856 C C . ARG B 1 207 ? 14.805 23.703 3.9 1 64 207 ARG B C 1
ATOM 5858 O O . ARG B 1 207 ? 15.898 23.812 3.346 1 64 207 ARG B O 1
ATOM 5865 N N . GLN B 1 208 ? 14.453 24.141 5.031 1 62.81 208 GLN B N 1
ATOM 5866 C CA . GLN B 1 208 ? 15.484 24.844 5.781 1 62.81 208 GLN B CA 1
ATOM 5867 C C . GLN B 1 208 ? 16.516 23.875 6.359 1 62.81 208 GLN B C 1
ATOM 5869 O O . GLN B 1 208 ? 17.609 24.281 6.762 1 62.81 208 GLN B O 1
ATOM 5874 N N . ARG B 1 209 ? 16.125 22.578 6.273 1 64.81 209 ARG B N 1
ATOM 5875 C CA . ARG B 1 209 ? 17.047 21.562 6.773 1 64.81 209 ARG B CA 1
ATOM 5876 C C . ARG B 1 209 ? 17.969 21.047 5.668 1 64.81 209 ARG B C 1
ATOM 5878 O O . ARG B 1 209 ? 17.531 20.891 4.523 1 64.81 209 ARG B O 1
ATOM 5885 N N . PRO B 1 210 ? 19.172 21.031 6.145 1 63.94 210 PRO B N 1
ATOM 5886 C CA . PRO B 1 210 ? 20.094 20.516 5.129 1 63.94 210 PRO B CA 1
ATOM 5887 C C . PRO B 1 210 ? 19.688 19.141 4.621 1 63.94 210 PRO B C 1
ATOM 5889 O O . PRO B 1 210 ? 19.203 18.312 5.395 1 63.94 210 PRO B O 1
ATOM 5892 N N . GLU B 1 211 ? 19.844 19 3.408 1 73.75 211 GLU B N 1
ATOM 5893 C CA . GLU B 1 211 ? 19.5 17.734 2.756 1 73.75 211 GLU B CA 1
ATOM 5894 C C . GLU B 1 211 ? 20.266 16.578 3.379 1 73.75 211 GLU B C 1
ATOM 5896 O O . GLU B 1 211 ? 19.719 15.477 3.527 1 73.75 211 GLU B O 1
ATOM 5901 N N . GLU B 1 212 ? 21.484 16.812 3.771 1 75.62 212 GLU B N 1
ATOM 5902 C CA . GLU B 1 212 ? 22.344 15.758 4.305 1 75.62 212 GLU B CA 1
ATOM 5903 C C . GLU B 1 212 ? 21.781 15.203 5.613 1 75.62 212 GLU B C 1
ATOM 5905 O O . GLU B 1 212 ? 21.859 14 5.867 1 75.62 212 GLU B O 1
ATOM 5910 N N . SER B 1 213 ? 21.281 16.109 6.352 1 71.12 213 SER B N 1
ATOM 5911 C CA . SER B 1 213 ? 20.719 15.664 7.617 1 71.12 213 SER B CA 1
ATOM 5912 C C . SER B 1 213 ? 19.484 14.797 7.395 1 71.12 213 SER B C 1
ATOM 5914 O O . SER B 1 213 ? 19.266 13.805 8.102 1 71.12 213 SER B O 1
ATOM 5916 N N . SER B 1 214 ? 18.75 15.211 6.457 1 76.31 214 SER B N 1
ATOM 5917 C CA . SER B 1 214 ? 17.562 14.438 6.129 1 76.31 214 SER B CA 1
ATOM 5918 C C . SER B 1 214 ? 17.922 13.086 5.52 1 76.31 214 SER B C 1
ATOM 5920 O O . SER B 1 214 ? 17.281 12.078 5.797 1 76.31 214 SER B O 1
ATOM 5922 N N . VAL B 1 215 ? 19 13.094 4.762 1 82.94 215 VAL B N 1
ATOM 5923 C CA . VAL B 1 215 ? 19.469 11.859 4.137 1 82.94 215 VAL B CA 1
ATOM 5924 C C . VAL B 1 215 ? 20 10.906 5.203 1 82.94 215 VAL B C 1
ATOM 5926 O O . VAL B 1 215 ? 19.797 9.695 5.125 1 82.94 215 VAL B O 1
ATOM 5929 N N . LYS B 1 216 ? 20.641 11.461 6.148 1 82.38 216 LYS B N 1
ATOM 5930 C CA . LYS B 1 216 ? 21.188 10.633 7.223 1 82.38 216 LYS B CA 1
ATOM 5931 C C . LYS B 1 216 ? 20.062 9.984 8.031 1 82.38 216 LYS B C 1
ATOM 5933 O O . LYS B 1 216 ? 20.172 8.812 8.422 1 82.38 216 LYS B O 1
ATOM 5938 N N . LYS B 1 217 ? 19.062 10.688 8.305 1 79.88 217 LYS B N 1
ATOM 5939 C CA . LYS B 1 217 ? 17.953 10.141 9.062 1 79.88 217 LYS B CA 1
ATOM 5940 C C . LYS B 1 217 ? 17.219 9.062 8.266 1 79.88 217 LYS B C 1
ATOM 5942 O O . LYS B 1 217 ? 16.828 8.031 8.82 1 79.88 217 LYS B O 1
ATOM 5947 N N . VAL B 1 218 ? 17.062 9.359 7.074 1 85.81 218 VAL B N 1
ATOM 5948 C CA . VAL B 1 218 ? 16.406 8.383 6.223 1 85.81 218 VAL B CA 1
ATOM 5949 C C . VAL B 1 218 ? 17.281 7.137 6.082 1 85.81 218 VAL B C 1
ATOM 5951 O O . VAL B 1 218 ? 16.781 6.016 6.023 1 85.81 218 VAL B O 1
ATOM 5954 N N . ASP B 1 219 ? 18.547 7.332 6.031 1 90.06 219 ASP B N 1
ATOM 5955 C CA . ASP B 1 219 ? 19.484 6.215 5.922 1 90.06 219 ASP B CA 1
ATOM 5956 C C . ASP B 1 219 ? 19.391 5.297 7.141 1 90.06 219 ASP B C 1
ATOM 5958 O O . ASP B 1 219 ? 19.469 4.074 7.016 1 90.06 219 ASP B O 1
ATOM 5962 N N . ALA B 1 220 ? 19.234 5.93 8.227 1 89.25 220 ALA B N 1
ATOM 5963 C CA . ALA B 1 220 ? 19.078 5.129 9.445 1 89.25 220 ALA B CA 1
ATOM 5964 C C . ALA B 1 220 ? 17.797 4.297 9.391 1 89.25 220 ALA B C 1
ATOM 5966 O O . ALA B 1 220 ? 17.797 3.123 9.773 1 89.25 220 ALA B O 1
ATOM 5967 N N . LYS B 1 221 ? 16.781 4.914 9 1 91.06 221 LYS B N 1
ATOM 5968 C CA . LYS B 1 221 ? 15.516 4.199 8.883 1 91.06 221 LYS B CA 1
ATOM 5969 C C . LYS B 1 221 ? 15.594 3.115 7.809 1 91.06 221 LYS B C 1
ATOM 5971 O O . LYS B 1 221 ? 14.992 2.049 7.953 1 91.06 221 LYS B O 1
ATOM 5976 N N . LEU B 1 222 ? 16.344 3.404 6.762 1 94.5 222 LEU B N 1
ATOM 5977 C CA . LEU B 1 222 ? 16.531 2.426 5.699 1 94.5 222 LEU B CA 1
ATOM 5978 C C . LEU B 1 222 ? 17.359 1.242 6.188 1 94.5 222 LEU B C 1
ATOM 5980 O O . LEU B 1 222 ? 17.125 0.103 5.781 1 94.5 222 LEU B O 1
ATOM 5984 N N . CYS B 1 223 ? 18.25 1.491 7.008 1 94.56 223 CYS B N 1
ATOM 5985 C CA . CYS B 1 223 ? 19.047 0.407 7.57 1 94.56 223 CYS B CA 1
ATOM 5986 C C . CYS B 1 223 ? 18.188 -0.512 8.43 1 94.56 223 CYS B C 1
ATOM 5988 O O . CYS B 1 223 ? 18.328 -1.734 8.383 1 94.56 223 CYS B O 1
ATOM 5990 N N . ASN B 1 224 ? 17.328 0.062 9.148 1 93.31 224 ASN B N 1
ATOM 5991 C CA . ASN B 1 224 ? 16.406 -0.742 9.938 1 93.31 224 ASN B CA 1
ATOM 5992 C C . ASN B 1 224 ? 15.484 -1.574 9.055 1 93.31 224 ASN B C 1
ATOM 5994 O O . ASN B 1 224 ? 15.195 -2.734 9.359 1 93.31 224 ASN B O 1
ATOM 5998 N N . TYR B 1 225 ? 15.078 -0.965 8 1 95 225 TYR B N 1
ATOM 5999 C CA . TYR B 1 225 ? 14.25 -1.683 7.035 1 95 225 TYR B CA 1
ATOM 6000 C C . TYR B 1 225 ? 15.016 -2.842 6.414 1 95 225 TYR B C 1
ATOM 6002 O O . TYR B 1 225 ? 14.484 -3.947 6.281 1 95 225 TYR B O 1
ATOM 6010 N N . LEU B 1 226 ? 16.25 -2.598 6.098 1 96.19 226 LEU B N 1
ATOM 6011 C CA . LEU B 1 226 ? 17.062 -3.623 5.449 1 96.19 226 LEU B CA 1
ATOM 6012 C C . LEU B 1 226 ? 17.312 -4.797 6.391 1 96.19 226 LEU B C 1
ATOM 6014 O O . LEU B 1 226 ? 17.312 -5.953 5.957 1 96.19 226 LEU B O 1
ATOM 6018 N N . ASP B 1 227 ? 17.469 -4.477 7.586 1 96 227 ASP B N 1
ATOM 6019 C CA . ASP B 1 227 ? 17.656 -5.543 8.562 1 96 227 ASP B CA 1
ATOM 6020 C C . ASP B 1 227 ? 16.375 -6.363 8.727 1 96 227 ASP B C 1
ATOM 6022 O O . ASP B 1 227 ? 16.422 -7.594 8.797 1 96 227 ASP B O 1
ATOM 6026 N N . ALA B 1 228 ? 15.32 -5.707 8.812 1 96 228 ALA B N 1
ATOM 6027 C CA . ALA B 1 228 ? 14.039 -6.398 8.938 1 96 228 ALA B CA 1
ATOM 6028 C C . ALA B 1 228 ? 13.734 -7.219 7.691 1 96 228 ALA B C 1
ATOM 6030 O O . ALA B 1 228 ? 13.234 -8.344 7.785 1 96 228 ALA B O 1
ATOM 6031 N N . ARG B 1 229 ? 14.07 -6.648 6.566 1 95.81 229 ARG B N 1
ATOM 6032 C CA . ARG B 1 229 ? 13.852 -7.348 5.305 1 95.81 229 ARG B CA 1
ATOM 6033 C C . ARG B 1 229 ? 14.75 -8.578 5.199 1 95.81 229 ARG B C 1
ATOM 6035 O O . ARG B 1 229 ? 14.32 -9.625 4.715 1 95.81 229 ARG B O 1
ATOM 6042 N N . ALA B 1 230 ? 15.945 -8.445 5.59 1 96.25 230 ALA B N 1
ATOM 6043 C CA . ALA B 1 230 ? 16.875 -9.578 5.566 1 96.25 230 ALA B CA 1
ATOM 6044 C C . ALA B 1 230 ? 16.375 -10.703 6.473 1 96.25 230 ALA B C 1
ATOM 6046 O O . ALA B 1 230 ? 16.5 -11.883 6.125 1 96.25 230 ALA B O 1
ATOM 6047 N N . ASN B 1 231 ? 15.875 -10.336 7.559 1 95.88 231 ASN B N 1
ATOM 6048 C CA . ASN B 1 231 ? 15.328 -11.336 8.469 1 95.88 231 ASN B CA 1
ATOM 6049 C C . ASN B 1 231 ? 14.094 -12.023 7.875 1 95.88 231 ASN B C 1
ATOM 6051 O O . ASN B 1 231 ? 13.93 -13.234 8.008 1 95.88 231 ASN B O 1
ATOM 6055 N N . PHE B 1 232 ? 13.258 -11.234 7.383 1 96.06 232 PHE B N 1
ATOM 6056 C CA . PHE B 1 232 ? 12.07 -11.781 6.734 1 96.06 232 PHE B CA 1
ATOM 6057 C C . PHE B 1 232 ? 12.461 -12.719 5.594 1 96.06 232 PHE B C 1
ATOM 6059 O O . PHE B 1 232 ? 11.906 -13.82 5.473 1 96.06 232 PHE B O 1
ATOM 6066 N N . PHE B 1 233 ? 13.391 -12.367 4.781 1 95.38 233 PHE B N 1
ATOM 6067 C CA . PHE B 1 233 ? 13.844 -13.188 3.664 1 95.38 233 PHE B CA 1
ATOM 6068 C C . PHE B 1 233 ? 14.492 -14.477 4.164 1 95.38 233 PHE B C 1
ATOM 6070 O O . PHE B 1 233 ? 14.359 -15.531 3.537 1 95.38 233 PHE B O 1
ATOM 6077 N N . SER B 1 234 ? 15.188 -14.344 5.211 1 95.75 234 SER B N 1
ATOM 6078 C CA . SER B 1 234 ? 15.828 -15.539 5.75 1 95.75 234 SER B CA 1
ATOM 6079 C C . SER B 1 234 ? 14.797 -16.609 6.105 1 95.75 234 SER B C 1
ATOM 6081 O O . SER B 1 234 ? 15.023 -17.797 5.879 1 95.75 234 SER B O 1
ATOM 6083 N N . VAL B 1 235 ? 13.734 -16.203 6.652 1 95.25 235 VAL B N 1
ATOM 6084 C CA . VAL B 1 235 ? 12.68 -17.156 6.996 1 95.25 235 VAL B CA 1
ATOM 6085 C C . VAL B 1 235 ? 12.039 -17.703 5.727 1 95.25 235 VAL B C 1
ATOM 6087 O O . VAL B 1 235 ? 11.797 -18.906 5.609 1 95.25 235 VAL B O 1
ATOM 6090 N N . VAL B 1 236 ? 11.789 -16.828 4.789 1 93.75 236 VAL B N 1
ATOM 6091 C CA . VAL B 1 236 ? 11.18 -17.25 3.527 1 93.75 236 VAL B CA 1
ATOM 6092 C C . VAL B 1 236 ? 12.125 -18.188 2.775 1 93.75 236 VAL B C 1
ATOM 6094 O O . VAL B 1 236 ? 11.688 -19.172 2.186 1 93.75 236 VAL B O 1
ATOM 6097 N N . LEU B 1 237 ? 13.367 -17.859 2.818 1 94.69 237 LEU B N 1
ATOM 6098 C CA . LEU B 1 237 ? 14.359 -18.703 2.158 1 94.69 237 LEU B CA 1
ATOM 6099 C C . LEU B 1 237 ? 14.406 -20.094 2.789 1 94.69 237 LEU B C 1
ATOM 6101 O O . LEU B 1 237 ? 14.5 -21.094 2.084 1 94.69 237 LEU B O 1
ATOM 6105 N N . ARG B 1 238 ? 14.391 -20.125 4.035 1 94.38 238 ARG B N 1
ATOM 6106 C CA . ARG B 1 238 ? 14.375 -21.422 4.715 1 94.38 238 ARG B CA 1
ATOM 6107 C C . ARG B 1 238 ? 13.148 -22.234 4.309 1 94.38 238 ARG B C 1
ATOM 6109 O O . ARG B 1 238 ? 13.242 -23.453 4.145 1 94.38 238 ARG B O 1
ATOM 6116 N N . GLN B 1 239 ? 12.117 -21.594 4.219 1 94.31 239 GLN B N 1
ATOM 6117 C CA . GLN B 1 239 ? 10.898 -22.281 3.807 1 94.31 239 GLN B CA 1
ATOM 6118 C C . GLN B 1 239 ? 11.016 -22.797 2.371 1 94.31 239 GLN B C 1
ATOM 6120 O O . GLN B 1 239 ? 10.562 -23.891 2.059 1 94.31 239 GLN B O 1
ATOM 6125 N N . HIS B 1 240 ? 11.586 -22 1.507 1 93.94 240 HIS B N 1
ATOM 6126 C CA . HIS B 1 240 ? 11.828 -22.453 0.14 1 93.94 240 HIS B CA 1
ATOM 6127 C C . HIS B 1 240 ? 12.75 -23.672 0.114 1 93.94 240 HIS B C 1
ATOM 6129 O O . HIS B 1 240 ? 12.562 -24.578 -0.701 1 93.94 240 HIS B O 1
ATOM 6135 N N . VAL B 1 241 ? 13.672 -23.672 0.987 1 94.12 241 VAL B N 1
ATOM 6136 C CA . VAL B 1 241 ? 14.609 -24.781 1.059 1 94.12 241 VAL B CA 1
ATOM 6137 C C . VAL B 1 241 ? 13.875 -26.047 1.521 1 94.12 241 VAL B C 1
ATOM 6139 O O . VAL B 1 241 ? 14.062 -27.125 0.95 1 94.12 241 VAL B O 1
ATOM 6142 N N . TYR B 1 242 ? 13.039 -25.875 2.492 1 93.81 242 TYR B N 1
ATOM 6143 C CA . TYR B 1 242 ? 12.266 -27.016 2.967 1 93.81 242 TYR B CA 1
ATOM 6144 C C . TYR B 1 242 ? 11.359 -27.547 1.865 1 93.81 242 TYR B C 1
ATOM 6146 O O . TYR B 1 242 ? 11.227 -28.766 1.702 1 93.81 242 TYR B O 1
ATOM 6154 N N . ILE B 1 243 ? 10.781 -26.703 1.14 1 94 243 ILE B N 1
ATOM 6155 C CA . ILE B 1 243 ? 9.875 -27.109 0.069 1 94 243 ILE B CA 1
ATOM 6156 C C . ILE B 1 243 ? 10.664 -27.797 -1.039 1 94 243 ILE B C 1
ATOM 6158 O O . ILE B 1 243 ? 10.25 -28.844 -1.554 1 94 243 ILE B O 1
ATOM 6162 N N . GLY B 1 244 ? 11.812 -27.203 -1.348 1 91.81 244 GLY B N 1
ATOM 6163 C CA . GLY B 1 244 ? 12.656 -27.812 -2.365 1 91.81 244 GLY B CA 1
ATOM 6164 C C . GLY B 1 244 ? 13.156 -29.188 -1.979 1 91.81 244 GLY B C 1
ATOM 6165 O O . GLY B 1 244 ? 13.133 -30.109 -2.795 1 91.81 244 GLY B O 1
ATOM 6166 N N . LEU B 1 245 ? 13.539 -29.359 -0.753 1 92.88 245 LEU B N 1
ATOM 6167 C CA . LEU B 1 245 ? 14.016 -30.656 -0.27 1 92.88 245 LEU B CA 1
ATOM 6168 C C . LEU B 1 245 ? 12.891 -31.688 -0.27 1 92.88 245 LEU B C 1
ATOM 6170 O O . LEU B 1 245 ? 13.109 -32.844 -0.599 1 92.88 245 LEU B O 1
ATOM 6174 N N . THR B 1 246 ? 11.758 -31.203 0.13 1 92.31 246 THR B N 1
ATOM 6175 C CA . THR B 1 246 ? 10.602 -32.094 0.106 1 92.31 246 THR B CA 1
ATOM 6176 C C . THR B 1 246 ? 10.273 -32.5 -1.322 1 92.31 246 THR B C 1
ATOM 6178 O O . THR B 1 246 ? 9.977 -33.688 -1.576 1 92.31 246 THR B O 1
ATOM 6181 N N . TYR B 1 247 ? 10.305 -31.578 -2.252 1 92.19 247 TYR B N 1
ATOM 6182 C CA . TYR B 1 247 ? 10.039 -31.859 -3.66 1 92.19 247 TYR B CA 1
ATOM 6183 C C . TYR B 1 247 ? 10.984 -32.938 -4.191 1 92.19 247 TYR B C 1
ATOM 6185 O O . TYR B 1 247 ? 10.547 -33.875 -4.844 1 92.19 247 TYR B O 1
ATOM 6193 N N . ILE B 1 248 ? 12.297 -32.844 -3.863 1 91.25 248 ILE B N 1
ATOM 6194 C CA . ILE B 1 248 ? 13.305 -33.781 -4.336 1 91.25 248 ILE B CA 1
ATOM 6195 C C . ILE B 1 248 ? 13.102 -35.156 -3.664 1 91.25 248 ILE B C 1
ATOM 6197 O O . ILE B 1 248 ? 13.062 -36.188 -4.336 1 91.25 248 ILE B O 1
ATOM 6201 N N . PHE B 1 249 ? 12.898 -35.125 -2.412 1 92.5 249 PHE B N 1
ATOM 6202 C CA . PHE B 1 249 ? 12.773 -36.344 -1.621 1 92.5 249 PHE B CA 1
ATOM 6203 C C . PHE B 1 249 ? 11.562 -37.125 -2.059 1 92.5 249 PHE B C 1
ATOM 6205 O O . PHE B 1 249 ? 11.656 -38.344 -2.271 1 92.5 249 PHE B O 1
ATOM 6212 N N . ILE B 1 250 ? 10.469 -36.469 -2.25 1 91 250 ILE B N 1
ATOM 6213 C CA . ILE B 1 250 ? 9.227 -37.188 -2.57 1 91 250 ILE B CA 1
ATOM 6214 C C . ILE B 1 250 ? 9.297 -37.719 -3.994 1 91 250 ILE B C 1
ATOM 6216 O O . ILE B 1 250 ? 8.797 -38.812 -4.27 1 91 250 ILE B O 1
ATOM 6220 N N . ASN B 1 251 ? 9.875 -37 -4.906 1 87.56 251 ASN B N 1
ATOM 6221 C CA . ASN B 1 251 ? 10.008 -37.5 -6.277 1 87.56 251 ASN B CA 1
ATOM 6222 C C . ASN B 1 251 ? 10.883 -38.75 -6.352 1 87.56 251 ASN B C 1
ATOM 6224 O O . ASN B 1 251 ? 10.547 -39.688 -7.051 1 87.56 251 ASN B O 1
ATOM 6228 N N . ILE B 1 252 ? 11.969 -38.719 -5.586 1 87.19 252 ILE B N 1
ATOM 6229 C CA . ILE B 1 252 ? 12.883 -39.875 -5.574 1 87.19 252 ILE B CA 1
ATOM 6230 C C . ILE B 1 252 ? 12.211 -41.062 -4.898 1 87.19 252 ILE B C 1
ATOM 6232 O O . ILE B 1 252 ? 12.328 -42.188 -5.367 1 87.19 252 ILE B O 1
ATOM 6236 N N . LEU B 1 253 ? 11.562 -40.781 -3.859 1 88.44 253 LEU B N 1
ATOM 6237 C CA . LEU B 1 253 ? 10.891 -41.844 -3.109 1 88.44 253 LEU B CA 1
ATOM 6238 C C . LEU B 1 253 ? 9.789 -42.5 -3.947 1 88.44 253 LEU B C 1
ATOM 6240 O O . LEU B 1 253 ? 9.617 -43.719 -3.91 1 88.44 253 LEU B O 1
ATOM 6244 N N . LEU B 1 254 ? 9.055 -41.688 -4.695 1 86.94 254 LEU B N 1
ATOM 6245 C CA . LEU B 1 254 ? 7.984 -42.219 -5.539 1 86.94 254 LEU B CA 1
ATOM 6246 C C . LEU B 1 254 ? 8.555 -43.094 -6.645 1 86.94 254 LEU B C 1
ATOM 6248 O O . LEU B 1 254 ? 8.016 -44.188 -6.926 1 86.94 254 LEU B O 1
ATOM 6252 N N . LEU B 1 255 ? 9.547 -42.594 -7.27 1 81.12 255 LEU B N 1
ATOM 6253 C CA . LEU B 1 255 ? 10.172 -43.375 -8.328 1 81.12 255 LEU B CA 1
ATOM 6254 C C . LEU B 1 255 ? 10.734 -44.656 -7.781 1 81.12 255 LEU B C 1
ATOM 6256 O O . LEU B 1 255 ? 10.656 -45.719 -8.438 1 81.12 255 LEU B O 1
ATOM 6260 N N . GLY B 1 256 ? 11.305 -44.625 -6.582 1 82.81 256 GLY B N 1
ATOM 6261 C CA . GLY B 1 256 ? 11.844 -45.812 -5.953 1 82.81 256 GLY B CA 1
ATOM 6262 C C . GLY B 1 256 ? 10.781 -46.844 -5.586 1 82.81 256 GLY B C 1
ATOM 6263 O O . GLY B 1 256 ? 10.867 -48 -5.973 1 82.81 256 GLY B O 1
ATOM 6264 N N . ILE B 1 257 ? 9.742 -46.375 -4.953 1 84.25 257 ILE B N 1
ATOM 6265 C CA . ILE B 1 257 ? 8.664 -47.25 -4.516 1 84.25 257 ILE B CA 1
ATOM 6266 C C . ILE B 1 257 ? 7.906 -47.781 -5.73 1 84.25 257 ILE B C 1
ATOM 6268 O O . ILE B 1 257 ? 7.582 -48.969 -5.797 1 84.25 257 ILE B O 1
ATOM 6272 N N . GLY B 1 258 ? 7.586 -46.938 -6.695 1 81.44 258 GLY B N 1
ATOM 6273 C CA . GLY B 1 258 ? 6.879 -47.344 -7.898 1 81.44 258 GLY B CA 1
ATOM 6274 C C . GLY B 1 258 ? 7.621 -48.406 -8.695 1 81.44 258 GLY B C 1
ATOM 6275 O O . GLY B 1 258 ? 7.023 -49.375 -9.156 1 81.44 258 GLY B O 1
ATOM 6276 N N . SER B 1 259 ? 8.914 -48.219 -8.82 1 79.94 259 SER B N 1
ATOM 6277 C CA . SER B 1 259 ? 9.719 -49.188 -9.555 1 79.94 259 SER B CA 1
ATOM 6278 C C . SER B 1 259 ? 9.773 -50.531 -8.82 1 79.94 259 SER B C 1
ATOM 6280 O O . SER B 1 259 ? 9.734 -51.594 -9.445 1 79.94 259 SER B O 1
ATOM 6282 N N . TYR B 1 260 ? 9.898 -50.406 -7.531 1 82.81 260 TYR B N 1
ATOM 6283 C CA . TYR B 1 260 ? 9.938 -51.625 -6.719 1 82.81 260 TYR B CA 1
ATOM 6284 C C . TYR B 1 260 ? 8.641 -52.406 -6.859 1 82.81 260 TYR B C 1
ATOM 6286 O O . TYR B 1 260 ? 8.664 -53.625 -6.996 1 82.81 260 TYR B O 1
ATOM 6294 N N . LEU B 1 261 ? 7.543 -51.781 -6.969 1 84.5 261 LEU B N 1
ATOM 6295 C CA . LEU B 1 261 ? 6.246 -52.438 -7.051 1 84.5 261 LEU B CA 1
ATOM 6296 C C . LEU B 1 261 ? 6.012 -53.031 -8.438 1 84.5 261 LEU B C 1
ATOM 6298 O O . LEU B 1 261 ? 5.352 -54.062 -8.586 1 84.5 261 LEU B O 1
ATOM 6302 N N . ILE B 1 262 ? 6.547 -52.5 -9.43 1 79.38 262 ILE B N 1
ATOM 6303 C CA . ILE B 1 262 ? 6.395 -52.969 -10.789 1 79.38 262 ILE B CA 1
ATOM 6304 C C . ILE B 1 262 ? 7.258 -54.219 -10.992 1 79.38 262 ILE B C 1
ATOM 6306 O O . ILE B 1 262 ? 6.828 -55.188 -11.625 1 79.38 262 ILE B O 1
ATOM 6310 N N . ILE B 1 263 ? 8.461 -54.125 -10.492 1 78.81 263 ILE B N 1
ATOM 6311 C CA . ILE B 1 263 ? 9.383 -55.25 -10.648 1 78.81 263 ILE B CA 1
ATOM 6312 C C . ILE B 1 263 ? 8.82 -56.469 -9.938 1 78.81 263 ILE B C 1
ATOM 6314 O O . ILE B 1 263 ? 8.977 -57.594 -10.414 1 78.81 263 ILE B O 1
ATOM 6318 N N . ASN B 1 264 ? 8.047 -56.25 -8.867 1 83.94 264 ASN B N 1
ATOM 6319 C CA . ASN B 1 264 ? 7.457 -57.344 -8.117 1 83.94 264 ASN B CA 1
ATOM 6320 C C . ASN B 1 264 ? 6.078 -57.719 -8.664 1 83.94 264 ASN B C 1
ATOM 6322 O O . ASN B 1 264 ? 5.398 -58.594 -8.109 1 83.94 264 ASN B O 1
ATOM 6326 N N . GLY B 1 265 ? 5.59 -57.062 -9.688 1 80.69 265 GLY B N 1
ATOM 6327 C CA . GLY B 1 265 ? 4.348 -57.406 -10.367 1 80.69 265 GLY B CA 1
ATOM 6328 C C . GLY B 1 265 ? 3.113 -56.938 -9.609 1 80.69 265 GLY B C 1
ATOM 6329 O O . GLY B 1 265 ? 2.021 -57.469 -9.805 1 80.69 265 GLY B O 1
ATOM 6330 N N . GLN B 1 266 ? 3.242 -56.062 -8.773 1 84.81 266 GLN B N 1
ATOM 6331 C CA . GLN B 1 266 ? 2.121 -55.625 -7.941 1 84.81 266 GLN B CA 1
ATOM 6332 C C . GLN B 1 266 ? 1.432 -54.406 -8.547 1 84.81 266 GLN B C 1
ATOM 6334 O O . GLN B 1 266 ? 0.305 -54.094 -8.172 1 84.81 266 GLN B O 1
ATOM 6339 N N . LEU B 1 267 ? 2.16 -53.719 -9.43 1 80.19 267 LEU B N 1
ATOM 6340 C CA . LEU B 1 267 ? 1.625 -52.531 -10.07 1 80.19 267 LEU B CA 1
ATOM 6341 C C . LEU B 1 267 ? 1.833 -52.594 -11.586 1 80.19 267 LEU B C 1
ATOM 6343 O O . LEU B 1 267 ? 2.85 -53.094 -12.055 1 80.19 267 LEU B O 1
ATOM 6347 N N . SER B 1 268 ? 0.811 -52.188 -12.328 1 76.81 268 SER B N 1
ATOM 6348 C CA . SER B 1 268 ? 0.961 -52.094 -13.781 1 76.81 268 SER B CA 1
ATOM 6349 C C . SER B 1 268 ? 1.699 -50.812 -14.18 1 76.81 268 SER B C 1
ATOM 6351 O O . SER B 1 268 ? 1.822 -49.875 -13.383 1 76.81 268 SER B O 1
ATOM 6353 N N . ILE B 1 269 ? 2.229 -50.812 -15.328 1 70.06 269 ILE B N 1
ATOM 6354 C CA . ILE B 1 269 ? 2.938 -49.656 -15.852 1 70.06 269 ILE B CA 1
ATOM 6355 C C . ILE B 1 269 ? 1.985 -48.469 -15.938 1 70.06 269 ILE B C 1
ATOM 6357 O O . ILE B 1 269 ? 2.367 -47.312 -15.633 1 70.06 269 ILE B O 1
ATOM 6361 N N . GLY B 1 270 ? 0.711 -48.688 -16.297 1 68.06 270 GLY B N 1
ATOM 6362 C CA . GLY B 1 270 ? -0.281 -47.625 -16.359 1 68.06 270 GLY B CA 1
ATOM 6363 C C . GLY B 1 270 ? -0.592 -47 -15 1 68.06 270 GLY B C 1
ATOM 6364 O O . GLY B 1 270 ? -0.748 -45.812 -14.867 1 68.06 270 GLY B O 1
ATOM 6365 N N . GLN B 1 271 ? -0.564 -47.875 -14.039 1 72.81 271 GLN B N 1
ATOM 6366 C CA . GLN B 1 271 ? -0.841 -47.438 -12.68 1 72.81 271 GLN B CA 1
ATOM 6367 C C . GLN B 1 271 ? 0.317 -46.594 -12.141 1 72.81 271 GLN B C 1
ATOM 6369 O O . GLN B 1 271 ? 0.103 -45.625 -11.398 1 72.81 271 GLN B O 1
ATOM 6374 N N . LEU B 1 272 ? 1.464 -46.906 -12.508 1 75.12 272 LEU B N 1
ATOM 6375 C CA . LEU B 1 272 ? 2.621 -46.125 -12.062 1 75.12 272 LEU B CA 1
ATOM 6376 C C . LEU B 1 272 ? 2.639 -44.75 -12.719 1 75.12 272 LEU B C 1
ATOM 6378 O O . LEU B 1 272 ? 2.936 -43.75 -12.062 1 75.12 272 LEU B O 1
ATOM 6382 N N . ILE B 1 273 ? 2.359 -44.75 -13.984 1 72.38 273 ILE B N 1
ATOM 6383 C CA . ILE B 1 273 ? 2.316 -43.469 -14.695 1 72.38 273 ILE B CA 1
ATOM 6384 C C . ILE B 1 273 ? 1.233 -42.562 -14.094 1 72.38 273 ILE B C 1
ATOM 6386 O O . ILE B 1 273 ? 1.442 -41.375 -13.906 1 72.38 273 ILE B O 1
ATOM 6390 N N . ALA B 1 274 ? 0.159 -43.156 -13.781 1 74.19 274 ALA B N 1
ATOM 6391 C CA . ALA B 1 274 ? -0.932 -42.406 -13.172 1 74.19 274 ALA B CA 1
ATOM 6392 C C . ALA B 1 274 ? -0.525 -41.875 -11.797 1 74.19 274 ALA B C 1
ATOM 6394 O O . ALA B 1 274 ? -0.839 -40.719 -11.453 1 74.19 274 ALA B O 1
ATOM 6395 N N . ALA B 1 275 ? 0.155 -42.625 -11.031 1 79.44 275 ALA B N 1
ATOM 6396 C CA . ALA B 1 275 ? 0.612 -42.188 -9.719 1 79.44 275 ALA B CA 1
ATOM 6397 C C . ALA B 1 275 ? 1.631 -41.062 -9.836 1 79.44 275 ALA B C 1
ATOM 6399 O O . ALA B 1 275 ? 1.614 -40.125 -9.039 1 79.44 275 ALA B O 1
ATOM 6400 N N . GLU B 1 276 ? 2.43 -41.156 -10.773 1 77.38 276 GLU B N 1
ATOM 6401 C CA . GLU B 1 276 ? 3.436 -40.125 -10.992 1 77.38 276 GLU B CA 1
ATOM 6402 C C . GLU B 1 276 ? 2.791 -38.812 -11.383 1 77.38 276 GLU B C 1
ATOM 6404 O O . GLU B 1 276 ? 3.23 -37.719 -10.953 1 77.38 276 GLU B O 1
ATOM 6409 N N . ILE B 1 277 ? 1.806 -38.875 -12.188 1 75.31 277 ILE B N 1
ATOM 6410 C CA . ILE B 1 277 ? 1.098 -37.688 -12.602 1 75.31 277 ILE B CA 1
ATOM 6411 C C . ILE B 1 277 ? 0.406 -37.031 -11.398 1 75.31 277 ILE B C 1
ATOM 6413 O O . ILE B 1 277 ? 0.479 -35.812 -11.211 1 75.31 277 ILE B O 1
ATOM 6417 N N . LEU B 1 278 ? -0.182 -37.844 -10.586 1 81.94 278 LEU B N 1
ATOM 6418 C CA . LEU B 1 278 ? -0.907 -37.344 -9.422 1 81.94 278 LEU B CA 1
ATOM 6419 C C . LEU B 1 278 ? 0.048 -36.719 -8.422 1 81.94 278 LEU B C 1
ATOM 6421 O O . LEU B 1 278 ? -0.215 -35.594 -7.93 1 81.94 278 LEU B O 1
ATOM 6425 N N . VAL B 1 279 ? 1.123 -37.375 -8.18 1 85.12 279 VAL B N 1
ATOM 6426 C CA . VAL B 1 279 ? 2.086 -36.844 -7.215 1 85.12 279 VAL B CA 1
ATOM 6427 C C . VAL B 1 279 ? 2.734 -35.562 -7.773 1 85.12 279 VAL B C 1
ATOM 6429 O O . VAL B 1 279 ? 3.012 -34.625 -7.031 1 85.12 279 VAL B O 1
ATOM 6432 N N . ASN B 1 280 ? 2.918 -35.562 -9.031 1 82.38 280 ASN B N 1
ATOM 6433 C CA . ASN B 1 280 ? 3.5 -34.375 -9.656 1 82.38 280 ASN B CA 1
ATOM 6434 C C . ASN B 1 280 ? 2.562 -33.156 -9.555 1 82.38 280 ASN B C 1
ATOM 6436 O O . ASN B 1 280 ? 3.018 -32.031 -9.406 1 82.38 280 ASN B O 1
ATOM 6440 N N . ILE B 1 281 ? 1.345 -33.406 -9.672 1 82.25 281 ILE B N 1
ATOM 6441 C CA . ILE B 1 281 ? 0.375 -32.344 -9.508 1 82.25 281 ILE B CA 1
ATOM 6442 C C . ILE B 1 281 ? 0.471 -31.766 -8.094 1 82.25 281 ILE B C 1
ATOM 6444 O O . ILE B 1 281 ? 0.468 -30.547 -7.914 1 82.25 281 ILE B O 1
ATOM 6448 N N . VAL B 1 282 ? 0.606 -32.656 -7.133 1 88.19 282 VAL B N 1
ATOM 6449 C CA . VAL B 1 282 ? 0.697 -32.219 -5.742 1 88.19 282 VAL B CA 1
ATOM 6450 C C . VAL B 1 282 ? 1.999 -31.453 -5.52 1 88.19 282 VAL B C 1
ATOM 6452 O O . VAL B 1 282 ? 2.002 -30.391 -4.891 1 88.19 282 VAL B O 1
ATOM 6455 N N . LEU B 1 283 ? 3.053 -31.984 -6.047 1 89.62 283 LEU B N 1
ATOM 6456 C CA . LEU B 1 283 ? 4.359 -31.359 -5.848 1 89.62 283 LEU B CA 1
ATOM 6457 C C . LEU B 1 283 ? 4.453 -30.031 -6.594 1 89.62 283 LEU B C 1
ATOM 6459 O O . LEU B 1 283 ? 5.055 -29.078 -6.094 1 89.62 283 LEU B O 1
ATOM 6463 N N . LEU B 1 284 ? 3.867 -29.969 -7.711 1 85.25 284 LEU B N 1
ATOM 6464 C CA . LEU B 1 284 ? 3.812 -28.703 -8.43 1 85.25 284 LEU B CA 1
ATOM 6465 C C . LEU B 1 284 ? 2.949 -27.688 -7.68 1 85.25 284 LEU B C 1
ATOM 6467 O O . LEU B 1 284 ? 3.229 -26.484 -7.703 1 85.25 284 LEU B O 1
ATOM 6471 N N . GLY B 1 285 ? 1.916 -28.219 -7.145 1 87.62 285 GLY B N 1
ATOM 6472 C CA . GLY B 1 285 ? 1.119 -27.375 -6.273 1 87.62 285 GLY B CA 1
ATOM 6473 C C . GLY B 1 285 ? 1.908 -26.812 -5.105 1 87.62 285 GLY B C 1
ATOM 6474 O O . GLY B 1 285 ? 1.754 -25.641 -4.754 1 87.62 285 GLY B O 1
ATOM 6475 N N . LEU B 1 286 ? 2.734 -27.609 -4.582 1 90.12 286 LEU B N 1
ATOM 6476 C CA . LEU B 1 286 ? 3.578 -27.188 -3.473 1 90.12 286 LEU B CA 1
ATOM 6477 C C . LEU B 1 286 ? 4.582 -26.125 -3.934 1 90.12 286 LEU B C 1
ATOM 6479 O O . LEU B 1 286 ? 4.844 -25.156 -3.219 1 90.12 286 LEU B O 1
ATOM 6483 N N . LEU B 1 287 ? 5.117 -26.312 -5.062 1 88.25 287 LEU B N 1
ATOM 6484 C CA . LEU B 1 287 ? 6.039 -25.328 -5.617 1 88.25 287 LEU B CA 1
ATOM 6485 C C . LEU B 1 287 ? 5.316 -24.016 -5.91 1 88.25 287 LEU B C 1
ATOM 6487 O O . LEU B 1 287 ? 5.871 -22.938 -5.691 1 88.25 287 LEU B O 1
ATOM 6491 N N . LYS B 1 288 ? 4.203 -24.203 -6.414 1 85.69 288 LYS B N 1
ATOM 6492 C CA . LYS B 1 288 ? 3.381 -23.016 -6.656 1 85.69 288 LYS B CA 1
ATOM 6493 C C . LYS B 1 288 ? 3.09 -22.281 -5.355 1 85.69 288 LYS B C 1
ATOM 6495 O O . LYS B 1 288 ? 3.102 -21.047 -5.32 1 85.69 288 LYS B O 1
ATOM 6500 N N . PHE B 1 289 ? 2.828 -22.984 -4.375 1 88.94 289 PHE B N 1
ATOM 6501 C CA . PHE B 1 289 ? 2.602 -22.391 -3.059 1 88.94 289 PHE B CA 1
ATOM 6502 C C . PHE B 1 289 ? 3.809 -21.578 -2.615 1 88.94 289 PHE B C 1
ATOM 6504 O O . PHE B 1 289 ? 3.658 -20.5 -2.051 1 88.94 289 PHE B O 1
ATOM 6511 N N . SER B 1 290 ? 4.953 -22.109 -2.832 1 89.25 290 SER B N 1
ATOM 6512 C CA . SER B 1 290 ? 6.18 -21.422 -2.424 1 89.25 290 SER B CA 1
ATOM 6513 C C . SER B 1 290 ? 6.309 -20.062 -3.096 1 89.25 290 SER B C 1
ATOM 6515 O O . SER B 1 290 ? 6.883 -19.141 -2.525 1 89.25 290 SER B O 1
ATOM 6517 N N . GLN B 1 291 ? 5.73 -19.922 -4.203 1 85.88 291 GLN B N 1
ATOM 6518 C CA . GLN B 1 291 ? 5.812 -18.672 -4.941 1 85.88 291 GLN B CA 1
ATOM 6519 C C . GLN B 1 291 ? 4.867 -17.625 -4.355 1 85.88 291 GLN B C 1
ATOM 6521 O O . GLN B 1 291 ? 5.047 -16.422 -4.574 1 85.88 291 GLN B O 1
ATOM 6526 N N . TYR B 1 292 ? 3.893 -18.109 -3.609 1 87.69 292 TYR B N 1
ATOM 6527 C CA . TYR B 1 292 ? 2.898 -17.203 -3.057 1 87.69 292 TYR B CA 1
ATOM 6528 C C . TYR B 1 292 ? 3.137 -16.969 -1.568 1 87.69 292 TYR B C 1
ATOM 6530 O O . TYR B 1 292 ? 2.248 -16.5 -0.858 1 87.69 292 TYR B O 1
ATOM 6538 N N . LEU B 1 293 ? 4.289 -17.328 -1.149 1 88.94 293 LEU B N 1
ATOM 6539 C CA . LEU B 1 293 ? 4.59 -17.188 0.27 1 88.94 293 LEU B CA 1
ATOM 6540 C C . LEU B 1 293 ? 4.508 -15.727 0.698 1 88.94 293 LEU B C 1
ATOM 6542 O O . LEU B 1 293 ? 3.939 -15.414 1.745 1 88.94 293 LEU B O 1
ATOM 6546 N N . TYR B 1 294 ? 5.004 -14.867 -0.11 1 86.75 294 TYR B N 1
ATOM 6547 C CA . TYR B 1 294 ? 4.969 -13.445 0.214 1 86.75 294 TYR B CA 1
ATOM 6548 C C . TYR B 1 294 ? 3.535 -12.938 0.295 1 86.75 294 TYR B C 1
ATOM 6550 O O . TYR B 1 294 ? 3.217 -12.094 1.135 1 86.75 294 TYR B O 1
ATOM 6558 N N . ASP B 1 295 ? 2.729 -13.414 -0.525 1 87.5 295 ASP B N 1
ATOM 6559 C CA . ASP B 1 295 ? 1.326 -13.016 -0.522 1 87.5 295 ASP B CA 1
ATOM 6560 C C . ASP B 1 295 ? 0.607 -13.531 0.72 1 87.5 295 ASP B C 1
ATOM 6562 O O . ASP B 1 295 ? -0.24 -12.844 1.289 1 87.5 295 ASP B O 1
ATOM 6566 N N . CYS B 1 296 ? 0.987 -14.695 1.118 1 90.75 296 CYS B N 1
ATOM 6567 C CA . CYS B 1 296 ? 0.369 -15.273 2.307 1 90.75 296 CYS B CA 1
ATOM 6568 C C . CYS B 1 296 ? 0.751 -14.492 3.557 1 90.75 296 CYS B C 1
ATOM 6570 O O . CYS B 1 296 ? -0.113 -14.141 4.363 1 90.75 296 CYS B O 1
ATOM 6572 N N . TYR B 1 297 ? 1.986 -14.25 3.666 1 91.5 297 TYR B N 1
ATOM 6573 C CA . TYR B 1 297 ? 2.424 -13.469 4.816 1 91.5 297 TYR B CA 1
ATOM 6574 C C . TYR B 1 297 ? 1.895 -12.039 4.738 1 91.5 297 TYR B C 1
ATOM 6576 O O . TYR B 1 297 ? 1.533 -11.453 5.758 1 91.5 297 TYR B O 1
ATOM 6584 N N . GLY B 1 298 ? 1.931 -11.547 3.553 1 89.19 298 GLY B N 1
ATOM 6585 C CA . GLY B 1 298 ? 1.374 -10.219 3.359 1 89.19 298 GLY B CA 1
ATOM 6586 C C . GLY B 1 298 ? -0.089 -10.125 3.75 1 89.19 298 GLY B C 1
ATOM 6587 O O . GLY B 1 298 ? -0.526 -9.102 4.289 1 89.19 298 GLY B O 1
ATOM 6588 N N . PHE B 1 299 ? -0.809 -11.141 3.51 1 91.88 299 PHE B N 1
ATOM 6589 C CA . PHE B 1 299 ? -2.217 -11.195 3.881 1 91.88 299 PHE B CA 1
ATOM 6590 C C . PHE B 1 299 ? -2.385 -11.109 5.395 1 91.88 299 PHE B C 1
ATOM 6592 O O . PHE B 1 299 ? -3.197 -10.32 5.887 1 91.88 299 PHE B O 1
ATOM 6599 N N . MET B 1 300 ? -1.587 -11.867 6.105 1 92.56 300 MET B N 1
ATOM 6600 C CA . MET B 1 300 ? -1.668 -11.891 7.562 1 92.56 300 MET B CA 1
ATOM 6601 C C . MET B 1 300 ? -1.271 -10.539 8.148 1 92.56 300 MET B C 1
ATOM 6603 O O . MET B 1 300 ? -1.903 -10.055 9.094 1 92.56 300 MET B O 1
ATOM 6607 N N . VAL B 1 301 ? -0.302 -9.961 7.559 1 92.94 301 VAL B N 1
ATOM 6608 C CA . VAL B 1 301 ? 0.182 -8.664 8.031 1 92.94 301 VAL B CA 1
ATOM 6609 C C . VAL B 1 301 ? -0.859 -7.586 7.742 1 92.94 301 VAL B C 1
ATOM 6611 O O . VAL B 1 301 ? -1.117 -6.723 8.586 1 92.94 301 VAL B O 1
ATOM 6614 N N . ALA B 1 302 ? -1.44 -7.645 6.559 1 93 302 ALA B N 1
ATOM 6615 C CA . ALA B 1 302 ? -2.463 -6.672 6.184 1 93 302 ALA B CA 1
ATOM 6616 C C . ALA B 1 302 ? -3.66 -6.746 7.125 1 93 302 ALA B C 1
ATOM 6618 O O . ALA B 1 302 ? -4.211 -5.715 7.523 1 93 302 ALA B O 1
ATOM 6619 N N . VAL B 1 303 ? -4.051 -7.938 7.504 1 93.5 303 VAL B N 1
ATOM 6620 C CA . VAL B 1 303 ? -5.18 -8.133 8.406 1 93.5 303 VAL B CA 1
ATOM 6621 C C . VAL B 1 303 ? -4.867 -7.5 9.766 1 93.5 303 VAL B C 1
ATOM 6623 O O . VAL B 1 303 ? -5.703 -6.801 10.344 1 93.5 303 VAL B O 1
ATOM 6626 N N . ARG B 1 304 ? -3.715 -7.695 10.211 1 93.25 304 ARG B N 1
ATOM 6627 C CA . ARG B 1 304 ? -3.324 -7.156 11.508 1 93.25 304 ARG B CA 1
ATOM 6628 C C . ARG B 1 304 ? -3.289 -5.633 11.477 1 93.25 304 ARG B C 1
ATOM 6630 O O . ARG B 1 304 ? -3.748 -4.98 12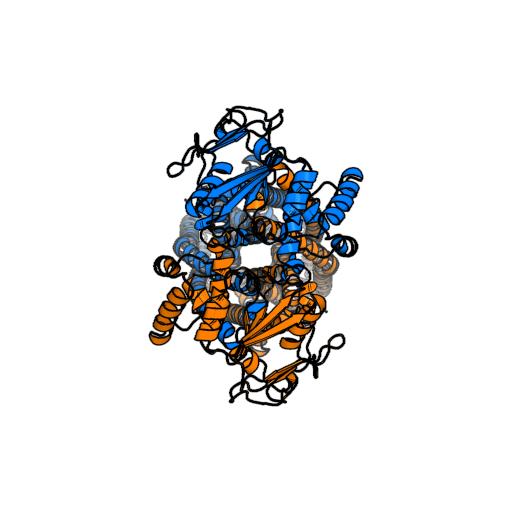.414 1 93.25 304 ARG B O 1
ATOM 6637 N N . LYS B 1 305 ? -2.775 -5.117 10.469 1 92.44 305 LYS B N 1
ATOM 6638 C CA . LYS B 1 305 ? -2.664 -3.666 10.367 1 92.44 305 LYS B CA 1
ATOM 6639 C C . LYS B 1 305 ? -4.039 -3.018 10.25 1 92.44 305 LYS B C 1
ATOM 6641 O O . LYS B 1 305 ? -4.281 -1.95 10.82 1 92.44 305 LYS B O 1
ATOM 6646 N N . ILE B 1 306 ? -4.895 -3.604 9.531 1 92.69 306 ILE B N 1
ATOM 6647 C CA . ILE B 1 306 ? -6.25 -3.08 9.398 1 92.69 306 ILE B CA 1
ATOM 6648 C C . ILE B 1 306 ? -6.977 -3.176 10.734 1 92.69 306 ILE B C 1
ATOM 6650 O O . ILE B 1 306 ? -7.73 -2.271 11.109 1 92.69 306 ILE B O 1
ATOM 6654 N N . LEU B 1 307 ? -6.73 -4.258 11.414 1 92.5 307 LEU B N 1
ATOM 6655 C CA . LEU B 1 307 ? -7.344 -4.418 12.727 1 92.5 307 LEU B CA 1
ATOM 6656 C C . LEU B 1 307 ? -6.855 -3.342 13.688 1 92.5 307 LEU B C 1
ATOM 6658 O O . LEU B 1 307 ? -7.625 -2.84 14.508 1 92.5 307 LEU B O 1
ATOM 6662 N N . ASP B 1 308 ? -5.648 -3.027 13.539 1 88.75 308 ASP B N 1
ATOM 6663 C CA . ASP B 1 308 ? -5.07 -1.968 14.359 1 88.75 308 ASP B CA 1
ATOM 6664 C C . ASP B 1 308 ? -5.754 -0.629 14.086 1 88.75 308 ASP B C 1
ATOM 6666 O O . ASP B 1 308 ? -5.91 0.19 14.992 1 88.75 308 ASP B O 1
ATOM 6670 N N . LEU B 1 309 ? -6.051 -0.435 12.898 1 89.81 309 LEU B N 1
ATOM 6671 C CA . LEU B 1 309 ? -6.75 0.786 12.516 1 89.81 309 LEU B CA 1
ATOM 6672 C C . LEU B 1 309 ? -8.188 0.768 13.023 1 89.81 309 LEU B C 1
ATOM 6674 O O . LEU B 1 309 ? -8.695 1.787 13.492 1 89.81 309 LEU B O 1
ATOM 6678 N N . LEU B 1 310 ? -8.828 -0.35 13 1 89 310 LEU B N 1
ATOM 6679 C CA . LEU B 1 310 ? -10.211 -0.481 13.438 1 89 310 LEU B CA 1
ATOM 6680 C C . LEU B 1 310 ? -10.312 -0.4 14.961 1 89 310 LEU B C 1
ATOM 6682 O O . LEU B 1 310 ? -11.352 -0.014 15.5 1 89 310 LEU B O 1
ATOM 6686 N N . GLU B 1 311 ? -9.234 -0.663 15.594 1 85.06 311 GLU B N 1
ATOM 6687 C CA . GLU B 1 311 ? -9.211 -0.661 17.047 1 85.06 311 GLU B CA 1
ATOM 6688 C C . GLU B 1 311 ? -8.703 0.671 17.594 1 85.06 311 GLU B C 1
ATOM 6690 O O . GLU B 1 311 ? -8.305 0.763 18.75 1 85.06 311 GLU B O 1
ATOM 6695 N N . ILE B 1 312 ? -8.633 1.533 16.781 1 79.56 312 ILE B N 1
ATOM 6696 C CA . ILE B 1 312 ? -8.172 2.848 17.219 1 79.56 312 ILE B CA 1
ATOM 6697 C C . ILE B 1 312 ? -9.094 3.367 18.312 1 79.56 312 ILE B C 1
ATOM 6699 O O . ILE B 1 312 ? -8.633 4.004 19.266 1 79.56 312 ILE B O 1
ATOM 6703 N N . SER B 1 313 ? -10.328 3.139 18.109 1 72.75 313 SER B N 1
ATOM 6704 C CA . SER B 1 313 ? -11.273 3.529 19.156 1 72.75 313 SER B CA 1
ATOM 6705 C C . SER B 1 313 ? -11.461 2.416 20.172 1 72.75 313 SER B C 1
ATOM 6707 O O . SER B 1 313 ? -11.656 1.255 19.812 1 72.75 313 SER B O 1
ATOM 6709 N N . LYS B 1 314 ? -10.781 2.619 21.375 1 61.88 314 LYS B N 1
ATOM 6710 C CA . LYS B 1 314 ? -10.953 1.59 22.391 1 61.88 314 LYS B CA 1
ATOM 6711 C C . LYS B 1 314 ? -12.422 1.43 22.766 1 61.88 314 LYS B C 1
ATOM 6713 O O . LYS B 1 314 ? -12.797 0.468 23.438 1 61.88 314 LYS B O 1
ATOM 6718 N N . LYS B 1 315 ? -13.148 2.482 22.766 1 54.47 315 LYS B N 1
ATOM 6719 C CA . LYS B 1 315 ? -14.398 2.477 23.516 1 54.47 315 LYS B CA 1
ATOM 6720 C C . LYS B 1 315 ? -15.477 1.685 22.781 1 54.47 315 LYS B C 1
ATOM 6722 O O . LYS B 1 315 ? -15.859 2.031 21.672 1 54.47 315 LYS B O 1
ATOM 6727 N N . ASP B 1 316 ? -15.32 0.456 22.781 1 49.06 316 ASP B N 1
ATOM 6728 C CA . ASP B 1 316 ? -16.547 -0.275 22.5 1 49.06 316 ASP B CA 1
ATOM 6729 C C . ASP B 1 316 ? -17.734 0.346 23.25 1 49.06 316 ASP B C 1
ATOM 6731 O O . ASP B 1 316 ? -18.719 -0.337 23.531 1 49.06 316 ASP B O 1
ATOM 6735 N N . SER B 1 317 ? -17.484 1.418 23.953 1 45.09 317 SER B N 1
ATOM 6736 C CA . SER B 1 317 ? -18.594 1.654 24.875 1 45.09 317 SER B CA 1
ATOM 6737 C C . SER B 1 317 ? -19.922 1.782 24.109 1 45.09 317 SER B C 1
ATOM 6739 O O . SER B 1 317 ? -19.953 2.32 23 1 45.09 317 SER B O 1
ATOM 6741 N N . PRO B 1 318 ? -20.797 1.03 24.531 1 42.25 318 PRO B N 1
ATOM 6742 C CA . PRO B 1 318 ? -22.203 1.144 24.125 1 42.25 318 PRO B CA 1
ATOM 6743 C C . PRO B 1 318 ? -22.641 2.592 23.906 1 42.25 318 PRO B C 1
ATOM 6745 O O . PRO B 1 318 ? -22.266 3.473 24.688 1 42.25 318 PRO B O 1
ATOM 6748 N N . THR B 1 319 ? -22.688 3.096 22.672 1 45.22 319 THR B N 1
ATOM 6749 C CA . THR B 1 319 ? -23.469 4.305 22.406 1 45.22 319 THR B CA 1
ATOM 6750 C C . THR B 1 319 ? -24.375 4.629 23.594 1 45.22 319 THR B C 1
ATOM 6752 O O . THR B 1 319 ? -25.281 3.855 23.922 1 45.22 319 THR B O 1
ATOM 6755 N N . SER B 1 320 ? -23.906 5.027 24.641 1 43.25 320 SER B N 1
ATOM 6756 C CA . SER B 1 320 ? -24.859 5.441 25.656 1 43.25 320 SER B CA 1
ATOM 6757 C C . SER B 1 320 ? -26.172 5.93 25.031 1 43.25 320 SER B C 1
ATOM 6759 O O . SER B 1 320 ? -26.141 6.641 24.031 1 43.25 320 SER B O 1
ATOM 6761 N N . GLU B 1 321 ? -27.109 5.195 25.203 1 45.12 321 GLU B N 1
ATOM 6762 C CA . GLU B 1 321 ? -28.5 5.551 24.906 1 45.12 321 GLU B CA 1
ATOM 6763 C C . GLU B 1 321 ? -28.766 7.023 25.203 1 45.12 321 GLU B C 1
ATOM 6765 O O . GLU B 1 321 ? -28.922 7.406 26.359 1 45.12 321 GLU B O 1
ATOM 6770 N N . HIS B 1 322 ? -28.047 7.957 24.672 1 51 322 HIS B N 1
ATOM 6771 C CA . HIS B 1 322 ? -28.328 9.383 24.797 1 51 322 HIS B CA 1
ATOM 6772 C C . HIS B 1 322 ? -29.828 9.656 24.781 1 51 322 HIS B C 1
ATOM 6774 O O . HIS B 1 322 ? -30.562 9.07 23.969 1 51 322 HIS B O 1
ATOM 6780 N N . LYS B 1 323 ? -30.406 9.969 25.797 1 56.59 323 LYS B N 1
ATOM 6781 C CA . LYS B 1 323 ? -31.781 10.445 25.859 1 56.59 323 LYS B CA 1
ATOM 6782 C C . LYS B 1 323 ? -32 11.578 24.859 1 56.59 323 LYS B C 1
ATOM 6784 O O . LYS B 1 323 ? -31.094 12.328 24.531 1 56.59 323 LYS B O 1
ATOM 6789 N N . ASN B 1 324 ? -32.75 11.414 23.922 1 60.12 324 ASN B N 1
ATOM 6790 C CA . ASN B 1 324 ? -33.125 12.18 22.734 1 60.12 324 ASN B CA 1
ATOM 6791 C C . ASN B 1 324 ? -33.5 13.617 23.094 1 60.12 324 ASN B C 1
ATOM 6793 O O . ASN B 1 324 ? -34.688 13.977 23.031 1 60.12 324 ASN B O 1
ATOM 6797 N N . ALA B 1 325 ? -32.719 14.406 23.938 1 65.44 325 ALA B N 1
ATOM 6798 C CA . ALA B 1 325 ? -33.094 15.82 24.047 1 65.44 325 ALA B CA 1
ATOM 6799 C C . ALA B 1 325 ? -32.75 16.578 22.766 1 65.44 325 ALA B C 1
ATOM 6801 O O . ALA B 1 325 ? -31.781 16.234 22.078 1 65.44 325 ALA B O 1
ATOM 6802 N N . LYS B 1 326 ? -33.688 17.219 22.219 1 72.69 326 LYS B N 1
ATOM 6803 C CA . LYS B 1 326 ? -33.531 18.047 21.031 1 72.69 326 LYS B CA 1
ATOM 6804 C C . LYS B 1 326 ? -33.281 19.5 21.406 1 72.69 326 LYS B C 1
ATOM 6806 O O . LYS B 1 326 ? -33.906 20.016 22.328 1 72.69 326 LYS B O 1
ATOM 6811 N N . LEU B 1 327 ? -32.188 20.031 20.953 1 72.75 327 LEU B N 1
ATOM 6812 C CA . LEU B 1 327 ? -31.922 21.453 21.125 1 72.75 327 LEU B CA 1
ATOM 6813 C C . LEU B 1 327 ? -32.75 22.281 20.156 1 72.75 327 LEU B C 1
ATOM 6815 O O . LEU B 1 327 ? -32.219 22.828 19.172 1 72.75 327 LEU B O 1
ATOM 6819 N N . GLU B 1 328 ? -34.031 22.094 20.188 1 64.5 328 GLU B N 1
ATOM 6820 C CA . GLU B 1 328 ? -34.938 22.75 19.25 1 64.5 328 GLU B CA 1
ATOM 6821 C C . GLU B 1 328 ? -35 24.25 19.5 1 64.5 328 GLU B C 1
ATOM 6823 O O . GLU B 1 328 ? -35.281 25.031 18.578 1 64.5 328 GLU B O 1
ATOM 6828 N N . THR B 1 329 ? -34.688 24.672 20.75 1 67.44 329 THR B N 1
ATOM 6829 C CA . THR B 1 329 ? -34.812 26.078 21.109 1 67.44 329 THR B CA 1
ATOM 6830 C C . THR B 1 329 ? -33.469 26.781 21.094 1 67.44 329 THR B C 1
ATOM 6832 O O . THR B 1 329 ? -32.406 26.109 21.078 1 67.44 329 THR B O 1
ATOM 6835 N N . GLU B 1 330 ? -33.469 28.078 20.922 1 78.75 330 GLU B N 1
ATOM 6836 C CA . GLU B 1 330 ? -32.312 28.938 21.031 1 78.75 330 GLU B CA 1
ATOM 6837 C C . GLU B 1 330 ? -31.594 28.734 22.359 1 78.75 330 GLU B C 1
ATOM 6839 O O . GLU B 1 330 ? -32.219 28.344 23.344 1 78.75 330 GLU B O 1
ATOM 6844 N N . VAL B 1 331 ? -30.406 28.656 22.281 1 86.19 331 VAL B N 1
ATOM 6845 C CA . VAL B 1 331 ? -29.625 28.531 23.5 1 86.19 331 VAL B CA 1
ATOM 6846 C C . VAL B 1 331 ? -29.844 29.766 24.391 1 86.19 331 VAL B C 1
ATOM 6848 O O . VAL B 1 331 ? -29.531 30.891 23.984 1 86.19 331 VAL B O 1
ATOM 6851 N N . THR B 1 332 ? -30.5 29.531 25.531 1 84.81 332 THR B N 1
ATOM 6852 C CA . THR B 1 332 ? -30.812 30.641 26.422 1 84.81 332 THR B CA 1
ATOM 6853 C C . THR B 1 332 ? -29.797 30.703 27.562 1 84.81 332 THR B C 1
ATOM 6855 O O . THR B 1 332 ? -29.5 31.781 28.078 1 84.81 332 THR B O 1
ATOM 6858 N N . SER B 1 333 ? -29.375 29.578 27.906 1 87.88 333 SER B N 1
ATOM 6859 C CA . SER B 1 333 ? -28.422 29.562 29.016 1 87.88 333 SER B CA 1
ATOM 6860 C C . SER B 1 333 ? -27.359 28.484 28.844 1 87.88 333 SER B C 1
ATOM 6862 O O . SER B 1 333 ? -27.641 27.422 28.297 1 87.88 333 SER B O 1
ATOM 6864 N N . LEU B 1 334 ? -26.188 28.844 29.219 1 89.75 334 LEU B N 1
ATOM 6865 C CA . LEU B 1 334 ? -25.062 27.922 29.203 1 89.75 334 LEU B CA 1
ATOM 6866 C C . LEU B 1 334 ? -24.359 27.906 30.562 1 89.75 334 LEU B C 1
ATOM 6868 O O . LEU B 1 334 ? -24.062 28.953 31.125 1 89.75 334 LEU B O 1
ATOM 6872 N N . GLU B 1 335 ? -24.312 26.719 31.141 1 89.12 335 GLU B N 1
ATOM 6873 C CA . GLU B 1 335 ? -23.625 26.547 32.406 1 89.12 335 GLU B CA 1
ATOM 6874 C C . GLU B 1 335 ? -22.406 25.656 32.25 1 89.12 335 GLU B C 1
ATOM 6876 O O . GLU B 1 335 ? -22.484 24.578 31.656 1 89.12 335 GLU B O 1
ATOM 6881 N N . ILE B 1 336 ? -21.312 26.141 32.656 1 89.38 336 ILE B N 1
ATOM 6882 C CA . ILE B 1 336 ? -20.047 25.406 32.625 1 89.38 336 ILE B CA 1
ATOM 6883 C C . ILE B 1 336 ? -19.531 25.203 34.031 1 89.38 336 ILE B C 1
ATOM 6885 O O . ILE B 1 336 ? -19.281 26.172 34.781 1 89.38 336 ILE B O 1
ATOM 6889 N N . ALA B 1 337 ? -19.453 23.984 34.438 1 86.12 337 ALA B N 1
ATOM 6890 C CA . ALA B 1 337 ? -18.938 23.641 35.781 1 86.12 337 ALA B CA 1
ATOM 6891 C C . ALA B 1 337 ? -17.656 22.812 35.656 1 86.12 337 ALA B C 1
ATOM 6893 O O . ALA B 1 337 ? -17.703 21.578 35.562 1 86.12 337 ALA B O 1
ATOM 6894 N N . LEU B 1 338 ? -16.609 23.516 35.625 1 83.06 338 LEU B N 1
ATOM 6895 C CA . LEU B 1 338 ? -15.32 22.828 35.594 1 83.06 338 LEU B CA 1
ATOM 6896 C C . LEU B 1 338 ? -14.812 22.562 37.031 1 83.06 338 LEU B C 1
ATOM 6898 O O . LEU B 1 338 ? -15.094 23.328 37.938 1 83.06 338 LEU B O 1
ATOM 6902 N N . PRO B 1 339 ? -14.234 21.422 37.375 1 74.69 339 PRO B N 1
ATOM 6903 C CA . PRO B 1 339 ? -13.812 21.094 38.75 1 74.69 339 PRO B CA 1
ATOM 6904 C C . PRO B 1 339 ? -12.93 22.172 39.375 1 74.69 339 PRO B C 1
ATOM 6906 O O . PRO B 1 339 ? -13.078 22.469 40.562 1 74.69 339 PRO B O 1
ATOM 6909 N N . ASP B 1 340 ? -12.062 22.828 38.719 1 68.19 340 ASP B N 1
ATOM 6910 C CA . ASP B 1 340 ? -11.133 23.797 39.281 1 68.19 340 ASP B CA 1
ATOM 6911 C C . ASP B 1 340 ? -11.508 25.234 38.875 1 68.19 340 ASP B C 1
ATOM 6913 O O . ASP B 1 340 ? -10.656 26.109 38.844 1 68.19 340 ASP B O 1
ATOM 6917 N N . TYR B 1 341 ? -12.688 25.328 38.469 1 70.88 341 TYR B N 1
ATOM 6918 C CA . TYR B 1 341 ? -13.164 26.641 38.062 1 70.88 341 TYR B CA 1
ATOM 6919 C C . TYR B 1 341 ? -14.555 26.922 38.625 1 70.88 341 TYR B C 1
ATOM 6921 O O . TYR B 1 341 ? -15.344 26 38.812 1 70.88 341 TYR B O 1
ATOM 6929 N N . GLN B 1 342 ? -14.773 28.078 39.062 1 73.5 342 GLN B N 1
ATOM 6930 C CA . GLN B 1 342 ? -16.094 28.469 39.531 1 73.5 342 GLN B CA 1
ATOM 6931 C C . GLN B 1 342 ? -17.141 28.297 38.406 1 73.5 342 GLN B C 1
ATOM 6933 O O . GLN B 1 342 ? -16.844 28.469 37.25 1 73.5 342 GLN B O 1
ATOM 6938 N N . LYS B 1 343 ? -18.312 27.781 38.844 1 81.69 343 LYS B N 1
ATOM 6939 C CA . LYS B 1 343 ? -19.438 27.609 37.938 1 81.69 343 LYS B CA 1
ATOM 6940 C C . LYS B 1 343 ? -19.797 28.906 37.219 1 81.69 343 LYS B C 1
ATOM 6942 O O . LYS B 1 343 ? -20.016 29.938 37.875 1 81.69 343 LYS B O 1
ATOM 6947 N N . ALA B 1 344 ? -19.625 28.891 35.906 1 86.62 344 ALA B N 1
ATOM 6948 C CA . ALA B 1 344 ? -19.938 30.062 35.094 1 86.62 344 ALA B CA 1
ATOM 6949 C C . ALA B 1 344 ? -21.281 29.891 34.375 1 86.62 344 ALA B C 1
ATOM 6951 O O . ALA B 1 344 ? -21.547 28.844 33.781 1 86.62 344 ALA B O 1
ATOM 6952 N N . ARG B 1 345 ? -22.172 30.781 34.719 1 88.12 345 ARG B N 1
ATOM 6953 C CA . ARG B 1 345 ? -23.469 30.781 34.031 1 88.12 345 ARG B CA 1
ATOM 6954 C C . ARG B 1 345 ? -23.578 31.969 33.094 1 88.12 345 ARG B C 1
ATOM 6956 O O . ARG B 1 345 ? -23.297 33.094 33.469 1 88.12 345 ARG B O 1
ATOM 6963 N N . PHE B 1 346 ? -23.891 31.594 31.859 1 89.5 346 PHE B N 1
ATOM 6964 C CA . PHE B 1 346 ? -24.062 32.625 30.828 1 89.5 346 PHE B CA 1
ATOM 6965 C C . PHE B 1 346 ? -25.5 32.688 30.359 1 89.5 346 PHE B C 1
ATOM 6967 O O . PHE B 1 346 ? -26.094 31.641 30.031 1 89.5 346 PHE B O 1
ATOM 6974 N N . ASP B 1 347 ? -26.078 33.875 30.438 1 84.62 347 ASP B N 1
ATOM 6975 C CA . ASP B 1 347 ? -27.453 34.094 29.969 1 84.62 347 ASP B CA 1
ATOM 6976 C C . ASP B 1 347 ? -27.469 34.75 28.594 1 84.62 347 ASP B C 1
ATOM 6978 O O . ASP B 1 347 ? -27.016 35.875 28.453 1 84.62 347 ASP B O 1
ATOM 6982 N N . TYR B 1 348 ? -27.922 34.125 27.594 1 86.38 348 TYR B N 1
ATOM 6983 C CA . TYR B 1 348 ? -27.891 34.625 26.219 1 86.38 348 TYR B CA 1
ATOM 6984 C C . TYR B 1 348 ? -29.172 35.344 25.859 1 86.38 348 TYR B C 1
ATOM 6986 O O . TYR B 1 348 ? -29.328 35.844 24.734 1 86.38 348 TYR B O 1
ATOM 6994 N N . THR B 1 349 ? -30.109 35.438 26.797 1 78.75 349 THR B N 1
ATOM 6995 C CA . THR B 1 349 ? -31.328 36.219 26.562 1 78.75 349 THR B CA 1
ATOM 6996 C C . THR B 1 349 ? -31.016 37.719 26.609 1 78.75 349 THR B C 1
ATOM 6998 O O . THR B 1 349 ? -31.672 38.5 25.906 1 78.75 349 THR B O 1
ATOM 7001 N N . GLN B 1 350 ? -30.031 38.094 27.328 1 73.81 350 GLN B N 1
ATOM 7002 C CA . GLN B 1 350 ? -29.703 39.5 27.484 1 73.81 350 GLN B CA 1
ATOM 7003 C C . GLN B 1 350 ? -28.5 39.875 26.609 1 73.81 350 GLN B C 1
ATOM 7005 O O . GLN B 1 350 ? -28.516 40.906 25.953 1 73.81 350 GLN B O 1
ATOM 7010 N N . ASN B 1 351 ? -27.469 38.875 26.656 1 77.81 351 ASN B N 1
ATOM 7011 C CA . ASN B 1 351 ? -26.234 39.156 25.938 1 77.81 351 ASN B CA 1
ATOM 7012 C C . ASN B 1 351 ? -25.844 37.969 25.031 1 77.81 351 ASN B C 1
ATOM 7014 O O . ASN B 1 351 ? -25.641 36.875 25.516 1 77.81 351 ASN B O 1
ATOM 7018 N N . HIS B 1 352 ? -25.781 38.344 23.812 1 80.88 352 HIS B N 1
ATOM 7019 C CA . HIS B 1 352 ? -25.469 37.281 22.875 1 80.88 352 HIS B CA 1
ATOM 7020 C C . HIS B 1 352 ? -23.969 36.969 22.875 1 80.88 352 HIS B C 1
ATOM 7022 O O . HIS B 1 352 ? -23.562 35.906 22.359 1 80.88 352 HIS B O 1
ATOM 7028 N N . PHE B 1 353 ? -23.266 37.781 23.562 1 83 353 PHE B N 1
ATOM 7029 C CA . PHE B 1 353 ? -21.828 37.594 23.547 1 83 353 PHE B CA 1
ATOM 7030 C C . PHE B 1 353 ? -21.281 37.5 24.969 1 83 353 PHE B C 1
ATOM 7032 O O . PHE B 1 353 ? -21.484 38.375 25.781 1 83 353 PHE B O 1
ATOM 7039 N N . ASN B 1 354 ? -20.688 36.375 25.234 1 85.31 354 ASN B N 1
ATOM 7040 C CA . ASN B 1 354 ? -20.094 36.156 26.547 1 85.31 354 ASN B CA 1
ATOM 7041 C C . ASN B 1 354 ? -18.641 35.75 26.438 1 85.31 354 ASN B C 1
ATOM 7043 O O . ASN B 1 354 ? -18.234 35.156 25.422 1 85.31 354 ASN B O 1
ATOM 7047 N N . ASN B 1 355 ? -17.875 36.125 27.359 1 83 355 ASN B N 1
ATOM 7048 C CA . ASN B 1 355 ? -16.453 35.812 27.406 1 83 355 ASN B CA 1
ATOM 7049 C C . ASN B 1 355 ? -16.109 34.969 28.641 1 83 355 ASN B C 1
ATOM 7051 O O . ASN B 1 355 ? -16.656 35.219 29.719 1 83 355 ASN B O 1
ATOM 7055 N N . LEU B 1 356 ? -15.359 34 28.391 1 85.38 356 LEU B N 1
ATOM 7056 C CA . LEU B 1 356 ? -14.859 33.156 29.469 1 85.38 356 LEU B CA 1
ATOM 7057 C C . LEU B 1 356 ? -13.336 33.031 29.406 1 85.38 356 LEU B C 1
ATOM 7059 O O . LEU B 1 356 ? -12.773 32.75 28.359 1 85.38 356 LEU B O 1
ATOM 7063 N N . CYS B 1 357 ? -12.688 33.375 30.484 1 82.44 357 CYS B N 1
ATOM 7064 C CA . CYS B 1 357 ? -11.242 33.25 30.578 1 82.44 357 CYS B CA 1
ATOM 7065 C C . CYS B 1 357 ? -10.836 32 31.328 1 82.44 357 CYS B C 1
ATOM 7067 O O . CYS B 1 357 ? -11.227 31.797 32.5 1 82.44 357 CYS B O 1
ATOM 7069 N N . LEU B 1 358 ? -10.227 31.172 30.656 1 81.5 358 LEU B N 1
ATOM 7070 C CA . LEU B 1 358 ? -9.812 29.906 31.25 1 81.5 358 LEU B CA 1
ATOM 7071 C C . LEU B 1 358 ? -8.312 29.688 31.078 1 81.5 358 LEU B C 1
ATOM 7073 O O . LEU B 1 358 ? -7.684 30.312 30.219 1 81.5 358 LEU B O 1
ATOM 7077 N N . THR B 1 359 ? -7.797 28.906 32 1 75.88 359 THR B N 1
ATOM 7078 C CA . THR B 1 359 ? -6.434 28.422 31.828 1 75.88 359 THR B CA 1
ATOM 7079 C C . THR B 1 359 ? -6.383 27.375 30.719 1 75.88 359 THR B C 1
ATOM 7081 O O . THR B 1 359 ? -7.414 26.844 30.312 1 75.88 359 THR B O 1
ATOM 7084 N N . ARG B 1 360 ? -5.32 27.078 30.281 1 70.31 360 ARG B N 1
ATOM 7085 C CA . ARG B 1 360 ? -5.125 26.109 29.203 1 70.31 360 ARG B CA 1
ATOM 7086 C C . ARG B 1 360 ? -5.707 24.75 29.578 1 70.31 360 ARG B C 1
ATOM 7088 O O . ARG B 1 360 ? -6.367 24.109 28.75 1 70.31 360 ARG B O 1
ATOM 7095 N N . GLN B 1 361 ? -5.344 24.359 30.703 1 72.12 361 GLN B N 1
ATOM 7096 C CA . GLN B 1 361 ? -5.809 23.062 31.156 1 72.12 361 GLN B CA 1
ATOM 7097 C C . GLN B 1 361 ? -7.332 23.016 31.234 1 72.12 361 GLN B C 1
ATOM 7099 O O . GLN B 1 361 ? -7.953 22.016 30.875 1 72.12 361 GLN B O 1
ATOM 7104 N N . GLN B 1 362 ? -7.852 24.078 31.734 1 76.5 362 GLN B N 1
ATOM 7105 C CA . GLN B 1 362 ? -9.305 24.172 31.859 1 76.5 362 GLN B CA 1
ATOM 7106 C C . GLN B 1 362 ? -9.977 24.172 30.484 1 76.5 362 GLN B C 1
ATOM 7108 O O . GLN B 1 362 ? -11.023 23.547 30.297 1 76.5 362 GLN B O 1
ATOM 7113 N N . ALA B 1 363 ? -9.367 24.859 29.625 1 75.56 363 ALA B N 1
ATOM 7114 C CA . ALA B 1 363 ? -9.922 24.938 28.281 1 75.56 363 ALA B CA 1
ATOM 7115 C C . ALA B 1 363 ? -9.922 23.562 27.625 1 75.56 363 ALA B C 1
ATOM 7117 O O . ALA B 1 363 ? -10.867 23.203 26.906 1 75.56 363 ALA B O 1
ATOM 7118 N N . GLN B 1 364 ? -8.875 22.844 27.859 1 73.81 364 GLN B N 1
ATOM 7119 C CA . GLN B 1 364 ? -8.797 21.5 27.297 1 73.81 364 GLN B CA 1
ATOM 7120 C C . GLN B 1 364 ? -9.875 20.594 27.891 1 73.81 364 GLN B C 1
ATOM 7122 O O . GLN B 1 364 ? -10.477 19.797 27.188 1 73.81 364 GLN B O 1
ATOM 7127 N N . LYS B 1 365 ? -10.008 20.688 29.125 1 74.38 365 LYS B N 1
ATOM 7128 C CA . LYS B 1 365 ? -11.047 19.891 29.781 1 74.38 365 LYS B CA 1
ATOM 7129 C C . LYS B 1 365 ? -12.43 20.25 29.234 1 74.38 365 LYS B C 1
ATOM 7131 O O . LYS B 1 365 ? -13.281 19.359 29.094 1 74.38 365 LYS B O 1
ATOM 7136 N N . LEU B 1 366 ? -12.586 21.438 29.031 1 78.38 366 LEU B N 1
ATOM 7137 C CA . LEU B 1 366 ? -13.859 21.891 28.484 1 78.38 366 LEU B CA 1
ATOM 7138 C C . LEU B 1 366 ? -14.078 21.328 27.094 1 78.38 366 LEU B C 1
ATOM 7140 O O . LEU B 1 366 ? -15.18 20.875 26.766 1 78.38 366 LEU B O 1
ATOM 7144 N N . LEU B 1 367 ? -13.062 21.422 26.359 1 74.88 367 LEU B N 1
ATOM 7145 C CA . LEU B 1 367 ? -13.156 20.906 25 1 74.88 367 LEU B CA 1
ATOM 7146 C C . LEU B 1 367 ? -13.438 19.406 25 1 74.88 367 LEU B C 1
ATOM 7148 O O . LEU B 1 367 ? -14.227 18.906 24.188 1 74.88 367 LEU B O 1
ATOM 7152 N N . ASN B 1 368 ? -12.82 18.781 25.859 1 73 368 ASN B N 1
ATOM 7153 C CA . ASN B 1 368 ? -13.055 17.359 25.984 1 73 368 ASN B CA 1
ATOM 7154 C C . ASN B 1 368 ? -14.5 17.062 26.406 1 73 368 ASN B C 1
ATOM 7156 O O . ASN B 1 368 ? -15.07 16.047 25.969 1 73 368 ASN B O 1
ATOM 7160 N N . ALA B 1 369 ? -14.93 17.906 27.172 1 74.62 369 ALA B N 1
ATOM 7161 C CA . ALA B 1 369 ? -16.281 17.703 27.688 1 74.62 369 ALA B CA 1
ATOM 7162 C C . ALA B 1 369 ? -17.312 17.844 26.562 1 74.62 369 ALA B C 1
ATOM 7164 O O . ALA B 1 369 ? -18.375 17.234 26.609 1 74.62 369 ALA B O 1
ATOM 7165 N N . PHE B 1 370 ? -16.938 18.578 25.594 1 73.5 370 PHE B N 1
ATOM 7166 C CA . PHE B 1 370 ? -17.859 18.766 24.484 1 73.5 370 PHE B CA 1
ATOM 7167 C C . PHE B 1 370 ? -17.953 17.5 23.641 1 73.5 370 PHE B C 1
ATOM 7169 O O . PHE B 1 370 ? -18.984 17.219 23.047 1 73.5 370 PHE B O 1
ATOM 7176 N N . PHE B 1 371 ? -16.875 16.734 23.75 1 67.56 371 PHE B N 1
ATOM 7177 C CA . PHE B 1 371 ? -16.844 15.625 22.812 1 67.56 371 PHE B CA 1
ATOM 7178 C C . PHE B 1 371 ? -16.891 14.289 23.547 1 67.56 371 PHE B C 1
ATOM 7180 O O . PHE B 1 371 ? -17.062 13.234 22.938 1 67.56 371 PHE B O 1
ATOM 7187 N N . ASP B 1 372 ? -16.594 14.398 24.797 1 63.12 372 ASP B N 1
ATOM 7188 C CA . ASP B 1 372 ? -16.562 13.164 25.578 1 63.12 372 ASP B CA 1
ATOM 7189 C C . ASP B 1 372 ? -17.953 12.805 26.078 1 63.12 372 ASP B C 1
ATOM 7191 O O . ASP B 1 372 ? -18.656 13.641 26.656 1 63.12 372 ASP B O 1
ATOM 7195 N N . ASP B 1 373 ? -18.312 11.625 25.781 1 59 373 ASP B N 1
ATOM 7196 C CA . ASP B 1 373 ? -19.609 11.125 26.219 1 59 373 ASP B CA 1
ATOM 7197 C C . ASP B 1 373 ? -19.672 10.977 27.734 1 59 373 ASP B C 1
ATOM 7199 O O . ASP B 1 373 ? -20.75 10.945 28.328 1 59 373 ASP B O 1
ATOM 7203 N N . ASN B 1 374 ? -18.5 10.844 28.297 1 57.47 374 ASN B N 1
ATOM 7204 C CA . ASN B 1 374 ? -18.516 10.508 29.719 1 57.47 374 ASN B CA 1
ATOM 7205 C C . ASN B 1 374 ? -18.375 11.758 30.594 1 57.47 374 ASN B C 1
ATOM 7207 O O . ASN B 1 374 ? -18.203 11.656 31.812 1 57.47 374 ASN B O 1
ATOM 7211 N N . SER B 1 375 ? -18.25 12.906 29.906 1 58.38 375 SER B N 1
ATOM 7212 C CA . SER B 1 375 ? -18.062 14.102 30.734 1 58.38 375 SER B CA 1
ATOM 7213 C C . SER B 1 375 ? -19.375 14.547 31.359 1 58.38 375 SER B C 1
ATOM 7215 O O . SER B 1 375 ? -20.188 15.219 30.719 1 58.38 375 SER B O 1
ATOM 7217 N N . GLU B 1 376 ? -19.875 13.758 32.406 1 61.44 376 GLU B N 1
ATOM 7218 C CA . GLU B 1 376 ? -21.125 14.062 33.094 1 61.44 376 GLU B CA 1
ATOM 7219 C C . GLU B 1 376 ? -21.047 15.391 33.812 1 61.44 376 GLU B C 1
ATOM 7221 O O . GLU B 1 376 ? -20.047 15.672 34.5 1 61.44 376 GLU B O 1
ATOM 7226 N N . GLU B 1 377 ? -21.875 16.344 33.594 1 65.5 377 GLU B N 1
ATOM 7227 C CA . GLU B 1 377 ? -22.328 17.469 34.406 1 65.5 377 GLU B CA 1
ATOM 7228 C C . GLU B 1 377 ? -21.422 18.672 34.219 1 65.5 377 GLU B C 1
ATOM 7230 O O . GLU B 1 377 ? -21.516 19.656 34.969 1 65.5 377 GLU B O 1
ATOM 7235 N N . ILE B 1 378 ? -20.531 18.656 33.188 1 74.5 378 ILE B N 1
ATOM 7236 C CA . ILE B 1 378 ? -19.625 19.797 33.062 1 74.5 378 ILE B CA 1
ATOM 7237 C C . ILE B 1 378 ? -20.312 20.922 32.281 1 74.5 378 ILE B C 1
ATOM 7239 O O . ILE B 1 378 ? -20.188 22.094 32.625 1 74.5 378 ILE B O 1
ATOM 7243 N N . ILE B 1 379 ? -21.094 20.5 31.344 1 86 379 ILE B N 1
ATOM 7244 C CA . ILE B 1 379 ? -21.719 21.5 30.484 1 86 379 ILE B CA 1
ATOM 7245 C C . ILE B 1 379 ? -23.234 21.297 30.469 1 86 379 ILE B C 1
ATOM 7247 O O . ILE B 1 379 ? -23.703 20.172 30.266 1 86 379 ILE B O 1
ATOM 7251 N N . LYS B 1 380 ? -23.984 22.328 30.812 1 84.88 380 LYS B N 1
ATOM 7252 C CA . LYS B 1 380 ? -25.453 22.312 30.703 1 84.88 380 LYS B CA 1
ATOM 7253 C C . LYS B 1 380 ? -25.922 23.391 29.734 1 84.88 380 LYS B C 1
ATOM 7255 O O . LYS B 1 380 ? -25.516 24.562 29.844 1 84.88 380 LYS B O 1
ATOM 7260 N N . ILE B 1 381 ? -26.672 22.984 28.859 1 87 381 ILE B N 1
ATOM 7261 C CA . ILE B 1 381 ? -27.297 23.922 27.938 1 87 381 ILE B CA 1
ATOM 7262 C C . ILE B 1 381 ? -28.797 24 28.219 1 87 381 ILE B C 1
ATOM 7264 O O . ILE B 1 381 ? -29.484 22.984 28.219 1 87 381 ILE B O 1
ATOM 7268 N N . ASN B 1 382 ? -29.297 25.141 28.422 1 86.81 382 ASN B N 1
ATOM 7269 C CA . ASN B 1 382 ? -30.703 25.328 28.797 1 86.81 382 ASN B CA 1
ATOM 7270 C C . ASN B 1 382 ? -31.094 24.422 29.969 1 86.81 382 ASN B C 1
ATOM 7272 O O . ASN B 1 382 ? -32.125 23.734 29.906 1 86.81 382 ASN B O 1
ATOM 7276 N N . ASN B 1 383 ? -30.25 24.25 30.828 1 81.75 383 ASN B N 1
ATOM 7277 C CA . ASN B 1 383 ? -30.453 23.5 32.062 1 81.75 383 ASN B CA 1
ATOM 7278 C C . ASN B 1 383 ? -30.484 22 31.812 1 81.75 383 ASN B C 1
ATOM 7280 O O . ASN B 1 383 ? -31 21.234 32.625 1 81.75 383 ASN B O 1
ATOM 7284 N N . VAL B 1 384 ? -30.062 21.703 30.656 1 84.38 384 VAL B N 1
ATOM 7285 C CA . VAL B 1 384 ? -29.953 20.281 30.328 1 84.38 384 VAL B CA 1
ATOM 7286 C C . VAL B 1 384 ? -28.5 19.906 30.109 1 84.38 384 VAL B C 1
ATOM 7288 O O . VAL B 1 384 ? -27.766 20.625 29.422 1 84.38 384 VAL B O 1
ATOM 7291 N N . CYS B 1 385 ? -28.141 18.844 30.625 1 83.31 385 CYS B N 1
ATOM 7292 C CA . CYS B 1 385 ? -26.75 18.391 30.5 1 83.31 385 CYS B CA 1
ATOM 7293 C C . CYS B 1 385 ? -26.453 18 29.047 1 83.31 385 CYS B C 1
ATOM 7295 O O . CYS B 1 385 ? -27.297 17.422 28.359 1 83.31 385 CYS B O 1
ATOM 7297 N N . LEU B 1 386 ? -25.281 18.266 28.641 1 81.81 386 LEU B N 1
ATOM 7298 C CA . LEU B 1 386 ? -24.828 18.031 27.266 1 81.81 386 LEU B CA 1
ATOM 7299 C C . LEU B 1 386 ? -24.891 16.547 26.922 1 81.81 386 LEU B C 1
ATOM 7301 O O . LEU B 1 386 ? -25.156 16.188 25.766 1 81.81 386 LEU B O 1
ATOM 7305 N N . SER B 1 387 ? -24.703 15.758 27.906 1 74.94 387 SER B N 1
ATOM 7306 C CA . SER B 1 387 ? -24.672 14.312 27.688 1 74.94 387 SER B CA 1
ATOM 7307 C C . SER B 1 387 ? -26.031 13.781 27.297 1 74.94 387 SER B C 1
ATOM 7309 O O . SER B 1 387 ? -26.141 12.688 26.734 1 74.94 387 SER B O 1
ATOM 7311 N N . ASN B 1 388 ? -27.047 14.648 27.531 1 76 388 ASN B N 1
ATOM 7312 C CA . ASN B 1 388 ? -28.391 14.211 27.203 1 76 388 ASN B CA 1
ATOM 7313 C C . ASN B 1 388 ? -28.766 14.516 25.75 1 76 388 ASN B C 1
ATOM 7315 O O . ASN B 1 388 ? -29.766 14.031 25.25 1 76 388 ASN B O 1
ATOM 7319 N N . TYR B 1 389 ? -27.906 15.297 25.156 1 76.06 389 TYR B N 1
ATOM 7320 C CA . TYR B 1 389 ? -28.125 15.586 23.75 1 76.06 389 TYR B CA 1
ATOM 7321 C C . TYR B 1 389 ? -27.438 14.555 22.859 1 76.06 389 TYR B C 1
ATOM 7323 O O . TYR B 1 389 ? -26.422 13.969 23.25 1 76.06 389 TYR B O 1
ATOM 7331 N N . SER B 1 390 ? -28.141 14.336 21.734 1 72.75 390 SER B N 1
ATOM 7332 C CA . SER B 1 390 ? -27.484 13.453 20.781 1 72.75 390 SER B CA 1
ATOM 7333 C C . SER B 1 390 ? -26.234 14.102 20.203 1 72.75 390 SER B C 1
ATOM 7335 O O . SER B 1 390 ? -26.172 15.32 20.047 1 72.75 390 SER B O 1
ATOM 7337 N N . LYS B 1 391 ? -25.266 13.406 19.891 1 69.06 391 LYS B N 1
ATOM 7338 C CA . LYS B 1 391 ? -24.016 13.906 19.344 1 69.06 391 LYS B CA 1
ATOM 7339 C C . LYS B 1 391 ? -24.25 14.625 18.016 1 69.06 391 LYS B C 1
ATOM 7341 O O . LYS B 1 391 ? -23.594 15.625 17.719 1 69.06 391 LYS B O 1
ATOM 7346 N N . GLU B 1 392 ? -25.156 14.094 17.344 1 69.81 392 GLU B N 1
ATOM 7347 C CA . GLU B 1 392 ? -25.484 14.711 16.062 1 69.81 392 GLU B CA 1
ATOM 7348 C C . GLU B 1 392 ? -26.047 16.109 16.25 1 69.81 392 GLU B C 1
ATOM 7350 O O . GLU B 1 392 ? -25.719 17.031 15.484 1 69.81 392 GLU B O 1
ATOM 7355 N N . GLU B 1 393 ? -26.859 16.156 17.266 1 72.5 393 GLU B N 1
ATOM 7356 C CA . GLU B 1 393 ? -27.469 17.453 17.531 1 72.5 393 GLU B CA 1
ATOM 7357 C C . GLU B 1 393 ? -26.422 18.469 18 1 72.5 393 GLU B C 1
ATOM 7359 O O . GLU B 1 393 ? -26.453 19.625 17.609 1 72.5 393 GLU B O 1
ATOM 7364 N N . ILE B 1 394 ? -25.547 17.984 18.766 1 74.12 394 ILE B N 1
ATOM 7365 C CA . ILE B 1 394 ? -24.516 18.875 19.297 1 74.12 394 ILE B CA 1
ATOM 7366 C C . ILE B 1 394 ? -23.594 19.312 18.156 1 74.12 394 ILE B C 1
ATOM 7368 O O . ILE B 1 394 ? -23.25 20.5 18.047 1 74.12 394 ILE B O 1
ATOM 7372 N N . CYS B 1 395 ? -23.359 18.5 17.344 1 71.94 395 CYS B N 1
ATOM 7373 C CA . CYS B 1 395 ? -22.438 18.797 16.25 1 71.94 395 CYS B CA 1
ATOM 7374 C C . CYS B 1 395 ? -23.078 19.734 15.242 1 71.94 395 CYS B C 1
ATOM 7376 O O . CYS B 1 395 ? -22.406 20.562 14.641 1 71.94 395 CYS B O 1
ATOM 7378 N N . ASN B 1 396 ? -24.312 19.609 15.164 1 74.44 396 ASN B N 1
ATOM 7379 C CA . ASN B 1 396 ? -25.016 20.438 14.18 1 74.44 396 ASN B CA 1
ATOM 7380 C C . ASN B 1 396 ? -25.328 21.828 14.727 1 74.44 396 ASN B C 1
ATOM 7382 O O . ASN B 1 396 ? -25.375 22.797 13.969 1 74.44 396 ASN B O 1
ATOM 7386 N N . LYS B 1 397 ? -25.469 21.812 15.992 1 81.94 397 LYS B N 1
ATOM 7387 C CA . LYS B 1 397 ? -26 23.062 16.547 1 81.94 397 LYS B CA 1
ATOM 7388 C C . LYS B 1 397 ? -24.891 23.859 17.25 1 81.94 397 LYS B C 1
ATOM 7390 O O . LYS B 1 397 ? -25 25.062 17.422 1 81.94 397 LYS B O 1
ATOM 7395 N N . ILE B 1 398 ? -23.922 23.125 17.672 1 82.44 398 ILE B N 1
ATOM 7396 C CA . ILE B 1 398 ? -22.828 23.781 18.359 1 82.44 398 ILE B CA 1
ATOM 7397 C C . ILE B 1 398 ? -21.547 23.656 17.531 1 82.44 398 ILE B C 1
ATOM 7399 O O . ILE B 1 398 ? -21.141 22.547 17.188 1 82.44 398 ILE B O 1
ATOM 7403 N N . HIS B 1 399 ? -21 24.812 17.203 1 82.25 399 HIS B N 1
ATOM 7404 C CA . HIS B 1 399 ? -19.781 24.781 16.406 1 82.25 399 HIS B CA 1
ATOM 7405 C C . HIS B 1 399 ? -18.609 25.438 17.156 1 82.25 399 HIS B C 1
ATOM 7407 O O . HIS B 1 399 ? -18.766 26.516 17.719 1 82.25 399 HIS B O 1
ATOM 7413 N N . ILE B 1 400 ? -17.641 24.672 17.172 1 77.44 400 ILE B N 1
ATOM 7414 C CA . ILE B 1 400 ? -16.438 25.156 17.828 1 77.44 400 ILE B CA 1
ATOM 7415 C C . ILE B 1 400 ? -15.422 25.594 16.781 1 77.44 400 ILE B C 1
ATOM 7417 O O . ILE B 1 400 ? -15.039 24.797 15.914 1 77.44 400 ILE B O 1
ATOM 7421 N N . ALA B 1 401 ? -15.172 26.781 16.688 1 72.5 401 ALA B N 1
ATOM 7422 C CA . ALA B 1 401 ? -14.133 27.312 15.812 1 72.5 401 ALA B CA 1
ATOM 7423 C C . ALA B 1 401 ? -12.812 27.469 16.547 1 72.5 401 ALA B C 1
ATOM 7425 O O . ALA B 1 401 ? -12.758 28.109 17.609 1 72.5 401 ALA B O 1
ATOM 7426 N N . SER B 1 402 ? -11.984 26.531 16.281 1 61.72 402 SER B N 1
ATOM 7427 C CA . SER B 1 402 ? -10.672 26.625 16.922 1 61.72 402 SER B CA 1
ATOM 7428 C C . SER B 1 402 ? -9.555 26.641 15.891 1 61.72 402 SER B C 1
ATOM 7430 O O . SER B 1 402 ? -9.602 25.906 14.898 1 61.72 402 SER B O 1
ATOM 7432 N N . GLY B 1 403 ? -8.633 27.562 16.078 1 59.19 403 GLY B N 1
ATOM 7433 C CA . GLY B 1 403 ? -7.289 27.422 15.547 1 59.19 403 GLY B CA 1
ATOM 7434 C C . GLY B 1 403 ? -7.215 27.672 14.055 1 59.19 403 GLY B C 1
ATOM 7435 O O . GLY B 1 403 ? -8.047 28.391 13.492 1 59.19 403 GLY B O 1
ATOM 7436 N N . ILE B 1 404 ? -6.188 27.438 13.438 1 57.25 404 ILE B N 1
ATOM 7437 C CA . ILE B 1 404 ? -5.793 27.609 12.047 1 57.25 404 ILE B CA 1
ATOM 7438 C C . ILE B 1 404 ? -5.867 26.281 11.305 1 57.25 404 ILE B C 1
ATOM 7440 O O . ILE B 1 404 ? -4.855 25.594 11.141 1 57.25 404 ILE B O 1
ATOM 7444 N N . GLU B 1 405 ? -7.133 25.875 11.305 1 58.16 405 GLU B N 1
ATOM 7445 C CA . GLU B 1 405 ? -7.277 24.562 10.656 1 58.16 405 GLU B CA 1
ATOM 7446 C C . GLU B 1 405 ? -7.695 24.719 9.195 1 58.16 405 GLU B C 1
ATOM 7448 O O . GLU B 1 405 ? -8.531 25.562 8.867 1 58.16 405 GLU B O 1
ATOM 7453 N N . VAL B 1 406 ? -6.859 24.156 8.297 1 58.5 406 VAL B N 1
ATOM 7454 C CA . VAL B 1 406 ? -7.266 24.172 6.895 1 58.5 406 VAL B CA 1
ATOM 7455 C C . VAL B 1 406 ? -7.629 22.766 6.449 1 58.5 406 VAL B C 1
ATOM 7457 O O . VAL B 1 406 ? -6.906 21.812 6.734 1 58.5 406 VAL B O 1
ATOM 7460 N N . VAL B 1 407 ? -8.922 22.594 6.148 1 58.72 407 VAL B N 1
ATOM 7461 C CA . VAL B 1 407 ? -9.398 21.297 5.66 1 58.72 407 VAL B CA 1
ATOM 7462 C C . VAL B 1 407 ? -9.016 21.125 4.188 1 58.72 407 VAL B C 1
ATOM 7464 O O . VAL B 1 407 ? -8.93 22.109 3.449 1 58.72 407 VAL B O 1
ATOM 7467 N N . ALA B 1 408 ? -8.641 20 3.932 1 53.69 408 ALA B N 1
ATOM 7468 C CA . ALA B 1 408 ? -8.25 19.703 2.557 1 53.69 408 ALA B CA 1
ATOM 7469 C C . ALA B 1 408 ? -9.422 19.875 1.599 1 53.69 408 ALA B C 1
ATOM 7471 O O . ALA B 1 408 ? -10.562 19.562 1.943 1 53.69 408 ALA B O 1
ATOM 7472 N N . GLY B 1 409 ? -9.242 20.391 0.488 1 62.12 409 GLY B N 1
ATOM 7473 C CA . GLY B 1 409 ? -10.195 20.688 -0.571 1 62.12 409 GLY B CA 1
ATOM 7474 C C . GLY B 1 409 ? -10.055 22.078 -1.14 1 62.12 409 GLY B C 1
ATOM 7475 O O . GLY B 1 409 ? -9.07 22.766 -0.869 1 62.12 409 GLY B O 1
ATOM 7476 N N . THR B 1 410 ? -10.984 22.281 -1.894 1 71.69 410 THR B N 1
ATOM 7477 C CA . THR B 1 410 ? -10.984 23.641 -2.43 1 71.69 410 THR B CA 1
ATOM 7478 C C . THR B 1 410 ? -11.367 24.656 -1.353 1 71.69 410 THR B C 1
ATOM 7480 O O . THR B 1 410 ? -11.961 24.281 -0.335 1 71.69 410 THR B O 1
ATOM 7483 N N . VAL B 1 411 ? -11.031 25.812 -1.531 1 74.81 411 VAL B N 1
ATOM 7484 C CA . VAL B 1 411 ? -11.359 26.891 -0.594 1 74.81 411 VAL B CA 1
ATOM 7485 C C . VAL B 1 411 ? -12.875 26.953 -0.395 1 74.81 411 VAL B C 1
ATOM 7487 O O . VAL B 1 411 ? -13.352 27.125 0.728 1 74.81 411 VAL B O 1
ATOM 7490 N N . LEU B 1 412 ? -13.57 26.656 -1.48 1 77.31 412 LEU B N 1
ATOM 7491 C CA . LEU B 1 412 ? -15.031 26.688 -1.4 1 77.31 412 LEU B CA 1
ATOM 7492 C C . LEU B 1 412 ? -15.562 25.5 -0.607 1 77.31 412 LEU B C 1
ATOM 7494 O O . LEU B 1 412 ? -16.484 25.641 0.194 1 77.31 412 LEU B O 1
ATOM 7498 N N . ASP B 1 413 ? -14.969 24.406 -0.762 1 74.06 413 ASP B N 1
ATOM 7499 C CA . ASP B 1 413 ? -15.383 23.203 -0.043 1 74.06 413 ASP B CA 1
ATOM 7500 C C . ASP B 1 413 ? -15.109 23.344 1.453 1 74.06 413 ASP B C 1
ATOM 7502 O O . ASP B 1 413 ? -15.852 22.812 2.277 1 74.06 413 ASP B O 1
ATOM 7506 N N . ASN B 1 414 ? -14.062 24 1.636 1 74.88 414 ASN B N 1
ATOM 7507 C CA . ASN B 1 414 ? -13.719 24.219 3.035 1 74.88 414 ASN B CA 1
ATOM 7508 C C . ASN B 1 414 ? -14.742 25.125 3.729 1 74.88 414 ASN B C 1
ATOM 7510 O O . ASN B 1 414 ? -14.945 25.016 4.938 1 74.88 414 ASN B O 1
ATOM 7514 N N . LEU B 1 415 ? -15.242 25.984 2.945 1 78.25 415 LEU B N 1
ATOM 7515 C CA . LEU B 1 415 ? -16.188 26.938 3.529 1 78.25 415 LEU B CA 1
ATOM 7516 C C . LEU B 1 415 ? -17.594 26.375 3.533 1 78.25 415 LEU B C 1
ATOM 7518 O O . LEU B 1 415 ? -18.312 26.484 4.535 1 78.25 415 LEU B O 1
ATOM 7522 N N . CYS B 1 416 ? -18.047 25.812 2.408 1 76.69 416 CYS B N 1
ATOM 7523 C CA . CYS B 1 416 ? -19.438 25.406 2.279 1 76.69 416 CYS B CA 1
ATOM 7524 C C . CYS B 1 416 ? -19.562 23.891 2.404 1 76.69 416 CYS B C 1
ATOM 7526 O O . CYS B 1 416 ? -20.688 23.359 2.436 1 76.69 416 CYS B O 1
ATOM 7528 N N . GLU B 1 417 ? -18.578 23.25 2.711 1 66.88 417 GLU B N 1
ATOM 7529 C CA . GLU B 1 417 ? -18.516 21.797 2.82 1 66.88 417 GLU B CA 1
ATOM 7530 C C . GLU B 1 417 ? -19.328 21.125 1.708 1 66.88 417 GLU B C 1
ATOM 7532 O O . GLU B 1 417 ? -18.766 20.688 0.705 1 66.88 417 GLU B O 1
ATOM 7537 N N . ASN B 1 418 ? -20.812 20.953 1.75 1 60.59 418 ASN B N 1
ATOM 7538 C CA . ASN B 1 418 ? -21.562 20.219 0.745 1 60.59 418 ASN B CA 1
ATOM 7539 C C . ASN B 1 418 ? -22.812 20.969 0.304 1 60.59 418 ASN B C 1
ATOM 7541 O O . ASN B 1 418 ? -23.594 20.469 -0.505 1 60.59 418 ASN B O 1
ATOM 7545 N N . ASP B 1 419 ? -22.984 22.125 0.831 1 66.25 419 ASP B N 1
ATOM 7546 C CA . ASP B 1 419 ? -24.203 22.828 0.491 1 66.25 419 ASP B CA 1
ATOM 7547 C C . ASP B 1 419 ? -23.906 24.109 -0.288 1 66.25 419 ASP B C 1
ATOM 7549 O O . ASP B 1 419 ? -23.469 25.109 0.292 1 66.25 419 ASP B O 1
ATOM 7553 N N . PHE B 1 420 ? -24.141 23.938 -1.599 1 73.75 420 PHE B N 1
ATOM 7554 C CA . PHE B 1 420 ? -23.859 25.078 -2.459 1 73.75 420 PHE B CA 1
ATOM 7555 C C . PHE B 1 420 ? -25.156 25.734 -2.939 1 73.75 420 PHE B C 1
ATOM 7557 O O . PHE B 1 420 ? -25.266 26.141 -4.098 1 73.75 420 PHE B O 1
ATOM 7564 N N . SER B 1 421 ? -26.031 25.781 -2.031 1 79.31 421 SER B N 1
ATOM 7565 C CA . SER B 1 421 ? -27.281 26.469 -2.355 1 79.31 421 SER B CA 1
ATOM 7566 C C . SER B 1 421 ? -27.062 27.953 -2.615 1 79.31 421 SER B C 1
ATOM 7568 O O . SER B 1 421 ? -26.109 28.531 -2.102 1 79.31 421 SER B O 1
ATOM 7570 N N . GLN B 1 422 ? -27.891 28.453 -3.465 1 83.06 422 GLN B N 1
ATOM 7571 C CA . GLN B 1 422 ? -27.766 29.859 -3.816 1 83.06 422 GLN B CA 1
ATOM 7572 C C . GLN B 1 422 ? -27.859 30.75 -2.576 1 83.06 422 GLN B C 1
ATOM 7574 O O . GLN B 1 422 ? -27.156 31.75 -2.477 1 83.06 422 GLN B O 1
ATOM 7579 N N . GLU B 1 423 ? -28.781 30.469 -1.717 1 84.12 423 GLU B N 1
ATOM 7580 C CA . GLU B 1 423 ? -28.922 31.25 -0.492 1 84.12 423 GLU B CA 1
ATOM 7581 C C . GLU B 1 423 ? -27.656 31.203 0.348 1 84.12 423 GLU B C 1
ATOM 7583 O O . GLU B 1 423 ? -27.25 32.219 0.916 1 84.12 423 GLU B O 1
ATOM 7588 N N . LYS B 1 424 ? -27.062 30.094 0.38 1 86.94 424 LYS B N 1
ATOM 7589 C CA . LYS B 1 424 ? -25.859 29.922 1.178 1 86.94 424 LYS B CA 1
ATOM 7590 C C . LYS B 1 424 ? -24.672 30.641 0.532 1 86.94 424 LYS B C 1
ATOM 7592 O O . LYS B 1 424 ? -23.844 31.234 1.227 1 86.94 424 LYS B O 1
ATOM 7597 N N . LEU B 1 425 ? -24.719 30.609 -0.784 1 87.94 425 LEU B N 1
ATOM 7598 C CA . LEU B 1 425 ? -23.625 31.281 -1.489 1 87.94 425 LEU B CA 1
ATOM 7599 C C . LEU B 1 425 ? -23.734 32.781 -1.361 1 87.94 425 LEU B C 1
ATOM 7601 O O . LEU B 1 425 ? -22.734 33.5 -1.258 1 87.94 425 LEU B O 1
ATOM 7605 N N . LYS B 1 426 ? -24.938 33.188 -1.423 1 87.44 426 LYS B N 1
ATOM 7606 C CA . LYS B 1 426 ? -25.156 34.625 -1.194 1 87.44 426 LYS B CA 1
ATOM 7607 C C . LYS B 1 426 ? -24.734 35.031 0.214 1 87.44 426 LYS B C 1
ATOM 7609 O O . LYS B 1 426 ? -24.094 36.062 0.399 1 87.44 426 LYS B O 1
ATOM 7614 N N . TYR B 1 427 ? -25.141 34.281 1.151 1 88.75 427 TYR B N 1
ATOM 7615 C CA . TYR B 1 427 ? -24.75 34.531 2.533 1 88.75 427 TYR B CA 1
ATOM 7616 C C . TYR B 1 427 ? -23.234 34.469 2.701 1 88.75 427 TYR B C 1
ATOM 7618 O O . TYR B 1 427 ? -22.656 35.25 3.457 1 88.75 427 TYR B O 1
ATOM 7626 N N . LEU B 1 428 ? -22.672 33.562 2.004 1 91.44 428 LEU B N 1
ATOM 7627 C CA . LEU B 1 428 ? -21.203 33.469 2.033 1 91.44 428 LEU B CA 1
ATOM 7628 C C . LEU B 1 428 ? -20.562 34.75 1.521 1 91.44 428 LEU B C 1
ATOM 7630 O O . LEU B 1 428 ? -19.609 35.25 2.125 1 91.44 428 LEU B O 1
ATOM 7634 N N . SER B 1 429 ? -21.094 35.188 0.441 1 89.94 429 SER B N 1
ATOM 7635 C CA . SER B 1 429 ? -20.547 36.406 -0.118 1 89.94 429 SER B CA 1
ATOM 7636 C C . SER B 1 429 ? -20.703 37.594 0.856 1 89.94 429 SER B C 1
ATOM 7638 O O . SER B 1 429 ? -19.797 38.406 0.978 1 89.94 429 SER B O 1
ATOM 7640 N N . GLU B 1 430 ? -21.75 37.625 1.555 1 89.25 430 GLU B N 1
ATOM 7641 C CA . GLU B 1 430 ? -21.984 38.656 2.555 1 89.25 430 GLU B CA 1
ATOM 7642 C C . GLU B 1 430 ? -21 38.531 3.719 1 89.25 430 GLU B C 1
ATOM 7644 O O . GLU B 1 430 ? -20.5 39.562 4.219 1 89.25 430 GLU B O 1
ATOM 7649 N N . LEU B 1 431 ? -20.781 37.344 4.082 1 90.75 431 LEU B N 1
ATOM 7650 C CA . LEU B 1 431 ? -19.875 37.125 5.199 1 90.75 431 LEU B CA 1
ATOM 7651 C C . LEU B 1 431 ? -18.438 37.438 4.801 1 90.75 431 LEU B C 1
ATOM 7653 O O . LEU B 1 431 ? -17.672 38 5.605 1 90.75 431 LEU B O 1
ATOM 7657 N N . LEU B 1 432 ? -18.125 37.094 3.602 1 90.62 432 LEU B N 1
ATOM 7658 C CA . LEU B 1 432 ? -16.781 37.375 3.121 1 90.62 432 LEU B CA 1
ATOM 7659 C C . LEU B 1 432 ? -16.531 38.875 3.109 1 90.62 432 LEU B C 1
ATOM 7661 O O . LEU B 1 432 ? -15.438 39.344 3.467 1 90.62 432 LEU B O 1
ATOM 7665 N N . ASP B 1 433 ? -17.531 39.531 2.791 1 87 433 ASP B N 1
ATOM 7666 C CA . ASP B 1 433 ? -17.438 40.969 2.781 1 87 433 ASP B CA 1
ATOM 7667 C C . ASP B 1 433 ? -17.375 41.531 4.199 1 87 433 ASP B C 1
ATOM 7669 O O . ASP B 1 433 ? -16.609 42.469 4.48 1 87 433 ASP B O 1
ATOM 7673 N N . ALA B 1 434 ? -18.156 41 5.02 1 85.88 434 ALA B N 1
ATOM 7674 C CA . ALA B 1 434 ? -18.219 41.469 6.402 1 85.88 434 ALA B CA 1
ATOM 7675 C C . ALA B 1 434 ? -16.891 41.25 7.113 1 85.88 434 ALA B C 1
ATOM 7677 O O . ALA B 1 434 ? -16.469 42.094 7.922 1 85.88 434 ALA B O 1
ATOM 7678 N N . PHE B 1 435 ? -16.266 40.156 6.781 1 87.25 435 PHE B N 1
ATOM 7679 C CA . PHE B 1 435 ? -15.008 39.812 7.445 1 87.25 435 PHE B CA 1
ATOM 7680 C C . PHE B 1 435 ? -13.82 40.375 6.684 1 87.25 435 PHE B C 1
ATOM 7682 O O . PHE B 1 435 ? -12.672 40.25 7.109 1 87.25 435 PHE B O 1
ATOM 7689 N N . GLY B 1 436 ? -14.016 40.938 5.586 1 81.81 436 GLY B N 1
ATOM 7690 C CA . GLY B 1 436 ? -12.969 41.594 4.82 1 81.81 436 GLY B CA 1
ATOM 7691 C C . GLY B 1 436 ? -12.086 40.594 4.062 1 81.81 436 GLY B C 1
ATOM 7692 O O . GLY B 1 436 ? -10.875 40.812 3.963 1 81.81 436 GLY B O 1
ATOM 7693 N N . VAL B 1 437 ? -12.609 39.5 3.764 1 84.38 437 VAL B N 1
ATOM 7694 C CA . VAL B 1 437 ? -11.828 38.5 3.041 1 84.38 437 VAL B CA 1
ATOM 7695 C C . VAL B 1 437 ? -12.492 38.188 1.706 1 84.38 437 VAL B C 1
ATOM 7697 O O . VAL B 1 437 ? -12.523 37.031 1.275 1 84.38 437 VAL B O 1
ATOM 7700 N N . SER B 1 438 ? -13.016 39.094 1.089 1 86.38 438 SER B N 1
ATOM 7701 C CA . SER B 1 438 ? -13.734 38.906 -0.17 1 86.38 438 SER B CA 1
ATOM 7702 C C . SER B 1 438 ? -12.789 38.469 -1.284 1 86.38 438 SER B C 1
ATOM 7704 O O . SER B 1 438 ? -13.227 37.906 -2.289 1 86.38 438 SER B O 1
ATOM 7706 N N . PHE B 1 439 ? -11.602 38.594 -1.099 1 78.25 439 PHE B N 1
ATOM 7707 C CA . PHE B 1 439 ? -10.625 38.188 -2.109 1 78.25 439 PHE B CA 1
ATOM 7708 C C . PHE B 1 439 ? -10.602 36.688 -2.281 1 78.25 439 PHE B C 1
ATOM 7710 O O . PHE B 1 439 ? -10.148 36.188 -3.309 1 78.25 439 PHE B O 1
ATOM 7717 N N . LEU B 1 440 ? -11.078 36 -1.359 1 82 440 LEU B N 1
ATOM 7718 C CA . LEU B 1 440 ? -11.094 34.562 -1.416 1 82 440 LEU B CA 1
ATOM 7719 C C . LEU B 1 440 ? -11.961 34.062 -2.57 1 82 440 LEU B C 1
ATOM 7721 O O . LEU B 1 440 ? -11.797 32.938 -3.047 1 82 440 LEU B O 1
ATOM 7725 N N . GLU B 1 441 ? -12.828 34.812 -2.992 1 83.12 441 GLU B N 1
ATOM 7726 C CA . GLU B 1 441 ? -13.727 34.438 -4.078 1 83.12 441 GLU B CA 1
ATOM 7727 C C . GLU B 1 441 ? -12.953 34.156 -5.359 1 83.12 441 GLU B C 1
ATOM 7729 O O . GLU B 1 441 ? -13.383 33.312 -6.172 1 83.12 441 GLU B O 1
ATOM 7734 N N . LYS B 1 442 ? -11.898 34.75 -5.453 1 77.81 442 LYS B N 1
ATOM 7735 C CA . LYS B 1 442 ? -11.062 34.5 -6.617 1 77.81 442 LYS B CA 1
ATOM 7736 C C . LYS B 1 442 ? -10.531 33.062 -6.609 1 77.81 442 LYS B C 1
ATOM 7738 O O . LYS B 1 442 ? -10.289 32.469 -7.668 1 77.81 442 LYS B O 1
ATOM 7743 N N . TYR B 1 443 ? -10.414 32.594 -5.48 1 74.5 443 TYR B N 1
ATOM 7744 C CA . TYR B 1 443 ? -9.859 31.25 -5.332 1 74.5 443 TYR B CA 1
ATOM 7745 C C . TYR B 1 443 ? -10.93 30.188 -5.535 1 74.5 443 TYR B C 1
ATOM 7747 O O . TYR B 1 443 ? -10.617 29.031 -5.801 1 74.5 443 TYR B O 1
ATOM 7755 N N . PHE B 1 444 ? -12.172 30.688 -5.445 1 75.69 444 PHE B N 1
ATOM 7756 C CA . PHE B 1 444 ? -13.258 29.734 -5.676 1 75.69 444 PHE B CA 1
ATOM 7757 C C . PHE B 1 444 ? -13.289 29.297 -7.137 1 75.69 444 PHE B C 1
ATOM 7759 O O . PHE B 1 444 ? -13.422 28.109 -7.426 1 75.69 444 PHE B O 1
ATOM 7766 N N . GLU B 1 445 ? -13.133 30.266 -7.891 1 69.81 445 GLU B N 1
ATOM 7767 C CA . GLU B 1 445 ? -13.227 30.031 -9.328 1 69.81 445 GLU B CA 1
ATOM 7768 C C . GLU B 1 445 ? -12.07 29.156 -9.82 1 69.81 445 GLU B C 1
ATOM 7770 O O . GLU B 1 445 ? -12.258 28.297 -10.688 1 69.81 445 GLU B O 1
ATOM 7775 N N . LYS B 1 446 ? -10.992 29.375 -9.148 1 66.88 446 LYS B N 1
ATOM 7776 C CA . LYS B 1 446 ? -9.805 28.656 -9.578 1 66.88 446 LYS B CA 1
ATOM 7777 C C . LYS B 1 446 ? -9.719 27.281 -8.914 1 66.88 446 LYS B C 1
ATOM 7779 O O . LYS B 1 446 ? -8.797 26.516 -9.195 1 66.88 446 LYS B O 1
ATOM 7784 N N . LYS B 1 447 ? -10.68 26.922 -8.18 1 67.69 447 LYS B N 1
ATOM 7785 C CA . LYS B 1 447 ? -10.75 25.641 -7.492 1 67.69 447 LYS B CA 1
ATOM 7786 C C . LYS B 1 447 ? -9.414 25.312 -6.824 1 67.69 447 LYS B C 1
ATOM 7788 O O . LYS B 1 447 ? -8.898 24.203 -6.973 1 67.69 447 LYS B O 1
ATOM 7793 N N . ILE B 1 448 ? -8.859 26.406 -6.129 1 64.38 448 ILE B N 1
ATOM 7794 C CA . ILE B 1 448 ? -7.562 26.25 -5.469 1 64.38 448 ILE B CA 1
ATOM 7795 C C . ILE B 1 448 ? -7.723 25.391 -4.211 1 64.38 448 ILE B C 1
ATOM 7797 O O . ILE B 1 448 ? -8.711 25.531 -3.484 1 64.38 448 ILE B O 1
ATOM 7801 N N . ASP B 1 449 ? -6.773 24.5 -4.094 1 63.69 449 ASP B N 1
ATOM 7802 C CA . ASP B 1 449 ? -6.781 23.641 -2.918 1 63.69 449 ASP B CA 1
ATOM 7803 C C . ASP B 1 449 ? -6.441 24.422 -1.655 1 63.69 449 ASP B C 1
ATOM 7805 O O . ASP B 1 449 ? -5.527 25.25 -1.657 1 63.69 449 ASP B O 1
ATOM 7809 N N . SER B 1 450 ? -7.227 24.234 -0.635 1 63.09 450 SER B N 1
ATOM 7810 C CA . SER B 1 450 ? -7.086 24.969 0.615 1 63.09 450 SER B CA 1
ATOM 7811 C C . SER B 1 450 ? -5.75 24.672 1.288 1 63.09 450 SER B C 1
ATOM 7813 O O . SER B 1 450 ? -5.258 25.469 2.086 1 63.09 450 SER B O 1
ATOM 7815 N N . GLN B 1 451 ? -5.27 23.531 0.943 1 60.5 451 GLN B N 1
ATOM 7816 C CA . GLN B 1 451 ? -4.016 23.172 1.601 1 60.5 451 GLN B CA 1
ATOM 7817 C C . GLN B 1 451 ? -2.885 24.109 1.172 1 60.5 451 GLN B C 1
ATOM 7819 O O . GLN B 1 451 ? -1.896 24.266 1.893 1 60.5 451 GLN B O 1
ATOM 7824 N N . THR B 1 452 ? -3.117 24.688 0.002 1 59.78 452 THR B N 1
ATOM 7825 C CA . THR B 1 452 ? -2.115 25.625 -0.47 1 59.78 452 THR B CA 1
ATOM 7826 C C . THR B 1 452 ? -2.107 26.891 0.399 1 59.78 452 THR B C 1
ATOM 7828 O O . THR B 1 452 ? -1.146 27.656 0.373 1 59.78 452 THR B O 1
ATOM 7831 N N . ILE B 1 453 ? -3.146 26.922 1.165 1 59.53 453 ILE B N 1
ATOM 7832 C CA . ILE B 1 453 ? -3.307 28.094 2.006 1 59.53 453 ILE B CA 1
ATOM 7833 C C . ILE B 1 453 ? -2.223 28.125 3.082 1 59.53 453 ILE B C 1
ATOM 7835 O O . ILE B 1 453 ? -1.722 29.188 3.447 1 59.53 453 ILE B O 1
ATOM 7839 N N . LYS B 1 454 ? -1.947 26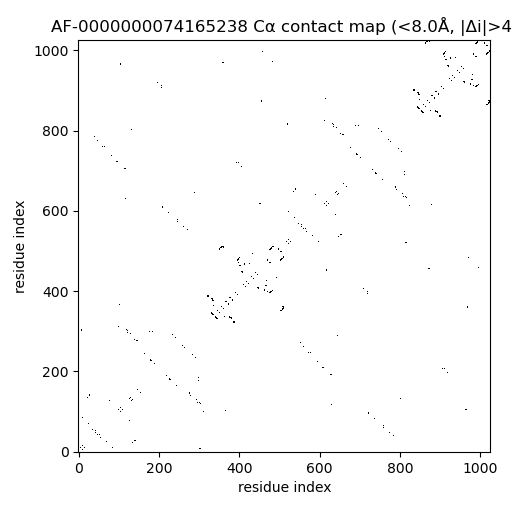.953 3.334 1 58.25 454 LYS B N 1
ATOM 7840 C CA . LYS B 1 454 ? -1.001 26.859 4.441 1 58.25 454 LYS B CA 1
ATOM 7841 C C . LYS B 1 454 ? 0.35 27.453 4.059 1 58.25 454 LYS B C 1
ATOM 7843 O O . LYS B 1 454 ? 1.088 27.938 4.922 1 58.25 454 LYS B O 1
ATOM 7848 N N . TYR B 1 455 ? 0.44 27.484 2.736 1 55.12 455 TYR B N 1
ATOM 7849 C CA . TYR B 1 455 ? 1.762 27.938 2.32 1 55.12 455 TYR B CA 1
ATOM 7850 C C . TYR B 1 455 ? 1.672 29.25 1.559 1 55.12 455 TYR B C 1
ATOM 7852 O O . TYR B 1 455 ? 2.693 29.812 1.16 1 55.12 455 TYR B O 1
ATOM 7860 N N . ASN B 1 456 ? 0.396 29.438 1.435 1 54.97 456 ASN B N 1
ATOM 7861 C CA . ASN B 1 456 ? 0.207 30.688 0.729 1 54.97 456 ASN B CA 1
ATOM 7862 C C . ASN B 1 456 ? 0.141 31.875 1.697 1 54.97 456 ASN B C 1
ATOM 7864 O O . ASN B 1 456 ? -0.718 31.906 2.58 1 54.97 456 ASN B O 1
ATOM 7868 N N . LEU B 1 457 ? 1.132 32.562 1.631 1 54.97 457 LEU B N 1
ATOM 7869 C CA . LEU B 1 457 ? 1.251 33.719 2.529 1 54.97 457 LEU B CA 1
ATOM 7870 C C . LEU B 1 457 ? 0.02 34.594 2.438 1 54.97 457 LEU B C 1
ATOM 7872 O O . LEU B 1 457 ? -0.261 35.375 3.357 1 54.97 457 LEU B O 1
ATOM 7876 N N . GLU B 1 458 ? -0.604 34.406 1.251 1 55.34 458 GLU B N 1
ATOM 7877 C CA . GLU B 1 458 ? -1.832 35.219 1.182 1 55.34 458 GLU B CA 1
ATOM 7878 C C . GLU B 1 458 ? -2.812 34.812 2.277 1 55.34 458 GLU B C 1
ATOM 7880 O O . GLU B 1 458 ? -3.631 35.594 2.719 1 55.34 458 GLU B O 1
ATOM 7885 N N . PHE B 1 459 ? -2.539 33.625 2.602 1 58.06 459 PHE B N 1
ATOM 7886 C CA . PHE B 1 459 ? -3.406 33.094 3.646 1 58.06 459 PHE B CA 1
ATOM 7887 C C . PHE B 1 459 ? -2.715 33.125 5.004 1 58.06 459 PHE B C 1
ATOM 7889 O O . PHE B 1 459 ? -1.906 32.281 5.332 1 58.06 459 PHE B O 1
ATOM 7896 N N . ASP B 1 460 ? -2.914 34.312 5.5 1 61.44 460 ASP B N 1
ATOM 7897 C CA . ASP B 1 460 ? -2.338 34.469 6.832 1 61.44 460 ASP B CA 1
ATOM 7898 C C . ASP B 1 460 ? -3.207 33.75 7.879 1 61.44 460 ASP B C 1
ATOM 7900 O O . ASP B 1 460 ? -4.305 33.281 7.566 1 61.44 460 ASP B O 1
ATOM 7904 N N . THR B 1 461 ? -2.703 33.531 8.891 1 59.56 461 THR B N 1
ATOM 7905 C CA . THR B 1 461 ? -3.365 32.844 10 1 59.56 461 THR B CA 1
ATOM 7906 C C . THR B 1 461 ? -4.719 33.5 10.297 1 59.56 461 THR B C 1
ATOM 7908 O O . THR B 1 461 ? -5.684 32.781 10.625 1 59.56 461 THR B O 1
ATOM 7911 N N . MET B 1 462 ? -4.703 34.812 10.016 1 66.69 462 MET B N 1
ATOM 7912 C CA . MET B 1 462 ? -5.949 35.531 10.297 1 66.69 462 MET B CA 1
ATOM 7913 C C . MET B 1 462 ? -7.02 35.156 9.273 1 66.69 462 MET B C 1
ATOM 7915 O O . MET B 1 462 ? -8.203 35.062 9.617 1 66.69 462 MET B O 1
ATOM 7919 N N . VAL B 1 463 ? -6.508 35.062 8.125 1 72.12 463 VAL B N 1
ATOM 7920 C CA . VAL B 1 463 ? -7.453 34.719 7.074 1 72.12 463 VAL B CA 1
ATOM 7921 C C . VAL B 1 463 ? -8 33.312 7.328 1 72.12 463 VAL B C 1
ATOM 7923 O O . VAL B 1 463 ? -9.195 33.062 7.152 1 72.12 463 VAL B O 1
ATOM 7926 N N . VAL B 1 464 ? -7.129 32.469 7.773 1 72.81 464 VAL B N 1
ATOM 7927 C CA . VAL B 1 464 ? -7.547 31.109 8.039 1 72.81 464 VAL B CA 1
ATOM 7928 C C . VAL B 1 464 ? -8.516 31.078 9.219 1 72.81 464 VAL B C 1
ATOM 7930 O O . VAL B 1 464 ? -9.492 30.328 9.211 1 72.81 464 VAL B O 1
ATOM 7933 N N . LEU B 1 465 ? -8.25 31.812 10.117 1 72.5 465 LEU B N 1
ATOM 7934 C CA . LEU B 1 465 ? -9.148 31.906 11.266 1 72.5 465 LEU B CA 1
ATOM 7935 C C . LEU B 1 465 ? -10.516 32.438 10.836 1 72.5 465 LEU B C 1
ATOM 7937 O O . LEU B 1 465 ? -11.547 31.922 11.281 1 72.5 465 LEU B O 1
ATOM 7941 N N . LYS B 1 466 ? -10.445 33.531 10.094 1 78 466 LYS B N 1
ATOM 7942 C CA . LYS B 1 466 ? -11.703 34.094 9.602 1 78 466 LYS B CA 1
ATOM 7943 C C . LYS B 1 466 ? -12.469 33.062 8.773 1 78 466 LYS B C 1
ATOM 7945 O O . LYS B 1 466 ? -13.703 33 8.852 1 78 466 LYS B O 1
ATOM 7950 N N . MET B 1 467 ? -11.711 32.375 8.047 1 79.94 467 MET B N 1
ATOM 7951 C CA . MET B 1 467 ? -12.336 31.328 7.246 1 79.94 467 MET B CA 1
ATOM 7952 C C . MET B 1 467 ? -13.016 30.281 8.141 1 79.94 467 MET B C 1
ATOM 7954 O O . MET B 1 467 ? -14.109 29.812 7.832 1 79.94 467 MET B O 1
ATOM 7958 N N . ASN B 1 468 ? -12.375 29.953 9.133 1 78.06 468 ASN B N 1
ATOM 7959 C CA . ASN B 1 468 ? -12.938 28.984 10.07 1 78.06 468 ASN B CA 1
ATOM 7960 C C . ASN B 1 468 ? -14.211 29.516 10.719 1 78.06 468 ASN B C 1
ATOM 7962 O O . ASN B 1 468 ? -15.164 28.766 10.945 1 78.06 468 ASN B O 1
ATOM 7966 N N . LEU B 1 469 ? -14.148 30.734 11.023 1 81.12 469 LEU B N 1
ATOM 7967 C CA . LEU B 1 469 ? -15.32 31.359 11.633 1 81.12 469 LEU B CA 1
ATOM 7968 C C . LEU B 1 469 ? -16.484 31.422 10.641 1 81.12 469 LEU B C 1
ATOM 7970 O O . LEU B 1 469 ? -17.625 31.156 11.008 1 81.12 469 LEU B O 1
ATOM 7974 N N . ILE B 1 470 ? -16.141 31.859 9.477 1 85.19 470 ILE B N 1
ATOM 7975 C CA . ILE B 1 470 ? -17.172 31.938 8.445 1 85.19 470 ILE B CA 1
ATOM 7976 C C . ILE B 1 470 ? -17.797 30.547 8.234 1 85.19 470 ILE B C 1
ATOM 7978 O O . ILE B 1 470 ? -19.016 30.438 8.086 1 85.19 470 ILE B O 1
ATOM 7982 N N . ARG B 1 471 ? -17 29.609 8.258 1 82.5 471 ARG B N 1
ATOM 7983 C CA . ARG B 1 471 ? -17.469 28.234 8.086 1 82.5 471 ARG B CA 1
ATOM 7984 C C . ARG B 1 471 ? -18.438 27.844 9.195 1 82.5 471 ARG B C 1
ATOM 7986 O O . ARG B 1 471 ? -19.453 27.203 8.945 1 82.5 471 ARG B O 1
ATOM 7993 N N . ALA B 1 472 ? -18.031 28.156 10.328 1 80.56 472 ALA B N 1
ATOM 7994 C CA . ALA B 1 472 ? -18.875 27.844 11.477 1 80.56 472 ALA B CA 1
ATOM 7995 C C . ALA B 1 472 ? -20.203 28.594 11.398 1 80.56 472 ALA B C 1
ATOM 7997 O O . ALA B 1 472 ? -21.266 28.031 11.711 1 80.56 472 ALA B O 1
ATOM 7998 N N . ILE B 1 473 ? -20.172 29.844 10.992 1 85.31 473 ILE B N 1
ATOM 7999 C CA . ILE B 1 473 ? -21.359 30.688 10.945 1 85.31 473 ILE B CA 1
ATOM 8000 C C . ILE B 1 473 ? -22.281 30.219 9.82 1 85.31 473 ILE B C 1
ATOM 8002 O O . ILE B 1 473 ? -23.516 30.25 9.953 1 85.31 473 ILE B O 1
ATOM 8006 N N . LEU B 1 474 ? -21.703 29.828 8.766 1 85.62 474 LEU B N 1
ATOM 8007 C CA . LEU B 1 474 ? -22.469 29.375 7.609 1 85.62 474 LEU B CA 1
ATOM 8008 C C . LEU B 1 474 ? -23.328 28.172 7.965 1 85.62 474 LEU B C 1
ATOM 8010 O O . LEU B 1 474 ? -24.328 27.891 7.297 1 85.62 474 LEU B O 1
ATOM 8014 N N . LYS B 1 475 ? -22.984 27.547 9 1 81.06 475 LYS B N 1
ATOM 8015 C CA . LYS B 1 475 ? -23.75 26.375 9.43 1 81.06 475 LYS B CA 1
ATOM 8016 C C . LYS B 1 475 ? -24.922 26.781 10.312 1 81.06 475 LYS B C 1
ATOM 8018 O O . LYS B 1 475 ? -25.719 25.922 10.734 1 81.06 475 LYS B O 1
ATOM 8023 N N . HIS B 1 476 ? -25.062 28 10.586 1 81.88 476 HIS B N 1
ATOM 8024 C CA . HIS B 1 476 ? -26.141 28.547 11.398 1 81.88 476 HIS B CA 1
ATOM 8025 C C . HIS B 1 476 ? -26.203 27.875 12.766 1 81.88 476 HIS B C 1
ATOM 8027 O O . HIS B 1 476 ? -27.219 27.297 13.133 1 81.88 476 HIS B O 1
ATOM 8033 N N . PRO B 1 477 ? -25.125 28.062 13.484 1 85.94 477 PRO B N 1
ATOM 8034 C CA . PRO B 1 477 ? -25.094 27.438 14.812 1 85.94 477 PRO B CA 1
ATOM 8035 C C . PRO B 1 477 ? -26 28.156 15.812 1 85.94 477 PRO B C 1
ATOM 8037 O O . PRO B 1 477 ? -26.234 29.359 15.688 1 85.94 477 PRO B O 1
ATOM 8040 N N . LYS B 1 478 ? -26.484 27.406 16.734 1 86.81 478 LYS B N 1
ATOM 8041 C CA . LYS B 1 478 ? -27.234 28 17.828 1 86.81 478 LYS B CA 1
ATOM 8042 C C . LYS B 1 478 ? -26.297 28.547 18.906 1 86.81 478 LYS B C 1
ATOM 8044 O O . LYS B 1 478 ? -26.672 29.422 19.688 1 86.81 478 LYS B O 1
ATOM 8049 N N . LEU B 1 479 ? -25.172 27.953 18.875 1 87.69 479 LEU B N 1
ATOM 8050 C CA . LEU B 1 479 ? -24.109 28.406 19.766 1 87.69 479 LEU B CA 1
ATOM 8051 C C . LEU B 1 479 ? -22.75 28.312 19.109 1 87.69 479 LEU B C 1
ATOM 8053 O O . LEU B 1 479 ? -22.391 27.25 18.562 1 87.69 479 LEU B O 1
ATOM 8057 N N . LEU B 1 480 ? -22.078 29.375 19.078 1 87.81 480 LEU B N 1
ATOM 8058 C CA . LEU B 1 480 ? -20.734 29.422 18.547 1 87.81 480 LEU B CA 1
ATOM 8059 C C . LEU B 1 480 ? -19.703 29.562 19.672 1 87.81 480 LEU B C 1
ATOM 8061 O O . LEU B 1 480 ? -19.828 30.438 20.531 1 87.81 480 LEU B O 1
ATOM 8065 N N . ILE B 1 481 ? -18.859 28.609 19.688 1 83.25 481 ILE B N 1
ATOM 8066 C CA . ILE B 1 481 ? -17.766 28.672 20.672 1 83.25 481 ILE B CA 1
ATOM 8067 C C . ILE B 1 481 ? -16.469 29 19.953 1 83.25 481 ILE B C 1
ATOM 8069 O O . ILE B 1 481 ? -16.031 28.281 19.047 1 83.25 481 ILE B O 1
ATOM 8073 N N . LEU B 1 482 ? -15.914 30.078 20.312 1 79.88 482 LEU B N 1
ATOM 8074 C CA . LEU B 1 482 ? -14.641 30.5 19.734 1 79.88 482 LEU B CA 1
ATOM 8075 C C . LEU B 1 482 ? -13.508 30.359 20.75 1 79.88 482 LEU B C 1
ATOM 8077 O O . LEU B 1 482 ? -13.547 30.969 21.828 1 79.88 482 LEU B O 1
ATOM 8081 N N . ILE B 1 483 ? -12.664 29.516 20.406 1 73.69 483 ILE B N 1
ATOM 8082 C CA . ILE B 1 483 ? -11.477 29.391 21.25 1 73.69 483 ILE B CA 1
ATOM 8083 C C . ILE B 1 483 ? -10.398 30.344 20.75 1 73.69 483 ILE B C 1
ATOM 8085 O O . ILE B 1 483 ? -9.812 30.141 19.688 1 73.69 483 ILE B O 1
ATOM 8089 N N . ASP B 1 484 ? -10.242 31.359 21.469 1 66.19 484 ASP B N 1
ATOM 8090 C CA . ASP B 1 484 ? -9.289 32.406 21.078 1 66.19 484 ASP B CA 1
ATOM 8091 C C . ASP B 1 484 ? -7.879 32.031 21.547 1 66.19 484 ASP B C 1
ATOM 8093 O O . ASP B 1 484 ? -7.375 32.625 22.516 1 66.19 484 ASP B O 1
ATOM 8097 N N . SER B 1 485 ? -7.453 31.094 20.859 1 58.28 485 SER B N 1
ATOM 8098 C CA . SER B 1 485 ? -6.098 30.703 21.219 1 58.28 485 SER B CA 1
ATOM 8099 C C . SER B 1 485 ? -5.078 31.734 20.75 1 58.28 485 SER B C 1
ATOM 8101 O O . SER B 1 485 ? -3.959 31.781 21.266 1 58.28 485 SER B O 1
ATOM 8103 N N . TYR B 1 486 ? -5.48 32.625 19.812 1 55.06 486 TYR B N 1
ATOM 8104 C CA . TYR B 1 486 ? -4.52 33.531 19.188 1 55.06 486 TYR B CA 1
ATOM 8105 C C . TYR B 1 486 ? -4.715 34.969 19.688 1 55.06 486 TYR B C 1
ATOM 8107 O O . TYR B 1 486 ? -4.027 35.875 19.234 1 55.06 486 TYR B O 1
ATOM 8115 N N . GLY B 1 487 ? -5.355 35.062 20.766 1 54.38 487 GLY B N 1
ATOM 8116 C CA . GLY B 1 487 ? -5.621 36.406 21.25 1 54.38 487 GLY B CA 1
ATOM 8117 C C . GLY B 1 487 ? -6.328 37.281 20.234 1 54.38 487 GLY B C 1
ATOM 8118 O O . GLY B 1 487 ? -6.055 38.469 20.156 1 54.38 487 GLY B O 1
ATOM 8119 N N . LEU B 1 488 ? -6.945 36.75 19.406 1 54.19 488 LEU B N 1
ATOM 8120 C CA . LEU B 1 488 ? -7.605 37.469 18.312 1 54.19 488 LEU B CA 1
ATOM 8121 C C . LEU B 1 488 ? -8.594 38.5 18.859 1 54.19 488 LEU B C 1
ATOM 8123 O O . LEU B 1 488 ? -8.805 39.531 18.234 1 54.19 488 LEU B O 1
ATOM 8127 N N . THR B 1 489 ? -9.188 38.094 19.953 1 53.47 489 THR B N 1
ATOM 8128 C CA . THR B 1 489 ? -10.18 39 20.5 1 53.47 489 THR B CA 1
ATOM 8129 C C . THR B 1 489 ? -9.508 40.219 21.172 1 53.47 489 THR B C 1
ATOM 8131 O O . THR B 1 489 ? -10.133 41.25 21.344 1 53.47 489 THR B O 1
ATOM 8134 N N . ASN B 1 490 ? -8.266 39.875 21.734 1 48.47 490 ASN B N 1
ATOM 8135 C CA . ASN B 1 490 ? -7.621 41 22.406 1 48.47 490 ASN B CA 1
ATOM 8136 C C . ASN B 1 490 ? -6.914 41.906 21.406 1 48.47 490 ASN B C 1
ATOM 8138 O O . ASN B 1 490 ? -6.422 42.969 21.781 1 48.47 490 ASN B O 1
ATOM 8142 N N . ARG B 1 491 ? -6.504 41.312 20.391 1 48.22 491 ARG B N 1
ATOM 8143 C CA . ARG B 1 491 ? -5.852 42.219 19.438 1 48.22 491 ARG B CA 1
ATOM 8144 C C . ARG B 1 491 ? -6.797 43.344 19 1 48.22 491 ARG B C 1
ATOM 8146 O O . ARG B 1 491 ? -8.016 43.219 19.125 1 48.22 491 ARG B O 1
ATOM 8153 N N . SER B 1 492 ? -6.246 44.375 18.906 1 43 492 SER B N 1
ATOM 8154 C CA . SER B 1 492 ? -6.941 45.625 18.531 1 43 492 SER B CA 1
ATOM 8155 C C . SER B 1 492 ? -8.133 45.312 17.625 1 43 492 SER B C 1
ATOM 8157 O O . SER B 1 492 ? -8.938 46.219 17.344 1 43 492 SER B O 1
ATOM 8159 N N . ASN B 1 493 ? -8.094 44.219 17.016 1 43.88 493 ASN B N 1
ATOM 8160 C CA . ASN B 1 493 ? -9.078 44.281 15.945 1 43.88 493 ASN B CA 1
ATOM 8161 C C . ASN B 1 493 ? -10.469 43.875 16.438 1 43.88 493 ASN B C 1
ATOM 8163 O O . ASN B 1 493 ? -10.766 42.688 16.578 1 43.88 493 ASN B O 1
ATOM 8167 N N . MET B 1 494 ? -11.062 44.562 17.25 1 48.72 494 MET B N 1
ATOM 8168 C CA . MET B 1 494 ? -12.438 44.938 17.562 1 48.72 494 MET B CA 1
ATOM 8169 C C . MET B 1 494 ? -13.383 44.469 16.469 1 48.72 494 MET B C 1
ATOM 8171 O O . MET B 1 494 ? -14.594 44.375 16.688 1 48.72 494 MET B O 1
ATOM 8175 N N . THR B 1 495 ? -12.727 43.938 15.414 1 60.38 495 THR B N 1
ATOM 8176 C CA . THR B 1 495 ? -13.562 43.844 14.227 1 60.38 495 THR B CA 1
ATOM 8177 C C . THR B 1 495 ? -14.289 42.5 14.195 1 60.38 495 THR B C 1
ATOM 8179 O O . THR B 1 495 ? -15.477 42.438 13.891 1 60.38 495 THR B O 1
ATOM 8182 N N . ILE B 1 496 ? -13.609 41.406 14.867 1 70 496 ILE B N 1
ATOM 8183 C CA . ILE B 1 496 ? -14.305 40.125 14.766 1 70 496 ILE B CA 1
ATOM 8184 C C . ILE B 1 496 ? -15.461 40.094 15.766 1 70 496 ILE B C 1
ATOM 8186 O O . ILE B 1 496 ? -16.547 39.594 15.438 1 70 496 ILE B O 1
ATOM 8190 N N . THR B 1 497 ? -15.109 40.656 16.891 1 70.94 497 THR B N 1
ATOM 8191 C CA . THR B 1 497 ? -16.156 40.688 17.906 1 70.94 497 THR B CA 1
ATOM 8192 C C . THR B 1 497 ? -17.312 41.562 17.453 1 70.94 497 THR B C 1
ATOM 8194 O O . THR B 1 497 ? -18.484 41.25 17.688 1 70.94 497 THR B O 1
ATOM 8197 N N . GLN B 1 498 ? -16.906 42.594 16.812 1 74.88 498 GLN B N 1
ATOM 8198 C CA . GLN B 1 498 ? -17.938 43.5 16.312 1 74.88 498 GLN B CA 1
ATOM 8199 C C . GLN B 1 498 ? -18.781 42.844 15.219 1 74.88 498 GLN B C 1
ATOM 8201 O O . GLN B 1 498 ? -19.984 43.031 15.172 1 74.88 498 GLN B O 1
ATOM 8206 N N . ILE B 1 499 ? -18.078 42.094 14.469 1 78 499 ILE B N 1
ATOM 8207 C CA . ILE B 1 499 ? -18.781 41.406 13.398 1 78 499 ILE B CA 1
ATOM 8208 C C . ILE B 1 499 ? -19.703 40.344 13.992 1 78 499 ILE B C 1
ATOM 8210 O O . ILE B 1 499 ? -20.859 40.219 13.562 1 78 499 ILE B O 1
ATOM 8214 N N . LEU B 1 500 ? -19.234 39.688 14.938 1 77.62 500 LEU B N 1
ATOM 8215 C CA . LEU B 1 500 ? -20.047 38.656 15.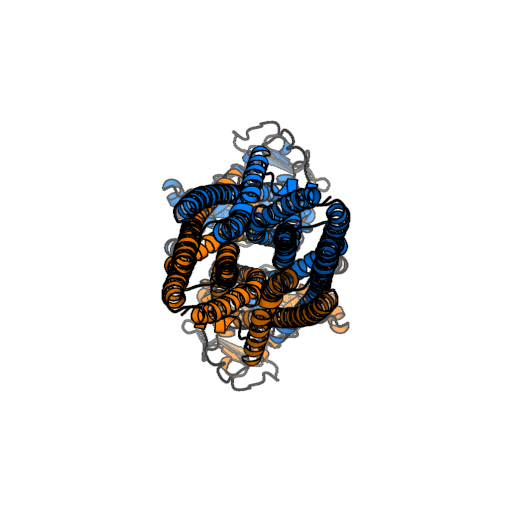562 1 77.62 500 LEU B CA 1
ATOM 8216 C C . LEU B 1 500 ? -21.234 39.219 16.297 1 77.62 500 LEU B C 1
ATOM 8218 O O . LEU B 1 500 ? -22.312 38.625 16.328 1 77.62 500 LEU B O 1
ATOM 8222 N N . GLN B 1 501 ? -21.016 40.344 16.859 1 76.62 501 GLN B N 1
ATOM 8223 C CA . GLN B 1 501 ? -22.109 41.062 17.531 1 76.62 501 GLN B CA 1
ATOM 8224 C C . GLN B 1 501 ? -23.188 41.469 16.547 1 76.62 501 GLN B C 1
ATOM 8226 O O . GLN B 1 501 ? -24.375 41.406 16.828 1 76.62 501 GLN B O 1
ATOM 8231 N N . LYS B 1 502 ? -22.688 41.875 15.445 1 77.06 502 LYS B N 1
ATOM 8232 C CA . LYS B 1 502 ? -23.625 42.312 14.414 1 77.06 502 LYS B CA 1
ATOM 8233 C C . LYS B 1 502 ? -24.422 41.156 13.867 1 77.06 502 LYS B C 1
ATOM 8235 O O . LYS B 1 502 ? -25.578 41.312 13.469 1 77.06 502 LYS B O 1
ATOM 8240 N N . LEU B 1 503 ? -23.875 40.062 13.922 1 78.19 503 LEU B N 1
ATOM 8241 C CA . LEU B 1 503 ? -24.531 38.906 13.352 1 78.19 503 LEU B CA 1
ATOM 8242 C C . LEU B 1 503 ? -25.484 38.25 14.367 1 78.19 503 LEU B C 1
ATOM 8244 O O . LEU B 1 503 ? -26.297 37.406 14.016 1 78.19 503 LEU B O 1
ATOM 8248 N N . ALA B 1 504 ? -25.484 38.688 15.555 1 76 504 ALA B N 1
ATOM 8249 C CA . ALA B 1 504 ? -26.406 38.25 16.609 1 76 504 ALA B CA 1
ATOM 8250 C C . ALA B 1 504 ? -26.328 36.75 16.844 1 76 504 ALA B C 1
ATOM 8252 O O . ALA B 1 504 ? -27.359 36.094 17.016 1 76 504 ALA B O 1
ATOM 8253 N N . VAL B 1 505 ? -25.266 36.188 16.625 1 78.94 505 VAL B N 1
ATOM 8254 C CA . VAL B 1 505 ? -25.078 34.75 16.922 1 78.94 505 VAL B CA 1
ATOM 8255 C C . VAL B 1 505 ? -24.594 34.594 18.359 1 78.94 505 VAL B C 1
ATOM 8257 O O . VAL B 1 505 ? -23.625 35.219 18.766 1 78.94 505 VAL B O 1
ATOM 8260 N N . PRO B 1 506 ? -25.391 33.812 19.188 1 84.81 506 PRO B N 1
ATOM 8261 C CA . PRO B 1 506 ? -24.859 33.562 20.516 1 84.81 506 PRO B CA 1
ATOM 8262 C C . PRO B 1 506 ? -23.438 33 20.5 1 84.81 506 PRO B C 1
ATOM 8264 O O . PRO B 1 506 ? -23.203 31.969 19.875 1 84.81 506 PRO B O 1
ATOM 8267 N N . THR B 1 507 ? -22.562 33.688 21.094 1 87.44 507 THR B N 1
ATOM 8268 C CA . THR B 1 507 ? -21.156 33.312 20.984 1 87.44 507 THR B CA 1
ATOM 8269 C C . THR B 1 507 ? -20.5 33.312 22.359 1 87.44 507 THR B C 1
ATOM 8271 O O . THR B 1 507 ? -20.734 34.188 23.188 1 87.44 507 THR B O 1
ATOM 8274 N N . LEU B 1 508 ? -19.875 32.188 22.625 1 86.38 508 LEU B N 1
ATOM 8275 C CA . LEU B 1 508 ? -19 32.125 23.781 1 86.38 508 LEU B CA 1
ATOM 8276 C C . LEU B 1 508 ? -17.547 32.188 23.375 1 86.38 508 LEU B C 1
ATOM 8278 O O . LEU B 1 508 ? -17.062 31.375 22.594 1 86.38 508 LEU B O 1
ATOM 8282 N N . ILE B 1 509 ? -16.875 33.188 23.812 1 82.44 509 ILE B N 1
ATOM 8283 C CA . ILE B 1 509 ? -15.445 33.344 23.531 1 82.44 509 ILE B CA 1
ATOM 8284 C C . ILE B 1 509 ? -14.625 32.812 24.703 1 82.44 509 ILE B C 1
ATOM 8286 O O . ILE B 1 509 ? -14.789 33.281 25.844 1 82.44 509 ILE B O 1
ATOM 8290 N N . ILE B 1 510 ? -13.859 31.891 24.391 1 81.12 510 ILE B N 1
ATOM 8291 C CA . ILE B 1 510 ? -12.969 31.344 25.406 1 81.12 510 ILE B CA 1
ATOM 8292 C C . ILE B 1 510 ? -11.555 31.891 25.219 1 81.12 510 ILE B C 1
ATOM 8294 O O . ILE B 1 510 ? -10.891 31.562 24.219 1 81.12 510 ILE B O 1
ATOM 8298 N N . SER B 1 511 ? -11.164 32.75 26.062 1 75.5 511 SER B N 1
ATOM 8299 C CA . SER B 1 511 ? -9.805 33.281 26.047 1 75.5 511 SER B CA 1
ATOM 8300 C C . SER B 1 511 ? -8.891 32.469 26.953 1 75.5 511 SER B C 1
ATOM 8302 O O . SER B 1 511 ? -9.273 32.094 28.062 1 75.5 511 SER B O 1
ATOM 8304 N N . ILE B 1 512 ? -7.82 32.125 26.438 1 68.94 512 ILE B N 1
ATOM 8305 C CA . ILE B 1 512 ? -6.875 31.328 27.203 1 68.94 512 ILE B CA 1
ATOM 8306 C C . ILE B 1 512 ? -5.836 32.25 27.844 1 68.94 512 ILE B C 1
ATOM 8308 O O . ILE B 1 512 ? -5.242 33.094 27.188 1 68.94 512 ILE B O 1
ATOM 8312 N N . GLN B 1 513 ? -5.641 32.188 29.156 1 62.28 513 GLN B N 1
ATOM 8313 C CA . GLN B 1 513 ? -4.656 32.969 29.906 1 62.28 513 GLN B CA 1
ATOM 8314 C C . GLN B 1 513 ? -3.453 32.094 30.281 1 62.28 513 GLN B C 1
ATOM 8316 O O . GLN B 1 513 ? -3.604 30.922 30.625 1 62.28 513 GLN B O 1
#

pLDDT: mean 80.24, std 11.94, range [42.25, 96.25]

Radius of gyration: 35.26 Å; Cα contacts (8 Å, |Δi|>4): 1258; chains: 2; bounding box: 67×108×80 Å

InterPro domains:
  IPR011527 ABC transporter type 1, transmembrane domain [PS50929] (20-293)
  IPR036640 ABC transporter type 1, transmembrane domain superfamily [G3DSA:1.20.1560.10] (2-315)
  IPR036640 ABC transporter type 1, transmembrane domain superfamily [SSF90123] (11-311)